Protein 2FYI (pdb70)

Foldseek 3Di:
DVVQAQPEEEAEEEEEPVCVPQPVVVLVVVLCVRHVHYHYHYHYDAQVVQCVCQQVVVHFKYKFQFDQVPDPFKHKDFLDKWAKWKKAFQPDVQVVDPDRALVNLQPKAEAEAAPRHDCVVLVQVLQVVVVDDHRHPHHDRAVVVQLVCNVVPVIMYIGIPRVCPPPGDDRMDIHDDPVRTDMITMIMMHGALDDDDPSSLVSVCSSHVPDDSVNVVCRSRVD/DDPQAQPEEEAEEEEEPVCVPQPVVVLVVVLCVSHVHYHYHYDYDAPVVLVVCQQVVVHFKYKFQFDFCPDPFKHKDFQDKFAKWKKAFPDDPQVVDPDDDPVNQQVKAEEEADPRHDCVVQVVVLVVVVVDDHNYPYHDRDVVVVVVVNVVVNIMYIHIVSVVSDDPPPRMDIGDDPVRTDMITIIIMHGAQDDDDPSSLVSSCSSPVPDDSVVVVCGSNVD/DLDDPDDDQAPPEEEAEEEEEPVCVPQPCPVLVVVLCVRHVHYHYYYHYDAPVVQCVCQLVVVHAKYKFQFPQVPDPFKHKDFQDKFFWWKKAALDDPQVVDPPRAPVVQQVKEEEEAAPRHDCVVQVQVLVVVVVDDHRYPHHDRAVVVVVVVNVVPRIMYTHIPSPCDPVNPDSMDIHDDCVRTPMITIMMMHGAQDDDDPSSLVSSCSRHVPDDSVRVVVRRRPD/DDPQAPDEDEAEEEEEPVCVPQPCVVLVVVLCVSHVHYHYYYDYDALVVQCVCQLVVVHFKYKFQFDFVPDPFKHKDFLDKWAWWKKAAPVDCQVPDPPRAPVVLQVKEEEEEAPRHDCVVQVQVLVVVVPDDHRYPHHDRDVVVVVVVNVVVNIMYTGIPSPPDPPDDDNIDIGDDCVRTPMITIIIMHGALDDDDPSSLVSSCSSPVPDDSVVVVCGSNVD

Nearest PDB structures (foldseek):
  2fyi-assembly2_C  TM=9.970E-01  e=6.819E-47  Escherichia coli K-12
  5z50-assembly1_B  TM=9.616E-01  e=6.367E-27  Pseudomonas aeruginosa
  1al3-assembly1_A  TM=9.394E-01  e=5.004E-25  Klebsiella aerogenes
  4gxa-assembly1_A  TM=9.528E-01  e=7.313E-25  Salmonella enterica subsp. enterica serovar Typhimurium str. LT2
  9f14-assembly1_A  TM=9.149E-01  e=1.275E-21  Klebsiella aerogenes

Secondary structure (DSSP, 8-state):
--TTTT--EEEEEEE-HHHHHHTHHHHHHHHHHH-TTEEEEEEE--HHHHHHHHHHTS-SEEEESSSSTT-TTEEEEEEEEE-EEEEEETT-GGGTSSS--HHHHTTS-EEEEPTTSTTHHHHHHHHHHTT----EEEEESSHHHHHHHHHHTS-EEEEEGGGGSTT--TTEEEEP-TTTS--EEEEEEEETT--B-HHHHHHHHHH-SSS-HHHHHHHHH--/--S-SS--EEEEEEE-HHHHHHTHHHHHHHHHHH-TTEEEEEEE--HHHHHHHHHTTS-SEEEESSSSTT-TTEEEEEEEEE-EEEEEETT-GGGG-SS--HHHHTTS-EEEEPTTSTTHHHHHHHHHHTT----EEEEESSHHHHHHHHTTTS-EEEEETTTTSSSSSTTEEEEE-TTTS--EEEEEEEETT--B-HHHHHHHHHH-TT--HHHHHHHHTT-/--S-S--S-TT--EEEEEEE-HHHHHHTHHHHHHHHHHH-TTEEEEEEE--HHHHHHHHHHTS-SEEEESSSSTT-TTEEEEEEEEE-EEEEEETT-GGGT-SS--HHHHTTS-EEEEPTTSTTHHHHHHHHHHTTB---EEEEESSHHHHHHHHHHTS-EEEEEGGG--SS---SEEEE--TTTS--EEEEEEEETT----HHHHHHHHHH-TTS-HHHHHHHHH--/--GGGS--EEEEEEE-HHHHHHTHHHHHHHHHHH-TTEEEEEEE--HHHHHHHHHTTS-SEEEESSSSTT-TTEEEEEEEEE-EEEEEETT-GGGG-SS--HHHHTTS-EEEEPTTSTTHHHHHHHHHHTTB---EEEEESSHHHHHHHHHHTS-EEEEEGGG--SS---SEEEEE-TTTS--EEEEEEEETT----HHHHHHHHHH-TTS-HHHHHHHHT--

Sequence (897 aa):
SHMTNDTSGVLTIATTHTQARYSLPEVIKAFRELFPEVRLELIQGTPQEIATLLQNGEADIGIASERLSNDPQLVAFPWFRWHHSLLVPHHDHPLTQISPLTLEESIAKWPLITYRQGIITGRSRIDDAFARKGLLADIVLSAQDSDVIKTYVALGLGIGLVAEQSSGEQEEENLIIRLDTRHLFDANTVWLGLKRGQLQRNYVWRFLELCNAGLSVEDIKRQVMESSHMTNDTSGVLTIATTHTQARYSLPEVIKAFRELFPEVRLELIQGTPQEIATLLQQNGEADIGIASERLSNDPQLVAFPWFRWHHSLLVPHDHPLTQQISPLTLESIAKWPLITYRQGIITGRSRIDDAFARKGLLADIVLSAQDSDVIKTYVALGLGIGLVAEQSSGEQEEENLIRLDTRHLFDANTVWLGLKRGQLQRNYVWRFLELCNAGLSVEDIKRQVMESLVPRGSHMTNDTSGVLTIATTHTQARYSLPEVIKAFRELFPEVRLELIQGTPQQEIATLLQNGEADIGIASERLSNDPQLVAFPWFRWHHSLLVPHDHPLTQISPLTTLEESIAKWPLITYRQGITGRSRIDDAFARKGLLADIVLSAQDSDVIKTYVALGLGIGLVAEQSSGEQEEENLIRLDTRHLFDANTVWLGLKRGQLQRNYVWRFLELCNAGLSVEDIKRQVMESSHMTNDTSGVLTIATTHTQARYSLPEVIKAFRELFPEVRLELIQGTPQEIATLLQNGEADIGIASERLSNDPQLVAFPWFRWHHSLLVPHDDHPLTQISPLTLESIAKWPLITYRQGITGRSRIDDAFARKGLLADIVLSAQDSDVIKTYVALGLGIGLVAEQSSGEQEEENLIRLDTRHLFDANTVWLGLKRGQLQRNYVWRFLELCNAGLSVEEDIKRQVMES

Organism: Escherichia coli (strain K12) (NCBI:txid83333)

GO terms:
  GO:0045883 positive regulation of sulfur utilization (P, IDA)

Radius of gyration: 43.79 Å; Cα contacts (8 Å, |Δi|>4): 1840; chains: 4; bounding box: 122×122×55 Å

InterPro domains:
  IPR000847 LysR, HTH, N-terminal domain [PF00126] (3-63)
  IPR000847 LysR, HTH, N-terminal domain [PR00039] (19-30)
  IPR000847 LysR, HTH, N-terminal domain [PR00039] (30-40)
  IPR000847 LysR, HTH, N-terminal domain [PR00039] (40-51)
  IPR000847 LysR, HTH, N-terminal domain [PS50931] (1-59)
  IPR005119 LysR, substrate-binding [PF03466] (90-293)
  IPR036388 Winged helix-like DNA-binding domain superfamily [G3DSA:1.10.10.10] (1-90)
  IPR036390 Winged helix DNA-binding domain superfamily [SSF46785] (2-112)
  IPR037408 HTH-type transcriptional regulator cbl, PBP2 domain [cd08444] (94-291)

Solvent-accessible surface area: 40396 Å² total; per-residue (Å²): 88,140,84,0,74,62,0,33,21,69,0,16,0,0,0,17,8,6,3,1,19,32,18,0,20,131,18,0,118,40,0,92,141,28,2,69,106,8,91,8,40,4,41,4,4,40,8,101,59,0,7,57,34,1,60,92,49,104,5,36,0,0,0,0,17,37,138,1,51,135,30,119,106,4,6,20,10,66,26,64,165,4,38,1,6,0,0,0,40,91,144,24,68,3,38,144,76,102,103,17,50,11,72,24,0,17,165,70,48,0,0,0,0,49,123,45,21,15,0,18,51,81,0,40,72,0,1,65,143,105,75,66,166,19,49,42,8,1,18,0,44,5,0,6,0,0,30,22,0,0,57,49,53,9,12,2,0,0,0,0,46,36,0,33,49,95,125,112,19,117,85,10,67,54,28,84,0,99,126,26,5,79,15,4,28,0,56,0,0,0,63,85,41,65,47,13,30,12,5,2,3,56,0,0,61,65,15,33,113,68,31,47,25,89,72,0,28,159,77,0,57,129,103,157,72,63,11,66,72,0,28,23,63,0,16,0,0,0,16,9,7,5,0,56,51,14,0,19,134,16,2,107,39,0,88,128,44,0,57,111,2,81,2,40,4,41,5,4,43,7,115,53,0,10,60,35,1,60,97,52,110,4,36,0,0,0,0,18,30,127,1,51,134,28,112,94,4,9,19,10,61,28,62,167,5,32,1,3,0,0,0,36,99,102,22,77,4,42,168,76,104,103,22,51,16,81,15,0,25,158,71,46,0,0,0,0,53,134,34,28,15,0,19,48,93,0,38,69,0,1,65,142,114,74,60,167,20,46,40,8,1,21,0,45,6,0,6,1,0,5,19,0,1,65,31,46,14,13,1,0,0,0,0,48,34,0,38,0,6,123,101,48,125,94,7,51,92,30,81,0,150,119,26,7,70,24,3,28,0,58,0,0,0,57,84,39,70,43,12,26,12,8,2,3,81,0,0,54,52,19,30,103,70,25,44,30,102,75,2,25,157,75,0,57,134,113,184,64,17,169,74,119,73,183,17,80,133,23,67,22,70,0,13,0,0,0,15,27,5,4,32,113,44,20,1,61,97,20,28,110,14,0,139,59,12,1,62,116,4,155,31,60,76,74,117,17,52,8,119,90,0,7,61,36,1,56,92,52,102,4,37,0,0,0,0,16,30,118,1,53,126,26,116,84,3,9,18,5,61,30,63,171,4,36,1,11,0,0,0,44,88,117,21,61,1,38,155,47,109,109,24,49,10,79,10,0,0,46,13,15,0,0,0,0,118,130,34,20,9,0,16,49,96,0,42,76,0,1,33,138,89,3,6,80,16,11,52,67,32,57,2,93,24,0,48,59,0,20,74,77,1,71,124,66,72,12,1,0,0,0,0,46,40,0,62,25,181,127,93,94,53,110,21,69,50,33,102,0,136,118,24,1,81,11,4,23,1,60,0,0,0,57,92,45,77,139,39,116,70,7,2,19,84,0,0,64,57,20,28,90,68,33,53,29,116,69,0,84,131,94,0,59,140,100,139,82,181,15,58,124,23,61,25,66,0,14,0,0,1,17,31,10,3,34,105,41,16,1,60,130,16,33,142,46,0,157,136,40,2,70,107,10,149,39,59,74,69,120,16,56,10,110,89,0,9,56,40,1,67,94,52,117,4,36,0,0,0,0,18,30,133,1,52,134,40,115,97,3,10,20,8,63,25,61,173,4,41,1,10,0,0,0,44,96,129,22,63,6,37,147,87,112,107,15,46,10,77,20,0,0,33,18,19,0,0,0,0,111,132,35,25,12,0,22,47,83,0,44,72,0,1,37,146,93,4,5,80,19,14,47,64,30,66,3,106,27,1,40,58,0,6,71,78,1,70,120,62,83,11,1,0,0,0,0,72,38,0,52,16,180,154,73,105,52,106,18,74,52,33,75,0,146,118,29,3,78,15,2,19,0,59,0,0,0,61,106,43,76,142,40,111,72,7,2,24,90,0,0,66,60,17,29,102,72,27,52,41,126,67,3,83,158,66,1,75,117,156

B-factor: mean 39.6, std 11.87, range [2.0, 95.38]

Structure (mmCIF, N/CA/C/O backbone):
data_2FYI
#
_entry.id   2FYI
#
_cell.length_a   169.686
_cell.length_b   242.373
_cell.length_c   101.626
_cell.angle_alpha   90.00
_cell.angle_beta   90.00
_cell.angle_gamma   90.00
#
_symmetry.space_group_name_H-M   'C 2 2 21'
#
loop_
_entity.id
_entity.type
_entity.pdbx_description
1 polymer 'HTH-type transcriptional regulator cbl'
2 water water
#
loop_
_atom_site.group_PDB
_atom_site.id
_atom_site.type_symbol
_atom_site.label_atom_id
_atom_site.label_alt_id
_atom_site.label_comp_id
_atom_site.label_asym_id
_atom_site.label_entity_id
_atom_site.label_seq_id
_atom_site.pdbx_PDB_ins_code
_atom_site.Cartn_x
_atom_site.Cartn_y
_atom_site.Cartn_z
_atom_site.occupancy
_atom_site.B_iso_or_equiv
_atom_site.auth_seq_id
_atom_site.auth_comp_id
_atom_site.auth_asym_id
_atom_site.auth_atom_id
_atom_site.pdbx_PDB_model_num
ATOM 1 N N . SER A 1 6 ? 76.873 26.979 24.150 0.95 65.18 85 SER A N 1
ATOM 2 C CA . SER A 1 6 ? 76.099 27.531 22.994 0.95 65.35 85 SER A CA 1
ATOM 3 C C . SER A 1 6 ? 76.841 27.371 21.658 0.95 65.50 85 SER A C 1
ATOM 4 O O . SER A 1 6 ? 76.505 28.019 20.660 0.95 65.27 85 SER A O 1
ATOM 7 N N . HIS A 1 7 ? 77.860 26.516 21.661 0.95 65.74 86 HIS A N 1
ATOM 8 C CA . HIS A 1 7 ? 78.427 25.977 20.429 0.95 66.17 86 HIS A CA 1
ATOM 9 C C . HIS A 1 7 ? 77.915 24.521 20.319 0.95 66.08 86 HIS A C 1
ATOM 10 O O . HIS A 1 7 ? 78.078 23.836 19.291 0.95 65.59 86 HIS A O 1
ATOM 17 N N . MET A 1 8 ? 77.301 24.079 21.422 0.95 65.82 87 MET A N 1
ATOM 18 C CA . MET A 1 8 ? 76.454 22.879 21.506 0.95 64.97 87 MET A CA 1
ATOM 19 C C . MET A 1 8 ? 75.284 22.974 20.510 0.95 62.84 87 MET A C 1
ATOM 20 O O . MET A 1 8 ? 74.742 21.962 20.055 0.95 63.12 87 MET A O 1
ATOM 25 N N . THR A 1 9 ? 74.907 24.203 20.175 1.00 59.74 88 THR A N 1
ATOM 26 C CA . THR A 1 9 ? 73.680 24.454 19.458 1.00 57.14 88 THR A CA 1
ATOM 27 C C . THR A 1 9 ? 73.927 25.252 18.179 1.00 56.03 88 THR A C 1
ATOM 28 O O . THR A 1 9 ? 73.006 25.786 17.575 1.00 56.31 88 THR A O 1
ATOM 32 N N . ASN A 1 10 ? 75.183 25.327 17.770 1.00 54.82 89 ASN A N 1
ATOM 33 C CA . ASN A 1 10 ? 75.567 25.954 16.507 1.00 53.80 89 ASN A CA 1
ATOM 34 C C . ASN A 1 10 ? 74.851 25.449 15.271 1.00 52.09 89 ASN A C 1
ATOM 35 O O . ASN A 1 10 ? 74.633 26.203 14.329 1.00 51.85 89 ASN A O 1
ATOM 40 N N . ASP A 1 11 ? 74.531 24.162 15.264 1.00 50.08 90 ASP A N 1
ATOM 41 C CA . ASP A 1 11 ? 73.996 23.512 14.081 1.00 48.40 90 ASP A CA 1
ATOM 42 C C . ASP A 1 11 ? 72.587 22.997 14.308 1.00 46.06 90 ASP A C 1
ATOM 43 O O . ASP A 1 11 ? 72.055 22.247 13.484 1.00 46.07 90 ASP A O 1
ATOM 48 N N . THR A 1 12 ? 71.993 23.384 15.431 1.00 42.66 91 THR A N 1
ATOM 49 C CA . THR A 1 12 ? 70.601 23.088 15.660 1.00 40.26 91 THR A CA 1
ATOM 50 C C . THR A 1 12 ? 69.808 23.737 14.546 1.00 40.28 91 THR A C 1
ATOM 51 O O . THR A 1 12 ? 70.064 24.862 14.161 1.00 40.28 91 THR A O 1
ATOM 55 N N . SER A 1 13 ? 68.855 23.009 14.002 1.00 40.98 92 SER A N 1
ATOM 56 C CA . SER A 1 13 ? 68.132 23.502 12.840 1.00 41.47 92 SER A CA 1
ATOM 57 C C . SER A 1 13 ? 66.649 23.117 12.911 1.00 41.03 92 SER A C 1
ATOM 58 O O . SER A 1 13 ? 66.285 22.085 13.519 1.00 41.14 92 SER A O 1
ATOM 61 N N . GLY A 1 14 ? 65.809 23.960 12.305 1.00 39.28 93 GLY A N 1
ATOM 62 C CA . GLY A 1 14 ? 64.384 23.686 12.161 1.00 37.66 93 GLY A CA 1
ATOM 63 C C . GLY A 1 14 ? 63.620 24.989 12.058 1.00 37.15 93 GLY A C 1
ATOM 64 O O . GLY A 1 14 ? 64.203 26.066 11.950 1.00 36.81 93 GLY A O 1
ATOM 65 N N . VAL A 1 15 ? 62.304 24.905 12.116 1.00 36.17 94 VAL A N 1
ATOM 66 C CA . VAL A 1 15 ? 61.514 26.100 12.038 1.00 35.04 94 VAL A CA 1
ATOM 67 C C . VAL A 1 15 ? 60.786 26.299 13.362 1.00 35.47 94 VAL A C 1
ATOM 68 O O . VAL A 1 15 ? 60.076 25.412 13.828 1.00 36.62 94 VAL A O 1
ATOM 72 N N . LEU A 1 16 ? 60.961 27.462 13.975 1.00 34.47 95 LEU A N 1
ATOM 73 C CA . LEU A 1 16 ? 60.210 27.785 15.170 1.00 33.25 95 LEU A CA 1
ATOM 74 C C . LEU A 1 16 ? 59.102 28.751 14.794 1.00 33.11 95 LEU A C 1
ATOM 75 O O . LEU A 1 16 ? 59.377 29.845 14.326 1.00 33.34 95 LEU A O 1
ATOM 80 N N . THR A 1 17 ? 57.852 28.365 14.995 1.00 32.27 96 THR A N 1
ATOM 81 C CA . THR A 1 17 ? 56.768 29.275 14.702 1.00 32.41 96 THR A CA 1
ATOM 82 C C . THR A 1 17 ? 56.167 29.850 15.996 1.00 32.68 96 THR A C 1
ATOM 83 O O . THR A 1 17 ? 55.693 29.109 16.852 1.00 33.20 96 THR A O 1
ATOM 87 N N . ILE A 1 18 ? 56.185 31.175 16.128 1.00 31.85 97 ILE A N 1
ATOM 88 C CA . ILE A 1 18 ? 55.608 31.851 17.280 1.00 31.92 97 ILE A CA 1
ATOM 89 C C . ILE A 1 18 ? 54.406 32.655 16.846 1.00 32.13 97 ILE A C 1
ATOM 90 O O . ILE A 1 18 ? 54.474 33.378 15.861 1.00 32.54 97 ILE A O 1
ATOM 95 N N . ALA A 1 19 ? 53.304 32.515 17.575 1.00 32.08 98 ALA A N 1
ATOM 96 C CA . ALA A 1 19 ? 52.113 33.277 17.289 1.00 32.03 98 ALA A CA 1
ATOM 97 C C . ALA A 1 19 ? 51.931 34.283 18.413 1.00 32.36 98 ALA A C 1
ATOM 98 O O . ALA A 1 19 ? 52.062 33.949 19.604 1.00 32.62 98 ALA A O 1
ATOM 100 N N . THR A 1 20 ? 51.655 35.519 18.039 1.00 32.41 99 THR A N 1
ATOM 101 C CA . THR A 1 20 ? 51.595 36.556 19.030 1.00 33.23 99 THR A CA 1
ATOM 102 C C . THR A 1 20 ? 50.741 37.772 18.648 1.00 33.50 99 THR A C 1
ATOM 103 O O . THR A 1 20 ? 50.243 37.882 17.533 1.00 33.57 99 THR A O 1
ATOM 107 N N . THR A 1 21 ? 50.582 38.688 19.589 1.00 33.97 100 THR A N 1
ATOM 108 C CA . THR A 1 21 ? 49.831 39.939 19.389 1.00 34.52 100 THR A CA 1
ATOM 109 C C . THR A 1 21 ? 50.725 41.109 19.027 1.00 34.34 100 THR A C 1
ATOM 110 O O . THR A 1 21 ? 51.943 41.043 19.204 1.00 35.29 100 THR A O 1
ATOM 114 N N . HIS A 1 22 ? 50.106 42.188 18.563 1.00 34.03 101 HIS A N 1
ATOM 115 C CA . HIS A 1 22 ? 50.806 43.403 18.201 1.00 33.21 101 HIS A CA 1
ATOM 116 C C . HIS A 1 22 ? 51.669 43.872 19.348 1.00 33.33 101 HIS A C 1
ATOM 117 O O . HIS A 1 22 ? 52.842 44.250 19.171 1.00 32.13 101 HIS A O 1
ATOM 124 N N . THR A 1 23 ? 51.081 43.837 20.540 1.00 33.89 102 THR A N 1
ATOM 125 C CA . THR A 1 23 ? 51.772 44.346 21.712 1.00 35.10 102 THR A CA 1
ATOM 126 C C . THR A 1 23 ? 53.140 43.689 21.923 1.00 36.20 102 THR A C 1
ATOM 127 O O . THR A 1 23 ? 54.139 44.378 22.066 1.00 37.01 102 THR A O 1
ATOM 131 N N . GLN A 1 24 ? 53.203 42.360 21.972 1.00 36.28 103 GLN A N 1
ATOM 132 C CA . GLN A 1 24 ? 54.494 41.752 22.278 1.00 36.44 103 GLN A CA 1
ATOM 133 C C . GLN A 1 24 ? 55.383 41.782 21.041 1.00 35.39 103 GLN A C 1
ATOM 134 O O . GLN A 1 24 ? 56.567 42.027 21.155 1.00 35.69 103 GLN A O 1
ATOM 140 N N . ALA A 1 25 ? 54.810 41.601 19.861 1.00 33.45 104 ALA A N 1
ATOM 141 C CA . ALA A 1 25 ? 55.607 41.642 18.678 1.00 32.49 104 ALA A CA 1
ATOM 142 C C . ALA A 1 25 ? 56.435 42.945 18.623 1.00 32.96 104 ALA A C 1
ATOM 143 O O . ALA A 1 25 ? 57.615 42.940 18.240 1.00 32.95 104 ALA A O 1
ATOM 145 N N . ARG A 1 26 ? 55.839 44.051 19.047 1.00 32.76 105 ARG A N 1
ATOM 146 C CA . ARG A 1 26 ? 56.534 45.311 18.974 1.00 33.64 105 ARG A CA 1
ATOM 147 C C . ARG A 1 26 ? 57.379 45.650 20.174 1.00 33.92 105 ARG A C 1
ATOM 148 O O . ARG A 1 26 ? 58.441 46.242 20.041 1.00 34.15 105 ARG A O 1
ATOM 156 N N . TYR A 1 27 ? 56.905 45.327 21.362 1.00 33.56 106 TYR A N 1
ATOM 157 C CA . TYR A 1 27 ? 57.484 45.944 22.540 1.00 33.53 106 TYR A CA 1
ATOM 158 C C . TYR A 1 27 ? 58.254 45.033 23.476 1.00 34.38 106 TYR A C 1
ATOM 159 O O . TYR A 1 27 ? 58.924 45.502 24.391 1.00 35.36 106 TYR A O 1
ATOM 168 N N . SER A 1 28 ? 58.170 43.728 23.279 1.00 34.83 107 SER A N 1
ATOM 169 C CA . SER A 1 28 ? 58.918 42.795 24.159 1.00 34.03 107 SER A CA 1
ATOM 170 C C . SER A 1 28 ? 59.715 41.737 23.422 1.00 33.93 107 SER A C 1
ATOM 171 O O . SER A 1 28 ? 60.804 41.418 23.850 1.00 35.13 107 SER A O 1
ATOM 174 N N . LEU A 1 29 ? 59.183 41.176 22.335 1.00 32.60 108 LEU A N 1
ATOM 175 C CA . LEU A 1 29 ? 59.860 40.100 21.648 1.00 31.62 108 LEU A CA 1
ATOM 176 C C . LEU A 1 29 ? 61.159 40.453 20.959 1.00 31.82 108 LEU A C 1
ATOM 177 O O . LEU A 1 29 ? 62.030 39.603 20.857 1.00 32.65 108 LEU A O 1
ATOM 182 N N . PRO A 1 30 ? 61.293 41.683 20.444 1.00 31.56 109 PRO A N 1
ATOM 183 C CA . PRO A 1 30 ? 62.462 41.892 19.611 1.00 31.71 109 PRO A CA 1
ATOM 184 C C . PRO A 1 30 ? 63.753 41.525 20.352 1.00 32.78 109 PRO A C 1
ATOM 185 O O . PRO A 1 30 ? 64.634 40.854 19.802 1.00 32.92 109 PRO A O 1
ATOM 189 N N . GLU A 1 31 ? 63.841 41.940 21.609 1.00 34.28 110 GLU A N 1
ATOM 190 C CA . GLU A 1 31 ? 65.023 41.689 22.424 1.00 35.72 110 GLU A CA 1
ATOM 191 C C . GLU A 1 31 ? 65.340 40.198 22.562 1.00 34.98 110 GLU A C 1
ATOM 192 O O . GLU A 1 31 ? 66.451 39.722 22.311 1.00 34.54 110 GLU A O 1
ATOM 198 N N . VAL A 1 32 ? 64.347 39.467 23.025 1.00 34.12 111 VAL A N 1
ATOM 199 C CA . VAL A 1 32 ? 64.408 38.031 23.095 1.00 32.71 111 VAL A CA 1
ATOM 200 C C . VAL A 1 32 ? 64.764 37.435 21.739 1.00 32.34 111 VAL A C 1
ATOM 201 O O . VAL A 1 32 ? 65.616 36.563 21.652 1.00 32.51 111 VAL A O 1
ATOM 205 N N . ILE A 1 33 ? 64.108 37.878 20.673 1.00 31.72 112 ILE A N 1
ATOM 206 C CA . ILE A 1 33 ? 64.441 37.347 19.359 1.00 31.38 112 ILE A CA 1
ATOM 207 C C . ILE A 1 33 ? 65.889 37.549 18.943 1.00 31.58 112 ILE A C 1
ATOM 208 O O . ILE A 1 33 ? 66.496 36.638 18.400 1.00 31.68 112 ILE A O 1
ATOM 213 N N . LYS A 1 34 ? 66.454 38.718 19.223 1.00 31.96 113 LYS A N 1
ATOM 214 C CA . LYS A 1 34 ? 67.891 38.908 19.036 1.00 32.63 113 LYS A CA 1
ATOM 215 C C . LYS A 1 34 ? 68.689 37.839 19.764 1.00 32.61 113 LYS A C 1
ATOM 216 O O . LYS A 1 34 ? 69.563 37.174 19.170 1.00 33.74 113 LYS A O 1
ATOM 222 N N . ALA A 1 35 ? 68.401 37.670 21.051 1.00 31.67 114 ALA A N 1
ATOM 223 C CA . ALA A 1 35 ? 69.108 36.665 21.862 1.00 30.70 114 ALA A CA 1
ATOM 224 C C . ALA A 1 35 ? 69.030 35.283 21.241 1.00 30.73 114 ALA A C 1
ATOM 225 O O . ALA A 1 35 ? 70.034 34.568 21.101 1.00 30.21 114 ALA A O 1
ATOM 227 N N . PHE A 1 36 ? 67.808 34.897 20.901 1.00 30.86 115 PHE A N 1
ATOM 228 C CA . PHE A 1 36 ? 67.568 33.593 20.330 1.00 31.42 115 PHE A CA 1
ATOM 229 C C . PHE A 1 36 ? 68.341 33.376 19.034 1.00 32.41 115 PHE A C 1
ATOM 230 O O . PHE A 1 36 ? 68.890 32.297 18.832 1.00 32.25 115 PHE A O 1
ATOM 238 N N . ARG A 1 37 ? 68.406 34.387 18.164 1.00 33.32 116 ARG A N 1
ATOM 239 C CA . ARG A 1 37 ? 69.081 34.229 16.889 1.00 34.50 116 ARG A CA 1
ATOM 240 C C . ARG A 1 37 ? 70.586 34.044 17.043 1.00 35.14 116 ARG A C 1
ATOM 241 O O . ARG A 1 37 ? 71.195 33.331 16.257 1.00 35.45 116 ARG A O 1
ATOM 249 N N . GLU A 1 38 ? 71.189 34.663 18.057 1.00 36.52 117 GLU A N 1
ATOM 250 C CA . GLU A 1 38 ? 72.603 34.403 18.387 1.00 38.07 117 GLU A CA 1
ATOM 251 C C . GLU A 1 38 ? 72.778 32.965 18.825 1.00 37.59 117 GLU A C 1
ATOM 252 O O . GLU A 1 38 ? 73.578 32.212 18.286 1.00 37.70 117 GLU A O 1
ATOM 258 N N . LEU A 1 39 ? 72.017 32.606 19.845 1.00 36.82 118 LEU A N 1
ATOM 259 C CA . LEU A 1 39 ? 72.054 31.281 20.411 1.00 35.92 118 LEU A CA 1
ATOM 260 C C . LEU A 1 39 ? 71.787 30.216 19.372 1.00 35.01 118 LEU A C 1
ATOM 261 O O . LEU A 1 39 ? 72.471 29.216 19.331 1.00 35.32 118 LEU 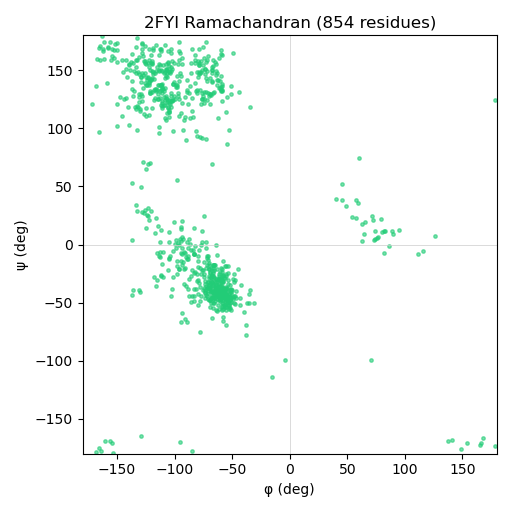A O 1
ATOM 266 N N . PHE A 1 40 ? 70.779 30.417 18.537 1.00 34.41 119 PHE A N 1
ATOM 267 C CA . PHE A 1 40 ? 70.408 29.394 17.553 1.00 34.04 119 PHE A CA 1
ATOM 268 C C . PHE A 1 40 ? 70.485 29.915 16.130 1.00 33.55 119 PHE A C 1
ATOM 269 O O . PHE A 1 40 ? 69.470 30.050 15.452 1.00 32.95 119 PHE A O 1
ATOM 277 N N . PRO A 1 41 ? 71.697 30.152 15.644 1.00 33.52 120 PRO A N 1
ATOM 278 C CA . PRO A 1 41 ? 71.845 30.775 14.352 1.00 34.18 120 PRO A CA 1
ATOM 279 C C . PRO A 1 41 ? 71.254 29.956 13.213 1.00 35.51 120 PRO A C 1
ATOM 280 O O . PRO A 1 41 ? 70.826 30.525 12.236 1.00 37.06 120 PRO A O 1
ATOM 284 N N . GLU A 1 42 ? 71.206 28.639 13.322 1.00 36.61 121 GLU A N 1
ATOM 285 C CA . GLU A 1 42 ? 70.674 27.841 12.221 1.00 37.58 121 GLU A CA 1
ATOM 286 C C . GLU A 1 42 ? 69.187 27.501 12.322 1.00 37.44 121 GLU A C 1
ATOM 287 O O . GLU A 1 42 ? 68.682 26.722 11.527 1.00 38.65 121 GLU A O 1
ATOM 293 N N . VAL A 1 43 ? 68.475 28.036 13.295 1.00 35.87 122 VAL A N 1
ATOM 294 C CA . VAL A 1 43 ? 67.062 27.746 13.324 1.00 35.16 122 VAL A CA 1
ATOM 295 C C . VAL A 1 43 ? 66.284 28.902 12.745 1.00 36.22 122 VAL A C 1
ATOM 296 O O . VAL A 1 43 ? 66.435 30.071 13.154 1.00 36.57 122 VAL A O 1
ATOM 300 N N . ARG A 1 44 ? 65.437 28.568 11.781 1.00 36.79 123 ARG A N 1
ATOM 301 C CA . ARG A 1 44 ? 64.550 29.546 11.143 1.00 36.94 123 ARG A CA 1
ATOM 302 C C . ARG A 1 44 ? 63.383 29.941 12.058 1.00 37.47 123 ARG A C 1
ATOM 303 O O . ARG A 1 44 ? 62.616 29.094 12.568 1.00 37.49 123 ARG A O 1
ATOM 311 N N . LEU A 1 45 ? 63.264 31.238 12.272 1.00 37.80 124 LEU A N 1
ATOM 312 C CA . LEU A 1 45 ? 62.254 31.778 13.151 1.00 38.57 124 LEU A CA 1
ATOM 313 C C . LEU A 1 45 ? 61.110 32.384 12.325 1.00 38.42 124 LEU A C 1
ATOM 314 O O . LEU A 1 45 ? 61.356 33.243 11.519 1.00 39.05 124 LEU A O 1
ATOM 319 N N . GLU A 1 46 ? 59.868 31.943 12.513 1.00 38.85 125 GLU A N 1
ATOM 320 C CA . GLU A 1 46 ? 58.710 32.572 11.849 1.00 39.35 125 GLU A CA 1
ATOM 321 C C . GLU A 1 46 ? 57.699 33.116 12.856 1.00 38.93 125 GLU A C 1
ATOM 322 O O . GLU A 1 46 ? 57.449 32.466 13.890 1.00 38.92 125 GLU A O 1
ATOM 328 N N . LEU A 1 47 ? 57.099 34.277 12.562 1.00 37.86 126 LEU A N 1
ATOM 329 C CA . LEU A 1 47 ? 56.066 34.822 13.443 1.00 38.07 126 LEU A CA 1
ATOM 330 C C . LEU A 1 47 ? 54.757 35.033 12.738 1.00 37.52 126 LEU A C 1
ATOM 331 O O . LEU A 1 47 ? 54.750 35.510 11.609 1.00 37.82 126 LEU A O 1
ATOM 336 N N . ILE A 1 48 ? 53.653 34.726 13.422 1.00 36.85 127 ILE A N 1
ATOM 337 C CA . ILE A 1 48 ? 52.312 35.053 12.939 1.00 36.74 127 ILE A CA 1
ATOM 338 C C . ILE A 1 48 ? 51.720 36.024 13.936 1.00 36.46 127 ILE A C 1
ATOM 339 O O . ILE A 1 48 ? 51.784 35.796 15.146 1.00 36.18 127 ILE A O 1
ATOM 344 N N . GLN A 1 49 ? 51.150 37.113 13.444 1.00 36.09 128 GLN A N 1
ATOM 345 C CA . GLN A 1 49 ? 50.452 38.034 14.319 1.00 36.67 128 GLN A CA 1
ATOM 346 C C . GLN A 1 49 ? 48.966 37.757 14.285 1.00 36.98 128 GLN A C 1
ATOM 347 O O . GLN A 1 49 ? 48.394 37.567 13.223 1.00 37.64 128 GLN A O 1
ATOM 353 N N . GLY A 1 50 ? 48.319 37.743 15.440 1.00 36.96 129 GLY A N 1
ATOM 354 C CA . GLY A 1 50 ? 46.905 37.466 15.447 1.00 37.56 129 GLY A CA 1
ATOM 355 C C . GLY A 1 50 ? 46.272 37.876 16.740 1.00 38.27 129 GLY A C 1
ATOM 356 O O . GLY A 1 50 ? 46.956 38.372 17.616 1.00 38.95 129 GLY A O 1
ATOM 357 N N . THR A 1 51 ? 44.956 37.673 16.838 1.00 38.66 130 THR A N 1
ATOM 358 C CA . THR A 1 51 ? 44.181 37.933 18.063 1.00 38.61 130 THR A CA 1
ATOM 359 C C . THR A 1 51 ? 44.372 36.777 19.039 1.00 39.10 130 THR A C 1
ATOM 360 O O . THR A 1 51 ? 44.703 35.664 18.632 1.00 39.42 130 THR A O 1
ATOM 364 N N . PRO A 1 52 ? 44.132 37.020 20.332 1.00 39.27 131 PRO A N 1
ATOM 365 C CA . PRO A 1 52 ? 44.401 35.957 21.311 1.00 39.39 131 PRO A CA 1
ATOM 366 C C . PRO A 1 52 ? 43.659 34.659 20.989 1.00 40.23 131 PRO A C 1
ATOM 367 O O . PRO A 1 52 ? 44.193 33.581 21.182 1.00 40.34 131 PRO A O 1
ATOM 371 N N . GLN A 1 53 ? 42.447 34.764 20.475 1.00 41.58 132 GLN A N 1
ATOM 372 C CA . GLN A 1 53 ? 41.664 33.584 20.156 1.00 43.67 132 GLN A CA 1
ATOM 373 C C . GLN A 1 53 ? 42.228 32.794 18.957 1.00 42.35 132 GLN A C 1
ATOM 374 O O . GLN A 1 53 ? 42.210 31.553 18.952 1.00 41.74 132 GLN A O 1
ATOM 380 N N . GLU A 1 54 ? 42.736 33.517 17.958 1.00 41.21 133 GLU A N 1
ATOM 381 C CA . GLU A 1 54 ? 43.491 32.910 16.866 1.00 40.53 133 GLU A CA 1
ATOM 382 C C . GLU A 1 54 ? 44.715 32.178 17.370 1.00 38.85 133 GLU A C 1
ATOM 383 O O . GLU A 1 54 ? 45.054 31.088 16.905 1.00 38.97 133 GLU A O 1
ATOM 389 N N . ILE A 1 55 ? 45.403 32.823 18.296 1.00 36.22 134 ILE A N 1
ATOM 390 C CA . ILE A 1 55 ? 46.612 32.297 18.832 1.00 34.15 134 ILE A CA 1
ATOM 391 C C . ILE A 1 55 ? 46.332 30.979 19.510 1.00 34.08 134 ILE A C 1
ATOM 392 O O . ILE A 1 55 ? 47.068 30.002 19.325 1.00 34.45 134 ILE A O 1
ATOM 397 N N . ALA A 1 56 ? 45.254 30.929 20.279 1.00 33.60 135 ALA A N 1
ATOM 398 C CA . ALA A 1 56 ? 44.875 29.683 20.935 1.00 32.67 135 ALA A CA 1
ATOM 399 C C . ALA A 1 56 ? 44.564 28.602 19.902 1.00 33.16 135 ALA A C 1
ATOM 400 O O . ALA A 1 56 ? 44.979 27.464 20.047 1.00 33.96 135 ALA A O 1
ATOM 402 N N . THR A 1 57 ? 43.841 28.951 18.849 1.00 33.30 136 THR A N 1
ATOM 403 C CA . THR A 1 57 ? 43.520 27.980 17.829 1.00 33.37 136 THR A CA 1
ATOM 404 C C . THR A 1 57 ? 44.778 27.460 17.160 1.00 33.83 136 THR A C 1
ATOM 405 O O . THR A 1 57 ? 44.912 26.262 16.959 1.00 34.36 136 THR A O 1
ATOM 409 N N . LEU A 1 58 ? 45.710 28.349 16.820 1.00 33.89 137 LEU A N 1
ATOM 410 C CA . LEU A 1 58 ? 46.920 27.909 16.132 1.00 33.69 137 LEU A CA 1
ATOM 411 C C . LEU A 1 58 ? 47.682 26.939 17.006 1.00 34.08 137 LEU A C 1
ATOM 412 O O . LEU A 1 58 ? 48.257 25.982 16.517 1.00 34.35 137 LEU A O 1
ATOM 417 N N . LEU A 1 59 ? 47.676 27.174 18.310 1.00 34.05 138 LEU A N 1
ATOM 418 C CA . LEU A 1 59 ? 48.351 26.257 19.199 1.00 34.10 138 LEU A CA 1
ATOM 419 C C . LEU A 1 59 ? 47.635 24.928 19.219 1.00 35.71 138 LEU A C 1
ATOM 420 O O . LEU A 1 59 ? 48.284 23.894 19.131 1.00 35.37 138 LEU A O 1
ATOM 425 N N . GLN A 1 60 ? 46.310 24.941 19.328 1.00 37.83 139 GLN A N 1
ATOM 426 C CA . GLN A 1 60 ? 45.551 23.695 19.340 1.00 41.84 139 GLN A CA 1
ATOM 427 C C . GLN A 1 60 ? 45.844 22.859 18.104 1.00 41.42 139 GLN A C 1
ATOM 428 O O . GLN A 1 60 ? 45.968 21.657 18.202 1.00 42.51 139 GLN A O 1
ATOM 434 N N . ASN A 1 61 ? 45.987 23.503 16.952 1.00 41.04 140 ASN A N 1
ATOM 435 C CA . ASN A 1 61 ? 46.231 22.833 15.677 1.00 41.40 140 ASN A CA 1
ATOM 436 C C . ASN A 1 61 ? 47.669 22.472 15.388 1.00 41.26 140 ASN A C 1
ATOM 437 O O . ASN A 1 61 ? 47.951 21.844 14.388 1.00 42.11 140 ASN A O 1
ATOM 442 N N . GLY A 1 62 ? 48.597 22.920 16.212 1.00 41.15 141 GLY A N 1
ATOM 443 C CA . GLY A 1 62 ? 50.002 22.723 15.900 1.00 40.84 141 GLY A CA 1
ATOM 444 C C . GLY A 1 62 ? 50.543 23.622 14.800 1.00 41.24 141 GLY A C 1
ATOM 445 O O . GLY A 1 62 ? 51.675 23.494 14.406 1.00 40.51 141 GLY A O 1
ATOM 446 N N . GLU A 1 63 ? 49.735 24.547 14.308 1.00 43.05 142 GLU A N 1
ATOM 447 C CA . GLU A 1 63 ? 50.202 25.560 13.355 1.00 44.29 142 GLU A CA 1
ATOM 448 C C . GLU A 1 63 ? 51.220 26.527 13.947 1.00 43.67 142 GLU A C 1
ATOM 449 O O . GLU A 1 63 ? 51.896 27.237 13.190 1.00 44.55 142 GLU A O 1
ATOM 455 N N . ALA A 1 64 ? 51.292 26.597 15.281 1.00 41.21 143 ALA A N 1
ATOM 456 C CA . ALA A 1 64 ? 52.314 27.381 15.949 1.00 38.46 143 ALA A CA 1
ATOM 457 C C . ALA A 1 64 ? 52.879 26.564 17.083 1.00 37.50 143 ALA A C 1
ATOM 458 O O . ALA A 1 64 ? 52.178 25.773 17.679 1.00 36.99 143 ALA A O 1
ATOM 460 N N . ASP A 1 65 ? 54.146 26.777 17.386 1.00 37.01 144 ASP A N 1
ATOM 461 C CA . ASP A 1 65 ? 54.807 26.105 18.475 1.00 37.05 144 ASP A CA 1
ATOM 462 C C . ASP A 1 65 ? 54.544 26.802 19.828 1.00 36.50 144 ASP A C 1
ATOM 463 O O . ASP A 1 65 ? 54.178 26.149 20.790 1.00 36.57 144 ASP A O 1
ATOM 468 N N . ILE A 1 66 ? 54.714 28.124 19.887 1.00 35.69 145 ILE A N 1
ATOM 469 C CA . ILE A 1 66 ? 54.511 28.914 21.110 1.00 35.07 145 ILE A CA 1
ATOM 470 C C . ILE A 1 66 ? 53.503 30.039 20.878 1.00 35.73 145 ILE A C 1
ATOM 471 O O . ILE A 1 66 ? 53.558 30.707 19.845 1.00 36.29 145 ILE A O 1
ATOM 476 N N . GLY A 1 67 ? 52.590 30.249 21.829 1.00 35.55 146 GLY A N 1
ATOM 477 C CA . GLY A 1 67 ? 51.635 31.340 21.737 1.00 35.48 146 GLY A CA 1
ATOM 478 C C . GLY A 1 67 ? 51.954 32.363 22.807 1.00 36.10 146 GLY A C 1
ATOM 479 O O . GLY A 1 67 ? 52.259 31.996 23.947 1.00 36.61 146 GLY A O 1
ATOM 480 N N . ILE A 1 68 ? 51.899 33.647 22.453 1.00 35.87 147 ILE A N 1
ATOM 481 C CA . ILE A 1 68 ? 52.190 34.700 23.434 1.00 35.80 147 ILE A CA 1
ATOM 482 C C . ILE A 1 68 ? 51.151 35.797 23.393 1.00 36.46 147 ILE A C 1
ATOM 483 O O . ILE A 1 68 ? 50.990 36.488 22.369 1.00 37.35 147 ILE A O 1
ATOM 488 N N . ALA A 1 69 ? 50.439 35.952 24.508 1.00 36.38 148 ALA A N 1
ATOM 489 C CA . ALA A 1 69 ? 49.361 36.941 24.605 1.00 36.81 148 ALA A CA 1
ATOM 490 C C . ALA A 1 69 ? 49.025 37.213 26.061 1.00 38.55 148 ALA A C 1
ATOM 491 O O . ALA A 1 69 ? 49.480 36.492 26.962 1.00 38.56 148 ALA A O 1
ATOM 493 N N . SER A 1 70 ? 48.238 38.262 26.301 1.00 40.77 149 SER A N 1
ATOM 494 C CA . SER A 1 70 ? 47.803 38.568 27.678 1.00 42.26 149 SER A CA 1
ATOM 495 C C . SER A 1 70 ? 46.463 37.929 28.009 1.00 43.84 149 SER A C 1
ATOM 496 O O . SER A 1 70 ? 46.094 37.857 29.156 1.00 43.62 149 SER A O 1
ATOM 499 N N . GLU A 1 71 ? 45.729 37.478 27.002 1.00 46.55 150 GLU A N 1
ATOM 500 C CA . GLU A 1 71 ? 44.386 36.982 27.230 1.00 49.49 150 GLU A CA 1
ATOM 501 C C . GLU A 1 71 ? 44.243 35.531 26.789 1.00 49.55 150 GLU A C 1
ATOM 502 O O . GLU A 1 71 ? 45.012 35.030 25.969 1.00 49.25 150 GLU A O 1
ATOM 508 N N . ARG A 1 72 ? 43.271 34.844 27.376 1.00 49.72 151 ARG A N 1
ATOM 509 C CA . ARG A 1 72 ? 42.819 33.545 26.874 1.00 49.89 151 ARG A CA 1
ATOM 510 C C . ARG A 1 72 ? 43.823 32.421 26.751 1.00 48.60 151 ARG A C 1
ATOM 511 O O . ARG A 1 72 ? 43.583 31.566 25.929 1.00 50.70 151 ARG A O 1
ATOM 519 N N . LEU A 1 73 ? 44.942 32.385 27.461 1.00 46.07 152 LEU A N 1
ATOM 520 C CA . LEU A 1 73 ? 45.853 31.261 27.229 1.00 43.44 152 LEU A CA 1
ATOM 521 C C . LEU A 1 73 ? 45.897 30.497 28.494 1.00 43.89 152 LEU A C 1
ATOM 522 O O . LEU A 1 73 ? 46.070 29.283 28.493 1.00 44.52 152 LEU A O 1
ATOM 527 N N . SER A 1 74 ? 45.732 31.197 29.600 1.00 44.76 153 SER A N 1
ATOM 528 C CA . SER A 1 74 ? 45.863 30.519 30.869 1.00 46.05 153 SER A CA 1
ATOM 529 C C . SER A 1 74 ? 44.551 29.884 31.290 1.00 47.35 153 SER A C 1
ATOM 530 O O . SER A 1 74 ? 44.475 29.249 32.323 1.00 47.96 153 SER A O 1
ATOM 533 N N . ASN A 1 75 ? 43.521 30.035 30.469 1.00 49.12 154 ASN A N 1
ATOM 534 C CA . ASN A 1 75 ? 42.235 29.469 30.810 1.00 49.85 154 ASN A CA 1
ATOM 535 C C . ASN A 1 75 ? 41.686 28.508 29.781 1.00 49.65 154 ASN A C 1
ATOM 536 O O . ASN A 1 75 ? 40.498 28.230 29.749 1.00 50.18 154 ASN A O 1
ATOM 541 N N . ASP A 1 76 ? 42.564 27.965 28.960 1.00 49.39 155 ASP A N 1
ATOM 542 C CA . ASP A 1 76 ? 42.125 27.019 27.965 1.00 49.25 155 ASP A CA 1
ATOM 543 C C . ASP A 1 76 ? 42.556 25.623 28.384 1.00 48.19 155 ASP A C 1
ATOM 544 O O . ASP A 1 76 ? 43.740 25.365 28.596 1.00 47.89 155 ASP A O 1
ATOM 549 N N . PRO A 1 77 ? 41.587 24.711 28.506 1.00 47.18 156 PRO A N 1
ATOM 550 C CA . PRO A 1 77 ? 41.839 23.343 28.934 1.00 46.25 156 PRO A CA 1
ATOM 551 C C . PRO A 1 77 ? 42.877 22.648 28.058 1.00 45.68 156 PRO A C 1
ATOM 552 O O . PRO A 1 77 ? 43.539 21.713 28.508 1.00 45.38 156 PRO A O 1
ATOM 556 N N . GLN A 1 78 ? 43.027 23.076 26.811 1.00 45.21 157 GLN A N 1
ATOM 557 C CA . GLN A 1 78 ? 43.962 22.373 25.934 1.00 44.97 157 GLN A CA 1
ATOM 558 C C . GLN A 1 78 ? 45.331 23.007 25.848 1.00 43.12 157 GLN A C 1
ATOM 559 O O . GLN A 1 78 ? 46.194 22.543 25.122 1.00 42.48 157 GLN A O 1
ATOM 565 N N . LEU A 1 79 ? 45.537 24.089 26.571 1.00 41.19 158 LEU A N 1
ATOM 566 C CA . LEU A 1 79 ? 46.859 24.674 26.587 1.00 39.38 158 LEU A CA 1
ATOM 567 C C . LEU A 1 79 ? 47.432 24.676 27.989 1.00 38.62 158 LEU A C 1
ATOM 568 O O . LEU A 1 79 ? 46.736 24.394 28.954 1.00 38.79 158 LEU A O 1
ATOM 573 N N . VAL A 1 80 ? 48.716 24.985 28.078 1.00 37.96 159 VAL A N 1
ATOM 574 C CA . VAL A 1 80 ? 49.413 25.141 29.347 1.00 37.10 159 VAL A CA 1
ATOM 575 C C . VAL A 1 80 ? 50.168 26.470 29.244 1.00 36.81 159 VAL A C 1
ATOM 576 O O . VAL A 1 80 ? 50.923 26.666 28.282 1.00 37.55 159 VAL A O 1
ATOM 580 N N . ALA A 1 81 ? 49.994 27.371 30.208 1.00 35.55 160 ALA A N 1
ATOM 581 C CA . ALA A 1 81 ? 50.570 28.690 30.064 1.00 34.56 160 ALA A CA 1
ATOM 582 C C . ALA A 1 81 ? 51.467 29.051 31.226 1.00 34.73 160 ALA A C 1
ATOM 583 O O . ALA A 1 81 ? 51.173 28.728 32.375 1.00 34.39 160 ALA A O 1
ATOM 585 N N . PHE A 1 82 ? 52.567 29.733 30.919 1.00 34.73 161 PHE A N 1
ATOM 586 C CA . PHE A 1 82 ? 53.484 30.199 31.948 1.00 33.82 161 PHE A CA 1
ATOM 587 C C . PHE A 1 82 ? 53.550 31.704 31.866 1.00 33.24 161 PHE A C 1
ATOM 588 O O . PHE A 1 82 ? 53.511 32.276 30.768 1.00 32.87 161 PHE A O 1
ATOM 596 N N . PRO A 1 83 ? 53.658 32.346 33.034 1.00 32.51 162 PRO A N 1
ATOM 597 C CA . PRO A 1 83 ? 53.765 33.809 33.163 1.00 31.57 162 PRO A CA 1
ATOM 598 C C . PRO A 1 83 ? 55.110 34.325 32.659 1.00 30.76 162 PRO A C 1
ATOM 599 O O . PRO A 1 83 ? 56.156 33.829 33.055 1.00 31.28 162 PRO A O 1
ATOM 603 N N . TRP A 1 84 ? 55.085 35.296 31.772 1.00 30.10 163 TRP A N 1
ATOM 604 C CA . TRP A 1 84 ? 56.321 35.880 31.322 1.00 30.19 163 TRP A CA 1
ATOM 605 C C . TRP A 1 84 ? 56.689 37.121 32.153 1.00 30.47 163 TRP A C 1
ATOM 606 O O . TRP A 1 84 ? 57.741 37.142 32.792 1.00 31.64 163 TRP A O 1
ATOM 617 N N . PHE A 1 85 ? 55.829 38.130 32.180 1.00 30.09 164 PHE A N 1
ATOM 618 C CA . PHE A 1 85 ? 56.017 39.262 33.083 1.00 30.06 164 PHE A CA 1
ATOM 619 C C . PHE A 1 85 ? 54.680 39.962 33.309 1.00 30.92 164 PHE A C 1
ATOM 620 O O . PHE A 1 85 ? 53.695 39.663 32.625 1.00 31.24 164 PHE A O 1
ATOM 628 N N . ARG A 1 86 ? 54.639 40.882 34.275 1.00 31.77 165 ARG A N 1
ATOM 629 C CA . ARG A 1 86 ? 53.437 41.698 34.508 1.00 33.13 165 ARG A CA 1
ATOM 630 C C . ARG A 1 86 ? 53.535 43.135 34.024 1.00 33.17 165 ARG A C 1
ATOM 631 O O . ARG A 1 86 ? 54.618 43.685 33.882 1.00 32.56 165 ARG A O 1
ATOM 639 N N . TRP A 1 87 ? 52.383 43.720 33.717 1.00 34.02 166 TRP A N 1
ATOM 640 C CA . TRP A 1 87 ? 52.345 45.067 33.167 1.00 34.49 166 TRP A CA 1
ATOM 641 C C . TRP A 1 87 ? 51.047 45.780 33.435 1.00 35.23 166 TRP A C 1
ATOM 642 O O . TRP A 1 87 ? 50.020 45.141 33.695 1.00 36.18 166 TRP A O 1
ATOM 653 N N . HIS A 1 88 ? 51.107 47.109 33.359 1.00 35.23 167 HIS A N 1
ATOM 654 C CA . HIS A 1 88 ? 49.974 47.969 33.672 1.00 35.04 167 HIS A CA 1
ATOM 655 C C . HIS A 1 88 ? 49.665 48.911 32.541 1.00 34.97 167 HIS A C 1
ATOM 656 O O . HIS A 1 88 ? 50.534 49.251 31.731 1.00 34.32 167 HIS A O 1
ATOM 663 N N . HIS A 1 89 ? 48.432 49.394 32.512 1.00 34.71 168 HIS A N 1
ATOM 664 C CA . HIS A 1 89 ? 48.092 50.447 31.566 1.00 34.58 168 HIS A CA 1
ATOM 665 C C . HIS A 1 89 ? 48.579 51.786 32.062 1.00 35.35 168 HIS A C 1
ATOM 666 O O . HIS A 1 89 ? 48.615 52.058 33.271 1.00 35.28 168 HIS A O 1
ATOM 673 N N . SER A 1 90 ? 48.938 52.652 31.139 1.00 35.73 169 SER A N 1
ATOM 674 C CA . SER A 1 90 ? 49.121 54.012 31.552 1.00 37.08 169 SER A CA 1
ATOM 675 C C . SER A 1 90 ? 48.324 54.991 30.673 1.00 37.25 169 SER A C 1
ATOM 676 O O . SER A 1 90 ? 47.664 54.597 29.711 1.00 37.85 169 SER A O 1
ATOM 679 N N . LEU A 1 91 ? 48.316 56.262 31.055 1.00 37.01 170 LEU A N 1
ATOM 680 C CA . LEU A 1 91 ? 47.406 57.211 30.424 1.00 36.49 170 LEU A CA 1
ATOM 681 C C . LEU A 1 91 ? 48.221 58.069 29.491 1.00 35.85 170 LEU A C 1
ATOM 682 O O . LEU A 1 91 ? 49.212 58.667 29.902 1.00 36.18 170 LEU A O 1
ATOM 687 N N . LEU A 1 92 ? 47.831 58.102 28.223 1.00 35.05 171 LEU A N 1
ATOM 688 C CA . LEU A 1 92 ? 48.573 58.885 27.213 1.00 34.67 171 LEU A CA 1
ATOM 689 C C . LEU A 1 92 ? 47.829 60.169 26.818 1.00 34.15 171 LEU A C 1
ATOM 690 O O . LEU A 1 92 ? 46.722 60.116 26.308 1.00 34.88 171 LEU A O 1
ATOM 695 N N . VAL A 1 93 ? 48.416 61.324 27.066 1.00 33.60 172 VAL A N 1
ATOM 696 C CA . VAL A 1 93 ? 47.699 62.584 26.806 1.00 33.96 172 VAL A CA 1
ATOM 697 C C . VAL A 1 93 ? 48.575 63.611 26.125 1.00 35.21 172 VAL A C 1
ATOM 698 O O . VAL A 1 93 ? 49.785 63.541 26.224 1.00 35.94 172 VAL A O 1
ATOM 702 N N . PRO A 1 94 ? 47.979 64.565 25.405 1.00 36.81 173 PRO A N 1
ATOM 703 C CA . PRO A 1 94 ? 48.792 65.630 24.812 1.00 38.05 173 PRO A CA 1
ATOM 704 C C . PRO A 1 94 ? 49.509 66.490 25.850 1.00 39.89 173 PRO A C 1
ATOM 705 O O . PRO A 1 94 ? 49.053 66.603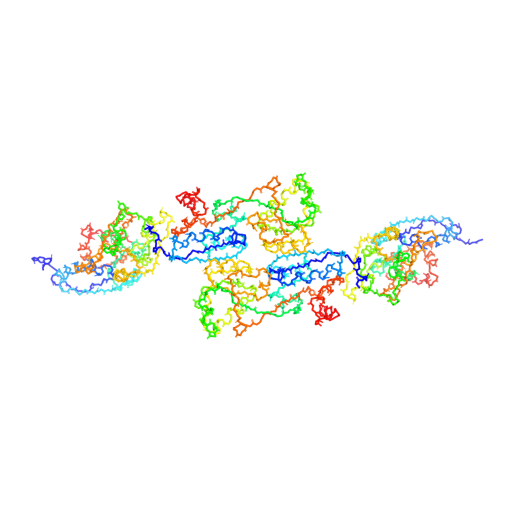 26.984 1.00 39.96 173 PRO A O 1
ATOM 709 N N A HIS A 1 95 ? 50.620 67.098 25.439 0.50 40.33 174 HIS A N 1
ATOM 710 N N B HIS A 1 95 ? 50.593 67.134 25.431 0.50 40.57 174 HIS A N 1
ATOM 711 C CA A HIS A 1 95 ? 51.491 67.858 26.349 0.50 41.82 174 HIS A CA 1
ATOM 712 C CA B HIS A 1 95 ? 51.479 67.832 26.368 0.50 42.21 174 HIS A CA 1
ATOM 713 C C A HIS A 1 95 ? 50.760 68.854 27.250 0.50 42.69 174 HIS A C 1
ATOM 714 C C B HIS A 1 95 ? 50.813 68.914 27.221 0.50 42.93 174 HIS A C 1
ATOM 715 O O A HIS A 1 95 ? 51.131 69.022 28.421 0.50 43.04 174 HIS A O 1
ATOM 716 O O B HIS A 1 95 ? 51.266 69.181 28.343 0.50 43.19 174 HIS A O 1
ATOM 729 N N . ASP A 1 96 ? 49.742 69.522 26.720 1.00 43.16 175 ASP A N 1
ATOM 730 C CA . ASP A 1 96 ? 49.126 70.589 27.471 1.00 44.32 175 ASP A CA 1
ATOM 731 C C . ASP A 1 96 ? 47.690 70.287 27.906 1.00 43.20 175 ASP A C 1
ATOM 732 O O . ASP A 1 96 ? 46.875 71.205 28.032 1.00 44.13 175 ASP A O 1
ATOM 737 N N . HIS A 1 97 ? 47.399 69.010 28.191 1.00 39.97 176 HIS A N 1
ATOM 738 C CA . HIS A 1 97 ? 46.047 68.552 28.504 1.00 36.85 176 HIS A CA 1
ATOM 739 C C . HIS A 1 97 ? 45.699 68.796 29.966 1.00 36.22 176 HIS A C 1
ATOM 740 O O . HIS A 1 97 ? 46.540 68.604 30.865 1.00 36.82 176 HIS A O 1
ATOM 747 N N . PRO A 1 98 ? 44.460 69.240 30.216 1.00 34.99 177 PRO A N 1
ATOM 748 C CA . PRO A 1 98 ? 43.902 69.375 31.578 1.00 34.71 177 PRO A CA 1
ATOM 749 C C . PRO A 1 98 ? 44.374 68.260 32.562 1.00 35.30 177 PRO A C 1
ATOM 750 O O . PRO A 1 98 ? 44.718 68.555 33.712 1.00 36.35 177 PRO A O 1
ATOM 754 N N . LEU A 1 99 ? 44.416 67.010 32.100 1.00 35.02 178 LEU A N 1
ATOM 755 C CA . LEU A 1 99 ? 44.768 65.921 32.977 1.00 35.59 178 LEU A CA 1
ATOM 756 C C . LEU A 1 99 ? 46.200 66.018 33.526 1.00 36.33 178 LEU A C 1
ATOM 757 O O . LEU A 1 99 ? 46.523 65.423 34.564 1.00 36.80 178 LEU A O 1
ATOM 762 N N . THR A 1 100 ? 47.039 66.779 32.836 1.00 36.88 179 THR A N 1
ATOM 763 C CA . THR A 1 100 ? 48.420 66.965 33.259 1.00 37.28 179 THR A CA 1
ATOM 764 C C . THR A 1 100 ? 48.454 67.993 34.356 1.00 37.90 179 THR A C 1
ATOM 765 O O . THR A 1 100 ? 49.477 68.166 35.021 1.00 38.41 179 THR A O 1
ATOM 769 N N . GLN A 1 101 ? 47.329 68.697 34.487 1.00 38.02 180 GLN A N 1
ATOM 770 C CA . GLN A 1 101 ? 47.097 69.697 35.534 1.00 39.50 180 GLN A CA 1
ATOM 771 C C . GLN A 1 101 ? 46.154 69.198 36.647 1.00 38.43 180 GLN A C 1
ATOM 772 O O . GLN A 1 101 ? 46.011 69.827 37.678 1.00 39.84 180 GLN A O 1
ATOM 778 N N . ILE A 1 102 ? 45.476 68.086 36.431 1.00 36.50 181 ILE A N 1
ATOM 779 C CA . ILE A 1 102 ? 44.637 67.522 37.478 1.00 34.86 181 ILE A CA 1
ATOM 780 C C . ILE A 1 102 ? 45.442 66.632 38.420 1.00 32.51 181 ILE A C 1
ATOM 781 O O . ILE A 1 102 ? 46.116 65.689 37.991 1.00 29.73 181 ILE A O 1
ATOM 786 N N . SER A 1 103 ? 45.364 66.918 39.713 1.00 30.71 182 SER A N 1
ATOM 787 C CA . SER A 1 103 ? 46.156 66.122 40.602 1.00 29.65 182 SER A CA 1
ATOM 788 C C . SER A 1 103 ? 45.707 65.620 41.960 1.00 28.42 182 SER A C 1
ATOM 789 O O . SER A 1 103 ? 45.417 66.396 42.851 1.00 27.09 182 SER A O 1
ATOM 792 N N . PRO A 1 104 ? 45.359 64.347 41.972 1.00 27.64 183 PRO A N 1
ATOM 793 C CA . PRO A 1 104 ? 45.719 62.988 42.021 1.00 26.44 183 PRO A CA 1
ATOM 794 C C . PRO A 1 104 ? 44.800 62.671 40.843 1.00 27.64 183 PRO A C 1
ATOM 795 O O . PRO A 1 104 ? 43.803 63.341 40.596 1.00 26.10 183 PRO A O 1
ATOM 799 N N . LEU A 1 105 ? 45.155 61.702 40.052 1.00 30.67 184 LEU A N 1
ATOM 800 C CA . LEU A 1 105 ? 44.368 61.379 38.902 1.00 32.01 184 LEU A CA 1
ATOM 801 C C . LEU A 1 105 ? 43.418 60.325 39.444 1.00 31.97 184 LEU A C 1
ATOM 802 O O . LEU A 1 105 ? 43.880 59.386 40.068 1.00 33.36 184 LEU A O 1
ATOM 807 N N . THR A 1 106 ? 42.111 60.472 39.283 1.00 31.17 185 THR A N 1
ATOM 808 C CA . THR A 1 106 ? 41.185 59.449 39.812 1.00 29.49 185 THR A CA 1
ATOM 809 C C . THR A 1 106 ? 40.406 58.837 38.657 1.00 29.75 185 THR A C 1
ATOM 810 O O . THR A 1 106 ? 40.439 59.371 37.516 1.00 29.71 185 THR A O 1
ATOM 814 N N . LEU A 1 107 ? 39.716 57.729 38.923 1.00 29.68 186 LEU A N 1
ATOM 815 C CA . LEU A 1 107 ? 38.940 57.053 37.870 1.00 29.50 186 LEU A CA 1
ATOM 816 C C . LEU A 1 107 ? 37.854 57.972 37.371 1.00 30.32 186 LEU A C 1
ATOM 817 O O . LEU A 1 107 ? 37.693 58.173 36.172 1.00 30.82 186 LEU A O 1
ATOM 822 N N A GLU A 1 108 ? 37.149 58.539 38.335 0.50 30.03 187 GLU A N 1
ATOM 823 N N B GLU A 1 108 ? 37.092 58.554 38.292 0.50 30.97 187 GLU A N 1
ATOM 824 C CA A GLU A 1 108 ? 36.098 59.517 38.144 0.50 29.69 187 GLU A CA 1
ATOM 825 C CA B GLU A 1 108 ? 36.054 59.516 37.913 0.50 31.42 187 GLU A CA 1
ATOM 826 C C A GLU A 1 108 ? 36.514 60.703 37.247 0.50 30.77 187 GLU A C 1
ATOM 827 C C B GLU A 1 108 ? 36.593 60.637 37.041 0.50 31.83 187 GLU A C 1
ATOM 828 O O A GLU A 1 108 ? 35.727 61.163 36.412 0.50 31.00 187 GLU A O 1
ATOM 829 O O B GLU A 1 108 ? 35.966 61.019 36.046 0.50 31.86 187 GLU A O 1
ATOM 840 N N . SER A 1 109 ? 37.746 61.183 37.400 1.00 31.49 188 SER A N 1
ATOM 841 C CA . SER A 1 109 ? 38.277 62.219 36.550 1.00 32.68 188 SER A CA 1
ATOM 842 C C . SER A 1 109 ? 38.475 61.694 35.157 1.00 34.12 188 SER A C 1
ATOM 843 O O . SER A 1 109 ? 38.107 62.323 34.172 1.00 34.83 188 SER A O 1
ATOM 846 N N . ILE A 1 110 ? 39.141 60.559 35.045 1.00 34.27 189 ILE A N 1
ATOM 847 C CA . ILE A 1 110 ? 39.452 60.096 33.729 1.00 33.29 189 ILE A CA 1
ATOM 848 C C . ILE A 1 110 ? 38.132 59.833 33.027 1.00 34.22 189 ILE A C 1
ATOM 849 O O . ILE A 1 110 ? 38.020 60.017 31.813 1.00 35.71 189 ILE A O 1
ATOM 854 N N . ALA A 1 111 ? 37.108 59.437 33.779 1.00 33.49 190 ALA A N 1
ATOM 855 C CA . ALA A 1 111 ? 35.889 58.965 33.125 1.00 33.62 190 ALA A CA 1
ATOM 856 C C . ALA A 1 111 ? 35.142 60.052 32.334 1.00 34.33 190 ALA A C 1
ATOM 857 O O . ALA A 1 111 ? 34.305 59.752 31.484 1.00 33.90 190 ALA A O 1
ATOM 859 N N . LYS A 1 112 ? 35.467 61.309 32.627 1.00 35.46 191 LYS A N 1
ATOM 860 C CA . LYS A 1 112 ? 34.878 62.477 31.985 1.00 34.78 191 LYS A CA 1
ATOM 861 C C . LYS A 1 112 ? 35.304 62.645 30.559 1.00 36.01 191 LYS A C 1
ATOM 862 O O . LYS A 1 112 ? 34.608 63.330 29.819 1.00 38.17 191 LYS A O 1
ATOM 868 N N . TRP A 1 113 ? 36.420 62.050 30.143 1.00 35.36 192 TRP A N 1
ATOM 869 C CA . TRP A 1 113 ? 36.958 62.378 28.812 1.00 35.49 192 TRP A CA 1
ATOM 870 C C . TRP A 1 113 ? 36.730 61.277 27.801 1.00 36.68 192 TRP A C 1
ATOM 871 O O . TRP A 1 113 ? 36.526 60.112 28.180 1.00 38.78 192 TRP A O 1
ATOM 882 N N . PRO A 1 114 ? 36.741 61.628 26.504 1.00 35.91 193 PRO A N 1
ATOM 883 C CA . PRO A 1 114 ? 36.685 60.607 25.441 1.00 35.48 193 PRO A CA 1
ATOM 884 C C . PRO A 1 114 ? 37.854 59.607 25.531 1.00 34.41 193 PRO A C 1
ATOM 885 O O . PRO A 1 114 ? 38.981 60.031 25.520 1.00 34.33 193 PRO A O 1
ATOM 889 N N . LEU A 1 115 ? 37.610 58.308 25.636 1.00 34.66 194 LEU A N 1
ATOM 890 C CA . LEU A 1 115 ? 38.736 57.367 25.695 1.00 35.76 194 LEU A CA 1
ATOM 891 C C . LEU A 1 115 ? 39.057 56.725 24.377 1.00 35.66 194 LEU A C 1
ATOM 892 O O . LEU A 1 115 ? 38.156 56.416 23.569 1.00 36.14 194 LEU A O 1
ATOM 897 N N . ILE A 1 116 ? 40.350 56.495 24.174 1.00 33.46 195 ILE A N 1
ATOM 898 C CA . ILE A 1 116 ? 40.816 55.765 23.032 1.00 31.41 195 ILE A CA 1
ATOM 899 C C . ILE A 1 116 ? 41.579 54.612 23.607 1.00 31.16 195 ILE A C 1
ATOM 900 O O . ILE A 1 116 ? 42.626 54.784 24.211 1.00 31.78 195 ILE A O 1
ATOM 905 N N . THR A 1 117 ? 41.041 53.419 23.445 1.00 31.38 196 THR A N 1
ATOM 906 C CA . THR A 1 117 ? 41.650 52.273 24.086 1.00 31.57 196 THR A CA 1
ATOM 907 C C . THR A 1 117 ? 41.372 50.979 23.347 1.00 31.75 196 THR A C 1
ATOM 908 O O . THR A 1 117 ? 40.720 50.993 22.300 1.00 31.50 196 THR A O 1
ATOM 912 N N . TYR A 1 118 ? 41.891 49.878 23.882 1.00 32.15 197 TYR A N 1
ATOM 913 C CA . TYR A 1 118 ? 41.767 48.581 23.222 1.00 33.59 197 TYR A CA 1
ATOM 914 C C . TYR A 1 118 ? 40.334 48.101 23.195 1.00 34.39 197 TYR A C 1
ATOM 915 O O . TYR A 1 118 ? 39.559 48.398 24.077 1.00 34.75 197 TYR A O 1
ATOM 924 N N . ARG A 1 119 ? 39.985 47.343 22.178 1.00 35.89 198 ARG A N 1
ATOM 925 C CA . ARG A 1 119 ? 38.674 46.769 22.111 1.00 37.67 198 ARG A CA 1
ATOM 926 C C . ARG A 1 119 ? 38.535 45.650 23.165 1.00 38.23 198 ARG A C 1
ATOM 927 O O . ARG A 1 119 ? 39.520 45.154 23.662 1.00 38.29 198 ARG A O 1
ATOM 935 N N . GLN A 1 120 ? 37.316 45.243 23.501 1.00 40.07 199 GLN A N 1
ATOM 936 C CA . GLN A 1 120 ? 37.118 44.223 24.529 1.00 41.27 199 GLN A CA 1
ATOM 937 C C . GLN A 1 120 ? 37.757 42.957 24.088 1.00 40.95 199 GLN A C 1
ATOM 938 O O . GLN A 1 120 ? 37.688 42.619 22.921 1.00 41.30 199 GLN A O 1
ATOM 944 N N . GLY A 1 121 ? 38.368 42.252 25.033 1.00 40.81 200 GLY A N 1
ATOM 945 C CA . GLY A 1 121 ? 39.005 40.983 24.750 1.00 40.37 200 GLY A CA 1
ATOM 946 C C . GLY A 1 121 ? 40.498 41.094 24.532 1.00 40.48 200 GLY A C 1
ATOM 947 O O . GLY A 1 121 ? 41.196 40.076 24.475 1.00 41.35 200 GLY A O 1
ATOM 948 N N A ILE A 1 122 ? 41.008 42.315 24.408 0.50 39.71 201 ILE A N 1
ATOM 949 N N B ILE A 1 122 ? 40.979 42.334 24.457 0.50 39.99 201 ILE A N 1
ATOM 950 C CA A ILE A 1 122 ? 42.414 42.480 24.048 0.50 39.15 201 ILE A CA 1
ATOM 951 C CA B ILE A 1 122 ? 42.332 42.656 24.006 0.50 39.70 201 ILE A CA 1
ATOM 952 C C A ILE A 1 122 ? 43.178 43.589 24.784 0.50 39.84 201 ILE A C 1
ATOM 953 C C B ILE A 1 122 ? 43.117 43.393 25.089 0.50 40.20 201 ILE A C 1
ATOM 954 O O A ILE A 1 122 ? 42.645 44.663 25.091 0.50 40.00 201 ILE A O 1
ATOM 955 O O B ILE A 1 122 ? 42.517 44.016 25.968 0.50 40.46 201 ILE A O 1
ATOM 964 N N . THR A 1 123 ? 44.450 43.292 25.028 1.00 40.12 202 THR A N 1
ATOM 965 C CA . THR A 1 123 ? 45.362 44.106 25.832 1.00 39.60 202 THR A CA 1
ATOM 966 C C . THR A 1 123 ? 44.778 44.694 27.129 1.00 38.66 202 THR A C 1
ATOM 967 O O . THR A 1 123 ? 44.829 45.900 27.400 1.00 37.81 202 THR A O 1
ATOM 971 N N . GLY A 1 124 ? 44.200 43.796 27.915 1.00 37.73 203 GLY A N 1
ATOM 972 C CA . GLY A 1 124 ? 43.801 44.097 29.274 1.00 37.13 203 GLY A CA 1
ATOM 973 C C . GLY A 1 124 ? 42.620 45.015 29.433 1.00 36.23 203 GLY A C 1
ATOM 974 O O . GLY A 1 124 ? 42.476 45.654 30.453 1.00 36.38 203 GLY A O 1
ATOM 975 N N . ARG A 1 125 ? 41.766 45.064 28.427 1.00 36.07 204 ARG A N 1
ATOM 976 C CA . ARG A 1 125 ? 40.656 46.007 28.392 1.00 35.01 204 ARG A CA 1
ATOM 977 C C . ARG A 1 125 ? 39.761 45.806 29.598 1.00 35.39 204 ARG A C 1
ATOM 978 O O . ARG A 1 125 ? 39.157 46.757 30.119 1.00 35.62 204 ARG A O 1
ATOM 986 N N . SER A 1 126 ? 39.685 44.568 30.062 1.00 34.84 205 SER A N 1
ATOM 987 C CA . SER A 1 126 ? 38.756 44.282 31.131 1.00 35.54 205 SER A CA 1
ATOM 988 C C . SER A 1 126 ? 39.267 44.794 32.466 1.00 35.01 205 SER A C 1
ATOM 989 O O . SER A 1 126 ? 38.481 45.006 33.379 1.00 35.08 205 SER A O 1
ATOM 992 N N . ARG A 1 127 ? 40.570 44.990 32.594 1.00 34.56 206 ARG A N 1
ATOM 993 C CA . ARG A 1 127 ? 41.055 45.656 33.784 1.00 35.59 206 ARG A CA 1
ATOM 994 C C . ARG A 1 127 ? 40.526 47.070 33.782 1.00 35.34 206 ARG A C 1
ATOM 995 O O . ARG A 1 127 ? 40.198 47.600 34.841 1.00 35.73 206 ARG A O 1
ATOM 1003 N N . ILE A 1 128 ? 40.442 47.673 32.594 1.00 34.24 207 ILE A N 1
ATOM 1004 C CA . ILE A 1 128 ? 39.872 49.002 32.447 1.00 33.69 207 ILE A CA 1
ATOM 1005 C C . ILE A 1 128 ? 38.361 49.018 32.764 1.00 33.32 207 ILE A C 1
ATOM 1006 O O . ILE A 1 128 ? 37.913 49.778 33.611 1.00 32.27 207 ILE A O 1
ATOM 1011 N N . ASP A 1 129 ? 37.584 48.170 32.105 1.00 33.27 208 ASP A N 1
ATOM 1012 C CA . ASP A 1 129 ? 36.168 48.145 32.356 1.00 33.73 208 ASP A CA 1
ATOM 1013 C C . ASP A 1 129 ? 35.876 47.897 33.840 1.00 33.41 208 ASP A C 1
ATOM 1014 O O . ASP A 1 129 ? 35.043 48.586 34.453 1.00 32.93 208 ASP A O 1
ATOM 1019 N N . ASP A 1 130 ? 36.556 46.917 34.429 1.00 32.48 209 ASP A N 1
ATOM 1020 C CA . ASP A 1 130 ? 36.297 46.553 35.819 1.00 32.31 209 ASP A CA 1
ATOM 1021 C C . ASP A 1 130 ? 36.652 47.645 36.791 1.00 31.06 209 ASP A C 1
ATOM 1022 O O . ASP A 1 130 ? 35.963 47.865 37.782 1.00 29.90 209 ASP A O 1
ATOM 1027 N N . ALA A 1 131 ? 37.759 48.322 36.523 1.00 30.08 210 ALA A N 1
ATOM 1028 C CA . ALA A 1 131 ? 38.139 49.425 37.362 1.00 28.79 210 ALA A CA 1
ATOM 1029 C C . ALA A 1 131 ? 36.966 50.403 37.385 1.00 29.05 210 ALA A C 1
ATOM 1030 O O . ALA A 1 131 ? 36.501 50.750 38.469 1.00 30.45 210 ALA A O 1
ATOM 1032 N N . PHE A 1 132 ? 36.458 50.801 36.211 1.00 27.04 211 PHE A N 1
ATOM 1033 C CA . PHE A 1 132 ? 35.368 51.752 36.138 1.00 25.87 211 PHE A CA 1
ATOM 1034 C C . PHE A 1 132 ? 34.096 51.231 36.761 1.00 26.27 211 PHE A C 1
ATOM 1035 O O . PHE A 1 132 ? 33.386 51.991 37.447 1.00 26.41 211 PHE A O 1
ATOM 1043 N N . ALA A 1 133 ? 33.785 49.948 36.544 1.00 25.51 212 ALA A N 1
ATOM 1044 C CA . ALA A 1 133 ? 32.531 49.414 37.085 1.00 24.12 212 ALA A CA 1
ATOM 1045 C C . ALA A 1 133 ? 32.528 49.504 38.586 1.00 24.51 212 ALA A C 1
ATOM 1046 O O . ALA A 1 133 ? 31.500 49.730 39.184 1.00 24.38 212 ALA A O 1
ATOM 1048 N N . ARG A 1 134 ? 33.679 49.337 39.214 1.00 25.89 213 ARG A N 1
ATOM 1049 C CA . ARG A 1 134 ? 33.725 49.540 40.651 1.00 27.41 213 ARG A CA 1
ATOM 1050 C C . ARG A 1 134 ? 33.285 50.951 41.010 1.00 27.50 213 ARG A C 1
ATOM 1051 O O . ARG A 1 134 ? 32.788 51.146 42.075 1.00 27.31 213 ARG A O 1
ATOM 1059 N N . LYS A 1 135 ? 33.432 51.945 40.141 1.00 28.71 214 LYS A N 1
ATOM 1060 C CA . LYS A 1 135 ? 32.861 53.256 40.475 1.00 29.68 214 LYS A CA 1
ATOM 1061 C C . LYS A 1 135 ? 31.450 53.523 39.933 1.00 30.32 214 LYS A C 1
ATOM 1062 O O . LYS A 1 135 ? 31.047 54.687 39.840 1.00 30.90 214 LYS A O 1
ATOM 1068 N N . GLY A 1 136 ? 30.699 52.477 39.577 1.00 29.95 215 GLY A N 1
ATOM 1069 C CA . GLY A 1 136 ? 29.410 52.650 38.875 1.00 28.63 215 GLY A CA 1
ATOM 1070 C C . GLY A 1 136 ? 29.437 53.244 37.452 1.00 28.20 215 GLY A C 1
ATOM 1071 O O . GLY A 1 136 ? 28.400 53.715 36.971 1.00 27.61 215 GLY A O 1
ATOM 1072 N N . LEU A 1 137 ? 30.592 53.203 36.774 1.00 26.87 216 LEU A N 1
ATOM 1073 C CA . LEU A 1 137 ? 30.768 53.915 35.527 1.00 27.20 216 LEU A CA 1
ATOM 1074 C C . LEU A 1 137 ? 31.047 53.069 34.290 1.00 29.34 216 LEU A C 1
ATOM 1075 O O . LEU A 1 137 ? 31.724 52.035 34.370 1.00 30.12 216 LEU A O 1
ATOM 1080 N N . LEU A 1 138 ? 30.559 53.551 33.138 1.00 30.22 217 LEU A N 1
ATOM 1081 C CA . LEU A 1 138 ? 31.015 53.127 31.800 1.00 30.63 217 LEU A CA 1
ATOM 1082 C C . LEU A 1 138 ? 32.028 54.121 31.239 1.00 32.94 217 LEU A C 1
ATOM 1083 O O . LEU A 1 138 ? 31.832 55.316 31.354 1.00 34.39 217 LEU A O 1
ATOM 1088 N N . ALA A 1 139 ? 33.111 53.655 30.625 1.00 35.71 218 ALA A N 1
ATOM 1089 C CA . ALA A 1 139 ? 34.013 54.586 29.964 1.00 36.95 218 ALA A CA 1
ATOM 1090 C C . ALA A 1 139 ? 33.386 54.983 28.633 1.00 38.34 218 ALA A C 1
ATOM 1091 O O . ALA A 1 139 ? 32.650 54.207 28.033 1.00 38.10 218 ALA A O 1
ATOM 1093 N N . ASP A 1 140 ? 33.642 56.216 28.211 1.00 39.96 219 ASP A N 1
ATOM 1094 C CA . ASP A 1 140 ? 33.297 56.659 26.882 1.00 40.94 219 ASP A CA 1
ATOM 1095 C C . ASP A 1 140 ? 34.351 56.208 25.875 1.00 39.79 219 ASP A C 1
ATOM 1096 O O . ASP A 1 140 ? 35.382 56.853 25.699 1.00 40.70 219 ASP A O 1
ATOM 1101 N N . ILE A 1 141 ? 34.097 55.112 25.195 1.00 38.34 220 ILE A N 1
ATOM 1102 C CA . ILE A 1 141 ? 35.021 54.665 24.185 1.00 36.67 220 ILE A CA 1
ATOM 1103 C C . ILE A 1 141 ? 34.721 55.396 22.884 1.00 37.65 220 ILE A C 1
ATOM 1104 O O . ILE A 1 141 ? 33.695 55.160 22.236 1.00 39.12 220 ILE A O 1
ATOM 1109 N N . VAL A 1 142 ? 35.610 56.292 22.486 1.00 36.59 221 VAL A N 1
ATOM 1110 C CA . VAL A 1 142 ? 35.368 57.031 21.276 1.00 35.28 221 VAL A CA 1
ATOM 1111 C C . VAL A 1 142 ? 36.138 56.367 20.129 1.00 34.27 221 VAL A C 1
ATOM 1112 O O . VAL A 1 142 ? 35.850 56.603 18.964 1.00 34.67 221 VAL A O 1
ATOM 1116 N N . LEU A 1 143 ? 37.125 55.550 20.465 1.00 32.40 222 LEU A N 1
ATOM 1117 C CA . LEU A 1 143 ? 37.790 54.740 19.477 1.00 32.76 222 LEU A CA 1
ATOM 1118 C C . LEU A 1 143 ? 38.228 53.451 20.113 1.00 32.85 222 LEU A C 1
ATOM 1119 O O . LEU A 1 143 ? 38.900 53.455 21.137 1.00 32.08 222 LEU A O 1
ATOM 1124 N N . SER A 1 144 ? 37.846 52.333 19.509 1.00 33.53 223 SER A N 1
ATOM 1125 C CA . SER A 1 144 ? 38.230 51.059 20.081 1.00 34.04 223 SER A CA 1
ATOM 1126 C C . SER A 1 144 ? 39.233 50.426 19.130 1.00 34.54 223 SER A C 1
ATOM 1127 O O . SER A 1 144 ? 38.970 50.265 17.943 1.00 34.90 223 SER A O 1
ATOM 1130 N N . ALA A 1 145 ? 40.405 50.120 19.674 1.00 34.85 224 ALA A N 1
ATOM 1131 C CA . ALA A 1 145 ? 41.591 49.851 18.882 1.00 35.33 224 ALA A CA 1
ATOM 1132 C C . ALA A 1 145 ? 42.016 48.384 18.974 1.00 36.18 224 ALA A C 1
ATOM 1133 O O . ALA A 1 145 ? 41.794 47.716 19.980 1.00 36.27 224 ALA A O 1
ATOM 1135 N N . GLN A 1 146 ? 42.626 47.891 17.910 1.00 37.05 225 GLN A N 1
ATOM 1136 C CA . GLN A 1 146 ? 43.298 46.617 17.954 1.00 37.56 225 GLN A CA 1
ATOM 1137 C C . GLN A 1 146 ? 44.750 46.709 18.389 1.00 38.07 225 GLN A C 1
ATOM 1138 O O . GLN A 1 146 ? 45.348 45.683 18.654 1.00 39.03 225 GLN A O 1
ATOM 1144 N N . ASP A 1 147 ? 45.317 47.914 18.480 1.00 38.33 226 ASP A N 1
ATOM 1145 C CA . ASP A 1 147 ? 46.728 48.062 18.867 1.00 38.87 226 ASP A CA 1
ATOM 1146 C C . ASP A 1 147 ? 47.131 49.467 19.337 1.00 38.25 226 ASP A C 1
ATOM 1147 O O . ASP A 1 147 ? 46.416 50.430 19.131 1.00 38.78 226 ASP A O 1
ATOM 1152 N N . SER A 1 148 ? 48.293 49.594 19.946 1.00 38.28 227 SER A N 1
ATOM 1153 C CA . SER A 1 148 ? 48.691 50.865 20.543 1.00 39.05 227 SER A CA 1
ATOM 1154 C C . SER A 1 148 ? 49.106 51.959 19.581 1.00 38.77 227 SER A C 1
ATOM 1155 O O . SER A 1 148 ? 49.199 53.085 19.984 1.00 39.44 227 SER A O 1
ATOM 1158 N N . ASP A 1 149 ? 49.379 51.657 18.319 1.00 39.19 228 ASP A N 1
ATOM 1159 C CA . ASP A 1 149 ? 49.853 52.703 17.409 1.00 38.65 228 ASP A CA 1
ATOM 1160 C C . ASP A 1 149 ? 48.692 53.510 16.874 1.00 37.46 228 ASP A C 1
ATOM 1161 O O . ASP A 1 149 ? 48.789 54.737 16.724 1.00 37.07 228 ASP A O 1
ATOM 1166 N N . VAL A 1 150 ? 47.581 52.824 16.603 1.00 34.65 229 VAL A N 1
ATOM 1167 C CA . VAL A 1 150 ? 46.355 53.522 16.304 1.00 31.60 229 VAL A CA 1
ATOM 1168 C C . VAL A 1 150 ? 46.021 54.474 17.476 1.00 30.42 229 VAL A C 1
ATOM 1169 O O . VAL A 1 150 ? 45.814 55.683 17.270 1.00 30.45 229 VAL A O 1
ATOM 1173 N N . ILE A 1 151 ? 46.021 53.960 18.700 1.00 27.86 230 ILE A N 1
ATOM 1174 C CA . ILE A 1 151 ? 45.800 54.832 19.830 1.00 27.00 230 ILE A CA 1
ATOM 1175 C C . ILE A 1 151 ? 46.709 56.043 19.797 1.00 27.71 230 ILE A C 1
ATOM 1176 O O . ILE A 1 151 ? 46.240 57.168 20.000 1.00 28.39 230 ILE A O 1
ATOM 1181 N N . LYS A 1 152 ? 48.000 55.865 19.538 1.00 28.49 231 LYS A N 1
ATOM 1182 C CA . LYS A 1 152 ? 48.885 57.057 19.502 1.00 29.37 231 LYS A CA 1
ATOM 1183 C C . LYS A 1 152 ? 48.424 58.100 18.478 1.00 29.02 231 LYS A C 1
ATOM 1184 O O . LYS A 1 152 ? 48.382 59.295 18.772 1.00 29.42 231 LYS A O 1
ATOM 1190 N N . THR A 1 153 ? 48.054 57.644 17.285 1.00 27.38 232 THR A N 1
ATOM 1191 C CA . THR A 1 153 ? 47.664 58.554 16.229 1.00 25.78 232 THR A CA 1
ATOM 1192 C C . THR A 1 153 ? 46.471 59.403 16.649 1.00 26.90 232 THR A C 1
ATOM 1193 O O . THR A 1 153 ? 46.460 60.610 16.395 1.00 27.35 232 THR A O 1
ATOM 1197 N N . TYR A 1 154 ? 45.474 58.802 17.307 1.00 26.06 233 TYR A N 1
ATOM 1198 C CA . TYR A 1 154 ? 44.243 59.544 17.550 1.00 24.64 233 TYR A CA 1
ATOM 1199 C C . TYR A 1 154 ? 44.349 60.453 18.768 1.00 26.15 233 TYR A C 1
ATOM 1200 O O . TYR A 1 154 ? 43.632 61.470 18.858 1.00 26.57 233 TYR A O 1
ATOM 1209 N N . VAL A 1 155 ? 45.256 60.117 19.685 1.00 26.06 234 VAL A N 1
ATOM 1210 C CA . VAL A 1 155 ? 45.479 60.991 20.827 1.00 26.29 234 VAL A CA 1
ATOM 1211 C C . VAL A 1 155 ? 46.200 62.219 20.300 1.00 26.35 234 VAL A C 1
ATOM 1212 O O . VAL A 1 155 ? 45.865 63.362 20.625 1.00 27.08 234 VAL A O 1
ATOM 1216 N N . ALA A 1 156 ? 47.186 61.976 19.453 1.00 26.14 235 ALA A N 1
ATOM 1217 C CA . ALA A 1 156 ? 47.916 63.058 18.818 1.00 26.05 235 ALA A CA 1
ATOM 1218 C C . ALA A 1 156 ? 46.968 63.929 18.013 1.00 27.64 235 ALA A C 1
ATOM 1219 O O . ALA A 1 156 ? 47.100 65.125 18.017 1.00 30.36 235 ALA A O 1
ATOM 1221 N N . LEU A 1 157 ? 45.995 63.334 17.338 1.00 28.41 236 LEU A N 1
ATOM 1222 C CA . LEU A 1 157 ? 45.083 64.072 16.490 1.00 27.95 236 LEU A CA 1
ATOM 1223 C C . LEU A 1 157 ? 44.139 64.961 17.264 1.00 28.94 236 LEU A C 1
ATOM 1224 O O . LEU A 1 157 ? 43.627 65.916 16.712 1.00 31.20 236 LEU A O 1
ATOM 1229 N N . GLY A 1 158 ? 43.862 64.646 18.524 1.00 28.09 237 GLY A N 1
ATOM 1230 C CA . GLY A 1 158 ? 42.905 65.415 19.266 1.00 26.78 237 GLY A CA 1
ATOM 1231 C C . GLY A 1 158 ? 41.608 64.712 19.599 1.00 28.75 237 GLY A C 1
ATOM 1232 O O . GLY A 1 158 ? 40.804 65.226 20.374 1.00 30.36 237 GLY A O 1
ATOM 1233 N N . LEU A 1 159 ? 41.385 63.522 19.059 1.00 29.94 238 LEU A N 1
ATOM 1234 C CA . LEU A 1 159 ? 40.127 62.814 19.282 1.00 29.72 238 LEU A CA 1
ATOM 1235 C C . LEU A 1 159 ? 39.753 62.524 20.741 1.00 30.20 238 LEU A C 1
ATOM 1236 O O . LEU A 1 159 ? 38.555 62.413 21.023 1.00 31.30 238 LEU A O 1
ATOM 1241 N N . GLY A 1 160 ? 40.747 62.398 21.639 1.00 28.99 239 GLY A N 1
ATOM 1242 C CA . GLY A 1 160 ? 40.541 61.947 23.028 1.00 28.51 239 GLY A CA 1
ATOM 1243 C C . GLY A 1 160 ? 41.825 61.541 23.779 1.00 28.67 239 GLY A C 1
ATOM 1244 O O . GLY A 1 160 ? 42.934 61.743 23.295 1.00 30.45 239 GLY A O 1
ATOM 1245 N N . ILE A 1 161 ? 41.718 60.979 24.968 1.00 27.41 240 ILE A N 1
ATOM 1246 C CA . ILE A 1 161 ? 42.918 60.502 25.651 1.00 27.95 240 ILE A CA 1
ATOM 1247 C C . ILE A 1 161 ? 43.045 58.972 25.549 1.00 28.91 240 ILE A C 1
ATOM 1248 O O . ILE A 1 161 ? 42.078 58.277 25.207 1.00 29.01 240 ILE A O 1
ATOM 1253 N N . GLY A 1 162 ? 44.219 58.433 25.846 1.00 29.03 241 GLY A N 1
ATOM 1254 C CA . GLY A 1 162 ? 44.433 57.015 25.594 1.00 30.03 241 GLY A CA 1
ATOM 1255 C C . GLY A 1 162 ? 44.800 56.224 26.822 1.00 31.55 241 GLY A C 1
ATOM 1256 O O . GLY A 1 162 ? 45.541 56.703 27.694 1.00 32.10 241 GLY A O 1
ATOM 1257 N N . LEU A 1 163 ? 44.272 55.010 26.911 1.00 32.57 242 LEU A N 1
ATOM 1258 C CA . LEU A 1 163 ? 44.787 54.042 27.874 1.00 33.53 242 LEU A CA 1
ATOM 1259 C C . LEU A 1 163 ? 45.615 53.033 27.104 1.00 34.76 242 LEU A C 1
ATOM 1260 O O . LEU A 1 163 ? 45.085 52.329 26.246 1.00 36.85 242 LEU A O 1
ATOM 1265 N N . VAL A 1 164 ? 46.921 53.009 27.346 1.00 34.55 243 VAL A N 1
ATOM 1266 C CA . VAL A 1 164 ? 47.818 52.105 26.623 1.00 34.03 243 VAL A CA 1
ATOM 1267 C C . VAL A 1 164 ? 48.688 51.303 27.568 1.00 34.94 243 VAL A C 1
ATOM 1268 O O . VAL A 1 164 ? 49.056 51.779 28.628 1.00 35.20 243 VAL A O 1
ATOM 1272 N N . ALA A 1 165 ? 49.003 50.078 27.168 1.00 36.02 244 ALA A N 1
ATOM 1273 C CA . ALA A 1 165 ? 50.035 49.267 27.810 1.00 36.25 244 ALA A CA 1
ATOM 1274 C C . ALA A 1 165 ? 51.285 50.111 28.094 1.00 36.63 244 ALA A C 1
ATOM 1275 O O . ALA A 1 165 ? 51.762 50.791 27.209 1.00 36.13 244 ALA A O 1
ATOM 1277 N N . GLU A 1 166 ? 51.835 50.061 29.303 1.00 37.62 245 GLU A N 1
ATOM 1278 C CA . GLU A 1 166 ? 52.965 50.944 29.616 1.00 39.77 245 GLU A CA 1
ATOM 1279 C C . GLU A 1 166 ? 54.205 50.712 28.726 1.00 40.19 245 GLU A C 1
ATOM 1280 O O . GLU A 1 166 ? 54.976 51.631 28.450 1.00 40.74 245 GLU A O 1
ATOM 1286 N N . GLN A 1 167 ? 54.385 49.483 28.269 1.00 40.97 246 GLN A N 1
ATOM 1287 C CA . GLN A 1 167 ? 55.562 49.069 27.492 1.00 41.89 246 GLN A CA 1
ATOM 1288 C C . GLN A 1 167 ? 55.632 49.620 26.062 1.00 43.98 246 GLN A C 1
ATOM 1289 O O . GLN A 1 167 ? 56.649 49.484 25.396 1.00 44.52 246 GLN A O 1
ATOM 1295 N N . SER A 1 168 ? 54.554 50.244 25.596 1.00 46.08 247 SER A N 1
ATOM 1296 C CA . SER A 1 168 ? 54.487 50.753 24.243 1.00 48.11 247 SER A CA 1
ATOM 1297 C C . SER A 1 168 ? 55.108 52.115 24.129 1.00 51.46 247 SER A C 1
ATOM 1298 O O . SER A 1 168 ? 55.194 52.662 23.059 1.00 51.11 247 SER A O 1
ATOM 1301 N N . SER A 1 169 ? 55.518 52.684 25.244 1.00 57.16 248 SER A N 1
ATOM 1302 C CA . SER A 1 169 ? 56.247 53.936 25.198 1.00 62.78 248 SER A CA 1
ATOM 1303 C C . SER A 1 169 ? 57.598 53.701 24.519 1.00 67.41 248 SER A C 1
ATOM 1304 O O . SER A 1 169 ? 58.059 54.535 23.715 1.00 69.00 248 SER A O 1
ATOM 1307 N N . GLY A 1 170 ? 58.217 52.564 24.848 0.86 71.49 249 GLY A N 1
ATOM 1308 C CA . GLY A 1 170 ? 59.589 52.271 24.459 0.86 76.14 249 GLY A CA 1
ATOM 1309 C C . GLY A 1 170 ? 60.239 53.323 23.566 0.86 79.58 249 GLY A C 1
ATOM 1310 O O . GLY A 1 170 ? 60.683 54.392 24.035 0.86 79.59 249 GLY A O 1
ATOM 1311 N N . GLU A 1 171 ? 60.238 53.021 22.264 0.86 82.45 250 GLU A N 1
ATOM 1312 C CA . GLU A 1 171 ? 61.106 53.661 21.251 0.86 84.31 250 GLU A CA 1
ATOM 1313 C C . GLU A 1 171 ? 60.462 54.818 20.442 0.86 85.04 250 GLU A C 1
ATOM 1314 O O . GLU A 1 171 ? 59.233 54.877 20.291 0.86 84.73 250 GLU A O 1
ATOM 1320 N N . GLN A 1 172 ? 61.316 55.716 19.929 0.86 86.22 251 GLN A N 1
ATOM 1321 C CA . GLN A 1 172 ? 60.906 56.990 19.292 0.86 86.34 251 GLN A CA 1
ATOM 1322 C C . GLN A 1 172 ? 59.754 57.671 20.038 0.86 85.04 251 GLN A C 1
ATOM 1323 O O . GLN A 1 172 ? 58.848 58.249 19.412 0.86 84.83 251 GLN A O 1
ATOM 1329 N N . GLU A 1 173 ? 59.821 57.612 21.373 0.86 83.39 252 GLU A N 1
ATOM 1330 C CA . GLU A 1 173 ? 58.697 57.969 22.249 0.86 81.08 252 GLU A CA 1
ATOM 1331 C C . GLU A 1 173 ? 58.071 59.345 21.941 0.86 78.76 252 GLU A C 1
ATOM 1332 O O . GLU A 1 173 ? 58.769 60.340 21.696 0.86 78.29 252 GLU A O 1
ATOM 1338 N N . GLU A 1 174 ? 56.736 59.340 21.960 0.86 75.62 253 GLU A N 1
ATOM 1339 C CA . GLU A 1 174 ? 55.826 60.393 21.476 0.86 71.66 253 GLU A CA 1
ATOM 1340 C C . GLU A 1 174 ? 56.267 61.857 21.623 0.86 69.35 253 GLU A C 1
ATOM 1341 O O . GLU A 1 174 ? 56.461 62.360 22.728 0.86 69.25 253 GLU A O 1
ATOM 1347 N N . GLU A 1 175 ? 56.406 62.528 20.486 0.86 66.65 254 GLU A N 1
ATOM 1348 C CA . GLU A 1 175 ? 56.829 63.943 20.399 0.86 64.25 254 GLU A CA 1
ATOM 1349 C C . GLU A 1 175 ? 56.288 64.897 21.473 0.86 60.86 254 GLU A C 1
ATOM 1350 O O . GLU A 1 175 ? 57.026 65.413 22.310 0.86 60.12 254 GLU A O 1
ATOM 1356 N N . ASN A 1 176 ? 54.985 65.142 21.396 1.00 56.98 255 ASN A N 1
ATOM 1357 C CA . ASN A 1 176 ? 54.281 66.094 22.234 1.00 53.50 255 ASN A CA 1
ATOM 1358 C C . ASN A 1 176 ? 53.191 65.409 23.016 1.00 50.22 255 ASN A C 1
ATOM 1359 O O . ASN A 1 176 ? 52.159 66.013 23.316 1.00 50.11 255 ASN A O 1
ATOM 1364 N N . LEU A 1 177 ? 53.397 64.136 23.302 1.00 45.88 256 LEU A N 1
ATOM 1365 C CA . LEU A 1 177 ? 52.503 63.422 24.170 1.00 41.81 256 LEU A CA 1
ATOM 1366 C C . LEU A 1 177 ? 53.276 63.110 25.423 1.00 40.47 256 LEU A C 1
ATOM 1367 O O . LEU A 1 177 ? 54.505 63.116 25.413 1.00 41.50 256 LEU A O 1
ATOM 1372 N N A ILE A 1 178 ? 52.553 62.813 26.498 0.50 39.30 257 ILE A N 1
ATOM 1373 N N B ILE A 1 178 ? 52.560 62.839 26.507 0.50 39.43 257 ILE A N 1
ATOM 1374 C CA A ILE A 1 178 ? 53.156 62.459 27.781 0.50 37.58 257 ILE A CA 1
ATOM 1375 C CA B ILE A 1 178 ? 53.190 62.388 27.740 0.50 37.85 257 ILE A CA 1
ATOM 1376 C C A ILE A 1 178 ? 52.375 61.300 28.412 0.50 36.95 257 ILE A C 1
ATOM 1377 C C B ILE A 1 178 ? 52.394 61.239 28.333 0.50 37.08 257 ILE A C 1
ATOM 1378 O O A ILE A 1 178 ? 51.150 61.209 28.249 0.50 36.73 257 ILE A O 1
ATOM 1379 O O B ILE A 1 178 ? 51.184 61.110 28.098 0.50 36.86 257 ILE A O 1
ATOM 1388 N N . ARG A 1 179 ? 53.080 60.401 29.097 1.00 36.36 258 ARG A N 1
ATOM 1389 C CA . ARG A 1 179 ? 52.436 59.276 29.791 1.00 35.74 258 ARG A CA 1
ATOM 1390 C C . ARG A 1 179 ? 52.188 59.601 31.268 1.00 33.41 258 ARG A C 1
ATOM 1391 O O . ARG A 1 179 ? 53.104 59.936 31.973 1.00 33.17 258 ARG A O 1
ATOM 1399 N N . LEU A 1 180 ? 50.955 59.535 31.737 1.00 31.85 259 LEU A N 1
ATOM 1400 C CA . LEU A 1 180 ? 50.705 59.762 33.158 1.00 31.46 259 LEU A CA 1
ATOM 1401 C C . LEU A 1 180 ? 50.503 58.411 33.854 1.00 33.18 259 LEU A C 1
ATOM 1402 O O . LEU A 1 180 ? 49.852 57.493 33.303 1.00 34.13 259 LEU A O 1
ATOM 1407 N N . ASP A 1 181 ? 51.088 58.267 35.039 1.00 33.73 260 ASP A N 1
ATOM 1408 C CA . ASP A 1 181 ? 51.158 56.980 35.726 1.00 34.46 260 ASP A CA 1
ATOM 1409 C C . ASP A 1 181 ? 49.808 56.662 36.366 1.00 33.76 260 ASP A C 1
ATOM 1410 O O . ASP A 1 181 ? 49.322 57.423 37.200 1.00 32.82 260 ASP A O 1
ATOM 1415 N N . THR A 1 182 ? 49.200 55.541 35.985 1.00 32.92 261 THR A N 1
ATOM 1416 C CA . THR A 1 182 ? 47.923 55.149 36.573 1.00 32.74 261 THR A CA 1
ATOM 1417 C C . THR A 1 182 ? 47.923 53.742 37.159 1.00 33.45 261 THR A C 1
ATOM 1418 O O . THR A 1 182 ? 46.893 53.085 37.183 1.00 32.98 261 THR A O 1
ATOM 1422 N N . ARG A 1 183 ? 49.066 53.268 37.633 1.00 35.95 262 ARG A N 1
ATOM 1423 C CA . ARG A 1 183 ? 49.126 51.944 38.234 1.00 37.81 262 ARG A CA 1
ATOM 1424 C C . ARG A 1 183 ? 48.235 51.837 39.463 1.00 36.70 262 ARG A C 1
ATOM 1425 O O . ARG A 1 183 ? 47.726 50.765 39.784 1.00 37.17 262 ARG A O 1
ATOM 1433 N N . HIS A 1 184 ? 48.055 52.938 40.169 1.00 34.45 263 HIS A N 1
ATOM 1434 C CA . HIS A 1 184 ? 47.277 52.882 41.365 1.00 33.12 263 HIS A CA 1
ATOM 1435 C C . HIS A 1 184 ? 45.787 52.813 41.055 1.00 33.22 263 HIS A C 1
ATOM 1436 O O . HIS A 1 184 ? 44.979 52.773 41.949 1.00 34.33 263 HIS A O 1
ATOM 1443 N N . LEU A 1 185 ? 45.410 52.776 39.792 1.00 33.00 264 LEU A N 1
ATOM 1444 C CA . LEU A 1 185 ? 43.999 52.884 39.444 1.00 32.30 264 LEU A CA 1
ATOM 1445 C C . LEU A 1 185 ? 43.495 51.654 38.748 1.00 32.84 264 LEU A C 1
ATOM 1446 O O . LEU A 1 185 ? 42.318 51.372 38.801 1.00 33.52 264 LEU A O 1
ATOM 1451 N N . PHE A 1 186 ? 44.373 50.950 38.055 1.00 33.30 265 PHE A N 1
ATOM 1452 C CA . PHE A 1 186 ? 43.994 49.706 37.402 1.00 33.94 265 PHE A CA 1
ATOM 1453 C C . PHE A 1 186 ? 44.807 48.515 37.917 1.00 35.83 265 PHE A C 1
ATOM 1454 O O . PHE A 1 186 ? 45.930 48.683 38.402 1.00 36.82 265 PHE A O 1
ATOM 1462 N N . ASP A 1 187 ? 44.261 47.310 37.811 1.00 37.06 266 ASP A N 1
ATOM 1463 C CA . ASP A 1 187 ? 45.053 46.130 38.140 1.00 38.53 266 ASP A CA 1
ATOM 1464 C C . ASP A 1 187 ? 46.049 45.743 37.050 1.00 38.22 266 ASP A C 1
ATOM 1465 O O . ASP A 1 187 ? 45.887 46.126 35.874 1.00 38.44 266 ASP A O 1
ATOM 1470 N N . ALA A 1 188 ? 47.074 44.991 37.469 1.00 37.31 267 ALA A N 1
ATOM 1471 C CA . ALA A 1 188 ? 48.126 44.449 36.599 1.00 35.92 267 ALA A CA 1
ATOM 1472 C C . ALA A 1 188 ? 47.598 43.400 35.641 1.00 35.53 267 ALA A C 1
ATOM 1473 O O . ALA A 1 188 ? 46.633 42.726 35.934 1.00 34.62 267 ALA A O 1
ATOM 1475 N N . ASN A 1 189 ? 48.259 43.266 34.495 1.00 35.93 268 ASN A N 1
ATOM 1476 C CA . ASN A 1 189 ? 47.988 42.187 33.542 1.00 35.40 268 ASN A CA 1
ATOM 1477 C C . ASN A 1 189 ? 49.179 41.256 33.484 1.00 34.74 268 ASN A C 1
ATOM 1478 O O . ASN A 1 189 ? 50.257 41.582 33.971 1.00 35.33 268 ASN A O 1
ATOM 1483 N N . THR A 1 190 ? 49.003 40.104 32.864 1.00 33.52 269 THR A N 1
ATOM 1484 C CA . THR A 1 190 ? 50.116 39.184 32.716 1.00 32.29 269 THR A CA 1
ATOM 1485 C C . THR A 1 190 ? 50.251 38.743 31.285 1.00 32.42 269 THR A C 1
ATOM 1486 O O . THR A 1 190 ? 49.248 38.560 30.583 1.00 33.19 269 THR A O 1
ATOM 1490 N N . VAL A 1 191 ? 51.484 38.567 30.835 1.00 31.87 270 VAL A N 1
ATOM 1491 C CA . VAL A 1 191 ? 51.682 38.060 29.495 1.00 30.98 270 VAL A CA 1
ATOM 1492 C C . VAL A 1 191 ? 52.068 36.613 29.634 1.00 31.31 270 VAL A C 1
ATOM 1493 O O . VAL A 1 191 ? 52.999 36.301 30.364 1.00 30.49 270 VAL A O 1
ATOM 1497 N N . TRP A 1 192 ? 51.350 35.743 28.924 1.00 31.86 271 TRP A N 1
ATOM 1498 C CA . TRP A 1 192 ? 51.554 34.313 29.012 1.00 31.37 271 TRP A CA 1
ATOM 1499 C C . TRP A 1 192 ? 52.287 33.755 27.828 1.00 31.82 271 TRP A C 1
ATOM 1500 O O . TRP A 1 192 ? 52.161 34.236 26.681 1.00 33.87 271 TRP A O 1
ATOM 1511 N N . LEU A 1 193 ? 53.052 32.717 28.124 1.00 30.83 272 LEU A N 1
ATOM 1512 C CA . LEU A 1 193 ? 53.687 31.907 27.141 1.00 29.59 272 LEU A CA 1
ATOM 1513 C C . LEU A 1 193 ? 52.930 30.591 27.214 1.00 30.05 272 LEU A C 1
ATOM 1514 O O . LEU A 1 193 ? 52.882 29.963 28.283 1.00 29.96 272 LEU A O 1
ATOM 1519 N N . GLY A 1 194 ? 52.318 30.189 26.100 1.00 29.71 273 GLY A N 1
ATOM 1520 C CA . GLY A 1 194 ? 51.553 28.952 26.065 1.00 30.56 273 GLY A CA 1
ATOM 1521 C C . GLY A 1 194 ? 52.110 27.898 25.119 1.00 31.90 273 GLY A C 1
ATOM 1522 O O . GLY A 1 194 ? 52.729 28.218 24.105 1.00 33.25 273 GLY A O 1
ATOM 1523 N N . LEU A 1 195 ? 51.900 26.631 25.458 1.00 32.09 274 LEU A N 1
ATOM 1524 C CA . LEU A 1 195 ? 52.220 25.520 24.559 1.00 31.81 274 LEU A CA 1
ATOM 1525 C C . LEU A 1 195 ? 51.019 24.605 24.553 1.00 31.97 274 LEU A C 1
ATOM 1526 O O . LEU A 1 195 ? 50.217 24.614 25.517 1.00 32.20 274 LEU A O 1
ATOM 1531 N N . LYS A 1 196 ? 50.903 23.795 23.502 1.00 31.38 275 LYS A N 1
ATOM 1532 C CA . LYS A 1 196 ? 49.885 22.750 23.482 1.00 32.01 275 LYS A CA 1
ATOM 1533 C C . LYS A 1 196 ? 50.165 21.696 24.550 1.00 31.93 275 LYS A C 1
ATOM 1534 O O . LYS A 1 196 ? 51.293 21.203 24.685 1.00 31.71 275 LYS A O 1
ATOM 1540 N N . ARG A 1 197 ? 49.144 21.358 25.320 1.00 32.33 276 ARG A N 1
ATOM 1541 C CA . ARG A 1 197 ? 49.320 20.397 26.412 1.00 33.13 276 ARG A CA 1
ATOM 1542 C C . ARG A 1 197 ? 49.570 18.981 25.906 1.00 32.62 276 ARG A C 1
ATOM 1543 O O . ARG A 1 197 ? 49.005 18.571 24.897 1.00 32.35 276 ARG A O 1
ATOM 1551 N N . GLY A 1 198 ? 50.428 18.240 26.601 1.00 32.65 277 GLY A N 1
ATOM 1552 C CA . GLY A 1 198 ? 50.827 16.904 26.161 1.00 32.71 277 GLY A CA 1
ATOM 1553 C C . GLY A 1 198 ? 51.605 16.858 24.844 1.00 33.48 277 GLY A C 1
ATOM 1554 O O . GLY A 1 198 ? 51.850 15.791 24.301 1.00 34.16 277 GLY A O 1
ATOM 1555 N N . GLN A 1 199 ? 52.016 17.999 24.311 1.00 33.22 278 GLN A N 1
ATOM 1556 C CA . GLN A 1 199 ? 52.732 17.987 23.046 1.00 32.66 278 GLN A CA 1
ATOM 1557 C C . GLN A 1 199 ? 54.258 17.839 23.230 1.00 31.80 278 GLN A C 1
ATOM 1558 O O . GLN A 1 199 ? 54.852 18.538 24.051 1.00 32.72 278 GLN A O 1
ATOM 1564 N N . LEU A 1 200 ? 54.883 16.919 22.490 1.00 29.72 279 LEU A N 1
ATOM 1565 C CA . LEU A 1 200 ? 56.348 16.859 22.376 1.00 27.93 279 LEU A CA 1
ATOM 1566 C C . LEU A 1 200 ? 56.905 18.024 21.531 1.00 28.21 279 LEU A C 1
ATOM 1567 O O . LEU A 1 200 ? 56.235 18.500 20.604 1.00 28.45 279 LEU A O 1
ATOM 1572 N N . GLN A 1 201 ? 58.127 18.476 21.825 1.00 28.16 280 GLN A N 1
ATOM 1573 C CA . GLN A 1 201 ? 58.734 19.601 21.091 1.00 27.72 280 GLN A CA 1
ATOM 1574 C C . GLN A 1 201 ? 60.208 19.415 20.715 1.00 28.71 280 GLN A C 1
ATOM 1575 O O . GLN A 1 201 ? 60.898 18.532 21.249 1.00 28.72 280 GLN A O 1
ATOM 1581 N N . ARG A 1 202 ? 60.681 20.254 19.786 1.00 29.30 281 ARG A N 1
ATOM 1582 C CA . ARG A 1 202 ? 62.112 20.330 19.424 1.00 29.72 281 ARG A CA 1
ATOM 1583 C C . ARG A 1 202 ? 62.887 21.006 20.544 1.00 29.76 281 ARG A C 1
ATOM 1584 O O . ARG A 1 202 ? 62.311 21.782 21.313 1.00 30.91 281 ARG A O 1
ATOM 1592 N N . ASN A 1 203 ? 64.184 20.758 20.637 1.00 29.47 282 ASN A N 1
ATOM 1593 C CA . ASN A 1 203 ? 64.956 21.298 21.759 1.00 30.21 282 ASN A CA 1
ATOM 1594 C C . ASN A 1 203 ? 64.877 22.819 21.877 1.00 30.66 282 ASN A C 1
ATOM 1595 O O . ASN A 1 203 ? 64.778 23.362 22.986 1.00 30.90 282 ASN A O 1
ATOM 1600 N N . TYR A 1 204 ? 64.901 23.506 20.732 1.00 30.58 283 TYR A N 1
ATOM 1601 C CA . TYR A 1 204 ? 64.891 24.966 20.723 1.00 30.50 283 TYR A CA 1
ATOM 1602 C C . TYR A 1 204 ? 63.597 25.638 21.244 1.00 30.89 283 TYR A C 1
ATOM 1603 O O . TYR A 1 204 ? 63.638 26.795 21.695 1.00 31.10 283 TYR A O 1
ATOM 1612 N N . VAL A 1 205 ? 62.462 24.938 21.189 1.00 30.52 284 VAL A N 1
ATOM 1613 C CA . VAL A 1 205 ? 61.216 25.513 21.703 1.00 30.02 284 VAL A CA 1
ATOM 1614 C C . VAL A 1 205 ? 61.401 25.585 23.196 1.00 30.90 284 VAL A C 1
ATOM 1615 O O . VAL A 1 205 ? 61.128 26.608 23.810 1.00 30.69 284 VAL A O 1
ATOM 1619 N N . TRP A 1 206 ? 61.898 24.492 23.781 1.00 32.61 285 TRP A N 1
ATOM 1620 C CA . TRP A 1 206 ? 62.069 24.437 25.236 1.00 33.95 285 TRP A CA 1
ATOM 1621 C C . TRP A 1 206 ? 63.010 25.547 25.684 1.00 34.75 285 TRP A C 1
ATOM 1622 O O . TRP A 1 206 ? 62.761 26.223 26.683 1.00 34.09 285 TRP A O 1
ATOM 1633 N N . ARG A 1 207 ? 64.072 25.758 24.912 1.00 36.24 286 ARG A N 1
ATOM 1634 C CA . ARG A 1 207 ? 64.985 26.824 25.239 1.00 37.94 286 ARG A CA 1
ATOM 1635 C C . ARG A 1 207 ? 64.383 28.222 25.148 1.00 37.37 286 ARG A C 1
ATOM 1636 O O . ARG A 1 207 ? 64.641 29.057 25.998 1.00 37.48 286 ARG A O 1
ATOM 1644 N N . PHE A 1 208 ? 63.590 28.484 24.118 1.00 36.93 287 PHE A N 1
ATOM 1645 C CA . PHE A 1 208 ? 63.005 29.800 23.959 1.00 36.64 287 PHE A CA 1
ATOM 1646 C C . PHE A 1 208 ? 62.276 30.236 25.209 1.00 37.40 287 PHE A C 1
ATOM 1647 O O . PHE A 1 208 ? 62.376 31.383 25.629 1.00 37.03 287 PHE A O 1
ATOM 1655 N N . LEU A 1 209 ? 61.525 29.317 25.800 1.00 38.80 288 LEU A N 1
ATOM 1656 C CA . LEU A 1 209 ? 60.734 29.666 26.969 1.00 40.24 288 LEU A CA 1
ATOM 1657 C C . LEU A 1 209 ? 61.665 30.063 28.077 1.00 41.26 288 LEU A C 1
ATOM 1658 O O . LEU A 1 209 ? 61.436 31.057 28.762 1.00 41.96 288 LEU A O 1
ATOM 1663 N N . GLU A 1 210 ? 62.731 29.298 28.241 1.00 42.81 289 GLU A N 1
ATOM 1664 C CA . GLU A 1 210 ? 63.666 29.538 29.338 1.00 45.37 289 GLU A CA 1
ATOM 1665 C C . GLU A 1 210 ? 64.338 30.916 29.204 1.00 44.91 289 GLU A C 1
ATOM 1666 O O . GLU A 1 210 ? 64.281 31.782 30.088 1.00 44.40 289 GLU A O 1
ATOM 1672 N N . LEU A 1 211 ? 64.974 31.078 28.057 1.00 44.75 290 LEU A N 1
ATOM 1673 C CA . LEU A 1 211 ? 65.440 32.336 27.551 1.00 44.21 290 LEU A CA 1
ATOM 1674 C C . LEU A 1 211 ? 64.530 33.518 27.900 1.00 44.54 290 LEU A C 1
ATOM 1675 O O . LEU A 1 211 ? 65.028 34.600 28.188 1.00 45.02 290 LEU A O 1
ATOM 1680 N N . CYS A 1 212 ? 63.210 33.322 27.850 1.00 44.63 291 CYS A N 1
ATOM 1681 C CA . CYS A 1 212 ? 62.236 34.364 28.208 1.00 44.62 291 CYS A CA 1
ATOM 1682 C C . CYS A 1 212 ? 62.174 34.686 29.694 1.00 45.64 291 CYS A C 1
ATOM 1683 O O . CYS A 1 212 ? 61.882 35.836 30.078 1.00 45.74 291 CYS A O 1
ATOM 1686 N N . ASN A 1 213 ? 62.417 33.672 30.529 1.00 45.66 292 ASN A N 1
ATOM 1687 C CA . ASN A 1 213 ? 62.145 33.802 31.950 1.00 46.78 292 ASN A CA 1
ATOM 1688 C C . ASN A 1 213 ? 63.138 33.054 32.857 1.00 46.99 292 ASN A C 1
ATOM 1689 O O . ASN A 1 213 ? 63.162 31.809 32.897 1.00 47.36 292 ASN A O 1
ATOM 1694 N N . ALA A 1 214 ? 63.957 33.811 33.591 1.00 46.64 293 ALA A N 1
ATOM 1695 C CA . ALA A 1 214 ? 64.945 33.209 34.481 1.00 46.41 293 ALA A CA 1
ATOM 1696 C C . ALA A 1 214 ? 64.239 32.327 35.512 1.00 46.68 293 ALA A C 1
ATOM 1697 O O . ALA A 1 214 ? 64.842 31.400 36.067 1.00 46.55 293 ALA A O 1
ATOM 1699 N N . GLY A 1 215 ? 62.957 32.621 35.755 1.00 47.10 294 GLY A N 1
ATOM 1700 C CA . GLY A 1 215 ? 62.152 31.894 36.750 1.00 47.07 294 GLY A CA 1
ATOM 1701 C C . GLY A 1 215 ? 62.088 30.401 36.473 1.00 47.26 294 GLY A C 1
ATOM 1702 O O . GLY A 1 215 ? 62.622 29.582 37.240 1.00 47.37 294 GLY A O 1
ATOM 1703 N N . LEU A 1 216 ? 61.448 30.068 35.351 1.00 47.28 295 LEU A N 1
ATOM 1704 C CA . LEU A 1 216 ? 61.212 28.694 34.881 1.00 46.70 295 LEU A CA 1
ATOM 1705 C C . LEU A 1 216 ? 62.526 28.026 34.496 1.00 46.33 295 LEU A C 1
ATOM 1706 O O . LEU A 1 216 ? 63.406 28.656 33.905 1.00 45.96 295 LEU A O 1
ATOM 1711 N N . SER A 1 217 ? 62.670 26.756 34.843 1.00 46.64 296 SER A N 1
ATOM 1712 C CA . SER A 1 217 ? 63.714 25.935 34.231 1.00 47.44 296 SER A CA 1
ATOM 1713 C C . SER A 1 217 ? 63.126 24.998 33.151 1.00 48.30 296 SER A C 1
ATOM 1714 O O . SER A 1 217 ? 61.919 24.687 33.157 1.00 48.22 296 SER A O 1
ATOM 1717 N N . VAL A 1 218 ? 63.975 24.550 32.224 1.00 48.86 297 VAL A N 1
ATOM 1718 C CA . VAL A 1 218 ? 63.523 23.643 31.157 1.00 49.34 297 VAL A CA 1
ATOM 1719 C C . VAL A 1 218 ? 62.764 22.428 31.715 1.00 49.38 297 VAL A C 1
ATOM 1720 O O . VAL A 1 218 ? 61.658 22.122 31.250 1.00 49.06 297 VAL A O 1
ATOM 1724 N N . GLU A 1 219 ? 63.328 21.782 32.739 1.00 49.43 298 GLU A N 1
ATOM 1725 C CA . GLU A 1 219 ? 62.750 20.560 33.296 1.00 49.95 298 GLU A CA 1
ATOM 1726 C C . GLU A 1 219 ? 61.370 20.808 33.856 1.00 49.16 298 GLU A C 1
ATOM 1727 O O . GLU A 1 219 ? 60.478 19.986 33.721 1.00 48.84 298 GLU A O 1
ATOM 1733 N N . ASP A 1 220 ? 61.180 21.955 34.477 1.00 48.87 299 ASP A N 1
ATOM 1734 C CA . ASP A 1 220 ? 59.888 22.237 35.072 1.00 48.90 299 ASP A CA 1
ATOM 1735 C C . ASP A 1 220 ? 58.850 22.524 33.992 1.00 47.17 299 ASP A C 1
ATOM 1736 O O . ASP A 1 220 ? 57.677 22.146 34.123 1.00 46.61 299 ASP A O 1
ATOM 1741 N N . ILE A 1 221 ? 59.287 23.175 32.921 1.00 45.18 300 ILE A N 1
ATOM 1742 C CA . ILE A 1 221 ? 58.399 23.414 31.794 1.00 44.11 300 ILE A CA 1
ATOM 1743 C C . ILE A 1 221 ? 57.933 22.078 31.187 1.00 42.68 300 ILE A C 1
ATOM 1744 O O . ILE A 1 221 ? 56.732 21.827 31.091 1.00 42.14 300 ILE A O 1
ATOM 1749 N N . LYS A 1 222 ? 58.877 21.220 30.808 1.00 40.79 301 LYS A N 1
ATOM 1750 C CA . LYS A 1 222 ? 58.549 19.914 30.246 1.00 39.71 301 LYS A CA 1
ATOM 1751 C C . LYS A 1 222 ? 57.640 19.113 31.158 1.00 40.77 301 LYS A C 1
ATOM 1752 O O . LYS A 1 222 ? 56.641 18.553 30.722 1.00 40.82 301 LYS A O 1
ATOM 1758 N N . ARG A 1 223 ? 58.000 19.056 32.433 1.00 42.63 302 ARG A N 1
ATOM 1759 C CA . ARG A 1 223 ? 57.306 18.226 33.405 1.00 44.55 302 ARG A CA 1
ATOM 1760 C C . ARG A 1 223 ? 55.848 18.583 33.468 1.00 44.74 302 ARG A C 1
ATOM 1761 O O . ARG A 1 223 ? 54.983 17.732 33.584 1.00 44.96 302 ARG A O 1
ATOM 1769 N N . GLN A 1 224 ? 55.596 19.872 33.372 1.00 45.98 303 GLN A N 1
ATOM 1770 C CA . GLN A 1 224 ? 54.279 20.435 33.578 1.00 46.64 303 GLN A CA 1
ATOM 1771 C C . GLN A 1 224 ? 53.412 20.457 32.325 1.00 46.36 303 GLN A C 1
ATOM 1772 O O . GLN A 1 224 ? 52.199 20.382 32.409 1.00 46.48 303 GLN A O 1
ATOM 1778 N N . VAL A 1 225 ? 54.044 20.567 31.168 1.00 46.82 304 VAL A N 1
ATOM 1779 C CA . VAL A 1 225 ? 53.371 20.367 29.892 1.00 47.51 304 VAL A CA 1
ATOM 1780 C C . VAL A 1 225 ? 52.955 18.910 29.718 1.00 49.62 304 VAL A C 1
ATOM 1781 O O . VAL A 1 225 ? 52.006 18.597 29.009 1.00 49.48 304 VAL A O 1
ATOM 1785 N N . MET A 1 226 ? 53.674 18.010 30.365 1.00 52.22 305 MET A N 1
ATOM 1786 C CA . MET A 1 226 ? 53.547 16.622 30.014 1.00 55.35 305 MET A CA 1
ATOM 1787 C C . MET A 1 226 ? 52.676 15.862 30.990 1.00 58.58 305 MET A C 1
ATOM 1788 O O . MET A 1 226 ? 52.032 14.881 30.614 1.00 59.43 305 MET A O 1
ATOM 1793 N N . GLU A 1 227 ? 52.650 16.336 32.235 1.00 62.19 306 GLU A N 1
ATOM 1794 C CA . GLU A 1 227 ? 52.093 15.601 33.387 1.00 65.64 306 GLU A CA 1
ATOM 1795 C C . GLU A 1 227 ? 50.705 14.973 33.193 1.00 67.63 306 GLU A C 1
ATOM 1796 O O . GLU A 1 227 ? 50.365 13.995 33.872 1.00 68.03 306 GLU A O 1
ATOM 1802 N N . SER A 1 228 ? 49.902 15.536 32.286 1.00 69.70 307 SER A N 1
ATOM 1803 C CA . SER A 1 228 ? 48.537 15.032 32.049 1.00 71.11 307 SER A CA 1
ATOM 1804 C C . SER A 1 228 ? 48.466 13.974 30.930 1.00 71.36 307 SER A C 1
ATOM 1805 O O . SER A 1 228 ? 49.118 14.103 29.887 1.00 71.59 307 SER A O 1
ATOM 1808 N N . SER B 1 6 ? 29.527 81.451 7.338 0.95 84.76 85 SER B N 1
ATOM 1809 C CA . SER B 1 6 ? 29.981 80.253 6.574 0.95 85.40 85 SER B CA 1
ATOM 1810 C C . SER B 1 6 ? 28.858 79.276 6.184 0.95 85.30 85 SER B C 1
ATOM 1811 O O . SER B 1 6 ? 27.851 79.653 5.568 0.95 85.44 85 SER B O 1
ATOM 1814 N N . HIS B 1 7 ? 29.051 78.016 6.574 0.95 84.54 86 HIS B N 1
ATOM 1815 C CA . HIS B 1 7 ? 28.253 76.896 6.090 0.95 83.35 86 HIS B CA 1
ATOM 1816 C C . HIS B 1 7 ? 26.928 76.666 6.846 0.95 81.23 86 HIS B C 1
ATOM 1817 O O . HIS B 1 7 ? 26.682 77.229 7.929 0.95 80.78 86 HIS B O 1
ATOM 1824 N N . MET B 1 8 ? 26.091 75.816 6.250 1.00 78.01 87 MET B N 1
ATOM 1825 C CA . MET B 1 8 ? 24.752 75.531 6.730 1.00 74.21 87 MET B CA 1
ATOM 1826 C C . MET B 1 8 ? 24.771 74.292 7.651 1.00 70.31 87 MET B C 1
ATOM 1827 O O . MET B 1 8 ? 23.772 73.906 8.236 1.00 70.12 87 MET B O 1
ATOM 1832 N N . THR B 1 9 ? 25.933 73.681 7.792 1.00 65.66 88 THR B N 1
ATOM 1833 C CA . THR B 1 9 ? 26.060 72.420 8.503 1.00 61.53 88 THR B CA 1
ATOM 1834 C C . THR B 1 9 ? 26.594 72.638 9.922 1.00 58.44 88 THR B C 1
ATOM 1835 O O . THR B 1 9 ? 27.079 71.738 10.596 1.00 57.58 88 THR B O 1
ATOM 1839 N N . ASN B 1 10 ? 26.472 73.855 10.389 1.00 55.35 89 ASN B N 1
ATOM 1840 C CA . ASN B 1 10 ? 27.147 74.247 11.589 1.00 52.17 89 ASN B CA 1
ATOM 1841 C C . ASN B 1 10 ? 26.520 73.826 12.925 1.00 49.58 89 ASN B C 1
ATOM 1842 O O . ASN B 1 10 ? 27.197 73.863 13.957 1.00 49.06 89 ASN B O 1
ATOM 1847 N N . ASP B 1 11 ? 25.224 73.488 12.898 1.00 46.68 90 ASP B N 1
ATOM 1848 C CA . ASP B 1 11 ? 24.495 72.929 14.039 1.00 43.01 90 ASP B CA 1
ATOM 1849 C C . ASP B 1 11 ? 24.104 71.490 13.741 1.00 41.06 90 ASP B C 1
ATOM 1850 O O . ASP B 1 11 ? 23.416 70.890 14.556 1.00 41.44 90 ASP B O 1
ATOM 1855 N N . THR B 1 12 ? 24.481 70.949 12.582 1.00 38.34 91 THR B N 1
ATOM 1856 C CA . THR B 1 12 ? 24.276 69.525 12.332 1.00 36.28 91 THR B CA 1
ATOM 1857 C C . THR B 1 12 ? 24.841 68.741 13.491 1.00 37.26 91 THR B C 1
ATOM 1858 O O . THR B 1 12 ? 25.979 68.966 13.893 1.00 36.98 91 THR B O 1
ATOM 1862 N N . SER B 1 13 ? 24.049 67.829 14.051 1.00 38.34 92 SER B N 1
ATOM 1863 C CA . SER B 1 13 ? 24.568 66.953 15.101 1.00 38.52 92 SER B CA 1
ATOM 1864 C C . SER B 1 13 ? 24.299 65.479 14.795 1.00 38.03 92 SER B C 1
ATOM 1865 O O . SER B 1 13 ? 23.592 65.136 13.835 1.00 37.44 92 SER B O 1
ATOM 1868 N N . GLY B 1 14 ? 24.881 64.618 15.624 1.00 37.50 93 GLY B N 1
ATOM 1869 C CA . GLY B 1 14 ? 24.668 63.183 15.538 1.00 37.05 93 GLY B CA 1
ATOM 1870 C C . GLY B 1 14 ? 25.956 62.435 15.805 1.00 36.75 93 GLY B C 1
ATOM 1871 O O . GLY B 1 14 ? 26.947 63.019 16.260 1.00 37.19 93 GLY B O 1
ATOM 1872 N N . VAL B 1 15 ? 25.955 61.138 15.530 1.00 35.17 94 VAL B N 1
ATOM 1873 C CA . VAL B 1 15 ? 27.149 60.359 15.742 1.00 33.44 94 VAL B CA 1
ATOM 1874 C C . VAL B 1 15 ? 27.481 59.587 14.502 1.00 32.25 94 VAL B C 1
ATOM 1875 O O . VAL B 1 15 ? 26.688 58.806 14.027 1.00 32.31 94 VAL B O 1
ATOM 1879 N N . LEU B 1 16 ? 28.677 59.784 13.989 1.00 32.02 95 LEU B N 1
ATOM 1880 C CA . LEU B 1 16 ? 29.091 59.101 12.774 1.00 30.81 95 LEU B CA 1
ATOM 1881 C C . LEU B 1 16 ? 30.041 58.007 13.181 1.00 30.99 95 LEU B C 1
ATOM 1882 O O . LEU B 1 16 ? 31.098 58.293 13.726 1.00 31.43 95 LEU B O 1
ATOM 1887 N N . THR B 1 17 ? 29.665 56.756 12.956 1.00 31.09 96 THR B N 1
ATOM 1888 C CA . THR B 1 17 ? 30.537 55.652 13.329 1.00 31.53 96 THR B CA 1
ATOM 1889 C C . THR B 1 17 ? 31.225 55.065 12.114 1.00 32.13 96 THR B C 1
ATOM 1890 O O . THR B 1 17 ? 30.557 54.566 11.204 1.00 32.92 96 THR B O 1
ATOM 1894 N N . ILE B 1 18 ? 32.546 55.086 12.120 1.00 31.48 97 ILE B N 1
ATOM 1895 C CA . ILE B 1 18 ? 33.293 54.551 11.019 1.00 31.78 97 ILE B CA 1
ATOM 1896 C C . ILE B 1 18 ? 33.995 53.291 11.469 1.00 31.88 97 ILE B C 1
ATOM 1897 O O . ILE B 1 18 ? 34.607 53.258 12.533 1.00 32.42 97 ILE B O 1
ATOM 1902 N N . ALA B 1 19 ? 33.919 52.245 10.665 1.00 31.92 98 ALA B N 1
ATOM 1903 C CA . ALA B 1 19 ? 34.727 51.057 10.940 1.00 32.16 98 ALA B CA 1
ATOM 1904 C C . ALA B 1 19 ? 35.811 50.960 9.894 1.00 32.38 98 ALA B C 1
ATOM 1905 O O . ALA B 1 19 ? 35.530 51.073 8.705 1.00 32.69 98 ALA B O 1
ATOM 1907 N N . THR B 1 20 ? 37.048 50.745 10.331 1.00 32.71 99 THR B N 1
ATOM 1908 C CA . THR B 1 20 ? 38.192 50.781 9.420 1.00 33.33 99 THR B CA 1
ATOM 1909 C C . THR B 1 20 ? 39.358 49.887 9.869 1.00 33.34 99 THR B C 1
ATOM 1910 O O . THR B 1 20 ? 39.353 49.347 10.964 1.00 33.32 99 THR B O 1
ATOM 1914 N N . THR B 1 21 ? 40.358 49.746 9.017 1.00 33.72 100 THR B N 1
ATOM 1915 C CA . THR B 1 21 ? 41.550 48.971 9.348 1.00 34.32 100 THR B CA 1
ATOM 1916 C C . THR B 1 21 ? 42.669 49.870 9.860 1.00 34.43 100 THR B C 1
ATOM 1917 O O . THR B 1 21 ? 42.574 51.113 9.818 1.00 35.42 100 THR B O 1
ATOM 1921 N N . HIS B 1 22 ? 43.752 49.224 10.289 1.00 34.12 101 HIS B N 1
ATOM 1922 C CA . HIS B 1 22 ? 44.938 49.890 10.805 1.00 33.34 101 HIS B CA 1
ATOM 1923 C C . HIS B 1 22 ? 45.552 50.822 9.761 1.00 33.46 101 HIS B C 1
ATOM 1924 O O . HIS B 1 22 ? 45.897 51.972 10.079 1.00 32.43 101 HIS B O 1
ATOM 1931 N N . THR B 1 23 ? 45.654 50.346 8.524 1.00 33.78 102 THR B N 1
ATOM 1932 C CA . THR B 1 23 ? 46.175 51.173 7.459 1.00 35.12 102 THR B CA 1
ATOM 1933 C C . THR B 1 23 ? 45.480 52.522 7.331 1.00 36.07 102 THR B C 1
ATOM 1934 O O . THR B 1 23 ? 46.154 53.562 7.343 1.00 36.83 102 THR B O 1
ATOM 1938 N N . GLN B 1 24 ? 44.154 52.548 7.202 1.00 36.05 103 GLN B N 1
ATOM 1939 C CA . GLN B 1 24 ? 43.565 53.853 6.887 1.00 36.68 103 GLN B CA 1
ATOM 1940 C C . GLN B 1 24 ? 43.450 54.685 8.143 1.00 35.44 103 GLN B C 1
ATOM 1941 O O . GLN B 1 24 ? 43.587 55.902 8.082 1.00 35.63 103 GLN B O 1
ATOM 1947 N N . ALA B 1 25 ? 43.248 54.019 9.273 1.00 33.57 104 ALA B N 1
ATOM 1948 C CA . ALA B 1 25 ? 43.247 54.701 10.547 1.00 32.69 104 ALA B CA 1
ATOM 1949 C C . ALA B 1 25 ? 44.493 55.535 10.714 1.00 33.03 104 ALA B C 1
ATOM 1950 O O . ALA B 1 25 ? 44.405 56.693 11.126 1.00 33.31 104 ALA B O 1
ATOM 1952 N N . ARG B 1 26 ? 45.658 54.987 10.377 1.00 33.03 105 ARG B N 1
ATOM 1953 C CA . ARG B 1 26 ? 46.888 55.746 10.615 1.00 33.86 105 ARG B CA 1
ATOM 1954 C C . ARG B 1 26 ? 47.355 56.596 9.466 1.00 34.25 105 ARG B C 1
ATOM 1955 O O . ARG B 1 26 ? 47.944 57.658 9.718 1.00 34.40 105 ARG B O 1
ATOM 1963 N N . TYR B 1 27 ? 47.145 56.163 8.220 1.00 33.42 106 TYR B N 1
ATOM 1964 C CA . TYR B 1 27 ? 47.825 56.850 7.148 1.00 33.13 106 TYR B CA 1
ATOM 1965 C C . TYR B 1 27 ? 46.966 57.694 6.206 1.00 34.11 106 TYR B C 1
ATOM 1966 O O . TYR B 1 27 ? 47.517 58.400 5.386 1.00 35.10 106 TYR B O 1
ATOM 1975 N N . SER B 1 28 ? 45.635 57.656 6.338 1.00 34.63 107 SER B N 1
ATOM 1976 C CA . SER B 1 28 ? 44.749 58.312 5.382 1.00 33.97 107 SER B CA 1
ATOM 1977 C C . SER B 1 28 ? 43.605 59.054 6.045 1.00 33.79 107 SER B C 1
ATOM 1978 O O . SER B 1 28 ? 43.285 60.162 5.649 1.00 34.79 107 SER B O 1
ATOM 1981 N N . LEU B 1 29 ? 42.976 58.446 7.041 1.00 32.42 108 LEU B N 1
ATOM 1982 C CA . LEU B 1 29 ? 41.845 59.085 7.698 1.00 31.77 108 LEU B CA 1
ATOM 1983 C C . LEU B 1 29 ? 42.124 60.386 8.453 1.00 31.97 108 LEU B C 1
ATOM 1984 O O . LEU B 1 29 ? 41.288 61.299 8.461 1.00 32.78 108 LEU B O 1
ATOM 1989 N N . PRO B 1 30 ? 43.260 60.452 9.158 1.00 31.82 109 PRO B N 1
ATOM 1990 C CA . PRO B 1 30 ? 43.452 61.655 9.961 1.00 31.82 109 PRO B CA 1
ATOM 1991 C C . PRO B 1 30 ? 43.191 62.966 9.231 1.00 32.80 109 PRO B C 1
ATOM 1992 O O . PRO B 1 30 ? 42.497 63.852 9.772 1.00 33.44 109 PRO B O 1
ATOM 1996 N N . GLU B 1 31 ? 43.683 63.091 8.016 0.80 33.85 110 GLU B N 1
ATOM 1997 C CA . GLU B 1 31 ? 43.478 64.312 7.257 0.80 35.44 110 GLU B CA 1
ATOM 1998 C C . GLU B 1 31 ? 41.995 64.618 7.059 0.80 34.62 110 GLU B C 1
ATOM 1999 O O . GLU B 1 31 ? 41.509 65.721 7.305 0.80 34.15 110 GLU B O 1
ATOM 2005 N N . VAL B 1 32 ? 41.286 63.604 6.595 1.00 33.84 111 VAL B N 1
ATOM 2006 C CA . VAL B 1 32 ? 39.853 63.690 6.352 1.00 32.95 111 VAL B CA 1
ATOM 2007 C C . VAL B 1 32 ? 39.080 64.002 7.634 1.00 32.58 111 VAL B C 1
ATOM 2008 O O . VAL B 1 32 ? 38.196 64.860 7.634 1.00 32.62 111 VAL B O 1
ATOM 2012 N N . ILE B 1 33 ? 39.400 63.284 8.714 1.00 31.95 112 ILE B N 1
ATOM 2013 C CA . ILE B 1 33 ? 38.777 63.547 10.000 1.00 31.35 112 ILE B CA 1
ATOM 2014 C C . ILE B 1 33 ? 38.932 65.008 10.391 1.00 31.55 112 ILE B C 1
ATOM 2015 O O . ILE B 1 33 ? 37.951 65.656 10.709 1.00 31.60 112 ILE B O 1
ATOM 2020 N N . LYS B 1 34 ? 40.135 65.551 10.288 1.00 31.91 113 LYS B N 1
ATOM 2021 C CA . LYS B 1 34 ? 40.326 66.966 10.538 1.00 32.83 113 LYS B CA 1
ATOM 2022 C C . LYS B 1 34 ? 39.311 67.827 9.793 1.00 32.65 113 LYS B C 1
ATOM 2023 O O . LYS B 1 34 ? 38.683 68.729 10.365 1.00 34.04 113 LYS B O 1
ATOM 2029 N N . ALA B 1 35 ? 39.182 67.573 8.504 1.00 31.50 114 ALA B N 1
ATOM 2030 C CA . ALA B 1 35 ? 38.305 68.347 7.651 1.00 30.55 114 ALA B CA 1
ATOM 2031 C C . ALA B 1 35 ? 36.862 68.249 8.122 1.00 30.80 114 ALA B C 1
ATOM 2032 O O . ALA B 1 35 ? 36.143 69.263 8.241 1.00 30.66 114 ALA B O 1
ATOM 2034 N N . PHE B 1 36 ? 36.440 67.016 8.371 1.00 30.69 115 PHE B N 1
ATOM 2035 C CA . PHE B 1 36 ? 35.125 66.739 8.847 1.00 30.96 115 PHE B CA 1
ATOM 2036 C C . PHE B 1 36 ? 34.836 67.436 10.193 1.00 32.22 115 PHE B C 1
ATOM 2037 O O . PHE B 1 36 ? 33.811 68.082 10.310 1.00 32.43 115 PHE B O 1
ATOM 2045 N N . ARG B 1 37 ? 35.724 67.371 11.179 0.70 32.97 116 ARG B N 1
ATOM 2046 C CA . ARG B 1 37 ? 35.452 68.037 12.435 0.70 34.10 116 ARG B CA 1
ATOM 2047 C C . ARG B 1 37 ? 35.243 69.561 12.281 0.70 34.95 116 ARG B C 1
ATOM 2048 O O . ARG B 1 37 ? 34.477 70.153 13.018 0.70 35.31 116 ARG B O 1
ATOM 2056 N N . GLU B 1 38 ? 35.914 70.203 11.336 1.00 36.17 117 GLU B N 1
ATOM 2057 C CA . GLU B 1 38 ? 35.730 71.638 11.116 1.00 38.07 117 GLU B CA 1
ATOM 2058 C C . GLU B 1 38 ? 34.372 71.882 10.523 1.00 37.77 117 GLU B C 1
ATOM 2059 O O . GLU B 1 38 ? 33.616 72.782 10.935 1.00 38.06 117 GLU B O 1
ATOM 2065 N N . LEU B 1 39 ? 34.077 71.094 9.501 1.00 36.82 118 LEU B N 1
ATOM 2066 C CA . LEU B 1 39 ? 32.788 71.144 8.842 1.00 36.05 118 LEU B CA 1
ATOM 2067 C C . LEU B 1 39 ? 31.596 70.764 9.723 1.00 35.14 118 LEU B C 1
ATOM 2068 O O . LEU B 1 39 ? 30.547 71.349 9.621 1.00 35.55 118 LEU B O 1
ATOM 2073 N N . PHE B 1 40 ? 31.754 69.767 10.573 1.00 34.45 119 PHE B N 1
ATOM 2074 C CA . PHE B 1 40 ? 30.670 69.314 11.396 1.00 33.96 119 PHE B CA 1
ATOM 2075 C C . PHE B 1 40 ? 31.063 69.330 12.862 1.00 33.41 119 PHE B C 1
ATOM 2076 O O . PHE B 1 40 ? 31.130 68.309 13.509 1.00 33.01 119 PHE B O 1
ATOM 2084 N N . PRO B 1 41 ? 31.315 70.512 13.396 1.00 33.40 120 PRO B N 1
ATOM 2085 C CA . PRO B 1 41 ? 31.818 70.615 14.762 1.00 34.07 120 PRO B CA 1
ATOM 2086 C C . PRO B 1 41 ? 30.929 69.959 15.824 1.00 35.49 120 PRO B C 1
ATOM 2087 O O . PRO B 1 41 ? 31.461 69.469 16.810 1.00 37.22 120 PRO B O 1
ATOM 2091 N N . GLU B 1 42 ? 29.619 69.891 15.608 1.00 36.28 121 GLU B N 1
ATOM 2092 C CA . GLU B 1 42 ? 28.717 69.357 16.606 1.00 37.41 121 GLU B CA 1
ATOM 2093 C C . GLU B 1 42 ? 28.369 67.865 16.422 1.00 37.44 121 GLU B C 1
ATOM 2094 O O . GLU B 1 42 ? 27.521 67.326 17.167 1.00 38.61 121 GLU B O 1
ATOM 2100 N N . VAL B 1 43 ? 29.006 67.205 15.446 1.00 35.69 122 VAL B N 1
ATOM 2101 C CA . VAL B 1 43 ? 28.788 65.778 15.206 1.00 34.87 122 VAL B CA 1
ATOM 2102 C C . VAL B 1 43 ? 29.865 64.972 15.894 1.00 35.95 122 VAL B C 1
ATOM 2103 O O . VAL B 1 43 ? 31.045 65.184 15.648 1.00 36.36 122 VAL B O 1
ATOM 2107 N N . ARG B 1 44 ? 29.468 64.028 16.738 1.00 36.61 123 ARG B N 1
ATOM 2108 C CA . ARG B 1 44 ? 30.414 63.144 17.382 1.00 36.51 123 ARG B CA 1
ATOM 2109 C C . ARG B 1 44 ? 30.895 62.102 16.383 1.00 37.13 123 ARG B C 1
ATOM 2110 O O . ARG B 1 44 ? 30.117 61.397 15.743 1.00 37.22 123 ARG B O 1
ATOM 2118 N N . LEU B 1 45 ? 32.197 61.988 16.267 1.00 37.63 124 LEU B N 1
ATOM 2119 C CA . LEU B 1 45 ? 32.788 60.949 15.456 1.00 38.46 124 LEU B CA 1
ATOM 2120 C C . LEU B 1 45 ? 33.356 59.790 16.315 1.00 38.47 124 LEU B C 1
ATOM 2121 O O . LEU B 1 45 ? 34.068 60.030 17.268 1.00 39.03 124 LEU B O 1
ATOM 2126 N N . GLU B 1 46 ? 33.009 58.544 15.988 1.00 38.97 125 GLU B N 1
ATOM 2127 C CA . GLU B 1 46 ? 33.573 57.329 16.634 1.00 39.21 125 GLU B CA 1
ATOM 2128 C C . GLU B 1 46 ? 34.230 56.386 15.642 1.00 38.56 125 GLU B C 1
ATOM 2129 O O . GLU B 1 46 ? 33.688 56.149 14.569 1.00 38.66 125 GLU B O 1
ATOM 2135 N N . LEU B 1 47 ? 35.369 55.810 15.993 1.00 37.83 126 LEU B N 1
ATOM 2136 C CA . LEU B 1 47 ? 35.988 54.796 15.123 1.00 38.14 126 LEU B CA 1
ATOM 2137 C C . LEU B 1 47 ? 36.103 53.455 15.774 1.00 37.42 126 LEU B C 1
ATOM 2138 O O . LEU B 1 47 ? 36.431 53.350 16.952 1.00 37.54 126 LEU B O 1
ATOM 2143 N N . ILE B 1 48 ? 35.897 52.421 14.984 1.00 36.71 127 ILE B N 1
ATOM 2144 C CA . ILE B 1 48 ? 36.168 51.062 15.433 1.00 36.60 127 ILE B CA 1
ATOM 2145 C C . ILE B 1 48 ? 37.181 50.486 14.480 1.00 36.35 127 ILE B C 1
ATOM 2146 O O . ILE B 1 48 ? 37.004 50.580 13.283 1.00 36.37 127 ILE B O 1
ATOM 2151 N N . GLN B 1 49 ? 38.251 49.905 14.988 1.00 36.16 128 GLN B N 1
ATOM 2152 C CA . GLN B 1 49 ? 39.272 49.330 14.118 1.00 36.72 128 GLN B CA 1
ATOM 2153 C C . GLN B 1 49 ? 38.999 47.844 14.047 1.00 36.99 128 GLN B C 1
ATOM 2154 O O . GLN B 1 49 ? 38.685 47.221 15.050 1.00 37.85 128 GLN B O 1
ATOM 2160 N N . GLY B 1 50 ? 39.093 47.255 12.876 1.00 36.92 129 GLY B N 1
ATOM 2161 C CA . GLY B 1 50 ? 38.860 45.838 12.787 1.00 37.47 129 GLY B CA 1
ATOM 2162 C C . GLY B 1 50 ? 39.381 45.298 11.481 1.00 38.47 129 GLY B C 1
ATOM 2163 O O . GLY B 1 50 ? 39.955 46.045 10.678 1.00 39.21 129 GLY B O 1
ATOM 2164 N N . THR B 1 51 ? 39.180 43.998 11.261 1.00 38.60 130 THR B N 1
ATOM 2165 C CA . THR B 1 51 ? 39.556 43.343 10.016 1.00 38.33 130 THR B CA 1
ATOM 2166 C C . THR B 1 51 ? 38.464 43.579 8.996 1.00 38.91 130 THR B C 1
ATOM 2167 O O . THR B 1 51 ? 37.339 43.891 9.371 1.00 39.15 130 THR B O 1
ATOM 2171 N N . PRO B 1 52 ? 38.787 43.443 7.696 1.00 39.13 131 PRO B N 1
ATOM 2172 C CA . PRO B 1 52 ? 37.798 43.667 6.641 1.00 39.06 131 PRO B CA 1
ATOM 2173 C C . PRO B 1 52 ? 36.514 42.892 6.863 1.00 40.26 131 PRO B C 1
ATOM 2174 O O . PRO B 1 52 ? 35.439 43.396 6.607 1.00 40.44 131 PRO B O 1
ATOM 2178 N N . GLN B 1 53 ? 36.627 41.664 7.348 1.00 42.54 132 GLN B N 1
ATOM 2179 C CA . GLN B 1 53 ? 35.480 40.801 7.535 1.00 43.55 132 GLN B CA 1
ATOM 2180 C C . GLN B 1 53 ? 34.586 41.322 8.661 1.00 42.39 132 GLN B C 1
ATOM 2181 O O . GLN B 1 53 ? 33.362 41.247 8.565 1.00 42.52 132 GLN B O 1
ATOM 2187 N N . GLU B 1 54 ? 35.197 41.862 9.719 1.00 41.34 133 GLU B N 1
ATOM 2188 C CA . GLU B 1 54 ? 34.456 42.462 10.833 1.00 40.60 133 GLU B CA 1
ATOM 2189 C C . GLU B 1 54 ? 33.788 43.721 10.352 1.00 38.83 133 GLU B C 1
ATOM 2190 O O . GLU B 1 54 ? 32.632 43.998 10.706 1.00 39.12 133 GLU B O 1
ATOM 2196 N N . ILE B 1 55 ? 34.517 44.486 9.548 1.00 36.05 134 ILE B N 1
ATOM 2197 C CA . ILE B 1 55 ? 33.995 45.723 9.010 1.00 33.94 134 ILE B CA 1
ATOM 2198 C C . ILE B 1 55 ? 32.735 45.484 8.186 1.00 33.80 134 ILE B C 1
ATOM 2199 O O . ILE B 1 55 ? 31.762 46.215 8.299 1.00 34.24 134 ILE B O 1
ATOM 2204 N N . ALA B 1 56 ? 32.743 44.441 7.374 1.00 33.25 135 ALA B N 1
ATOM 2205 C CA . ALA B 1 56 ? 31.572 44.064 6.628 1.00 32.38 135 ALA B CA 1
ATOM 2206 C C . ALA B 1 56 ? 30.409 43.633 7.543 1.00 33.25 135 ALA B C 1
ATOM 2207 O O . ALA B 1 56 ? 29.238 43.901 7.234 1.00 34.05 135 ALA B O 1
ATOM 2209 N N . THR B 1 57 ? 30.697 42.961 8.658 1.00 33.06 136 THR B N 1
ATOM 2210 C CA . THR B 1 57 ? 29.616 42.552 9.528 1.00 33.03 136 THR B CA 1
ATOM 2211 C C . THR B 1 57 ? 29.056 43.745 10.248 1.00 33.71 136 THR B C 1
ATOM 2212 O O . THR B 1 57 ? 27.847 43.878 10.369 1.00 34.34 136 THR B O 1
ATOM 2216 N N . LEU B 1 58 ? 29.922 44.614 10.749 1.00 33.78 137 LEU B N 1
ATOM 2217 C CA . LEU B 1 58 ? 29.432 45.795 11.446 1.00 33.73 137 LEU B CA 1
ATOM 2218 C C . LEU B 1 58 ? 28.519 46.592 10.530 1.00 34.11 137 LEU B C 1
ATOM 2219 O O . LEU B 1 58 ? 27.518 47.124 10.988 1.00 34.39 137 LEU B O 1
ATOM 2224 N N . LEU B 1 59 ? 28.869 46.674 9.245 1.00 33.91 138 LEU B N 1
ATOM 2225 C CA . LEU B 1 59 ? 28.025 47.328 8.283 1.00 34.27 138 LEU B CA 1
ATOM 2226 C C . LEU B 1 59 ? 26.654 46.676 8.126 1.00 35.56 138 LEU B C 1
ATOM 2227 O O . LEU B 1 59 ? 25.630 47.364 8.169 1.00 35.03 138 LEU B O 1
ATOM 2232 N N A GLN B 1 60 ? 26.630 45.357 7.962 0.50 36.19 139 GLN B N 1
ATOM 2233 N N B GLN B 1 60 ? 26.617 45.360 7.933 0.50 35.84 139 GLN B N 1
ATOM 2234 C CA A GLN B 1 60 ? 25.366 44.679 7.722 0.50 37.48 139 GLN B CA 1
ATOM 2235 C CA B GLN B 1 60 ? 25.339 44.680 7.749 0.50 36.80 139 GLN B CA 1
ATOM 2236 C C A GLN B 1 60 ? 24.461 44.628 8.961 0.50 38.36 139 GLN B C 1
ATOM 2237 C C B GLN B 1 60 ? 24.450 44.914 8.953 0.50 37.94 139 GLN B C 1
ATOM 2238 O O A GLN B 1 60 ? 23.268 44.432 8.832 0.50 38.75 139 GLN B O 1
ATOM 2239 O O B GLN B 1 60 ? 23.272 45.198 8.804 0.50 38.13 139 GLN B O 1
ATOM 2250 N N . ASN B 1 61 ? 25.020 44.842 10.149 1.00 40.35 140 ASN B N 1
ATOM 2251 C CA . ASN B 1 61 ? 24.216 45.018 11.383 1.00 41.26 140 ASN B CA 1
ATOM 2252 C C . ASN B 1 61 ? 23.852 46.445 11.762 1.00 41.29 140 ASN B C 1
ATOM 2253 O O . ASN B 1 61 ? 23.165 46.639 12.738 1.00 42.26 140 ASN B O 1
ATOM 2258 N N . GLY B 1 62 ? 24.335 47.441 11.033 1.00 41.24 141 GLY B N 1
ATOM 2259 C CA . GLY B 1 62 ? 24.093 48.821 11.392 1.00 40.74 141 GLY B CA 1
ATOM 2260 C C . GLY B 1 62 ? 24.933 49.300 12.562 1.00 41.39 141 GLY B C 1
ATOM 2261 O O . GLY B 1 62 ? 24.752 50.421 13.016 1.00 40.71 141 GLY B O 1
ATOM 2262 N N . GLU B 1 63 ? 25.855 48.471 13.052 1.00 43.04 142 GLU B N 1
ATOM 2263 C CA . GLU B 1 63 ? 26.760 48.887 14.129 1.00 44.39 142 GLU B CA 1
ATOM 2264 C C . GLU B 1 63 ? 27.742 49.941 13.699 1.00 43.55 142 GLU B C 1
ATOM 2265 O O . GLU B 1 63 ? 28.305 50.616 14.552 1.00 44.71 142 GLU B O 1
ATOM 2271 N N . ALA B 1 64 ? 27.977 50.065 12.396 1.00 41.08 143 ALA B N 1
ATOM 2272 C CA . ALA B 1 64 ? 28.767 51.169 11.874 1.00 38.48 143 ALA B CA 1
ATOM 2273 C C . ALA B 1 64 ? 28.062 51.777 10.664 1.00 37.71 143 ALA B C 1
ATOM 2274 O O . ALA B 1 64 ? 27.308 51.092 9.980 1.00 37.08 143 ALA B O 1
ATOM 2276 N N . ASP B 1 65 ? 28.294 53.063 10.414 1.00 37.11 144 ASP B N 1
ATOM 2277 C CA . ASP B 1 65 ? 27.645 53.751 9.328 1.00 36.79 144 ASP B CA 1
ATOM 2278 C C . ASP B 1 65 ? 28.453 53.596 8.038 1.00 36.47 144 ASP B C 1
ATOM 2279 O O . ASP B 1 65 ? 27.890 53.315 6.991 1.00 36.76 144 ASP B O 1
ATOM 2284 N N . ILE B 1 66 ? 29.774 53.754 8.116 1.00 35.72 145 ILE B N 1
ATOM 2285 C CA . ILE B 1 66 ? 30.661 53.649 6.954 1.00 35.13 145 ILE B CA 1
ATOM 2286 C C . ILE B 1 66 ? 31.776 52.662 7.266 1.00 35.84 145 ILE B C 1
ATOM 2287 O O . ILE B 1 66 ? 32.342 52.714 8.364 1.00 36.40 145 ILE B O 1
ATOM 2292 N N . GLY B 1 67 ? 32.080 51.760 6.322 1.00 35.63 146 GLY B N 1
ATOM 2293 C CA . GLY B 1 67 ? 33.193 50.825 6.457 1.00 35.21 146 GLY B CA 1
ATOM 2294 C C . GLY B 1 67 ? 34.267 51.187 5.453 1.00 35.96 146 GLY B C 1
ATOM 2295 O O . GLY B 1 67 ? 33.962 51.508 4.308 1.00 37.03 146 GLY B O 1
ATOM 2296 N N . ILE B 1 68 ? 35.530 51.161 5.866 1.00 35.80 147 ILE B N 1
ATOM 2297 C CA . ILE B 1 68 ? 36.632 51.559 4.986 1.00 35.57 147 ILE B CA 1
ATOM 2298 C C . ILE B 1 68 ? 37.731 50.519 5.029 1.00 36.16 147 ILE B C 1
ATOM 2299 O O . ILE B 1 68 ? 38.308 50.264 6.083 1.00 37.42 147 ILE B O 1
ATOM 2304 N N . ALA B 1 69 ? 38.010 49.909 3.893 1.00 35.99 148 ALA B N 1
ATOM 2305 C CA . ALA B 1 69 ? 39.048 48.891 3.807 1.00 36.54 148 ALA B CA 1
ATOM 2306 C C . ALA B 1 69 ? 39.384 48.647 2.353 1.00 38.39 148 ALA B C 1
ATOM 2307 O O . ALA B 1 69 ? 38.689 49.154 1.444 1.00 38.49 148 ALA B O 1
ATOM 2309 N N . SER B 1 70 ? 40.456 47.883 2.120 1.00 40.64 149 SER B N 1
ATOM 2310 C CA . SER B 1 70 ? 40.840 47.515 0.735 1.00 42.14 149 SER B CA 1
ATOM 2311 C C . SER B 1 70 ? 40.302 46.180 0.297 1.00 43.79 149 SER B C 1
ATOM 2312 O O . SER B 1 70 ? 40.334 45.894 -0.873 1.00 43.64 149 SER B O 1
ATOM 2315 N N . GLU B 1 71 ? 39.810 45.371 1.230 1.00 46.50 150 GLU B N 1
ATOM 2316 C CA . GLU B 1 71 ? 39.295 44.060 0.872 1.00 49.80 150 GLU B CA 1
ATOM 2317 C C . GLU B 1 71 ? 37.813 43.871 1.216 1.00 49.47 150 GLU B C 1
ATOM 2318 O O . GLU B 1 71 ? 37.248 44.567 2.051 1.00 49.00 150 GLU B O 1
ATOM 2324 N N . ARG B 1 72 ? 37.201 42.939 0.496 1.00 49.63 151 ARG B N 1
ATOM 2325 C CA . ARG B 1 72 ? 35.862 42.455 0.771 1.00 49.90 151 ARG B CA 1
ATOM 2326 C C . ARG B 1 72 ? 34.737 43.426 0.879 1.00 48.60 151 ARG B C 1
ATOM 2327 O O . ARG B 1 72 ? 33.822 43.092 1.571 1.00 50.93 151 ARG B O 1
ATOM 2335 N N . LEU B 1 73 ? 34.749 44.621 0.329 1.00 46.03 152 LEU B N 1
ATOM 2336 C CA . LEU B 1 73 ? 33.568 45.452 0.538 1.00 43.30 152 LEU B CA 1
ATOM 2337 C C . LEU B 1 73 ? 32.883 45.597 -0.776 1.00 43.91 152 LEU B C 1
ATOM 2338 O O . LEU B 1 73 ? 31.681 45.783 -0.840 1.00 44.23 152 LEU B O 1
ATOM 2343 N N . SER B 1 74 ? 33.653 45.498 -1.849 1.00 44.96 153 SER B N 1
ATOM 2344 C CA . SER B 1 74 ? 33.092 45.700 -3.165 1.00 46.08 153 SER B CA 1
ATOM 2345 C C . SER B 1 74 ? 32.568 44.394 -3.693 1.00 47.44 153 SER B C 1
ATOM 2346 O O . SER B 1 74 ? 31.988 44.355 -4.782 1.00 48.35 153 SER B O 1
ATOM 2349 N N . ASN B 1 75 ? 32.751 43.320 -2.926 1.00 49.15 154 ASN B N 1
ATOM 2350 C CA . ASN B 1 75 ? 32.167 42.028 -3.305 1.00 50.00 154 ASN B CA 1
ATOM 2351 C C . ASN B 1 75 ? 31.134 41.439 -2.383 1.00 49.71 154 ASN B C 1
ATOM 2352 O O . ASN B 1 75 ? 30.897 40.243 -2.419 1.00 50.31 154 ASN B O 1
ATOM 2357 N N . ASP B 1 76 ? 30.499 42.279 -1.581 1.00 49.41 155 ASP B N 1
ATOM 2358 C CA . ASP B 1 76 ? 29.454 41.809 -0.692 1.00 49.13 155 ASP B CA 1
ATOM 2359 C C . ASP B 1 76 ? 28.085 42.224 -1.213 1.00 47.94 155 ASP B C 1
ATOM 2360 O O . ASP B 1 76 ? 27.793 43.406 -1.339 1.00 47.59 155 ASP B O 1
ATOM 2365 N N . PRO B 1 77 ? 27.243 41.235 -1.519 1.00 46.90 156 PRO B N 1
ATOM 2366 C CA . PRO B 1 77 ? 25.898 41.460 -2.006 1.00 46.06 156 PRO B CA 1
ATOM 2367 C C . PRO B 1 77 ? 25.132 42.456 -1.140 1.00 45.59 156 PRO B C 1
ATOM 2368 O O . PRO B 1 77 ? 24.251 43.164 -1.636 1.00 45.35 156 PRO B O 1
ATOM 2372 N N . GLN B 1 78 ? 25.456 42.510 0.147 1.00 45.03 157 GLN B N 1
ATOM 2373 C CA . GLN B 1 78 ? 24.700 43.339 1.070 1.00 44.80 157 GLN B CA 1
ATOM 2374 C C . GLN B 1 78 ? 25.261 44.737 1.235 1.00 43.21 157 GLN B C 1
ATOM 2375 O O . GLN B 1 78 ? 24.660 45.565 1.914 1.00 42.82 157 GLN B O 1
ATOM 2381 N N . LEU B 1 79 ? 26.418 45.005 0.637 1.00 41.16 158 LEU B N 1
ATOM 2382 C CA . LEU B 1 79 ? 26.960 46.353 0.680 1.00 39.31 158 LEU B CA 1
ATOM 2383 C C . LEU B 1 79 ? 27.062 47.012 -0.691 1.00 38.62 158 LEU B C 1
ATOM 2384 O O . LEU B 1 79 ? 26.837 46.399 -1.719 1.00 38.55 158 LEU B O 1
ATOM 2389 N N . VAL B 1 80 ? 27.384 48.293 -0.683 1.00 37.86 159 VAL B N 1
ATOM 2390 C CA . VAL B 1 80 ? 27.692 48.994 -1.901 1.00 36.81 159 VAL B CA 1
ATOM 2391 C C . VAL B 1 80 ? 28.930 49.799 -1.598 1.00 36.56 159 VAL B C 1
ATOM 2392 O O . VAL B 1 80 ? 29.013 50.444 -0.572 1.00 37.60 159 VAL B O 1
ATOM 2396 N N . ALA B 1 81 ? 29.922 49.734 -2.463 1.00 35.36 160 ALA B N 1
ATOM 2397 C CA . ALA B 1 81 ? 31.183 50.350 -2.159 1.00 34.36 160 ALA B CA 1
ATOM 2398 C C . ALA B 1 81 ? 31.651 51.328 -3.229 1.00 34.49 160 ALA B C 1
ATOM 2399 O O . ALA B 1 81 ? 31.401 51.174 -4.418 1.00 33.98 160 ALA B O 1
ATOM 2401 N N . PHE B 1 82 ? 32.349 52.350 -2.771 1.00 34.42 161 PHE B N 1
ATOM 2402 C CA . PHE B 1 82 ? 32.777 53.441 -3.622 1.00 33.73 161 PHE B CA 1
ATOM 2403 C C . PHE B 1 82 ? 34.272 53.583 -3.478 1.00 33.30 161 PHE B C 1
ATOM 2404 O O . PHE B 1 82 ? 34.795 53.480 -2.344 1.00 33.09 161 PHE B O 1
ATOM 2412 N N . PRO B 1 83 ? 34.967 53.818 -4.605 1.00 32.37 162 PRO B N 1
ATOM 2413 C CA . PRO B 1 83 ? 36.417 53.966 -4.623 1.00 31.80 162 PRO B CA 1
ATOM 2414 C C . PRO B 1 83 ? 36.806 55.226 -3.869 1.00 30.81 162 PRO B C 1
ATOM 2415 O O . PRO B 1 83 ? 36.243 56.287 -4.123 1.00 30.69 162 PRO B O 1
ATOM 2419 N N . TRP B 1 84 ? 37.752 55.106 -2.950 1.00 29.88 163 TRP B N 1
ATOM 2420 C CA . TRP B 1 84 ? 38.354 56.277 -2.326 1.00 29.56 163 TRP B CA 1
ATOM 2421 C C . TRP B 1 84 ? 39.658 56.731 -3.011 1.00 29.98 163 TRP B C 1
ATOM 2422 O O . TRP B 1 84 ? 39.683 57.801 -3.596 1.00 31.06 163 TRP B O 1
ATOM 2433 N N . PHE B 1 85 ? 40.722 55.925 -2.946 1.00 30.09 164 PHE B N 1
ATOM 2434 C CA . PHE B 1 85 ? 41.948 56.146 -3.760 1.00 30.13 164 PHE B CA 1
ATOM 2435 C C . PHE B 1 85 ? 42.672 54.824 -4.089 1.00 30.86 164 PHE B C 1
ATOM 2436 O O . PHE B 1 85 ? 42.362 53.781 -3.495 1.00 31.27 164 PHE B O 1
ATOM 2444 N N . ARG B 1 86 ? 43.624 54.864 -5.016 1.00 31.44 165 ARG B N 1
ATOM 2445 C CA . ARG B 1 86 ? 44.354 53.669 -5.369 1.00 32.85 165 ARG B CA 1
ATOM 2446 C C . ARG B 1 86 ? 45.748 53.729 -4.799 1.00 33.34 165 ARG B C 1
ATOM 2447 O O . ARG B 1 86 ? 46.273 54.830 -4.596 1.00 32.78 165 ARG B O 1
ATOM 2455 N N . TRP B 1 87 ? 46.332 52.560 -4.505 1.00 33.85 166 TRP B N 1
ATOM 2456 C CA . TRP B 1 87 ? 47.660 52.521 -3.912 1.00 34.02 166 TRP B CA 1
ATOM 2457 C C . TRP B 1 87 ? 48.438 51.254 -4.222 1.00 35.05 166 TRP B C 1
ATOM 2458 O O . TRP B 1 87 ? 47.848 50.249 -4.581 1.00 36.55 166 TRP B O 1
ATOM 2469 N N . HIS B 1 88 ? 49.756 51.314 -4.072 1.00 35.07 167 HIS B N 1
ATOM 2470 C CA . HIS B 1 88 ? 50.639 50.208 -4.370 1.00 34.93 167 HIS B CA 1
ATOM 2471 C C . HIS B 1 88 ? 51.517 49.831 -3.167 1.00 35.15 167 HIS B C 1
ATOM 2472 O O . HIS B 1 88 ? 51.803 50.661 -2.297 1.00 34.08 167 HIS B O 1
ATOM 2479 N N . HIS B 1 89 ? 51.965 48.574 -3.148 1.00 34.84 168 HIS B N 1
ATOM 2480 C CA . HIS B 1 89 ? 52.976 48.164 -2.211 1.00 34.57 168 HIS B CA 1
ATOM 2481 C C . HIS B 1 89 ? 54.357 48.714 -2.607 1.00 35.42 168 HIS B C 1
ATOM 2482 O O . HIS B 1 89 ? 54.647 48.957 -3.796 1.00 34.79 168 HIS B O 1
ATOM 2489 N N . SER B 1 90 ? 55.195 48.925 -1.590 1.00 35.92 169 SER B N 1
ATOM 2490 C CA . SER B 1 90 ? 56.598 49.211 -1.785 1.00 36.68 169 SER B CA 1
ATOM 2491 C C . SER B 1 90 ? 57.446 48.253 -0.993 1.00 37.18 169 SER B C 1
ATOM 2492 O O . SER B 1 90 ? 56.972 47.522 -0.107 1.00 38.07 169 SER B O 1
ATOM 2495 N N . LEU B 1 91 ? 58.736 48.308 -1.257 1.00 36.80 170 LEU B N 1
ATOM 2496 C CA . LEU B 1 91 ? 59.683 47.466 -0.589 1.00 36.13 170 LEU B CA 1
ATOM 2497 C C . LEU B 1 91 ? 60.287 48.251 0.542 1.00 35.83 170 LEU B C 1
ATOM 2498 O O . LEU B 1 91 ? 60.723 49.375 0.346 1.00 36.33 170 LEU B O 1
ATOM 2503 N N . LEU B 1 92 ? 60.315 47.681 1.735 1.00 35.01 171 LEU B N 1
ATOM 2504 C CA . LEU B 1 92 ? 60.951 48.330 2.897 1.00 34.67 171 LEU B CA 1
ATOM 2505 C C . LEU B 1 92 ? 62.229 47.610 3.330 1.00 34.38 171 LEU B C 1
ATOM 2506 O O . LEU B 1 92 ? 62.142 46.454 3.726 1.00 34.99 171 LEU B O 1
ATOM 2511 N N . VAL B 1 93 ? 63.399 48.258 3.267 1.00 33.90 172 VAL B N 1
ATOM 2512 C CA . VAL B 1 93 ? 64.667 47.547 3.495 1.00 33.56 172 VAL B CA 1
ATOM 2513 C C . VAL B 1 93 ? 65.616 48.387 4.313 1.00 34.98 172 VAL B C 1
ATOM 2514 O O . VAL B 1 93 ? 65.500 49.609 4.346 1.00 35.66 172 VAL B O 1
ATOM 2518 N N . PRO B 1 94 ? 66.553 47.745 5.012 1.00 36.60 173 PRO B N 1
ATOM 2519 C CA . PRO B 1 94 ? 67.602 48.481 5.705 1.00 37.87 173 PRO B CA 1
ATOM 2520 C C . PRO B 1 94 ? 68.429 49.313 4.740 1.00 40.07 173 PRO B C 1
ATOM 2521 O O . PRO B 1 94 ? 68.652 48.893 3.599 1.00 40.01 173 PRO B O 1
ATOM 2525 N N . HIS B 1 95 ? 68.870 50.477 5.211 1.00 42.42 174 HIS B N 1
ATOM 2526 C CA . HIS B 1 95 ? 69.403 51.538 4.356 1.00 44.58 174 HIS B CA 1
ATOM 2527 C C . HIS B 1 95 ? 70.618 51.082 3.512 1.00 43.91 174 HIS B C 1
ATOM 2528 O O . HIS B 1 95 ? 70.989 51.765 2.547 1.00 44.56 174 HIS B O 1
ATOM 2535 N N . ASP B 1 96 ? 71.215 49.940 3.842 1.00 41.92 175 ASP B N 1
ATOM 2536 C CA . ASP B 1 96 ? 72.343 49.458 3.068 1.00 42.68 175 ASP B CA 1
ATOM 2537 C C . ASP B 1 96 ? 72.247 47.994 2.573 1.00 41.49 175 ASP B C 1
ATOM 2538 O O . ASP B 1 96 ? 73.258 47.310 2.391 1.00 42.38 175 ASP B O 1
ATOM 2543 N N . HIS B 1 97 ? 71.041 47.508 2.370 1.00 39.50 176 HIS B N 1
ATOM 2544 C CA . HIS B 1 97 ? 70.768 46.141 2.005 1.00 36.87 176 HIS B CA 1
ATOM 2545 C C . HIS B 1 97 ? 71.145 45.880 0.525 1.00 36.26 176 HIS B C 1
ATOM 2546 O O . HIS B 1 97 ? 71.082 46.780 -0.314 1.00 36.56 176 HIS B O 1
ATOM 2553 N N . PRO B 1 98 ? 71.598 44.664 0.199 1.00 34.88 177 PRO B N 1
ATOM 2554 C CA . PRO B 1 98 ? 71.902 44.351 -1.185 1.00 34.39 177 PRO B CA 1
ATOM 2555 C C . PRO B 1 98 ? 70.855 44.883 -2.162 1.00 35.15 177 PRO B C 1
ATOM 2556 O O . PRO B 1 98 ? 71.209 45.282 -3.259 1.00 35.97 177 PRO B O 1
ATOM 2560 N N . LEU B 1 99 ? 69.575 44.896 -1.791 1.00 35.10 178 LEU B N 1
ATOM 2561 C CA . LEU B 1 99 ? 68.537 45.213 -2.794 1.00 35.30 178 LEU B CA 1
ATOM 2562 C C . LEU B 1 99 ? 68.601 46.661 -3.178 1.00 36.23 178 LEU B C 1
ATOM 2563 O O . LEU B 1 99 ? 68.051 47.084 -4.185 1.00 36.82 178 LEU B O 1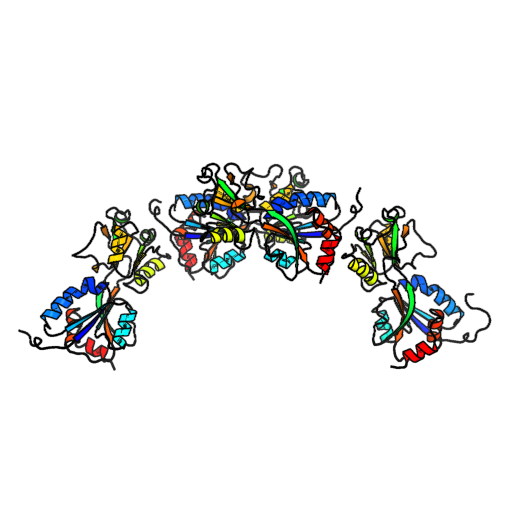
ATOM 2568 N N . THR B 1 100 ? 69.254 47.445 -2.354 1.00 37.09 179 THR B N 1
ATOM 2569 C CA . THR B 1 100 ? 69.387 48.853 -2.664 1.00 37.09 179 THR B CA 1
ATOM 2570 C C . THR B 1 100 ? 70.494 49.094 -3.678 1.00 37.58 179 THR B C 1
ATOM 2571 O O . THR B 1 100 ? 70.615 50.178 -4.183 1.00 38.37 179 THR B O 1
ATOM 2575 N N A GLN B 1 101 ? 71.338 48.096 -3.925 0.50 35.92 180 GLN B N 1
ATOM 2576 N N B GLN B 1 101 ? 71.296 48.085 -3.966 0.50 36.12 180 GLN B N 1
ATOM 2577 C CA A GLN B 1 101 ? 72.376 48.227 -4.939 0.50 34.54 180 GLN B CA 1
ATOM 2578 C CA B GLN B 1 101 ? 72.356 48.272 -4.920 0.50 34.84 180 GLN B CA 1
ATOM 2579 C C A GLN B 1 101 ? 72.049 47.334 -6.139 0.50 34.32 180 GLN B C 1
ATOM 2580 C C B GLN B 1 101 ? 71.878 47.847 -6.321 0.50 34.52 180 GLN B C 1
ATOM 2581 O O A GLN B 1 101 ? 72.938 46.842 -6.834 0.50 34.38 180 GLN B O 1
ATOM 2582 O O B GLN B 1 101 ? 72.468 48.243 -7.329 0.50 34.88 180 GLN B O 1
ATOM 2593 N N . ILE B 1 102 ? 70.759 47.113 -6.360 1.00 33.93 181 ILE B N 1
ATOM 2594 C CA . ILE B 1 102 ? 70.270 46.372 -7.543 1.00 33.18 181 ILE B CA 1
ATOM 2595 C C . ILE B 1 102 ? 69.517 47.290 -8.484 1.00 32.99 181 ILE B C 1
ATOM 2596 O O . ILE B 1 102 ? 68.818 48.211 -8.059 1.00 33.30 181 ILE B O 1
ATOM 2601 N N . SER B 1 103 ? 69.601 47.057 -9.778 1.00 32.18 182 SER B N 1
ATOM 2602 C CA . SER B 1 103 ? 68.609 47.726 -10.540 1.00 31.55 182 SER B CA 1
ATOM 2603 C C . SER B 1 103 ? 68.433 47.436 -12.006 1.00 30.99 182 SER B C 1
ATOM 2604 O O . SER B 1 103 ? 69.437 47.224 -12.685 1.00 31.85 182 SER B O 1
ATOM 2607 N N . PRO B 1 104 ? 67.222 46.989 -12.353 1.00 29.24 183 PRO B N 1
ATOM 2608 C CA . PRO B 1 104 ? 65.935 47.523 -12.030 1.00 27.38 183 PRO B CA 1
ATOM 2609 C C . PRO B 1 104 ? 65.573 46.474 -10.928 1.00 27.43 183 PRO B C 1
ATOM 2610 O O . PRO B 1 104 ? 66.064 45.323 -10.985 1.00 27.97 183 PRO B O 1
ATOM 2614 N N . LEU B 1 105 ? 64.795 46.838 -9.915 1.00 26.52 184 LEU B N 1
ATOM 2615 C CA . LEU B 1 105 ? 64.241 45.844 -9.021 1.00 26.53 184 LEU B CA 1
ATOM 2616 C C . LEU B 1 105 ? 63.372 44.803 -9.762 1.00 27.13 184 LEU B C 1
ATOM 2617 O O . LEU B 1 105 ? 62.492 45.176 -10.525 1.00 26.61 184 LEU B O 1
ATOM 2622 N N . THR B 1 106 ? 63.567 43.511 -9.524 1.00 27.36 185 THR B N 1
ATOM 2623 C CA . THR B 1 106 ? 62.648 42.557 -10.126 1.00 28.27 185 THR B CA 1
ATOM 2624 C C . THR B 1 106 ? 61.963 41.675 -9.091 1.00 29.58 185 THR B C 1
ATOM 2625 O O . THR B 1 106 ? 62.347 41.652 -7.922 1.00 31.01 185 THR B O 1
ATOM 2629 N N . LEU B 1 107 ? 60.945 40.942 -9.504 1.00 30.65 186 LEU B N 1
ATOM 2630 C CA . LEU B 1 107 ? 60.321 39.986 -8.610 1.00 31.86 186 LEU B CA 1
ATOM 2631 C C . LEU B 1 107 ? 61.290 38.849 -8.296 1.00 33.93 186 LEU B C 1
ATOM 2632 O O . LEU B 1 107 ? 61.373 38.400 -7.148 1.00 34.28 186 LEU B O 1
ATOM 2637 N N . GLU B 1 108 ? 62.038 38.398 -9.302 1.00 35.81 187 GLU B N 1
ATOM 2638 C CA . GLU B 1 108 ? 63.091 37.416 -9.079 1.00 38.63 187 GLU B CA 1
ATOM 2639 C C . GLU B 1 108 ? 64.053 37.842 -7.974 1.00 38.46 187 GLU B C 1
ATOM 2640 O O . GLU B 1 108 ? 64.294 37.089 -7.028 1.00 39.08 187 GLU B O 1
ATOM 2646 N N . SER B 1 109 ? 64.623 39.033 -8.129 1.00 36.51 188 SER B N 1
ATOM 2647 C CA . SER B 1 109 ? 65.341 39.725 -7.098 1.00 35.25 188 SER B CA 1
ATOM 2648 C C . SER B 1 109 ? 64.699 39.589 -5.735 1.00 35.38 188 SER B C 1
ATOM 2649 O O . SER B 1 109 ? 65.331 39.193 -4.752 1.00 35.84 188 SER B O 1
ATOM 2652 N N . ILE B 1 110 ? 63.448 40.013 -5.641 1.00 34.26 189 ILE B N 1
ATOM 2653 C CA . ILE B 1 110 ? 62.839 40.134 -4.337 1.00 33.47 189 ILE B CA 1
ATOM 2654 C C . ILE B 1 110 ? 62.576 38.774 -3.743 1.00 34.28 189 ILE B C 1
ATOM 2655 O O . ILE B 1 110 ? 62.756 38.578 -2.551 1.00 36.06 189 ILE B O 1
ATOM 2660 N N . ALA B 1 111 ? 62.183 37.822 -4.578 1.00 34.07 190 ALA B N 1
ATOM 2661 C CA . ALA B 1 111 ? 61.842 36.491 -4.099 1.00 34.21 190 ALA B CA 1
ATOM 2662 C C . ALA B 1 111 ? 63.033 35.745 -3.462 1.00 34.59 190 ALA B C 1
ATOM 2663 O O . ALA B 1 111 ? 62.920 34.615 -2.995 1.00 34.43 190 ALA B O 1
ATOM 2665 N N . LYS B 1 112 ? 64.182 36.375 -3.439 1.00 34.96 191 LYS B N 1
ATOM 2666 C CA . LYS B 1 112 ? 65.300 35.705 -2.888 1.00 36.32 191 LYS B CA 1
ATOM 2667 C C . LYS B 1 112 ? 65.439 35.936 -1.404 1.00 36.99 191 LYS B C 1
ATOM 2668 O O . LYS B 1 112 ? 66.219 35.249 -0.751 1.00 38.47 191 LYS B O 1
ATOM 2674 N N . TRP B 1 113 ? 64.709 36.894 -0.853 1.00 36.05 192 TRP B N 1
ATOM 2675 C CA . TRP B 1 113 ? 64.947 37.254 0.521 1.00 35.61 192 TRP B CA 1
ATOM 2676 C C . TRP B 1 113 ? 63.816 36.823 1.419 1.00 36.18 192 TRP B C 1
ATOM 2677 O O . TRP B 1 113 ? 62.690 36.672 0.951 1.00 38.59 192 TRP B O 1
ATOM 2688 N N . PRO B 1 114 ? 64.093 36.604 2.711 1.00 34.66 193 PRO B N 1
ATOM 2689 C CA . PRO B 1 114 ? 62.979 36.343 3.612 1.00 34.25 193 PRO B CA 1
ATOM 2690 C C . PRO B 1 114 ? 62.060 37.536 3.600 1.00 34.58 193 PRO B C 1
ATOM 2691 O O . PRO B 1 114 ? 62.508 38.676 3.675 1.00 35.49 193 PRO B O 1
ATOM 2695 N N . LEU B 1 115 ? 60.773 37.292 3.510 1.00 35.04 194 LEU B N 1
ATOM 2696 C CA . LEU B 1 115 ? 59.831 38.371 3.294 1.00 35.43 194 LEU B CA 1
ATOM 2697 C C . LEU B 1 115 ? 58.906 38.596 4.495 1.00 33.89 194 LEU B C 1
ATOM 2698 O O . LEU B 1 115 ? 58.417 37.655 5.096 1.00 35.30 194 LEU B O 1
ATOM 2703 N N . ILE B 1 116 ? 58.676 39.847 4.846 1.00 32.67 195 ILE B N 1
ATOM 2704 C CA . ILE B 1 116 ? 57.817 40.218 5.978 1.00 31.65 195 ILE B CA 1
ATOM 2705 C C . ILE B 1 116 ? 56.663 41.069 5.473 1.00 32.26 195 ILE B C 1
ATOM 2706 O O . ILE B 1 116 ? 56.896 42.162 4.933 1.00 33.34 195 ILE B O 1
ATOM 2711 N N . THR B 1 117 ? 55.430 40.587 5.621 1.00 31.03 196 THR B N 1
ATOM 2712 C CA . THR B 1 117 ? 54.299 41.268 5.006 1.00 31.04 196 THR B CA 1
ATOM 2713 C C . THR B 1 117 ? 52.975 40.872 5.643 1.00 31.71 196 THR B C 1
ATOM 2714 O O . THR B 1 117 ? 52.969 40.223 6.697 1.00 31.98 196 THR B O 1
ATOM 2718 N N . TYR B 1 118 ? 51.860 41.257 5.013 1.00 32.14 197 TYR B N 1
ATOM 2719 C CA . TYR B 1 118 ? 50.519 41.059 5.579 1.00 32.66 197 TYR B CA 1
ATOM 2720 C C . TYR B 1 118 ? 49.981 39.626 5.407 1.00 34.87 197 TYR B C 1
ATOM 2721 O O . TYR B 1 118 ? 50.228 38.960 4.378 1.00 35.77 197 TYR B O 1
ATOM 2730 N N . ARG B 1 119 ? 49.243 39.151 6.409 1.00 36.17 198 ARG B N 1
ATOM 2731 C CA . ARG B 1 119 ? 48.450 37.927 6.297 1.00 37.14 198 ARG B CA 1
ATOM 2732 C C . ARG B 1 119 ? 47.593 37.910 5.068 1.00 37.16 198 ARG B C 1
ATOM 2733 O O . ARG B 1 119 ? 47.308 38.949 4.488 1.00 36.35 198 ARG B O 1
ATOM 2741 N N . GLN B 1 120 ? 47.096 36.730 4.729 1.00 38.04 199 GLN B N 1
ATOM 2742 C CA . GLN B 1 120 ? 46.097 36.640 3.687 1.00 39.47 199 GLN B CA 1
ATOM 2743 C C . GLN B 1 120 ? 44.792 37.430 3.898 1.00 40.01 199 GLN B C 1
ATOM 2744 O O . GLN B 1 120 ? 44.196 37.455 4.976 1.00 41.51 199 GLN B O 1
ATOM 2750 N N . GLY B 1 121 ? 44.384 38.137 2.860 1.00 39.47 200 GLY B N 1
ATOM 2751 C CA . GLY B 1 121 ? 43.115 38.798 2.885 1.00 38.99 200 GLY B CA 1
ATOM 2752 C C . GLY B 1 121 ? 43.178 40.109 3.593 1.00 39.60 200 GLY B C 1
ATOM 2753 O O . GLY B 1 121 ? 42.137 40.657 3.932 1.00 41.21 200 GLY B O 1
ATOM 2754 N N A ILE B 1 122 ? 44.381 40.616 3.871 0.50 38.95 201 ILE B N 1
ATOM 2755 N N B ILE B 1 122 ? 44.401 40.611 3.767 0.50 39.03 201 ILE B N 1
ATOM 2756 C CA A ILE B 1 122 ? 44.497 41.971 4.410 0.50 38.21 201 ILE B CA 1
ATOM 2757 C CA B ILE B 1 122 ? 44.670 41.894 4.385 0.50 38.24 201 ILE B CA 1
ATOM 2758 C C A ILE B 1 122 ? 45.581 42.843 3.752 0.50 38.35 201 ILE B C 1
ATOM 2759 C C B ILE B 1 122 ? 45.480 42.802 3.457 0.50 38.33 201 ILE B C 1
ATOM 2760 O O A ILE B 1 122 ? 46.679 42.385 3.468 0.50 38.58 201 ILE B O 1
ATOM 2761 O O B ILE B 1 122 ? 46.300 42.324 2.684 0.50 38.45 201 ILE B O 1
ATOM 2770 N N . THR B 1 123 ? 45.232 44.109 3.533 1.00 38.46 202 THR B N 1
ATOM 2771 C CA . THR B 1 123 ? 46.073 45.107 2.883 1.00 37.21 202 THR B CA 1
ATOM 2772 C C . THR B 1 123 ? 46.751 44.661 1.601 1.00 36.30 202 THR B C 1
ATOM 2773 O O . THR B 1 123 ? 47.933 44.851 1.433 1.00 36.61 202 THR B O 1
ATOM 2777 N N . GLY B 1 124 ? 45.993 44.095 0.681 1.00 35.54 203 GLY B N 1
ATOM 2778 C CA . GLY B 1 124 ? 46.513 43.829 -0.632 1.00 34.80 203 GLY B CA 1
ATOM 2779 C C . GLY B 1 124 ? 47.369 42.586 -0.723 1.00 35.43 203 GLY B C 1
ATOM 2780 O O . GLY B 1 124 ? 48.009 42.345 -1.733 1.00 36.84 203 GLY B O 1
ATOM 2781 N N . ARG B 1 125 ? 47.378 41.763 0.307 1.00 34.74 204 ARG B N 1
ATOM 2782 C CA . ARG B 1 125 ? 48.212 40.586 0.255 1.00 34.42 204 ARG B CA 1
ATOM 2783 C C . ARG B 1 125 ? 47.990 39.763 -1.032 1.00 35.47 204 ARG B C 1
ATOM 2784 O O . ARG B 1 125 ? 48.952 39.230 -1.604 1.00 36.14 204 ARG B O 1
ATOM 2792 N N . SER B 1 126 ? 46.751 39.657 -1.502 1.00 35.73 205 SER B N 1
ATOM 2793 C CA . SER B 1 126 ? 46.502 38.879 -2.719 1.00 36.46 205 SER B CA 1
ATOM 2794 C C . SER B 1 126 ? 47.231 39.482 -3.919 1.00 36.23 205 SER B C 1
ATOM 2795 O O . SER B 1 126 ? 47.600 38.749 -4.834 1.00 35.49 205 SER B O 1
ATOM 2798 N N . ARG B 1 127 ? 47.441 40.802 -3.930 1.00 34.99 206 ARG B N 1
ATOM 2799 C CA . ARG B 1 127 ? 48.183 41.387 -5.027 1.00 35.11 206 ARG B CA 1
ATOM 2800 C C . ARG B 1 127 ? 49.633 40.940 -5.034 1.00 34.10 206 ARG B C 1
ATOM 2801 O O . ARG B 1 127 ? 50.236 40.797 -6.100 1.00 34.65 206 ARG B O 1
ATOM 2809 N N . ILE B 1 128 ? 50.213 40.774 -3.853 1.00 31.99 207 ILE B N 1
ATOM 2810 C CA . ILE B 1 128 ? 51.588 40.325 -3.744 1.00 31.42 207 ILE B CA 1
ATOM 2811 C C . ILE B 1 128 ? 51.703 38.880 -4.257 1.00 32.11 207 ILE B C 1
ATOM 2812 O O . ILE B 1 128 ? 52.495 38.550 -5.132 1.00 31.41 207 ILE B O 1
ATOM 2817 N N . ASP B 1 129 ? 50.834 38.033 -3.752 1.00 32.18 208 ASP B N 1
ATOM 2818 C CA . ASP B 1 129 ? 50.741 36.706 -4.210 1.00 31.66 208 ASP B CA 1
ATOM 2819 C C . ASP B 1 129 ? 50.542 36.546 -5.696 1.00 31.44 208 ASP B C 1
ATOM 2820 O O . ASP B 1 129 ? 51.175 35.679 -6.308 1.00 31.39 208 ASP B O 1
ATOM 2825 N N . ASP B 1 130 ? 49.661 37.339 -6.293 1.00 31.08 209 ASP B N 1
ATOM 2826 C CA . ASP B 1 130 ? 49.393 37.184 -7.721 1.00 31.62 209 ASP B CA 1
ATOM 2827 C C . ASP B 1 130 ? 50.580 37.623 -8.543 1.00 30.49 209 ASP B C 1
ATOM 2828 O O . ASP B 1 130 ? 50.860 37.059 -9.609 1.00 29.79 209 ASP B O 1
ATOM 2833 N N . ALA B 1 131 ? 51.289 38.630 -8.039 1.00 28.63 210 ALA B N 1
ATOM 2834 C CA . ALA B 1 131 ? 52.482 39.120 -8.687 1.00 27.05 210 ALA B CA 1
ATOM 2835 C C . ALA B 1 131 ? 53.500 37.980 -8.829 1.00 27.15 210 ALA B C 1
ATOM 2836 O O . ALA B 1 131 ? 53.826 37.587 -9.949 1.00 28.13 210 ALA B O 1
ATOM 2838 N N . PHE B 1 132 ? 53.965 37.419 -7.715 1.00 26.01 211 PHE B N 1
ATOM 2839 C CA . PHE B 1 132 ? 54.768 36.203 -7.765 1.00 25.90 211 PHE B CA 1
ATOM 2840 C C . PHE B 1 132 ? 54.186 35.048 -8.577 1.00 25.65 211 PHE B C 1
ATOM 2841 O O . PHE B 1 132 ? 54.915 34.369 -9.310 1.00 24.54 211 PHE B O 1
ATOM 2849 N N . ALA B 1 133 ? 52.882 34.809 -8.469 1.00 25.35 212 ALA B N 1
ATOM 2850 C CA . ALA B 1 133 ? 52.319 33.696 -9.223 1.00 24.94 212 ALA B CA 1
ATOM 2851 C C . ALA B 1 133 ? 52.534 33.846 -10.739 1.00 25.54 212 ALA B C 1
ATOM 2852 O O . ALA B 1 133 ? 52.647 32.859 -11.452 1.00 25.07 212 ALA B O 1
ATOM 2854 N N . ARG B 1 134 ? 52.605 35.078 -11.227 1.00 27.46 213 ARG B N 1
ATOM 2855 C CA . ARG B 1 134 ? 52.843 35.307 -12.646 1.00 28.81 213 ARG B CA 1
ATOM 2856 C C . ARG B 1 134 ? 54.194 34.775 -12.995 1.00 28.96 213 ARG B C 1
ATOM 2857 O O . ARG B 1 134 ? 54.383 34.290 -14.087 1.00 29.02 213 ARG B O 1
ATOM 2865 N N . LYS B 1 135 ? 55.139 34.837 -12.061 1.00 29.91 214 LYS B N 1
ATOM 2866 C CA . LYS B 1 135 ? 56.464 34.248 -12.287 1.00 30.60 214 LYS B CA 1
ATOM 2867 C C . LYS B 1 135 ? 56.643 32.816 -11.768 1.00 29.74 214 LYS B C 1
ATOM 2868 O O . LYS B 1 135 ? 57.767 32.377 -11.641 1.00 30.26 214 LYS B O 1
ATOM 2874 N N . GLY B 1 136 ? 55.564 32.104 -11.447 1.00 28.30 215 GLY B N 1
ATOM 2875 C CA . GLY B 1 136 ? 55.652 30.741 -10.923 1.00 27.05 215 GLY B CA 1
ATOM 2876 C C . GLY B 1 136 ? 56.119 30.582 -9.481 1.00 26.95 215 GLY B C 1
ATOM 2877 O O . GLY B 1 136 ? 56.394 29.475 -9.037 1.00 26.93 215 GLY B O 1
ATOM 2878 N N . LEU B 1 137 ? 56.185 31.680 -8.737 1.00 26.33 216 LEU B N 1
ATOM 2879 C CA . LEU B 1 137 ? 56.888 31.702 -7.471 1.00 26.71 216 LEU B CA 1
ATOM 2880 C C . LEU B 1 137 ? 55.974 31.773 -6.271 1.00 28.03 216 LEU B C 1
ATOM 2881 O O . LEU B 1 137 ? 54.906 32.355 -6.345 1.00 27.95 216 LEU B O 1
ATOM 2886 N N . LEU B 1 138 ? 56.409 31.175 -5.161 1.00 29.22 217 LEU B N 1
ATOM 2887 C CA . LEU B 1 138 ? 55.877 31.508 -3.859 1.00 30.52 217 LEU B CA 1
ATOM 2888 C C . LEU B 1 138 ? 56.886 32.424 -3.186 1.00 33.09 217 LEU B C 1
ATOM 2889 O O . LEU B 1 138 ? 58.099 32.207 -3.304 1.00 33.24 217 LEU B O 1
ATOM 2894 N N . ALA B 1 139 ? 56.384 33.463 -2.514 1.00 35.39 218 ALA B N 1
ATOM 2895 C CA . ALA B 1 139 ? 57.184 34.268 -1.598 1.00 37.14 218 ALA B CA 1
ATOM 2896 C C . ALA B 1 139 ? 57.591 33.451 -0.338 1.00 38.53 218 ALA B C 1
ATOM 2897 O O . ALA B 1 139 ? 56.868 32.523 0.092 1.00 38.36 218 ALA B O 1
ATOM 2899 N N . ASP B 1 140 ? 58.749 33.804 0.223 1.00 39.52 219 ASP B N 1
ATOM 2900 C CA . ASP B 1 140 ? 59.315 33.223 1.450 1.00 40.49 219 ASP B CA 1
ATOM 2901 C C . ASP B 1 140 ? 58.811 34.043 2.630 1.00 39.81 219 ASP B C 1
ATOM 2902 O O . ASP B 1 140 ? 59.431 35.013 3.010 1.00 40.34 219 ASP B O 1
ATOM 2907 N N . ILE B 1 141 ? 57.684 33.681 3.211 1.00 38.99 220 ILE B N 1
ATOM 2908 C CA . ILE B 1 141 ? 57.063 34.541 4.209 1.00 37.79 220 ILE B CA 1
ATOM 2909 C C . ILE B 1 141 ? 57.566 34.156 5.586 1.00 37.54 220 ILE B C 1
ATOM 2910 O O . ILE B 1 141 ? 57.220 33.090 6.095 1.00 38.83 220 ILE B O 1
ATOM 2915 N N . VAL B 1 142 ? 58.373 35.000 6.213 1.00 36.21 221 VAL B N 1
ATOM 2916 C CA . VAL B 1 142 ? 58.825 34.666 7.567 1.00 35.28 221 VAL B CA 1
ATOM 2917 C C . VAL B 1 142 ? 58.035 35.338 8.678 1.00 35.14 221 VAL B C 1
ATOM 2918 O O . VAL B 1 142 ? 58.166 34.957 9.854 1.00 35.74 221 VAL B O 1
ATOM 2922 N N . LEU B 1 143 ? 57.253 36.352 8.322 1.00 33.87 222 LEU B N 1
ATOM 2923 C CA . LEU B 1 143 ? 56.394 37.006 9.281 1.00 33.83 222 LEU B CA 1
ATOM 2924 C C . LEU B 1 143 ? 55.093 37.406 8.587 1.00 34.36 222 LEU B C 1
ATOM 2925 O O . LEU B 1 143 ? 55.120 38.049 7.545 1.00 35.13 222 LEU B O 1
ATOM 2930 N N . SER B 1 144 ? 53.959 36.969 9.135 1.00 34.53 223 SER B N 1
ATOM 2931 C CA . SER B 1 144 ? 52.639 37.407 8.664 1.00 35.24 223 SER B CA 1
ATOM 2932 C C . SER B 1 144 ? 52.048 38.386 9.643 1.00 35.31 223 SER B C 1
ATOM 2933 O O . SER B 1 144 ? 51.667 38.005 10.751 1.00 35.58 223 SER B O 1
ATOM 2936 N N . ALA B 1 145 ? 51.976 39.642 9.229 1.00 35.13 224 ALA B N 1
ATOM 2937 C CA . ALA B 1 145 ? 51.554 40.709 10.105 1.00 35.81 224 ALA B CA 1
ATOM 2938 C C . ALA B 1 145 ? 50.115 41.037 9.832 1.00 36.52 224 ALA B C 1
ATOM 2939 O O . ALA B 1 145 ? 49.633 40.794 8.710 1.00 35.74 224 ALA B O 1
ATOM 2941 N N . GLN B 1 146 ? 49.441 41.610 10.839 1.00 37.49 225 GLN B N 1
ATOM 2942 C CA . GLN B 1 146 ? 48.162 42.303 10.588 1.00 38.31 225 GLN B CA 1
ATOM 2943 C C . GLN B 1 146 ? 48.324 43.799 10.472 1.00 38.29 225 GLN B C 1
ATOM 2944 O O . GLN B 1 146 ? 47.310 44.470 10.350 1.00 39.13 225 GLN B O 1
ATOM 2950 N N . ASP B 1 147 ? 49.555 44.324 10.527 1.00 37.56 226 ASP B N 1
ATOM 2951 C CA . ASP B 1 147 ? 49.759 45.781 10.386 1.00 38.36 226 ASP B CA 1
ATOM 2952 C C . ASP B 1 147 ? 51.181 46.220 10.032 1.00 37.92 226 ASP B C 1
ATOM 2953 O O . ASP B 1 147 ? 52.123 45.493 10.242 1.00 38.33 226 ASP B O 1
ATOM 2958 N N . SER B 1 148 ? 51.338 47.416 9.493 1.00 37.84 227 SER B N 1
ATOM 2959 C CA . SER B 1 148 ? 52.611 47.825 8.923 1.00 37.57 227 SER B CA 1
ATOM 2960 C C . SER B 1 148 ? 53.641 48.107 9.986 1.00 37.53 227 SER B C 1
ATOM 2961 O O . SER B 1 148 ? 54.824 48.097 9.725 1.00 37.94 227 SER B O 1
ATOM 2964 N N . ASP B 1 149 ? 53.195 48.357 11.201 1.00 37.73 228 ASP B N 1
ATOM 2965 C CA . ASP B 1 149 ? 54.107 48.714 12.274 1.00 37.80 228 ASP B CA 1
ATOM 2966 C C . ASP B 1 149 ? 54.912 47.538 12.780 1.00 36.13 228 ASP B C 1
ATOM 2967 O O . ASP B 1 149 ? 56.094 47.672 13.098 1.00 36.09 228 ASP B O 1
ATOM 2972 N N . VAL B 1 150 ? 54.262 46.382 12.869 1.00 33.53 229 VAL B N 1
ATOM 2973 C CA . VAL B 1 150 ? 54.945 45.144 13.180 1.00 30.98 229 VAL B CA 1
ATOM 2974 C C . VAL B 1 150 ? 55.981 44.850 12.094 1.00 29.86 229 VAL B C 1
ATOM 2975 O O . VAL B 1 150 ? 57.131 44.517 12.400 1.00 29.90 229 VAL B O 1
ATOM 2979 N N . ILE B 1 151 ? 55.594 45.008 10.835 1.00 27.83 230 ILE B N 1
ATOM 2980 C CA . ILE B 1 151 ? 56.529 44.833 9.770 1.00 27.76 230 ILE B CA 1
ATOM 2981 C C . ILE B 1 151 ? 57.777 45.677 9.948 1.00 28.91 230 ILE B C 1
ATOM 2982 O O . ILE B 1 151 ? 58.890 45.140 9.844 1.00 29.86 230 ILE B O 1
ATOM 2987 N N . LYS B 1 152 ? 57.626 46.978 10.219 1.00 29.40 231 LYS B N 1
ATOM 2988 C CA . LYS B 1 152 ? 58.797 47.854 10.374 1.00 30.90 231 LYS B CA 1
ATOM 2989 C C . LYS B 1 152 ? 59.712 47.359 11.483 1.00 30.38 231 LYS B C 1
ATOM 2990 O O . LYS B 1 152 ? 60.946 47.349 11.345 1.00 31.54 231 LYS B O 1
ATOM 2996 N N . THR B 1 153 ? 59.127 46.938 12.593 1.00 28.97 232 THR B N 1
ATOM 2997 C CA . THR B 1 153 ? 59.930 46.471 13.694 1.00 27.45 232 THR B CA 1
ATOM 2998 C C . THR B 1 153 ? 60.893 45.341 13.260 1.00 27.88 232 THR B C 1
ATOM 2999 O O . THR B 1 153 ? 62.055 45.317 13.697 1.00 28.16 232 THR B O 1
ATOM 3003 N N . TYR B 1 154 ? 60.433 44.396 12.428 1.00 26.19 233 TYR B N 1
ATOM 3004 C CA . TYR B 1 154 ? 61.263 43.201 12.163 1.00 25.02 233 TYR B CA 1
ATOM 3005 C C . TYR B 1 154 ? 62.139 43.398 10.954 1.00 26.19 233 TYR B C 1
ATOM 3006 O O . TYR B 1 154 ? 63.177 42.720 10.802 1.00 26.28 233 TYR B O 1
ATOM 3015 N N . VAL B 1 155 ? 61.757 44.346 10.100 1.00 26.40 234 VAL B N 1
ATOM 3016 C CA . VAL B 1 155 ? 62.730 44.806 9.113 1.00 26.68 234 VAL B CA 1
ATOM 3017 C C . VAL B 1 155 ? 63.911 45.502 9.834 1.00 26.87 234 VAL B C 1
ATOM 3018 O O . VAL B 1 155 ? 65.086 45.192 9.599 1.00 26.16 234 VAL B O 1
ATOM 3022 N N . ALA B 1 156 ? 63.596 46.412 10.753 1.00 27.13 235 ALA B N 1
ATOM 3023 C CA . ALA B 1 156 ? 64.647 47.088 11.490 1.00 26.91 235 ALA B CA 1
ATOM 3024 C C . ALA B 1 156 ? 65.479 46.072 12.235 1.00 28.41 235 ALA B C 1
ATOM 3025 O O . ALA B 1 156 ? 66.598 46.338 12.623 1.00 31.35 235 ALA B O 1
ATOM 3027 N N . LEU B 1 157 ? 64.941 44.894 12.465 1.00 28.77 236 LEU B N 1
ATOM 3028 C CA . LEU B 1 157 ? 65.581 44.015 13.411 1.00 28.41 236 LEU B CA 1
ATOM 3029 C C . LEU B 1 157 ? 66.401 43.013 12.679 1.00 28.13 236 LEU B C 1
ATOM 3030 O O . LEU B 1 157 ? 67.037 42.176 13.284 1.00 29.54 236 LEU B O 1
ATOM 3035 N N . GLY B 1 158 ? 66.346 43.062 11.365 1.00 27.49 237 GLY B N 1
ATOM 3036 C CA . GLY B 1 158 ? 67.178 42.195 10.572 1.00 26.84 237 GLY B CA 1
ATOM 3037 C C . GLY B 1 158 ? 66.534 40.917 10.125 1.00 26.94 237 GLY B C 1
ATOM 3038 O O . GLY B 1 158 ? 67.195 40.033 9.644 1.00 27.06 237 GLY B O 1
ATOM 3039 N N . LEU B 1 159 ? 65.235 40.800 10.260 1.00 28.11 238 LEU B N 1
ATOM 3040 C CA . LEU B 1 159 ? 64.656 39.504 10.042 1.00 29.42 238 LEU B CA 1
ATOM 3041 C C . LEU B 1 159 ? 64.332 39.208 8.571 1.00 30.21 238 LEU B C 1
ATOM 3042 O O . LEU B 1 159 ? 64.333 38.056 8.161 1.00 31.98 238 LEU B O 1
ATOM 3047 N N . GLY B 1 160 ? 64.070 40.240 7.775 1.00 30.42 239 GLY B N 1
ATOM 3048 C CA . GLY B 1 160 ? 63.853 40.095 6.338 1.00 29.73 239 GLY B CA 1
ATOM 3049 C C . GLY B 1 160 ? 63.547 41.469 5.761 1.00 30.34 239 GLY B C 1
ATOM 3050 O O . GLY B 1 160 ? 63.645 42.465 6.466 1.00 31.04 239 GLY B O 1
ATOM 3051 N N . ILE B 1 161 ? 63.192 41.527 4.480 1.00 30.08 240 ILE B N 1
ATOM 3052 C CA . ILE B 1 161 ? 62.725 42.756 3.857 1.00 30.73 240 ILE B CA 1
ATOM 3053 C C . ILE B 1 161 ? 61.181 42.820 3.928 1.00 31.49 240 ILE B C 1
ATOM 3054 O O . ILE B 1 161 ? 60.538 41.767 3.996 1.00 31.60 240 ILE B O 1
ATOM 3059 N N . GLY B 1 162 ? 60.588 44.022 3.891 1.00 30.51 241 GLY B N 1
ATOM 3060 C CA . GLY B 1 162 ? 59.134 44.117 3.995 1.00 31.30 241 GLY B CA 1
ATOM 3061 C C . GLY B 1 162 ? 58.438 44.478 2.693 1.00 32.87 241 GLY B C 1
ATOM 3062 O O . GLY B 1 162 ? 59.028 45.138 1.846 1.00 34.43 241 GLY B O 1
ATOM 3063 N N . LEU B 1 163 ? 57.203 44.019 2.499 1.00 33.43 242 LEU B N 1
ATOM 3064 C CA . LEU B 1 163 ? 56.316 44.623 1.496 1.00 34.04 242 LEU B CA 1
ATOM 3065 C C . LEU B 1 163 ? 55.197 45.336 2.242 1.00 35.43 242 LEU B C 1
ATOM 3066 O O . LEU B 1 163 ? 54.458 44.714 3.006 1.00 37.01 242 LEU B O 1
ATOM 3071 N N . VAL B 1 164 ? 55.079 46.642 2.071 1.00 34.96 243 VAL B N 1
ATOM 3072 C CA . VAL B 1 164 ? 54.118 47.383 2.866 1.00 34.77 243 VAL B CA 1
ATOM 3073 C C . VAL B 1 164 ? 53.328 48.312 1.958 1.00 35.81 243 VAL B C 1
ATOM 3074 O O . VAL B 1 164 ? 53.688 48.474 0.798 1.00 36.89 243 VAL B O 1
ATOM 3078 N N . ALA B 1 165 ? 52.267 48.930 2.464 1.00 35.59 244 ALA B N 1
ATOM 3079 C CA . ALA B 1 165 ? 51.550 49.892 1.650 1.00 36.00 244 ALA B CA 1
ATOM 3080 C C . ALA B 1 165 ? 52.409 51.128 1.526 1.00 36.48 244 ALA B C 1
ATOM 3081 O O . ALA B 1 165 ? 53.026 51.524 2.481 1.00 36.11 244 ALA B O 1
ATOM 3083 N N . GLU B 1 166 ? 52.432 51.746 0.354 1.00 37.76 245 GLU B N 1
ATOM 3084 C CA . GLU B 1 166 ? 53.329 52.848 0.128 1.00 38.33 245 GLU B CA 1
ATOM 3085 C C . GLU B 1 166 ? 53.040 53.933 1.090 1.00 39.15 245 GLU B C 1
ATOM 3086 O O . GLU B 1 166 ? 53.927 54.579 1.547 1.00 40.71 245 GLU B O 1
ATOM 3092 N N . GLN B 1 167 ? 51.780 54.116 1.411 1.00 41.25 246 GLN B N 1
ATOM 3093 C CA . GLN B 1 167 ? 51.279 55.168 2.308 1.00 42.84 246 GLN B CA 1
ATOM 3094 C C . GLN B 1 167 ? 51.628 54.976 3.751 1.00 45.20 246 GLN B C 1
ATOM 3095 O O . GLN B 1 167 ? 51.410 55.892 4.529 1.00 45.09 246 GLN B O 1
ATOM 3101 N N . SER B 1 168 ? 52.106 53.782 4.124 1.00 48.69 247 SER B N 1
ATOM 3102 C CA . SER B 1 168 ? 52.436 53.488 5.504 1.00 52.94 247 SER B CA 1
ATOM 3103 C C . SER B 1 168 ? 53.710 54.247 5.680 1.00 57.61 247 SER B C 1
ATOM 3104 O O . SER B 1 168 ? 54.522 53.995 6.554 1.00 57.09 247 SER B O 1
ATOM 3107 N N . SER B 1 169 ? 53.796 55.252 4.814 1.00 65.19 248 SER B N 1
ATOM 3108 C CA . SER B 1 169 ? 54.950 56.143 4.586 1.00 71.34 248 SER B CA 1
ATOM 3109 C C . SER B 1 169 ? 56.180 55.376 4.085 1.00 74.28 248 SER B C 1
ATOM 3110 O O . SER B 1 169 ? 57.248 55.986 3.832 1.00 74.77 248 SER B O 1
ATOM 3113 N N . GLY B 1 170 ? 55.975 54.061 3.889 0.86 76.23 249 GLY B N 1
ATOM 3114 C CA . GLY B 1 170 ? 57.039 53.104 3.703 0.86 79.19 249 GLY B CA 1
ATOM 3115 C C . GLY B 1 170 ? 57.610 53.067 5.087 0.86 82.40 249 GLY B C 1
ATOM 3116 O O . GLY B 1 170 ? 57.080 52.384 5.961 0.86 82.54 249 GLY B O 1
ATOM 3117 N N . GLU B 1 171 ? 58.702 53.813 5.259 0.86 85.77 250 GLU B N 1
ATOM 3118 C CA . GLU B 1 171 ? 59.116 54.400 6.542 0.86 88.69 250 GLU B CA 1
ATOM 3119 C C . GLU B 1 171 ? 60.193 55.459 6.313 0.86 90.12 250 GLU B C 1
ATOM 3120 O O . GLU B 1 171 ? 61.384 55.150 6.171 0.86 89.36 250 GLU B O 1
ATOM 3126 N N . GLN B 1 172 ? 59.745 56.714 6.258 0.86 91.97 251 GLN B N 1
ATOM 3127 C CA . GLN B 1 172 ? 60.637 57.832 5.983 0.86 93.16 251 GLN B CA 1
ATOM 3128 C C . GLN B 1 172 ? 61.279 58.329 7.267 0.86 93.35 251 GLN B C 1
ATOM 3129 O O . GLN B 1 172 ? 62.510 58.469 7.340 0.86 93.07 251 GLN B O 1
ATOM 3135 N N . GLU B 1 173 ? 60.447 58.562 8.281 0.86 93.63 252 GLU B N 1
ATOM 3136 C CA . GLU B 1 173 ? 60.961 58.925 9.604 0.86 93.84 252 GLU B CA 1
ATOM 3137 C C . GLU B 1 173 ? 61.972 57.879 10.124 0.86 93.48 252 GLU B C 1
ATOM 3138 O O . GLU B 1 173 ? 63.179 58.167 10.203 0.86 94.10 252 GLU B O 1
ATOM 3144 N N . GLU B 1 174 ? 61.493 56.671 10.451 0.86 91.93 253 GLU B N 1
ATOM 3145 C CA . GLU B 1 174 ? 62.350 55.638 11.064 0.86 89.66 253 GLU B CA 1
ATOM 3146 C C . GLU B 1 174 ? 63.608 55.388 10.277 0.86 86.50 253 GLU B C 1
ATOM 3147 O O . GLU B 1 174 ? 63.604 54.654 9.294 0.86 85.57 253 GLU B O 1
ATOM 3153 N N . GLU B 1 175 ? 64.685 56.007 10.739 0.86 83.24 254 GLU B N 1
ATOM 3154 C CA . GLU B 1 175 ? 65.912 56.024 9.977 0.86 80.05 254 GLU B CA 1
ATOM 3155 C C . GLU B 1 175 ? 66.609 54.674 9.952 0.86 76.40 254 GLU B C 1
ATOM 3156 O O . GLU B 1 175 ? 66.360 53.792 10.789 0.86 76.19 254 GLU B O 1
ATOM 3162 N N . ASN B 1 176 ? 67.459 54.509 8.953 1.00 71.48 255 ASN B N 1
ATOM 3163 C CA . ASN B 1 176 ? 68.083 53.228 8.730 1.00 66.96 255 ASN B CA 1
ATOM 3164 C C . ASN B 1 176 ? 67.195 52.254 7.972 1.00 62.32 255 ASN B C 1
ATOM 3165 O O . ASN B 1 176 ? 67.645 51.168 7.583 1.00 62.60 255 ASN B O 1
ATOM 3170 N N . LEU B 1 177 ? 65.938 52.661 7.759 1.00 55.74 256 LEU B N 1
ATOM 3171 C CA . LEU B 1 177 ? 65.017 51.972 6.855 1.00 49.03 256 LEU B CA 1
ATOM 3172 C C . LEU B 1 177 ? 64.733 52.891 5.695 1.00 47.76 256 LEU B C 1
ATOM 3173 O O . LEU B 1 177 ? 64.970 54.089 5.775 1.00 48.27 256 LEU B O 1
ATOM 3178 N N . ILE B 1 178 ? 64.206 52.342 4.616 1.00 46.50 257 ILE B N 1
ATOM 3179 C CA . ILE B 1 178 ? 64.004 53.125 3.410 1.00 44.88 257 ILE B CA 1
ATOM 3180 C C . ILE B 1 178 ? 63.142 52.382 2.396 1.00 43.61 257 ILE B C 1
ATOM 3181 O O . ILE B 1 178 ? 63.304 51.171 2.205 1.00 42.73 257 ILE B O 1
ATOM 3186 N N . ARG B 1 179 ? 62.207 53.125 1.797 1.00 42.49 258 ARG B N 1
ATOM 3187 C CA . ARG B 1 179 ? 61.169 52.603 0.938 1.00 43.53 258 ARG B CA 1
ATOM 3188 C C . ARG B 1 179 ? 61.703 52.575 -0.495 1.00 40.50 258 ARG B C 1
ATOM 3189 O O . ARG B 1 179 ? 62.319 53.506 -0.912 1.00 41.29 258 ARG B O 1
ATOM 3197 N N . LEU B 1 180 ? 61.533 51.472 -1.219 1.00 38.27 259 LEU B N 1
ATOM 3198 C CA . LEU B 1 180 ? 61.899 51.385 -2.625 1.00 36.06 259 LEU B CA 1
ATOM 3199 C C . LEU B 1 180 ? 60.628 51.207 -3.413 1.00 37.41 259 LEU B C 1
ATOM 3200 O O . LEU B 1 180 ? 59.853 50.309 -3.140 1.00 37.23 259 LEU B O 1
ATOM 3205 N N . ASP B 1 181 ? 60.391 52.068 -4.392 1.00 40.07 260 ASP B N 1
ATOM 3206 C CA . ASP B 1 181 ? 59.142 52.016 -5.143 1.00 41.43 260 ASP B CA 1
ATOM 3207 C C . ASP B 1 181 ? 59.109 50.793 -6.088 1.00 39.01 260 ASP B C 1
ATOM 3208 O O . ASP B 1 181 ? 60.053 50.525 -6.819 1.00 37.76 260 ASP B O 1
ATOM 3213 N N . THR B 1 182 ? 58.025 50.043 -6.058 1.00 37.17 261 THR B N 1
ATOM 3214 C CA . THR B 1 182 ? 57.896 48.869 -6.904 1.00 37.03 261 THR B CA 1
ATOM 3215 C C . THR B 1 182 ? 56.527 48.813 -7.602 1.00 37.69 261 THR B C 1
ATOM 3216 O O . THR B 1 182 ? 55.940 47.752 -7.809 1.00 36.20 261 THR B O 1
ATOM 3220 N N . ARG B 1 183 ? 56.028 49.995 -7.933 1.00 38.68 262 ARG B N 1
ATOM 3221 C CA . ARG B 1 183 ? 54.850 50.185 -8.739 1.00 38.52 262 ARG B CA 1
ATOM 3222 C C . ARG B 1 183 ? 54.814 49.261 -9.949 1.00 36.78 262 ARG B C 1
ATOM 3223 O O . ARG B 1 183 ? 53.790 48.667 -10.214 1.00 36.68 262 ARG B O 1
ATOM 3231 N N . HIS B 1 184 ? 55.923 49.148 -10.677 1.00 35.13 263 HIS B N 1
ATOM 3232 C CA . HIS B 1 184 ? 56.000 48.318 -11.919 1.00 34.90 263 HIS B CA 1
ATOM 3233 C C . HIS B 1 184 ? 55.820 46.791 -11.726 1.00 34.39 263 HIS B C 1
ATOM 3234 O O . HIS B 1 184 ? 55.533 46.060 -12.702 1.00 34.25 263 HIS B O 1
ATOM 3241 N N . LEU B 1 185 ? 55.984 46.322 -10.488 1.00 32.16 264 LEU B N 1
ATOM 3242 C CA . LEU B 1 185 ? 55.882 44.907 -10.215 1.00 30.38 264 LEU B CA 1
ATOM 3243 C C . LEU B 1 185 ? 54.553 44.425 -9.688 1.00 31.77 264 LEU B C 1
ATOM 3244 O O . LEU B 1 185 ? 54.256 43.261 -9.837 1.00 33.26 264 LEU B O 1
ATOM 3249 N N . PHE B 1 186 ? 53.760 45.276 -9.043 1.00 32.75 265 PHE B N 1
ATOM 3250 C CA . PHE B 1 186 ? 52.491 44.839 -8.491 1.00 32.72 265 PHE B CA 1
ATOM 3251 C C . PHE B 1 186 ? 51.342 45.661 -9.074 1.00 34.14 265 PHE B C 1
ATOM 3252 O O . PHE B 1 186 ? 51.538 46.804 -9.470 1.00 34.09 265 PHE B O 1
ATOM 3260 N N . ASP B 1 187 ? 50.151 45.058 -9.127 1.00 35.88 266 ASP B N 1
ATOM 3261 C CA . ASP B 1 187 ? 48.917 45.728 -9.510 1.00 37.44 266 ASP B CA 1
ATOM 3262 C C . ASP B 1 187 ? 48.397 46.657 -8.404 1.00 39.01 266 ASP B C 1
ATOM 3263 O O . ASP B 1 187 ? 48.766 46.533 -7.203 1.00 40.30 266 ASP B O 1
ATOM 3268 N N . ALA B 1 188 ? 47.538 47.603 -8.791 1.00 37.81 267 ALA B N 1
ATOM 3269 C CA . ALA B 1 188 ? 47.100 48.636 -7.866 1.00 35.52 267 ALA B CA 1
ATOM 3270 C C . ALA B 1 188 ? 46.024 48.105 -6.908 1.00 34.89 267 ALA B C 1
ATOM 3271 O O . ALA B 1 188 ? 45.312 47.147 -7.227 1.00 33.98 267 ALA B O 1
ATOM 3273 N N . ASN B 1 189 ? 45.929 48.725 -5.730 1.00 34.12 268 ASN B N 1
ATOM 3274 C CA . ASN B 1 189 ? 44.832 48.491 -4.803 1.00 33.06 268 ASN B CA 1
ATOM 3275 C C . ASN B 1 189 ? 43.848 49.631 -4.752 1.00 33.18 268 ASN B C 1
ATOM 3276 O O . ASN B 1 189 ? 44.203 50.783 -5.060 1.00 33.80 268 ASN B O 1
ATOM 3281 N N . THR B 1 190 ? 42.617 49.320 -4.347 1.00 31.84 269 THR B N 1
ATOM 3282 C CA . THR B 1 190 ? 41.631 50.362 -4.065 1.00 31.52 269 THR B CA 1
ATOM 3283 C C . THR B 1 190 ? 41.178 50.337 -2.596 1.00 31.44 269 THR B C 1
ATOM 3284 O O . THR B 1 190 ? 40.886 49.267 -2.047 1.00 32.08 269 THR B O 1
ATOM 3288 N N . VAL B 1 191 ? 41.144 51.500 -1.950 1.00 30.66 270 VAL B N 1
ATOM 3289 C CA . VAL B 1 191 ? 40.506 51.581 -0.638 1.00 30.58 270 VAL B CA 1
ATOM 3290 C C . VAL B 1 191 ? 39.046 51.861 -0.907 1.00 30.93 270 VAL B C 1
ATOM 3291 O O . VAL B 1 191 ? 38.738 52.764 -1.681 1.00 31.40 270 VAL B O 1
ATOM 3295 N N . TRP B 1 192 ? 38.151 51.091 -0.291 1.00 30.76 271 TRP B N 1
ATOM 3296 C CA . TRP B 1 192 ? 36.726 51.270 -0.531 1.00 30.69 271 TRP B CA 1
ATOM 3297 C C . TRP B 1 192 ? 35.991 51.917 0.631 1.00 31.18 271 TRP B C 1
ATOM 3298 O O . TRP B 1 192 ? 36.331 51.709 1.817 1.00 31.49 271 TRP B O 1
ATOM 3309 N N . LEU B 1 193 ? 34.966 52.690 0.261 1.00 30.30 272 LEU B N 1
ATOM 3310 C CA . LEU B 1 193 ? 34.043 53.301 1.193 1.00 29.15 272 LEU B CA 1
ATOM 3311 C C . LEU B 1 193 ? 32.779 52.488 1.078 1.00 29.32 272 LEU B C 1
ATOM 3312 O O . LEU B 1 193 ? 32.156 52.479 0.006 1.00 30.81 272 LEU B O 1
ATOM 3317 N N . GLY B 1 194 ? 32.405 51.774 2.134 1.00 28.10 273 GLY B N 1
ATOM 3318 C CA . GLY B 1 194 ? 31.268 50.875 2.042 1.00 28.48 273 GLY B CA 1
ATOM 3319 C C . GLY B 1 194 ? 30.066 51.328 2.847 1.00 30.34 273 GLY B C 1
ATOM 3320 O O . GLY B 1 194 ? 30.209 51.808 3.982 1.00 31.75 273 GLY B O 1
ATOM 3321 N N . LEU B 1 195 ? 28.875 51.188 2.262 1.00 30.21 274 LEU B N 1
ATOM 3322 C CA . LEU B 1 195 ? 27.627 51.440 2.976 1.00 30.51 274 LEU B CA 1
ATOM 3323 C C . LEU B 1 195 ? 26.714 50.238 2.867 1.00 31.10 274 LEU B C 1
ATOM 3324 O O . LEU B 1 195 ? 26.850 49.417 1.917 1.00 31.85 274 LEU B O 1
ATOM 3329 N N . LYS B 1 196 ? 25.776 50.130 3.812 1.00 30.12 275 LYS B N 1
ATOM 3330 C CA . LYS B 1 196 ? 24.801 49.050 3.777 1.00 30.45 275 LYS B CA 1
ATOM 3331 C C . LYS B 1 196 ? 23.802 49.266 2.650 1.00 31.28 275 LYS B C 1
ATOM 3332 O O . LYS B 1 196 ? 23.152 50.311 2.579 1.00 31.52 275 LYS B O 1
ATOM 3338 N N . ARG B 1 197 ? 23.667 48.291 1.766 1.00 31.49 276 ARG B N 1
ATOM 3339 C CA . ARG B 1 197 ? 22.782 48.476 0.636 1.00 32.29 276 ARG B CA 1
ATOM 3340 C C . ARG B 1 197 ? 21.344 48.742 1.077 1.00 31.93 276 ARG B C 1
ATOM 3341 O O . ARG B 1 197 ? 20.826 48.080 1.962 1.00 30.85 276 ARG B O 1
ATOM 3349 N N . GLY B 1 198 ? 20.724 49.753 0.476 1.00 31.89 277 GLY B N 1
ATOM 3350 C CA . GLY B 1 198 ? 19.321 50.042 0.689 1.00 31.71 277 GLY B CA 1
ATOM 3351 C C . GLY B 1 198 ? 18.966 50.771 1.966 1.00 32.49 277 GLY B C 1
ATOM 3352 O O . GLY B 1 198 ? 17.840 50.736 2.400 1.00 33.59 277 GLY B O 1
ATOM 3353 N N . GLN B 1 199 ? 19.918 51.463 2.558 1.00 32.73 278 GLN B N 1
ATOM 3354 C CA . GLN B 1 199 ? 19.761 51.981 3.893 1.00 31.92 278 GLN B CA 1
ATOM 3355 C C . GLN B 1 199 ? 19.830 53.489 3.894 1.00 30.42 278 GLN B C 1
ATOM 3356 O O . GLN B 1 199 ? 20.813 54.055 3.444 1.00 31.44 278 GLN B O 1
ATOM 3362 N N . LEU B 1 200 ? 18.822 54.157 4.420 1.00 28.46 279 LEU B N 1
ATOM 3363 C CA . LEU B 1 200 ? 18.887 55.609 4.511 1.00 28.05 279 LEU B CA 1
ATOM 3364 C C . LEU B 1 200 ? 19.986 56.034 5.506 1.00 28.91 279 LEU B C 1
ATOM 3365 O O . LEU B 1 200 ? 20.357 55.272 6.423 1.00 28.90 279 LEU B O 1
ATOM 3370 N N . GLN B 1 201 ? 20.540 57.230 5.310 1.00 29.12 280 GLN B N 1
ATOM 3371 C CA . GLN B 1 201 ? 21.640 57.704 6.157 1.00 28.70 280 GLN B CA 1
ATOM 3372 C C . GLN B 1 201 ? 21.433 59.167 6.494 1.00 28.45 280 GLN B C 1
ATOM 3373 O O . GLN B 1 201 ? 20.837 59.887 5.703 1.00 28.76 280 GLN B O 1
ATOM 3379 N N . ARG B 1 202 ? 21.914 59.608 7.652 1.00 27.67 281 ARG B N 1
ATOM 3380 C CA . ARG B 1 202 ? 21.941 61.019 7.964 1.00 28.50 281 ARG B CA 1
ATOM 3381 C C . ARG B 1 202 ? 22.777 61.795 6.920 1.00 29.42 281 ARG B C 1
ATOM 3382 O O . ARG B 1 202 ? 23.558 61.210 6.168 1.00 30.00 281 ARG B O 1
ATOM 3390 N N . ASN B 1 203 ? 22.629 63.115 6.856 1.00 30.49 282 ASN B N 1
ATOM 3391 C CA . ASN B 1 203 ? 23.349 63.910 5.842 1.00 30.31 282 ASN B CA 1
ATOM 3392 C C . ASN B 1 203 ? 24.854 63.835 5.963 1.00 30.96 282 ASN B C 1
ATOM 3393 O O . ASN B 1 203 ? 25.541 63.651 4.956 1.00 31.75 282 ASN B O 1
ATOM 3398 N N . TYR B 1 204 ? 25.380 63.955 7.184 1.00 30.64 283 TYR B N 1
ATOM 3399 C CA . TYR B 1 204 ? 26.832 63.927 7.343 1.00 30.12 283 TYR B CA 1
ATOM 3400 C C . TYR B 1 204 ? 27.498 62.618 6.844 1.00 30.24 283 TYR B C 1
ATOM 3401 O O . TYR B 1 204 ? 28.709 62.607 6.542 1.00 30.18 283 TYR B O 1
ATOM 3410 N N . VAL B 1 205 ? 26.726 61.532 6.726 1.00 29.56 284 VAL B N 1
ATOM 3411 C CA . VAL B 1 205 ? 27.273 60.313 6.125 1.00 29.54 284 VAL B CA 1
ATOM 3412 C C . VAL B 1 205 ? 27.548 60.517 4.633 1.00 30.75 284 VAL B C 1
ATOM 3413 O O . VAL B 1 205 ? 28.638 60.222 4.146 1.00 30.35 284 VAL B O 1
ATOM 3417 N N . TRP B 1 206 ? 26.583 61.030 3.887 1.00 31.36 285 TRP B N 1
ATOM 3418 C CA . TRP B 1 206 ? 26.873 61.181 2.477 1.00 32.30 285 TRP B CA 1
ATOM 3419 C C . TRP B 1 206 ? 27.977 62.223 2.336 1.00 33.87 285 TRP B C 1
ATOM 3420 O O . TRP B 1 206 ? 28.900 62.059 1.562 1.00 34.43 285 TRP B O 1
ATOM 3431 N N . ARG B 1 207 ? 27.903 63.301 3.100 1.00 35.79 286 ARG B N 1
ATOM 3432 C CA . ARG B 1 207 ? 28.905 64.360 2.959 1.00 37.59 286 ARG B CA 1
ATOM 3433 C C . ARG B 1 207 ? 30.339 63.821 3.206 1.00 36.27 286 ARG B C 1
ATOM 3434 O O . ARG B 1 207 ? 31.323 64.301 2.639 1.00 34.89 286 ARG B O 1
ATOM 3442 N N . PHE B 1 208 ? 30.431 62.821 4.064 1.00 34.74 287 PHE B N 1
ATOM 3443 C CA . PHE B 1 208 ? 31.705 62.291 4.397 1.00 35.00 287 PHE B CA 1
ATOM 3444 C C . PHE B 1 208 ? 32.376 61.591 3.216 1.00 36.10 287 PHE B C 1
ATOM 3445 O O . PHE B 1 208 ? 33.605 61.612 3.096 1.00 36.48 287 PHE B O 1
ATOM 3453 N N . LEU B 1 209 ? 31.595 60.959 2.353 1.00 37.42 288 LEU B N 1
ATOM 3454 C CA . LEU B 1 209 ? 32.195 60.279 1.222 1.00 39.31 288 LEU B CA 1
ATOM 3455 C C . LEU B 1 209 ? 32.727 61.347 0.284 1.00 41.44 288 LEU B C 1
ATOM 3456 O O . LEU B 1 209 ? 33.763 61.166 -0.355 1.00 42.92 288 LEU B O 1
ATOM 3461 N N . GLU B 1 210 ? 32.029 62.467 0.198 1.00 42.59 289 GLU B N 1
ATOM 3462 C CA . GLU B 1 210 ? 32.417 63.489 -0.738 1.00 45.01 289 GLU B CA 1
ATOM 3463 C C . GLU B 1 210 ? 33.726 64.090 -0.247 1.00 42.82 289 GLU B C 1
ATOM 3464 O O . GLU B 1 210 ? 34.498 64.636 -1.005 1.00 43.34 289 GLU B O 1
ATOM 3470 N N . LEU B 1 211 ? 33.996 63.987 1.031 1.00 41.63 290 LEU B N 1
ATOM 3471 C CA . LEU B 1 211 ? 35.209 64.572 1.508 1.00 41.28 290 LEU B CA 1
ATOM 3472 C C . LEU B 1 211 ? 36.364 63.677 1.203 1.00 41.82 290 LEU B C 1
ATOM 3473 O O . LEU B 1 211 ? 37.472 64.166 1.042 1.00 43.14 290 LEU B O 1
ATOM 3478 N N . CYS B 1 212 ? 36.160 62.367 1.164 1.00 40.15 291 CYS B N 1
ATOM 3479 C CA . CYS B 1 212 ? 37.271 61.529 0.774 1.00 39.55 291 CYS B CA 1
ATOM 3480 C C . CYS B 1 212 ? 37.539 61.587 -0.744 1.00 39.95 291 CYS B C 1
ATOM 3481 O O . CYS B 1 212 ? 38.684 61.582 -1.199 1.00 40.15 291 CYS B O 1
ATOM 3484 N N . ASN B 1 213 ? 36.483 61.622 -1.537 1.00 38.99 292 ASN B N 1
ATOM 3485 C CA . ASN B 1 213 ? 36.659 61.572 -2.947 1.00 38.54 292 ASN B CA 1
ATOM 3486 C C . ASN B 1 213 ? 35.832 62.638 -3.687 1.00 40.18 292 ASN B C 1
ATOM 3487 O O . ASN B 1 213 ? 34.632 62.476 -3.938 1.00 41.28 292 ASN B O 1
ATOM 3492 N N . ALA B 1 214 ? 36.495 63.734 -4.030 1.00 40.32 293 ALA B N 1
ATOM 3493 C CA . ALA B 1 214 ? 35.868 64.852 -4.697 1.00 40.58 293 ALA B CA 1
ATOM 3494 C C . ALA B 1 214 ? 35.181 64.423 -5.987 1.00 41.39 293 ALA B C 1
ATOM 3495 O O . ALA B 1 214 ? 34.338 65.143 -6.514 1.00 41.20 293 ALA B O 1
ATOM 3497 N N . GLY B 1 215 ? 35.564 63.246 -6.481 1.00 42.35 294 GLY B N 1
ATOM 3498 C CA . GLY B 1 215 ? 35.025 62.652 -7.685 1.00 42.33 294 GLY B CA 1
ATOM 3499 C C . GLY B 1 215 ? 33.646 62.047 -7.493 1.00 43.48 294 GLY B C 1
ATOM 3500 O O . GLY B 1 215 ? 32.908 61.894 -8.462 1.00 45.16 294 GLY B O 1
ATOM 3501 N N . LEU B 1 216 ? 33.263 61.701 -6.266 1.00 42.47 295 LEU B N 1
ATOM 3502 C CA . LEU B 1 216 ? 31.900 61.232 -6.040 1.00 42.20 295 LEU B CA 1
ATOM 3503 C C . LEU B 1 216 ? 30.879 62.374 -5.928 1.00 43.73 295 LEU B C 1
ATOM 3504 O O . LEU B 1 216 ? 31.200 63.470 -5.455 1.00 43.85 295 LEU B O 1
ATOM 3509 N N . SER B 1 217 ? 29.647 62.111 -6.359 1.00 45.44 296 SER B N 1
ATOM 3510 C CA . SER B 1 217 ? 28.522 63.014 -6.102 1.00 47.28 296 SER B CA 1
ATOM 3511 C C . SER B 1 217 ? 27.515 62.394 -5.146 1.00 47.86 296 SER B C 1
ATOM 3512 O O . SER B 1 217 ? 27.184 61.216 -5.280 1.00 48.38 296 SER B O 1
ATOM 3515 N N . VAL B 1 218 ? 27.013 63.179 -4.195 1.00 47.85 297 VAL B N 1
ATOM 3516 C CA . VAL B 1 218 ? 26.003 62.677 -3.263 1.00 48.03 297 VAL B CA 1
ATOM 3517 C C . VAL B 1 218 ? 24.819 62.018 -3.977 1.00 48.49 297 VAL B C 1
ATOM 3518 O O . VAL B 1 218 ? 24.501 60.875 -3.707 1.00 47.99 297 VAL B O 1
ATOM 3522 N N . GLU B 1 219 ? 24.182 62.739 -4.898 1.00 50.19 298 GLU B N 1
ATOM 3523 C CA . GLU B 1 219 ? 23.096 62.198 -5.740 1.00 51.81 298 GLU B CA 1
ATOM 3524 C C . GLU B 1 219 ? 23.361 60.788 -6.288 1.00 50.37 298 GLU B C 1
ATOM 3525 O O . GLU B 1 219 ? 22.539 59.901 -6.132 1.00 49.67 298 GLU B O 1
ATOM 3531 N N . ASP B 1 220 ? 24.510 60.588 -6.927 1.00 49.49 299 ASP B N 1
ATOM 3532 C CA . ASP B 1 220 ? 24.855 59.301 -7.539 1.00 48.83 299 ASP B CA 1
ATOM 3533 C C . ASP B 1 220 ? 25.095 58.190 -6.530 1.00 47.52 299 ASP B C 1
ATOM 3534 O O . ASP B 1 220 ? 24.672 57.058 -6.749 1.00 47.95 299 ASP B O 1
ATOM 3539 N N . ILE B 1 221 ? 25.827 58.489 -5.462 1.00 45.43 300 ILE B N 1
ATOM 3540 C CA . ILE B 1 221 ? 25.972 57.554 -4.346 1.00 44.04 300 ILE B CA 1
ATOM 3541 C C . ILE B 1 221 ? 24.598 57.067 -3.822 1.00 42.14 300 ILE B C 1
ATOM 3542 O O . ILE B 1 221 ? 24.369 55.873 -3.690 1.00 41.14 300 ILE B O 1
ATOM 3547 N N . LYS B 1 222 ? 23.709 58.009 -3.513 1.00 40.09 301 LYS B N 1
ATOM 3548 C CA . LYS B 1 222 ? 22.402 57.717 -2.958 1.00 39.04 301 LYS B CA 1
ATOM 3549 C C . LYS B 1 222 ? 21.600 56.907 -3.915 1.00 40.80 301 LYS B C 1
ATOM 3550 O O . LYS B 1 222 ? 21.043 55.888 -3.550 1.00 41.05 301 LYS B O 1
ATOM 3556 N N . ARG B 1 223 ? 21.517 57.395 -5.147 1.00 43.01 302 ARG B N 1
ATOM 3557 C CA . ARG B 1 223 ? 20.727 56.766 -6.188 1.00 44.84 302 ARG B CA 1
ATOM 3558 C C . ARG B 1 223 ? 21.163 55.338 -6.362 1.00 44.41 302 ARG B C 1
ATOM 3559 O O . ARG B 1 223 ? 20.460 54.517 -6.896 1.00 45.34 302 ARG B O 1
ATOM 3567 N N . GLN B 1 224 ? 22.337 55.040 -5.872 1.00 44.94 303 GLN B N 1
ATOM 3568 C CA . GLN B 1 224 ? 22.939 53.790 -6.147 1.00 45.36 303 GLN B CA 1
ATOM 3569 C C . GLN B 1 224 ? 22.881 52.889 -4.947 1.00 45.87 303 GLN B C 1
ATOM 3570 O O . GLN B 1 224 ? 22.998 51.696 -5.076 1.00 46.14 303 GLN B O 1
ATOM 3576 N N . VAL B 1 225 ? 22.736 53.467 -3.765 1.00 47.26 304 VAL B N 1
ATOM 3577 C CA . VAL B 1 225 ? 22.503 52.689 -2.558 1.00 48.32 304 VAL B CA 1
ATOM 3578 C C . VAL B 1 225 ? 21.056 52.182 -2.598 1.00 50.93 304 VAL B C 1
ATOM 3579 O O . VAL B 1 225 ? 20.791 51.021 -2.281 1.00 50.88 304 VAL B O 1
ATOM 3583 N N . MET B 1 226 ? 20.143 53.054 -3.043 1.00 54.43 305 MET B N 1
ATOM 3584 C CA . MET B 1 226 ? 18.704 52.758 -3.177 1.00 57.75 305 MET B CA 1
ATOM 3585 C C . MET B 1 226 ? 18.285 52.034 -4.458 1.00 60.95 305 MET B C 1
ATOM 3586 O O . MET B 1 226 ? 17.129 51.646 -4.574 1.00 61.59 305 MET B O 1
ATOM 3591 N N . GLU B 1 227 ? 19.184 51.874 -5.429 1.00 64.61 306 GLU B N 1
ATOM 3592 C CA . GLU B 1 227 ? 18.907 50.987 -6.567 1.00 68.29 306 GLU B CA 1
ATOM 3593 C C . GLU B 1 227 ? 18.013 49.816 -6.159 1.00 69.41 306 GLU B C 1
ATOM 3594 O O . GLU B 1 227 ? 17.010 49.529 -6.808 1.00 69.88 306 GLU B O 1
ATOM 3600 N N . SER B 1 228 ? 18.404 49.136 -5.080 1.00 71.20 307 SER B N 1
ATOM 3601 C CA . SER B 1 228 ? 17.587 48.086 -4.455 1.00 71.68 307 SER B CA 1
ATOM 3602 C C . SER B 1 228 ? 16.953 48.564 -3.133 1.00 71.31 307 SER B C 1
ATOM 3603 O O . SER B 1 228 ? 15.736 48.710 -3.023 1.00 70.52 307 SER B O 1
ATOM 3606 N N . LEU C 1 1 ? -23.882 82.225 20.051 0.95 69.26 80 LEU C N 1
ATOM 3607 C CA . LEU C 1 1 ? -24.891 81.622 19.137 0.95 69.48 80 LEU C CA 1
ATOM 3608 C C . LEU C 1 1 ? -24.222 81.202 17.837 0.95 69.26 80 LEU C C 1
ATOM 3609 O O . LEU C 1 1 ? -23.997 82.019 16.953 0.95 68.80 80 LEU C O 1
ATOM 3614 N N . VAL C 1 2 ? -23.914 79.909 17.746 0.95 69.67 81 VAL C N 1
ATOM 3615 C CA . VAL C 1 2 ? -23.294 79.302 16.562 0.95 69.29 81 VAL C CA 1
ATOM 3616 C C . VAL C 1 2 ? -24.295 78.511 15.659 0.95 69.02 81 VAL C C 1
ATOM 3617 O O . VAL C 1 2 ? -24.096 78.488 14.451 0.95 67.97 81 VAL C O 1
ATOM 3621 N N . PRO C 1 3 ? -25.294 77.775 16.237 0.95 69.48 82 PRO C N 1
ATOM 3622 C CA . PRO C 1 3 ? -26.623 77.556 15.656 0.95 70.18 82 PRO C CA 1
ATOM 3623 C C . PRO C 1 3 ? -27.635 78.667 15.941 0.95 71.67 82 PRO C C 1
ATOM 3624 O O . PRO C 1 3 ? -27.317 79.652 16.606 0.95 71.74 82 PRO C O 1
ATOM 3628 N N . ARG C 1 4 ? -28.860 78.459 15.466 0.95 73.43 83 ARG C N 1
ATOM 3629 C CA . ARG C 1 4 ? -29.818 79.521 15.239 0.95 75.18 83 ARG C CA 1
ATOM 3630 C C . ARG C 1 4 ? -31.199 79.281 15.868 0.95 76.14 83 ARG C C 1
ATOM 3631 O O . ARG C 1 4 ? -31.350 78.407 16.723 0.95 76.12 83 ARG C O 1
ATOM 3639 N N . GLY C 1 5 ? -32.182 80.075 15.408 0.95 77.08 84 GLY C N 1
ATOM 3640 C CA . GLY C 1 5 ? -33.631 79.988 15.713 0.95 77.28 84 GLY C CA 1
ATOM 3641 C C . GLY C 1 5 ? -34.268 78.754 16.338 0.95 78.25 84 GLY C C 1
ATOM 3642 O O . GLY C 1 5 ? -33.984 78.435 17.491 0.95 78.45 84 GLY C O 1
ATOM 3643 N N . SER C 1 6 ? -35.145 78.063 15.599 0.95 79.09 85 SER C N 1
ATOM 3644 C CA . SER C 1 6 ? -36.083 77.073 16.226 0.95 79.90 85 SER C CA 1
ATOM 3645 C C . SER C 1 6 ? -35.945 75.560 15.923 0.95 79.90 85 SER C C 1
ATOM 3646 O O . SER C 1 6 ? -36.533 75.057 14.951 0.95 79.73 85 SER C O 1
ATOM 3649 N N . HIS C 1 7 ? -35.254 74.833 16.808 0.95 79.47 86 HIS C N 1
ATOM 3650 C CA . HIS C 1 7 ? -34.908 73.422 16.565 0.95 78.90 86 HIS C CA 1
ATOM 3651 C C . HIS C 1 7 ? -35.867 72.387 17.164 0.95 77.88 86 HIS C C 1
ATOM 3652 O O . HIS C 1 7 ? -36.951 72.735 17.645 0.95 78.10 86 HIS C O 1
ATOM 3659 N N . MET C 1 8 ? -35.455 71.116 17.123 1.00 76.07 87 MET C N 1
ATOM 3660 C CA . MET C 1 8 ? -36.330 69.962 17.431 1.00 74.03 87 MET C CA 1
ATOM 3661 C C . MET C 1 8 ? -35.619 68.905 18.320 1.00 68.59 87 MET C C 1
ATOM 3662 O O . MET C 1 8 ? -36.150 67.854 18.659 1.00 67.34 87 MET C O 1
ATOM 3667 N N . THR C 1 9 ? -34.405 69.253 18.719 1.00 63.91 88 THR C N 1
ATOM 3668 C CA . THR C 1 9 ? -33.509 68.412 19.490 1.00 57.73 88 THR C CA 1
ATOM 3669 C C . THR C 1 9 ? -33.275 69.016 20.878 1.00 55.13 88 THR C C 1
ATOM 3670 O O . THR C 1 9 ? -32.351 68.645 21.584 1.00 53.35 88 THR C O 1
ATOM 3674 N N . ASN C 1 10 ? -34.134 69.950 21.256 1.00 53.47 89 ASN C N 1
ATOM 3675 C CA . ASN C 1 10 ? -34.085 70.585 22.571 1.00 52.67 89 ASN C CA 1
ATOM 3676 C C . ASN C 1 10 ? -34.231 69.642 23.752 1.00 50.71 89 ASN C C 1
ATOM 3677 O O . ASN C 1 10 ? -33.694 69.892 24.841 1.00 49.98 89 ASN C O 1
ATOM 3682 N N . ASP C 1 11 ? -34.971 68.563 23.535 1.00 49.05 90 ASP C N 1
ATOM 3683 C CA . ASP C 1 11 ? -35.204 67.611 24.588 1.00 46.61 90 ASP C CA 1
ATOM 3684 C C . ASP C 1 11 ? -34.410 66.328 24.442 1.00 43.83 90 ASP C C 1
ATOM 3685 O O . ASP C 1 11 ? -34.540 65.444 25.287 1.00 43.54 90 ASP C O 1
ATOM 3690 N N . THR C 1 12 ? -33.568 66.252 23.408 1.00 40.74 91 THR C N 1
ATOM 3691 C CA . THR C 1 12 ? -32.669 65.121 23.222 1.00 39.34 91 THR C CA 1
ATOM 3692 C C . THR C 1 12 ? -31.739 64.982 24.407 1.00 39.53 91 THR C C 1
ATOM 3693 O O . THR C 1 12 ? -31.143 65.953 24.873 1.00 40.34 91 THR C O 1
ATOM 3697 N N . SER C 1 13 ? -31.630 63.764 24.913 1.00 38.79 92 SER C N 1
ATOM 3698 C CA . SER C 1 13 ? -30.865 63.526 26.107 1.00 38.68 92 SER C CA 1
ATOM 3699 C C . SER C 1 13 ? -29.982 62.312 25.860 1.00 37.71 92 SER C C 1
ATOM 3700 O O . SER C 1 13 ? -30.273 61.509 24.972 1.00 37.90 92 SER C O 1
ATOM 3703 N N . GLY C 1 14 ? -28.916 62.175 26.641 1.00 35.77 93 GLY C N 1
ATOM 3704 C CA . GLY C 1 14 ? -28.029 61.034 26.522 1.00 34.81 93 GLY C CA 1
ATOM 3705 C C . GLY C 1 14 ? -26.599 61.413 26.878 1.00 34.68 93 GLY C C 1
ATOM 3706 O O . GLY C 1 14 ? -26.334 62.544 27.318 1.00 35.30 93 GLY C O 1
ATOM 3707 N N . VAL C 1 15 ? -25.669 60.472 26.725 1.00 32.52 94 VAL C N 1
ATOM 3708 C CA . VAL C 1 15 ? -24.272 60.844 26.794 1.00 30.36 94 VAL C CA 1
ATOM 3709 C C . VAL C 1 15 ? -23.450 60.335 25.622 1.00 30.08 94 VAL C C 1
ATOM 3710 O O . VAL C 1 15 ? -23.509 59.151 25.253 1.00 29.98 94 VAL C O 1
ATOM 3714 N N . LEU C 1 16 ? -22.720 61.283 25.032 1.00 28.81 95 LEU C N 1
ATOM 3715 C CA . LEU C 1 16 ? -21.921 61.059 23.857 1.00 27.99 95 LEU C CA 1
ATOM 3716 C C . LEU C 1 16 ? -20.482 61.158 24.303 1.00 29.16 95 LEU C C 1
ATOM 3717 O O . LEU C 1 16 ? -20.100 62.194 24.843 1.00 31.33 95 LEU C O 1
ATOM 3722 N N . THR C 1 17 ? -19.702 60.095 24.096 1.00 28.82 96 THR C N 1
ATOM 3723 C CA . THR C 1 17 ? -18.312 60.044 24.488 1.00 29.51 96 THR C CA 1
ATOM 3724 C C . THR C 1 17 ? -17.361 60.005 23.291 1.00 30.74 96 THR C C 1
ATOM 3725 O O . THR C 1 17 ? -17.428 59.120 22.419 1.00 29.77 96 THR C O 1
ATOM 3729 N N . ILE C 1 18 ? -16.428 60.946 23.291 1.00 31.63 97 ILE C N 1
ATOM 3730 C CA . ILE C 1 18 ? -15.483 61.061 22.207 1.00 31.95 97 ILE C CA 1
ATOM 3731 C C . ILE C 1 18 ? -14.077 60.791 22.688 1.00 32.15 97 ILE C C 1
ATOM 3732 O O . ILE C 1 18 ? -13.663 61.286 23.742 1.00 32.67 97 ILE C O 1
ATOM 3737 N N . ALA C 1 19 ? -13.355 59.959 21.944 1.00 32.16 98 ALA C N 1
ATOM 3738 C CA . ALA C 1 19 ? -11.982 59.645 22.292 1.00 32.06 98 ALA C CA 1
ATOM 3739 C C . ALA C 1 19 ? -11.106 60.284 21.207 1.00 32.44 98 ALA C C 1
ATOM 3740 O O . ALA C 1 19 ? -11.386 60.164 19.996 1.00 32.52 98 ALA C O 1
ATOM 3742 N N . THR C 1 20 ? -10.062 60.986 21.631 1.00 32.59 99 THR C N 1
ATOM 3743 C CA . THR C 1 20 ? -9.327 61.789 20.674 1.00 33.75 99 THR C CA 1
ATOM 3744 C C . THR C 1 20 ? -7.908 62.114 21.107 1.00 33.62 99 THR C C 1
ATOM 3745 O O . THR C 1 20 ? -7.533 61.878 22.259 1.00 33.75 99 THR C O 1
ATOM 3749 N N . THR C 1 21 ? -7.126 62.663 20.184 1.00 33.76 100 THR C N 1
ATOM 3750 C CA . THR C 1 21 ? -5.738 63.046 20.479 1.00 34.70 100 THR C CA 1
ATOM 3751 C C . THR C 1 21 ? -5.585 64.510 20.854 1.00 34.37 100 THR C C 1
ATOM 3752 O O . THR C 1 21 ? -6.457 65.316 20.586 1.00 35.28 100 THR C O 1
ATOM 3756 N N . HIS C 1 22 ? -4.436 64.854 21.424 1.00 34.24 101 HIS C N 1
ATOM 3757 C CA . HIS C 1 22 ? -4.114 66.227 21.779 1.00 33.34 101 HIS C CA 1
ATOM 3758 C C . HIS C 1 22 ? -4.387 67.154 20.611 1.00 33.43 101 HIS C C 1
ATOM 3759 O O . HIS C 1 22 ? -4.995 68.213 20.773 1.00 32.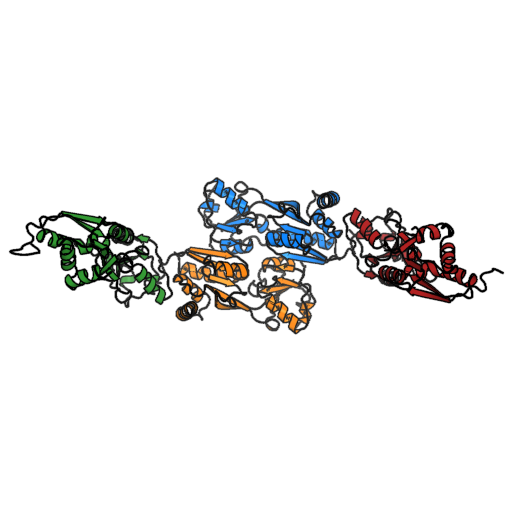32 101 HIS C O 1
ATOM 3766 N N . THR C 1 23 ? -3.961 66.740 19.419 1.00 34.27 102 THR C N 1
ATOM 3767 C CA . THR C 1 23 ? -4.083 67.590 18.251 1.00 35.29 102 THR C CA 1
ATOM 3768 C C . THR C 1 23 ? -5.532 68.027 18.028 1.00 36.32 102 THR C C 1
ATOM 3769 O O . THR C 1 23 ? -5.805 69.232 17.935 1.00 37.21 102 THR C O 1
ATOM 3773 N N . GLN C 1 24 ? -6.474 67.084 17.956 1.00 36.17 103 GLN C N 1
ATOM 3774 C CA . GLN C 1 24 ? -7.848 67.508 17.662 1.00 36.67 103 GLN C CA 1
ATOM 3775 C C . GLN C 1 24 ? -8.439 68.184 18.876 1.00 35.69 103 GLN C C 1
ATOM 3776 O O . GLN C 1 24 ? -9.114 69.206 18.756 1.00 35.73 103 GLN C O 1
ATOM 3782 N N . ALA C 1 25 ? -8.179 67.618 20.054 1.00 34.02 104 ALA C N 1
ATOM 3783 C CA . ALA C 1 25 ? -8.730 68.191 21.279 1.00 32.87 104 ALA C CA 1
ATOM 3784 C C . ALA C 1 25 ? -8.409 69.670 21.354 1.00 32.86 104 ALA C C 1
ATOM 3785 O O . ALA C 1 25 ? -9.248 70.480 21.752 1.00 32.70 104 ALA C O 1
ATOM 3787 N N . ARG C 1 26 ? -7.214 70.042 20.935 1.00 32.79 105 ARG C N 1
ATOM 3788 C CA . ARG C 1 26 ? -6.888 71.456 21.037 1.00 34.08 105 ARG C CA 1
ATOM 3789 C C . ARG C 1 26 ? -7.242 72.331 19.831 1.00 34.29 105 ARG C C 1
ATOM 3790 O O . ARG C 1 26 ? -7.622 73.504 20.000 1.00 34.40 105 ARG C O 1
ATOM 3798 N N . TYR C 1 27 ? -7.116 71.803 18.618 1.00 33.71 106 TYR C N 1
ATOM 3799 C CA . TYR C 1 27 ? -7.140 72.719 17.492 1.00 33.65 106 TYR C CA 1
ATOM 3800 C C . TYR C 1 27 ? -8.333 72.615 16.549 1.00 34.33 106 TYR C C 1
ATOM 3801 O O . TYR C 1 27 ? -8.520 73.465 15.688 1.00 35.31 106 TYR C O 1
ATOM 3810 N N . SER C 1 28 ? -9.154 71.588 16.696 1.00 34.68 107 SER C N 1
ATOM 3811 C CA . SER C 1 28 ? -10.249 71.385 15.745 1.00 34.03 107 SER C CA 1
ATOM 3812 C C . SER C 1 28 ? -11.568 71.180 16.428 1.00 33.97 107 SER C C 1
ATOM 3813 O O . SER C 1 28 ? -12.569 71.728 15.970 1.00 35.32 107 SER C O 1
ATOM 3816 N N . LEU C 1 29 ? -11.580 70.416 17.520 1.00 32.55 108 LEU C N 1
ATOM 3817 C CA . LEU C 1 29 ? -12.809 70.056 18.164 1.00 31.62 108 LEU C CA 1
ATOM 3818 C C . LEU C 1 29 ? -13.506 71.166 18.907 1.00 31.78 108 LEU C C 1
ATOM 3819 O O . LEU C 1 29 ? -14.720 71.235 18.875 1.00 33.02 108 LEU C O 1
ATOM 3824 N N . PRO C 1 30 ? -12.779 72.060 19.582 1.00 31.54 109 PRO C N 1
ATOM 3825 C CA . PRO C 1 30 ? -13.575 73.043 20.340 1.00 31.47 109 PRO C CA 1
ATOM 3826 C C . PRO C 1 30 ? -14.711 73.756 19.571 1.00 32.66 109 PRO C C 1
ATOM 3827 O O . PRO C 1 30 ? -15.820 73.831 20.072 1.00 33.01 109 PRO C O 1
ATOM 3831 N N . GLU C 1 31 ? -14.464 74.255 18.369 1.00 34.23 110 GLU C N 1
ATOM 3832 C CA . GLU C 1 31 ? -15.545 74.858 17.597 1.00 35.68 110 GLU C CA 1
ATOM 3833 C C . GLU C 1 31 ? -16.751 73.924 17.389 1.00 34.86 110 GLU C C 1
ATOM 3834 O O . GLU C 1 31 ? -17.898 74.307 17.574 1.00 33.88 110 GLU C O 1
ATOM 3840 N N . VAL C 1 32 ? -16.478 72.681 17.007 1.00 34.12 111 VAL C N 1
ATOM 3841 C CA . VAL C 1 32 ? -17.541 71.730 16.749 1.00 32.57 111 VAL C CA 1
ATOM 3842 C C . VAL C 1 32 ? -18.249 71.427 18.044 1.00 32.17 111 VAL C C 1
ATOM 3843 O O . VAL C 1 32 ? -19.457 71.354 18.089 1.00 32.45 111 VAL C O 1
ATOM 3847 N N . ILE C 1 33 ? -17.506 71.287 19.120 1.00 31.50 112 ILE C N 1
ATOM 3848 C CA . ILE C 1 33 ? -18.158 71.075 20.393 1.00 31.20 112 ILE C CA 1
ATOM 3849 C C . ILE C 1 33 ? -19.099 72.219 20.812 1.00 31.56 112 ILE C C 1
ATOM 3850 O O . ILE C 1 33 ? -20.228 71.985 21.193 1.00 31.47 112 ILE C O 1
ATOM 3855 N N . LYS C 1 34 ? -18.674 73.463 20.709 1.00 31.98 113 LYS C N 1
ATOM 3856 C CA . LYS C 1 34 ? -19.626 74.513 20.950 1.00 32.53 113 LYS C CA 1
ATOM 3857 C C . LYS C 1 34 ? -20.887 74.352 20.139 1.00 32.66 113 LYS C C 1
ATOM 3858 O O . LYS C 1 34 ? -21.956 74.426 20.705 1.00 33.73 113 LYS C O 1
ATOM 3864 N N . ALA C 1 35 ? -20.796 74.137 18.822 1.00 32.23 114 ALA C N 1
ATOM 3865 C CA . ALA C 1 35 ? -22.020 74.035 18.008 1.00 30.86 114 ALA C CA 1
ATOM 3866 C C . ALA C 1 35 ? -22.844 72.874 18.529 1.00 30.49 114 ALA C C 1
ATOM 3867 O O . ALA C 1 35 ? -24.041 72.998 18.739 1.00 30.05 114 ALA C O 1
ATOM 3869 N N . PHE C 1 36 ? -22.194 71.752 18.774 1.00 30.45 115 PHE C N 1
ATOM 3870 C CA . PHE C 1 36 ? -22.913 70.603 19.291 1.00 31.22 115 PHE C CA 1
ATOM 3871 C C . PHE C 1 36 ? -23.682 70.884 20.622 1.00 32.17 115 PHE C C 1
ATOM 3872 O O . PHE C 1 36 ? -24.822 70.478 20.810 1.00 31.84 115 PHE C O 1
ATOM 3880 N N . ARG C 1 37 ? -23.073 71.596 21.552 1.00 33.41 116 ARG C N 1
ATOM 3881 C CA . ARG C 1 37 ? -23.802 71.873 22.777 1.00 34.41 116 ARG C CA 1
ATOM 3882 C C . ARG C 1 37 ? -24.962 72.849 22.592 1.00 35.17 116 ARG C C 1
ATOM 3883 O O . ARG C 1 37 ? -25.912 72.761 23.353 1.00 35.50 116 ARG C O 1
ATOM 3891 N N . GLU C 1 38 ? -24.927 73.764 21.613 1.00 36.49 117 GLU C N 1
ATOM 3892 C CA . GLU C 1 38 ? -26.126 74.573 21.352 1.00 37.63 117 GLU C CA 1
ATOM 3893 C C . GLU C 1 38 ? -27.209 73.727 20.728 1.00 37.18 117 GLU C C 1
ATOM 3894 O O . GLU C 1 38 ? -28.344 73.826 21.125 1.00 37.41 117 GLU C O 1
ATOM 3900 N N . LEU C 1 39 ? -26.843 72.867 19.791 1.00 36.42 118 LEU C N 1
ATOM 3901 C CA . LEU C 1 39 ? -27.806 72.069 19.113 1.00 35.66 118 LEU C CA 1
ATOM 3902 C C . LEU C 1 39 ? -28.389 71.045 20.070 1.00 34.86 118 LEU C C 1
ATOM 3903 O O . LEU C 1 39 ? -29.551 70.757 20.003 1.00 35.17 118 LEU C O 1
ATOM 3908 N N . PHE C 1 40 ? -27.589 70.501 20.972 1.00 34.42 119 PHE C N 1
ATOM 3909 C CA . PHE C 1 40 ? -28.071 69.458 21.870 1.00 33.81 119 PHE C CA 1
ATOM 3910 C C . PHE C 1 40 ? -27.794 69.795 23.317 1.00 33.38 119 PHE C C 1
ATOM 3911 O O . PHE C 1 40 ? -26.983 69.153 23.978 1.00 33.10 119 PHE C O 1
ATOM 3919 N N . PRO C 1 41 ? -28.515 70.770 23.836 1.00 33.26 120 PRO C N 1
ATOM 3920 C CA . PRO C 1 41 ? -28.250 71.327 25.128 1.00 34.13 120 PRO C CA 1
ATOM 3921 C C . PRO C 1 41 ? -28.386 70.302 26.256 1.00 35.60 120 PRO C C 1
ATOM 3922 O O . PRO C 1 41 ? -27.781 70.454 27.324 1.00 37.22 120 PRO C O 1
ATOM 3926 N N . GLU C 1 42 ? -29.171 69.266 26.044 1.00 36.45 121 GLU C N 1
ATOM 3927 C CA . GLU C 1 42 ? -29.445 68.361 27.121 1.00 37.48 121 GLU C CA 1
ATOM 3928 C C . GLU C 1 42 ? -28.659 67.034 26.981 1.00 37.49 121 GLU C C 1
ATOM 3929 O O . GLU C 1 42 ? -28.925 66.080 27.730 1.00 38.63 121 GLU C O 1
ATOM 3935 N N . VAL C 1 43 ? -27.690 66.973 26.052 1.00 35.97 122 VAL C N 1
ATOM 3936 C CA . VAL C 1 43 ? -26.815 65.789 25.904 1.00 35.16 122 VAL C CA 1
ATOM 3937 C C . VAL C 1 43 ? -25.468 66.014 26.570 1.00 35.97 122 VAL C C 1
ATOM 3938 O O . VAL C 1 43 ? -24.786 66.966 26.267 1.00 36.61 122 VAL C O 1
ATOM 3942 N N . ARG C 1 44 ? -25.074 65.131 27.464 1.00 36.38 123 ARG C N 1
ATOM 3943 C CA . ARG C 1 44 ? -23.826 65.254 28.163 1.00 36.67 123 ARG C CA 1
ATOM 3944 C C . ARG C 1 44 ? -22.690 64.861 27.234 1.00 37.30 123 ARG C C 1
ATOM 3945 O O . ARG C 1 44 ? -22.720 63.798 26.591 1.00 37.20 123 ARG C O 1
ATOM 3953 N N . LEU C 1 45 ? -21.670 65.701 27.149 1.00 37.81 124 LEU C N 1
ATOM 3954 C CA . LEU C 1 45 ? -20.546 65.385 26.290 1.00 38.36 124 LEU C CA 1
ATOM 3955 C C . LEU C 1 45 ? -19.337 65.049 27.135 1.00 38.25 124 LEU C C 1
ATOM 3956 O O . LEU C 1 45 ? -19.008 65.818 28.001 1.00 39.00 124 LEU C O 1
ATOM 3961 N N . GLU C 1 46 ? -18.704 63.897 26.914 1.00 38.71 125 GLU C N 1
ATOM 3962 C CA . GLU C 1 46 ? -17.447 63.551 27.593 1.00 39.32 125 GLU C CA 1
ATOM 3963 C C . GLU C 1 46 ? -16.297 63.312 26.605 1.00 38.85 125 GLU C C 1
ATOM 3964 O O . GLU C 1 46 ? -16.539 62.719 25.543 1.00 38.70 125 GLU C O 1
ATOM 3970 N N . LEU C 1 47 ? -15.060 63.736 26.932 1.00 37.99 126 LEU C N 1
ATOM 3971 C CA . LEU C 1 47 ? -13.924 63.337 26.101 1.00 38.03 126 LEU C CA 1
ATOM 3972 C C . LEU C 1 47 ? -12.863 62.637 26.878 1.00 37.65 126 LEU C C 1
ATOM 3973 O O . LEU C 1 47 ? -12.604 62.990 28.030 1.00 37.87 126 LEU C O 1
ATOM 3978 N N . ILE C 1 48 ? -12.239 61.655 26.223 1.00 37.04 127 ILE C N 1
ATOM 3979 C CA . ILE C 1 48 ? -11.053 60.986 26.734 1.00 36.95 127 ILE C CA 1
ATOM 3980 C C . ILE C 1 48 ? -9.964 61.291 25.729 1.00 36.82 127 ILE C C 1
ATOM 3981 O O . ILE C 1 48 ? -10.192 61.199 24.498 1.00 36.49 127 ILE C O 1
ATOM 3986 N N . GLN C 1 49 ? -8.794 61.679 26.228 1.00 36.46 128 GLN C N 1
ATOM 3987 C CA . GLN C 1 49 ? -7.674 61.930 25.354 1.00 36.86 128 GLN C CA 1
ATOM 3988 C C . GLN C 1 49 ? -6.765 60.718 25.404 1.00 37.18 128 GLN C C 1
ATOM 3989 O O . GLN C 1 49 ? -6.569 60.134 26.473 1.00 38.09 128 GLN C O 1
ATOM 3995 N N . GLY C 1 50 ? -6.212 60.316 24.270 1.00 37.16 129 GLY C N 1
ATOM 3996 C CA . GLY C 1 50 ? -5.316 59.161 24.277 1.00 37.68 129 GLY C CA 1
ATOM 3997 C C . GLY C 1 50 ? -4.571 59.019 22.973 1.00 38.55 129 GLY C C 1
ATOM 3998 O O . GLY C 1 50 ? -4.716 59.842 22.066 1.00 39.37 129 GLY C O 1
ATOM 3999 N N . THR C 1 51 ? -3.763 57.976 22.889 1.00 38.80 130 THR C N 1
ATOM 4000 C CA . THR C 1 51 ? -2.998 57.645 21.702 1.00 38.79 130 THR C CA 1
ATOM 4001 C C . THR C 1 51 ? -3.935 56.959 20.717 1.00 39.12 130 THR C C 1
ATOM 4002 O O . THR C 1 51 ? -4.927 56.359 21.118 1.00 39.42 130 THR C O 1
ATOM 4006 N N . PRO C 1 52 ? -3.608 57.013 19.425 1.00 39.25 131 PRO C N 1
ATOM 4007 C CA . PRO C 1 52 ? -4.430 56.375 18.400 1.00 39.31 131 PRO C CA 1
ATOM 4008 C C . PRO C 1 52 ? -4.740 54.898 18.683 1.00 40.28 131 PRO C C 1
ATOM 4009 O O . PRO C 1 52 ? -5.848 54.434 18.413 1.00 40.38 131 PRO C O 1
ATOM 4013 N N A GLN C 1 53 ? -3.781 54.144 19.216 0.50 40.74 132 GLN C N 1
ATOM 4014 N N B GLN C 1 53 ? -3.752 54.195 19.222 0.50 40.99 132 GLN C N 1
ATOM 4015 C CA A GLN C 1 53 ? -4.051 52.739 19.557 0.50 41.11 132 GLN C CA 1
ATOM 4016 C CA B GLN C 1 53 ? -3.910 52.804 19.603 0.50 41.73 132 GLN C CA 1
ATOM 4017 C C A GLN C 1 53 ? -5.030 52.633 20.735 0.50 40.97 132 GLN C C 1
ATOM 4018 C C B GLN C 1 53 ? -4.980 52.666 20.703 0.50 41.31 132 GLN C C 1
ATOM 4019 O O A GLN C 1 53 ? -5.910 51.774 20.727 0.50 41.10 132 GLN C O 1
ATOM 4020 O O B GLN C 1 53 ? -5.869 51.822 20.604 0.50 41.45 132 GLN C O 1
ATOM 4031 N N . GLU C 1 54 ? -4.904 53.504 21.734 1.00 40.96 133 GLU C N 1
ATOM 4032 C CA . GLU C 1 54 ? -5.902 53.512 22.816 1.00 40.65 133 GLU C CA 1
ATOM 4033 C C . GLU C 1 54 ? -7.303 53.826 22.290 1.00 38.88 133 GLU C C 1
ATOM 4034 O O . GLU C 1 54 ? -8.286 53.178 22.650 1.00 39.03 133 GLU C O 1
ATOM 4040 N N . ILE C 1 55 ? -7.377 54.832 21.431 1.00 36.31 134 ILE C N 1
ATOM 4041 C CA . ILE C 1 55 ? -8.603 55.236 20.796 1.00 34.32 134 ILE C CA 1
ATOM 4042 C C . ILE C 1 55 ? -9.260 54.097 20.017 1.00 33.98 134 ILE C C 1
ATOM 4043 O O . ILE C 1 55 ? -10.467 53.914 20.084 1.00 34.31 134 ILE C O 1
ATOM 4048 N N . ALA C 1 56 ? -8.477 53.310 19.291 1.00 33.55 135 ALA C N 1
ATOM 4049 C CA . ALA C 1 56 ? -9.041 52.134 18.604 1.00 32.74 135 ALA C CA 1
ATOM 4050 C C . ALA C 1 56 ? -9.576 51.107 19.602 1.00 33.17 135 ALA C C 1
ATOM 4051 O O . ALA C 1 56 ? -10.657 50.546 19.394 1.00 33.77 135 ALA C O 1
ATOM 4053 N N . THR C 1 57 ? -8.830 50.873 20.686 1.00 33.14 136 THR C N 1
ATOM 4054 C CA . THR C 1 57 ? -9.277 49.963 21.736 1.00 33.50 136 THR C CA 1
ATOM 4055 C C . THR C 1 57 ? -10.606 50.424 22.323 1.00 33.96 136 THR C C 1
ATOM 4056 O O . THR C 1 57 ? -11.549 49.640 22.389 1.00 34.40 136 THR C O 1
ATOM 4060 N N . LEU C 1 58 ? -10.669 51.686 22.767 1.00 33.87 137 LEU C N 1
ATOM 4061 C CA . LEU C 1 58 ? -11.911 52.264 23.319 1.00 33.58 137 LEU C CA 1
ATOM 4062 C C . LEU C 1 58 ? -13.099 52.053 22.387 1.00 33.98 137 LEU C C 1
ATOM 4063 O O . LEU C 1 58 ? -14.196 51.720 22.835 1.00 34.45 137 LEU C O 1
ATOM 4068 N N . LEU C 1 59 ? -12.896 52.242 21.090 1.00 33.91 138 LEU C N 1
ATOM 4069 C CA . LEU C 1 59 ? -13.991 52.016 20.155 1.00 34.34 138 LEU C CA 1
ATOM 4070 C C . LEU C 1 59 ? -14.390 50.535 20.085 1.00 35.81 138 LEU C C 1
ATOM 4071 O O . LEU C 1 59 ? -15.577 50.222 20.054 1.00 35.10 138 LEU C O 1
ATOM 4076 N N . GLN C 1 60 ? -13.406 49.632 20.083 1.00 37.71 139 GLN C N 1
ATOM 4077 C CA . GLN C 1 60 ? -13.706 48.209 20.043 1.00 40.68 139 GLN C CA 1
ATOM 4078 C C . GLN C 1 60 ? -14.517 47.800 21.254 1.00 40.61 139 GLN C C 1
ATOM 4079 O O . GLN C 1 60 ? -15.427 47.013 21.126 1.00 41.62 139 GLN C O 1
ATOM 4085 N N . ASN C 1 61 ? -14.195 48.329 22.431 1.00 40.98 140 ASN C N 1
ATOM 4086 C CA . ASN C 1 61 ? -14.917 47.985 23.665 1.00 41.39 140 ASN C CA 1
ATOM 4087 C C . ASN C 1 61 ? -16.234 48.705 23.851 1.00 41.47 140 ASN C C 1
ATOM 4088 O O . ASN C 1 61 ? -16.939 48.414 24.794 1.00 42.60 140 ASN C O 1
ATOM 4093 N N . GLY C 1 62 ? -16.548 49.706 23.041 1.00 41.35 141 GLY C N 1
ATOM 4094 C CA . GLY C 1 62 ? -17.730 50.523 23.317 1.00 40.98 141 GLY C CA 1
ATOM 4095 C C . GLY C 1 62 ? -17.558 51.540 24.435 1.00 41.44 141 GLY C C 1
ATOM 4096 O O . GLY C 1 62 ? -18.525 52.195 24.816 1.00 40.56 141 GLY C O 1
ATOM 4097 N N . GLU C 1 63 ? -16.336 51.676 24.955 1.00 42.99 142 GLU C N 1
ATOM 4098 C CA . GLU C 1 63 ? -16.021 52.679 25.970 1.00 44.27 142 GLU C CA 1
ATOM 4099 C C . GLU C 1 63 ? -16.121 54.079 25.426 1.00 43.67 142 GLU C C 1
ATOM 4100 O O . GLU C 1 63 ? -16.228 55.031 26.211 1.00 44.79 142 GLU C O 1
ATOM 4106 N N . ALA C 1 64 ? -16.003 54.217 24.101 1.00 41.26 143 ALA C N 1
ATOM 4107 C CA . ALA C 1 64 ? -16.215 55.504 23.429 1.00 38.57 143 ALA C CA 1
ATOM 4108 C C . ALA C 1 64 ? -17.095 55.307 22.216 1.00 37.62 143 ALA C C 1
ATOM 4109 O O . ALA C 1 64 ? -17.042 54.276 21.570 1.00 36.92 143 ALA C O 1
ATOM 4111 N N . ASP C 1 65 ? -17.902 56.314 21.913 1.00 37.26 144 ASP C N 1
ATOM 4112 C CA . ASP C 1 65 ? -18.838 56.272 20.799 1.00 37.03 144 ASP C CA 1
ATOM 4113 C C . ASP C 1 65 ? -18.184 56.644 19.459 1.00 36.66 144 ASP C C 1
ATOM 4114 O O . ASP C 1 65 ? -18.427 55.987 18.441 1.00 36.60 144 ASP C O 1
ATOM 4119 N N . ILE C 1 66 ? -17.368 57.705 19.454 1.00 35.90 145 ILE C N 1
ATOM 4120 C CA . ILE C 1 66 ? -16.627 58.144 18.259 1.00 34.83 145 ILE C CA 1
ATOM 4121 C C . ILE C 1 66 ? -15.151 58.330 18.585 1.00 35.61 145 ILE C C 1
ATOM 4122 O O . ILE C 1 66 ? -14.792 58.854 19.648 1.00 36.22 145 ILE C O 1
ATOM 4127 N N . GLY C 1 67 ? -14.285 57.910 17.667 1.00 35.68 146 GLY C N 1
ATOM 4128 C CA . GLY C 1 67 ? -12.836 58.046 17.862 1.00 35.35 146 GLY C CA 1
ATOM 4129 C C . GLY C 1 67 ? -12.324 59.003 16.816 1.00 35.94 146 GLY C C 1
ATOM 4130 O O . GLY C 1 67 ? -12.757 58.942 15.656 1.00 36.93 146 GLY C O 1
ATOM 4131 N N . ILE C 1 68 ? -11.443 59.915 17.203 1.00 35.60 147 ILE C N 1
ATOM 4132 C CA . ILE C 1 68 ? -10.932 60.875 16.238 1.00 35.65 147 ILE C CA 1
ATOM 4133 C C . ILE C 1 68 ? -9.414 60.986 16.308 1.00 36.49 147 ILE C C 1
ATOM 4134 O O . ILE C 1 68 ? -8.867 61.375 17.367 1.00 37.50 147 ILE C O 1
ATOM 4139 N N . ALA C 1 69 ? -8.749 60.658 15.191 1.00 36.02 148 ALA C N 1
ATOM 4140 C CA . ALA C 1 69 ? -7.303 60.603 15.123 1.00 36.51 148 ALA C CA 1
ATOM 4141 C C . ALA C 1 69 ? -6.851 60.563 13.683 1.00 38.40 148 ALA C C 1
ATOM 4142 O O . ALA C 1 69 ? -7.662 60.357 12.777 1.00 38.66 148 ALA C O 1
ATOM 4144 N N . SER C 1 70 ? -5.548 60.744 13.475 1.00 40.61 149 SER C N 1
ATOM 4145 C CA . SER C 1 70 ? -4.967 60.716 12.134 1.00 42.41 149 SER C CA 1
ATOM 4146 C C . SER C 1 70 ? -4.447 59.342 11.775 1.00 44.09 149 SER C C 1
ATOM 4147 O O . SER C 1 70 ? -4.192 59.043 10.599 1.00 43.75 149 SER C O 1
ATOM 4150 N N . GLU C 1 71 ? -4.261 58.516 12.792 1.00 46.62 150 GLU C N 1
ATOM 4151 C CA . GLU C 1 71 ? -3.576 57.259 12.578 1.00 49.76 150 GLU C CA 1
ATOM 4152 C C . GLU C 1 71 ? -4.472 56.078 12.904 1.00 49.73 150 GLU C C 1
ATOM 4153 O O . GLU C 1 71 ? -5.343 56.149 13.779 1.00 49.73 150 GLU C O 1
ATOM 4159 N N . ARG C 1 72 ? -4.251 54.995 12.176 1.00 49.77 151 ARG C N 1
ATOM 4160 C CA . ARG C 1 72 ? -4.813 53.676 12.471 1.00 49.83 151 ARG C CA 1
ATOM 4161 C C . ARG C 1 72 ? -6.284 53.505 12.768 1.00 48.50 151 ARG C C 1
ATOM 4162 O O . ARG C 1 72 ? -6.629 52.633 13.530 1.00 50.58 151 ARG C O 1
ATOM 4170 N N . LEU C 1 73 ? -7.166 54.286 12.177 1.00 45.92 152 LEU C N 1
ATOM 4171 C CA . LEU C 1 73 ? -8.554 53.970 12.389 1.00 43.53 152 LEU C CA 1
ATOM 4172 C C . LEU C 1 73 ? -9.062 53.453 11.083 1.00 43.90 152 LEU C C 1
ATOM 4173 O O . LEU C 1 73 ? -9.971 52.648 11.045 1.00 44.10 152 LEU C O 1
ATOM 4178 N N . SER C 1 74 ? -8.448 53.900 9.998 1.00 44.84 153 SER C N 1
ATOM 4179 C CA . SER C 1 74 ? -8.978 53.600 8.687 1.00 46.00 153 SER C CA 1
ATOM 4180 C C . SER C 1 74 ? -8.488 52.231 8.293 1.00 47.44 153 SER C C 1
ATOM 4181 O O . SER C 1 74 ? -8.925 51.668 7.298 1.00 48.10 153 SER C O 1
ATOM 4184 N N . ASN C 1 75 ? -7.576 51.692 9.099 1.00 49.20 154 ASN C N 1
ATOM 4185 C CA . ASN C 1 75 ? -6.985 50.382 8.831 1.00 49.85 154 ASN C CA 1
ATOM 4186 C C . ASN C 1 75 ? -7.348 49.284 9.779 1.00 49.72 154 ASN C C 1
ATOM 4187 O O . ASN C 1 75 ? -6.689 48.263 9.779 1.00 50.20 154 ASN C O 1
ATOM 4192 N N . ASP C 1 76 ? -8.353 49.493 10.621 1.00 49.59 155 ASP C N 1
ATOM 4193 C CA . ASP C 1 76 ? -8.751 48.455 11.553 1.00 49.15 155 ASP C CA 1
ATOM 4194 C C . ASP C 1 76 ? -10.002 47.744 11.061 1.00 48.09 155 ASP C C 1
ATOM 4195 O O . ASP C 1 76 ? -11.038 48.369 10.802 1.00 47.73 155 ASP C O 1
ATOM 4200 N N . PRO C 1 77 ? -9.896 46.416 10.911 1.00 47.19 156 PRO C N 1
ATOM 4201 C CA . PRO C 1 77 ? -11.002 45.597 10.422 1.00 46.36 156 PRO C CA 1
ATOM 4202 C C . PRO C 1 77 ? -12.267 45.781 11.270 1.00 45.52 156 PRO C C 1
ATOM 4203 O O . PRO C 1 77 ? -13.379 45.610 10.792 1.00 45.19 156 PRO C O 1
ATOM 4207 N N . GLN C 1 78 ? -12.080 46.142 12.524 1.00 45.01 157 GLN C N 1
ATOM 4208 C CA . GLN C 1 78 ? -13.178 46.240 13.448 1.00 44.88 157 GLN C CA 1
ATOM 4209 C C . GLN C 1 78 ? -13.831 47.618 13.487 1.00 43.15 157 GLN C C 1
ATOM 4210 O O . GLN C 1 78 ? -14.877 47.780 14.103 1.00 42.74 157 GLN C O 1
ATOM 4216 N N . LEU C 1 79 ? -13.201 48.609 12.855 1.00 41.13 158 LEU C N 1
ATOM 4217 C CA . LEU C 1 79 ? -13.743 49.961 12.795 1.00 39.11 158 LEU C CA 1
ATOM 4218 C C . LEU C 1 79 ? -14.171 50.347 11.383 1.00 38.58 158 LEU C C 1
ATOM 4219 O O . LEU C 1 79 ? -13.879 49.648 10.430 1.00 38.80 158 LEU C O 1
ATOM 4224 N N . VAL C 1 80 ? -14.891 51.452 11.268 1.00 38.00 159 VAL C N 1
ATOM 4225 C CA . VAL C 1 80 ? -15.170 52.059 9.986 1.00 37.10 159 VAL C CA 1
ATOM 4226 C C . VAL C 1 80 ? -14.817 53.547 10.147 1.00 36.79 159 VAL C C 1
ATOM 4227 O O . VAL C 1 80 ? -15.232 54.188 11.134 1.00 37.57 159 VAL C O 1
ATOM 4231 N N . ALA C 1 81 ? -14.016 54.086 9.225 1.00 35.38 160 ALA C N 1
ATOM 4232 C CA . ALA C 1 81 ? -13.558 55.467 9.383 1.00 34.63 160 ALA C CA 1
ATOM 4233 C C . ALA C 1 81 ? -13.900 56.391 8.217 1.00 34.73 160 ALA C C 1
ATOM 4234 O O . ALA C 1 81 ? -13.901 55.973 7.051 1.00 34.35 160 ALA C O 1
ATOM 4236 N N . PHE C 1 82 ? -14.212 57.645 8.541 1.00 34.60 161 PHE C N 1
ATOM 4237 C CA . PHE C 1 82 ? -14.523 58.606 7.504 1.00 33.87 161 PHE C CA 1
ATOM 4238 C C . PHE C 1 82 ? -13.629 59.782 7.648 1.00 33.35 161 PHE C C 1
ATOM 4239 O O . PHE C 1 82 ? -13.233 60.158 8.776 1.00 33.20 161 PHE C O 1
ATOM 4247 N N . PRO C 1 83 ? -13.241 60.339 6.496 1.00 32.64 162 PRO C N 1
ATOM 4248 C CA . PRO C 1 83 ? -12.348 61.510 6.476 1.00 31.89 162 PRO C CA 1
ATOM 4249 C C . PRO C 1 83 ? -13.043 62.758 7.009 1.00 31.12 162 PRO C C 1
ATOM 4250 O O . PRO C 1 83 ? -14.162 63.063 6.588 1.00 31.71 162 PRO C O 1
ATOM 4254 N N . TRP C 1 84 ? -12.399 63.443 7.951 1.00 30.19 163 TRP C N 1
ATOM 4255 C CA . TRP C 1 84 ? -12.897 64.718 8.431 1.00 29.98 163 TRP C CA 1
ATOM 4256 C C . TRP C 1 84 ? -12.306 65.859 7.614 1.00 30.29 163 TRP C C 1
ATOM 4257 O O . TRP C 1 84 ? -13.034 66.549 6.902 1.00 31.83 163 TRP C O 1
ATOM 4268 N N . PHE C 1 85 ? -10.995 66.039 7.681 1.00 29.86 164 PHE C N 1
ATOM 4269 C CA . PHE C 1 85 ? -10.305 66.986 6.819 1.00 29.66 164 PHE C CA 1
ATOM 4270 C C . PHE C 1 85 ? -8.848 66.578 6.585 1.00 31.01 164 PHE C C 1
ATOM 4271 O O . PHE C 1 85 ? -8.301 65.708 7.275 1.00 31.31 164 PHE C O 1
ATOM 4279 N N . ARG C 1 86 ? -8.209 67.215 5.611 1.00 32.00 165 ARG C N 1
ATOM 4280 C CA . ARG C 1 86 ? -6.802 66.984 5.379 1.00 33.29 165 ARG C CA 1
ATOM 4281 C C . ARG C 1 86 ? -5.926 68.118 5.904 1.00 33.38 165 ARG C C 1
ATOM 4282 O O . ARG C 1 86 ? -6.371 69.247 6.037 1.00 32.90 165 ARG C O 1
ATOM 4290 N N . TRP C 1 87 ? -4.688 67.790 6.249 1.00 34.19 166 TRP C N 1
ATOM 4291 C CA . TRP C 1 87 ? -3.747 68.776 6.737 1.00 35.06 166 TRP C CA 1
ATOM 4292 C C . TRP C 1 87 ? -2.299 68.394 6.510 1.00 35.72 166 TRP C C 1
ATOM 4293 O O . TRP C 1 87 ? -1.972 67.212 6.317 1.00 36.73 166 TRP C O 1
ATOM 4304 N N . HIS C 1 88 ? -1.431 69.405 6.594 1.00 35.64 167 HIS C N 1
ATOM 4305 C CA . HIS C 1 88 ? 0.012 69.260 6.316 1.00 35.72 167 HIS C CA 1
ATOM 4306 C C . HIS C 1 88 ? 0.859 69.687 7.497 1.00 35.34 167 HIS C C 1
ATOM 4307 O O . HIS C 1 88 ? 0.415 70.512 8.339 1.00 34.50 167 HIS C O 1
ATOM 4314 N N . HIS C 1 89 ? 2.086 69.155 7.544 1.00 34.81 168 HIS C N 1
ATOM 4315 C CA . HIS C 1 89 ? 3.033 69.653 8.538 1.00 35.00 168 HIS C CA 1
ATOM 4316 C C . HIS C 1 89 ? 3.553 71.013 8.096 1.00 35.48 168 HIS C C 1
ATOM 4317 O O . HIS C 1 89 ? 3.591 71.346 6.904 1.00 35.22 168 HIS C O 1
ATOM 4324 N N . SER C 1 90 ? 3.961 71.792 9.076 1.00 35.87 169 SER C N 1
ATOM 4325 C CA . SER C 1 90 ? 4.559 73.056 8.801 1.00 37.02 169 SER C CA 1
ATOM 4326 C C . SER C 1 90 ? 5.879 73.188 9.617 1.00 37.12 169 SER C C 1
ATOM 4327 O O . SER C 1 90 ? 6.143 72.433 10.536 1.00 38.06 169 SER C O 1
ATOM 4330 N N . LEU C 1 91 ? 6.747 74.092 9.238 1.00 36.61 170 LEU C N 1
ATOM 4331 C CA . LEU C 1 91 ? 8.051 74.126 9.842 1.00 36.54 170 LEU C CA 1
ATOM 4332 C C . LEU C 1 91 ? 8.065 75.242 10.876 1.00 36.38 170 LEU C C 1
ATOM 4333 O O . LEU C 1 91 ? 7.779 76.390 10.520 1.00 36.94 170 LEU C O 1
ATOM 4338 N N . LEU C 1 92 ? 8.408 74.945 12.134 1.00 35.34 171 LEU C N 1
ATOM 4339 C CA . LEU C 1 92 ? 8.366 75.988 13.179 1.00 34.96 171 LEU C CA 1
ATOM 4340 C C . LEU C 1 92 ? 9.766 76.405 13.553 1.00 34.41 171 LEU C C 1
ATOM 4341 O O . LEU C 1 92 ? 10.559 75.561 13.939 1.00 35.12 171 LEU C O 1
ATOM 4346 N N . VAL C 1 93 ? 10.067 77.695 13.470 1.00 33.84 172 VAL C N 1
ATOM 4347 C CA . VAL C 1 93 ? 11.461 78.142 13.540 1.00 33.97 172 VAL C CA 1
ATOM 4348 C C . VAL C 1 93 ? 11.577 79.481 14.265 1.00 35.27 172 VAL C C 1
ATOM 4349 O O . VAL C 1 93 ? 10.657 80.278 14.208 1.00 35.91 172 VAL C O 1
ATOM 4353 N N . PRO C 1 94 ? 12.687 79.729 14.972 1.00 36.88 173 PRO C N 1
ATOM 4354 C CA . PRO C 1 94 ? 12.928 81.020 15.617 1.00 38.28 173 PRO C CA 1
ATOM 4355 C C . PRO C 1 94 ? 12.936 82.138 14.598 1.00 40.50 173 PRO C C 1
ATOM 4356 O O . PRO C 1 94 ? 13.552 81.999 13.543 1.00 40.20 173 PRO C O 1
ATOM 4360 N N . HIS C 1 95 ? 12.289 83.254 14.928 1.00 45.27 174 HIS C N 1
ATOM 4361 C CA . HIS C 1 95 ? 12.147 84.384 14.000 1.00 48.02 174 HIS C CA 1
ATOM 4362 C C . HIS C 1 95 ? 13.447 84.761 13.251 1.00 47.69 174 HIS C C 1
ATOM 4363 O O . HIS C 1 95 ? 13.364 85.391 12.201 1.00 49.19 174 HIS C O 1
ATOM 4370 N N . ASP C 1 96 ? 14.629 84.390 13.742 1.00 45.58 175 ASP C N 1
ATOM 4371 C CA . ASP C 1 96 ? 15.821 84.812 13.009 1.00 45.11 175 ASP C CA 1
ATOM 4372 C C . ASP C 1 96 ? 16.733 83.674 12.571 1.00 42.95 175 ASP C C 1
ATOM 4373 O O . ASP C 1 96 ? 17.955 83.817 12.439 1.00 40.72 175 ASP C O 1
ATOM 4378 N N . HIS C 1 97 ? 16.105 82.536 12.308 1.00 40.19 176 HIS C N 1
ATOM 4379 C CA . HIS C 1 97 ? 16.855 81.333 11.983 1.00 37.51 176 HIS C CA 1
ATOM 4380 C C . HIS C 1 97 ? 17.343 81.354 10.523 1.00 36.50 176 HIS C C 1
ATOM 4381 O O . HIS C 1 97 ? 16.671 81.900 9.635 1.00 36.62 176 HIS C O 1
ATOM 4388 N N . PRO C 1 98 ? 18.525 80.768 10.268 1.00 35.09 177 PRO C N 1
ATOM 4389 C CA . PRO C 1 98 ? 18.997 80.663 8.897 1.00 34.54 177 PRO C CA 1
ATOM 4390 C C . PRO C 1 98 ? 17.964 80.133 7.914 1.00 35.20 177 PRO C C 1
ATOM 4391 O O . PRO C 1 98 ? 17.995 80.526 6.754 1.00 36.26 177 PRO C O 1
ATOM 4395 N N . LEU C 1 99 ? 17.065 79.252 8.335 1.00 35.00 178 LEU C N 1
ATOM 4396 C CA . LEU C 1 99 ? 16.132 78.688 7.380 1.00 35.29 178 LEU C CA 1
ATOM 4397 C C . LEU C 1 99 ? 15.074 79.697 6.911 1.00 36.52 178 LEU C C 1
ATOM 4398 O O . LEU C 1 99 ? 14.352 79.448 5.939 1.00 36.99 178 LEU C O 1
ATOM 4403 N N . THR C 1 100 ? 14.977 80.843 7.581 1.00 37.47 179 THR C N 1
ATOM 4404 C CA . THR C 1 100 ? 14.073 81.901 7.101 1.00 37.88 179 THR C CA 1
ATOM 4405 C C . THR C 1 100 ? 14.742 82.734 5.998 1.00 38.65 179 THR C C 1
ATOM 4406 O O . THR C 1 100 ? 14.131 83.645 5.448 1.00 38.83 179 THR C O 1
ATOM 4410 N N . GLN C 1 101 ? 15.988 82.418 5.674 1.00 41.89 180 GLN C N 1
ATOM 4411 C CA . GLN C 1 101 ? 16.725 83.126 4.631 1.00 45.77 180 GLN C CA 1
ATOM 4412 C C . GLN C 1 101 ? 16.978 82.250 3.387 1.00 46.90 180 GLN C C 1
ATOM 4413 O O . GLN C 1 101 ? 17.332 82.744 2.326 1.00 47.73 180 GLN C O 1
ATOM 4419 N N . ILE C 1 102 ? 16.829 80.942 3.545 1.00 48.13 181 ILE C N 1
ATOM 4420 C CA . ILE C 1 102 ? 16.953 79.978 2.449 1.00 48.69 181 ILE C CA 1
ATOM 4421 C C . ILE C 1 102 ? 15.697 80.074 1.567 1.00 48.79 181 ILE C C 1
ATOM 4422 O O . ILE C 1 102 ? 14.575 79.890 2.053 1.00 48.45 181 ILE C O 1
ATOM 4427 N N . SER C 1 103 ? 15.856 80.373 0.280 1.00 49.28 182 SER C N 1
ATOM 4428 C CA . SER C 1 103 ? 14.644 80.623 -0.509 1.00 50.10 182 SER C CA 1
ATOM 4429 C C . SER C 1 103 ? 14.409 80.082 -1.953 1.00 49.04 182 SER C C 1
ATOM 4430 O O . SER C 1 103 ? 14.256 80.862 -2.881 1.00 51.00 182 SER C O 1
ATOM 4433 N N . PRO C 1 104 ? 14.552 78.776 -2.158 1.00 46.84 183 PRO C N 1
ATOM 4434 C CA . PRO C 1 104 ? 13.462 77.810 -2.297 1.00 44.38 183 PRO C CA 1
ATOM 4435 C C . PRO C 1 104 ? 13.701 76.875 -1.084 1.00 43.48 183 PRO C C 1
ATOM 4436 O O . PRO C 1 104 ? 14.836 76.384 -0.874 1.00 44.95 183 PRO C O 1
ATOM 4440 N N . LEU C 1 105 ? 12.706 76.657 -0.242 1.00 39.95 184 LEU C N 1
ATOM 4441 C CA . LEU C 1 105 ? 12.932 75.818 0.949 1.00 36.66 184 LEU C CA 1
ATOM 4442 C C . LEU C 1 105 ? 12.951 74.328 0.572 1.00 35.43 184 LEU C C 1
ATOM 4443 O O . LEU C 1 105 ? 11.968 73.828 0.010 1.00 36.14 184 LEU C O 1
ATOM 4448 N N A THR C 1 106 ? 14.034 73.622 0.904 0.50 34.12 185 THR C N 1
ATOM 4449 N N B THR C 1 106 ? 14.032 73.608 0.857 0.50 34.48 185 THR C N 1
ATOM 4450 C CA A THR C 1 106 ? 14.198 72.214 0.491 0.50 32.74 185 THR C CA 1
ATOM 4451 C CA B THR C 1 106 ? 14.039 72.183 0.496 0.50 33.39 185 THR C CA 1
ATOM 4452 C C A THR C 1 106 ? 14.299 71.195 1.637 0.50 31.82 185 THR C C 1
ATOM 4453 C C B THR C 1 106 ? 14.251 71.198 1.640 0.50 32.20 185 THR C C 1
ATOM 4454 O O A THR C 1 106 ? 14.618 71.551 2.771 0.50 30.96 185 THR C O 1
ATOM 4455 O O B THR C 1 106 ? 14.607 71.570 2.758 0.50 31.33 185 THR C O 1
ATOM 4462 N N . LEU C 1 107 ? 14.030 69.927 1.334 1.00 31.49 186 LEU C N 1
ATOM 4463 C CA . LEU C 1 107 ? 14.269 68.858 2.297 1.00 32.53 186 LEU C CA 1
ATOM 4464 C C . LEU C 1 107 ? 15.773 68.707 2.621 1.00 33.73 186 LEU C C 1
ATOM 4465 O O . LEU C 1 107 ? 16.162 68.569 3.806 1.00 33.95 186 LEU C O 1
ATOM 4470 N N A GLU C 1 108 ? 16.608 68.738 1.586 0.50 33.67 187 GLU C N 1
ATOM 4471 N N B GLU C 1 108 ? 16.615 68.750 1.586 0.50 33.85 187 GLU C N 1
ATOM 4472 C CA A GLU C 1 108 ? 18.040 68.604 1.781 0.50 33.89 187 GLU C CA 1
ATOM 4473 C CA B GLU C 1 108 ? 18.052 68.601 1.785 0.50 34.23 187 GLU C CA 1
ATOM 4474 C C A GLU C 1 108 ? 18.554 69.663 2.750 0.50 34.55 187 GLU C C 1
ATOM 4475 C C B GLU C 1 108 ? 18.548 69.660 2.763 0.50 34.75 187 GLU C C 1
ATOM 4476 O O A GLU C 1 108 ? 19.408 69.384 3.605 0.50 34.70 187 GLU C O 1
ATOM 4477 O O B GLU C 1 108 ? 19.384 69.381 3.635 0.50 34.87 187 GLU C O 1
ATOM 4488 N N . SER C 1 109 ? 18.024 70.874 2.635 1.00 34.83 188 SER C N 1
ATOM 4489 C CA . SER C 1 109 ? 18.423 71.933 3.547 1.00 35.26 188 SER C CA 1
ATOM 4490 C C . SER C 1 109 ? 17.839 71.756 4.946 1.00 34.96 188 SER C C 1
ATOM 4491 O O . SER C 1 109 ? 18.474 72.129 5.927 1.00 35.82 188 SER C O 1
ATOM 4494 N N . ILE C 1 110 ? 16.645 71.182 5.048 1.00 34.31 189 ILE C N 1
ATOM 4495 C CA . ILE C 1 110 ? 16.019 70.982 6.355 1.00 33.22 189 ILE C CA 1
ATOM 4496 C C . ILE C 1 110 ? 16.715 69.856 7.108 1.00 33.92 189 ILE C C 1
ATOM 4497 O O . ILE C 1 110 ? 16.788 69.860 8.359 1.00 34.53 189 ILE C O 1
ATOM 4502 N N . ALA C 1 111 ? 17.229 68.886 6.352 1.00 33.23 190 ALA C N 1
ATOM 4503 C CA . ALA C 1 111 ? 17.750 67.672 6.972 1.00 33.17 190 ALA C CA 1
ATOM 4504 C C . ALA C 1 111 ? 19.097 67.874 7.719 1.00 33.30 190 ALA C C 1
ATOM 4505 O O . ALA C 1 111 ? 19.625 66.964 8.355 1.00 32.09 190 ALA C O 1
ATOM 4507 N N . LYS C 1 112 ? 19.624 69.090 7.643 1.00 34.07 191 LYS C N 1
ATOM 4508 C CA . LYS C 1 112 ? 20.883 69.429 8.275 1.00 34.96 191 LYS C CA 1
ATOM 4509 C C . LYS C 1 112 ? 20.686 69.904 9.712 1.00 36.07 191 LYS C C 1
ATOM 4510 O O . LYS C 1 112 ? 21.646 70.015 10.463 1.00 37.23 191 LYS C O 1
ATOM 4516 N N . TRP C 1 113 ? 19.452 70.192 10.111 1.00 35.96 192 TRP C N 1
ATOM 4517 C CA . TRP C 1 113 ? 19.220 70.786 11.420 1.00 35.10 192 TRP C CA 1
ATOM 4518 C C . TRP C 1 113 ? 18.616 69.757 12.337 1.00 35.19 192 TRP C C 1
ATOM 4519 O O . TRP C 1 113 ? 17.970 68.824 11.860 1.00 36.58 192 TRP C O 1
ATOM 4530 N N . PRO C 1 114 ? 18.869 69.892 13.648 1.00 34.53 193 PRO C N 1
ATOM 4531 C CA . PRO C 1 114 ? 18.183 69.183 14.732 1.00 34.22 193 PRO C CA 1
ATOM 4532 C C . PRO C 1 114 ? 16.649 69.341 14.733 1.00 34.57 193 PRO C C 1
ATOM 4533 O O . PRO C 1 114 ? 16.127 70.425 14.951 1.00 34.89 193 PRO C O 1
ATOM 4537 N N . LEU C 1 115 ? 15.947 68.235 14.499 1.00 35.31 194 LEU C N 1
ATOM 4538 C CA . LEU C 1 115 ? 14.496 68.183 14.388 1.00 35.12 194 LEU C CA 1
ATOM 4539 C C . LEU C 1 115 ? 13.830 67.954 15.719 1.00 34.97 194 LEU C C 1
ATOM 4540 O O . LEU C 1 115 ? 14.299 67.148 16.540 1.00 36.13 194 LEU C O 1
ATOM 4545 N N . ILE C 1 116 ? 12.703 68.627 15.914 1.00 33.87 195 ILE C N 1
ATOM 4546 C CA . ILE C 1 116 ? 11.843 68.395 17.058 1.00 32.53 195 ILE C CA 1
ATOM 4547 C C . ILE C 1 116 ? 10.473 68.143 16.492 1.00 32.79 195 ILE C C 1
ATOM 4548 O O . ILE C 1 116 ? 9.873 69.035 15.910 1.00 33.15 195 ILE C O 1
ATOM 4553 N N . THR C 1 117 ? 9.974 66.921 16.621 1.00 33.44 196 THR C N 1
ATOM 4554 C CA . THR C 1 117 ? 8.691 66.583 15.986 1.00 33.61 196 THR C CA 1
ATOM 4555 C C . THR C 1 117 ? 7.951 65.419 16.687 1.00 33.67 196 THR C C 1
ATOM 4556 O O . THR C 1 117 ? 8.360 64.989 17.784 1.00 33.53 196 THR C O 1
ATOM 4560 N N . TYR C 1 118 ? 6.877 64.920 16.071 1.00 33.43 197 TYR C N 1
ATOM 4561 C CA . TYR C 1 118 ? 6.087 63.843 16.672 1.00 33.45 197 TYR C CA 1
ATOM 4562 C C . TYR C 1 118 ? 6.785 62.501 16.600 1.00 34.57 197 TYR C C 1
ATOM 4563 O O . TYR C 1 118 ? 7.589 62.251 15.698 1.00 34.11 197 TYR C O 1
ATOM 4572 N N . ARG C 1 119 ? 6.477 61.648 17.572 1.00 36.13 198 ARG C N 1
ATOM 4573 C CA . ARG C 1 119 ? 6.885 60.247 17.576 1.00 37.91 198 ARG C CA 1
ATOM 4574 C C . ARG C 1 119 ? 6.317 59.484 16.398 1.00 38.57 198 ARG C C 1
ATOM 4575 O O . ARG C 1 119 ? 5.306 59.885 15.825 1.00 38.26 198 ARG C O 1
ATOM 4583 N N . GLN C 1 120 ? 6.920 58.343 16.085 1.00 39.49 199 GLN C N 1
ATOM 4584 C CA . GLN C 1 120 ? 6.366 57.447 15.069 1.00 40.83 199 GLN C CA 1
ATOM 4585 C C . GLN C 1 120 ? 4.955 56.985 15.422 1.00 41.44 199 GLN C C 1
ATOM 4586 O O . GLN C 1 120 ? 4.660 56.704 16.565 1.00 42.36 199 GLN C O 1
ATOM 4592 N N . GLY C 1 121 ? 4.062 56.954 14.449 1.00 41.46 200 GLY C N 1
ATOM 4593 C CA . GLY C 1 121 ? 2.704 56.565 14.748 1.00 41.20 200 GLY C CA 1
ATOM 4594 C C . GLY C 1 121 ? 1.840 57.710 15.204 1.00 41.99 200 GLY C C 1
ATOM 4595 O O . GLY C 1 121 ? 0.671 57.510 15.464 1.00 43.45 200 GLY C O 1
ATOM 4596 N N . ILE C 1 122 ? 2.392 58.914 15.305 1.00 42.43 201 ILE C N 1
ATOM 4597 C CA . ILE C 1 122 ? 1.631 60.070 15.810 1.00 42.54 201 ILE C CA 1
ATOM 4598 C C . ILE C 1 122 ? 1.538 61.193 14.781 1.00 42.18 201 ILE C C 1
ATOM 4599 O O . ILE C 1 122 ? 2.521 61.578 14.176 1.00 42.63 201 ILE C O 1
ATOM 4604 N N . THR C 1 123 ? 0.346 61.714 14.560 1.00 42.06 202 THR C N 1
ATOM 4605 C CA . THR C 1 123 ? 0.216 63.010 13.885 1.00 41.22 202 THR C CA 1
ATOM 4606 C C . THR C 1 123 ? 1.119 63.094 12.670 1.00 40.46 202 THR C C 1
ATOM 4607 O O . THR C 1 123 ? 1.742 64.133 12.402 1.00 40.13 202 THR C O 1
ATOM 4611 N N . GLY C 1 124 ? 1.210 61.974 11.961 1.00 39.35 203 GLY C N 1
ATOM 4612 C CA . GLY C 1 124 ? 1.673 61.989 10.578 1.00 38.99 203 GLY C CA 1
ATOM 4613 C C . GLY C 1 124 ? 3.178 61.841 10.438 1.00 38.85 203 GLY C C 1
ATOM 4614 O O . GLY C 1 124 ? 3.734 62.018 9.338 1.00 39.00 203 GLY C O 1
ATOM 4615 N N . ARG C 1 125 ? 3.840 61.526 11.549 1.00 37.15 204 ARG C N 1
ATOM 4616 C CA . ARG C 1 125 ? 5.259 61.275 11.516 1.00 36.26 204 ARG C CA 1
ATOM 4617 C C . ARG C 1 125 ? 5.675 60.584 10.213 1.00 36.67 204 ARG C C 1
ATOM 4618 O O . ARG C 1 125 ? 6.601 61.051 9.550 1.00 37.19 204 ARG C O 1
ATOM 4626 N N . SER C 1 126 ? 4.993 59.492 9.842 1.00 36.59 205 SER C N 1
ATOM 4627 C CA . SER C 1 126 ? 5.358 58.712 8.638 1.00 36.60 205 SER C CA 1
ATOM 4628 C C . SER C 1 126 ? 5.374 59.557 7.381 1.00 35.56 205 SER C C 1
ATOM 4629 O O . SER C 1 126 ? 6.099 59.258 6.440 1.00 35.26 205 SER C O 1
ATOM 4632 N N . ARG C 1 127 ? 4.559 60.600 7.352 1.00 35.21 206 ARG C N 1
ATOM 4633 C CA . ARG C 1 127 ? 4.608 61.528 6.232 1.00 35.92 206 ARG C CA 1
ATOM 4634 C C . ARG C 1 127 ? 5.951 62.240 6.222 1.00 35.23 206 ARG C C 1
ATOM 4635 O O . ARG C 1 127 ? 6.507 62.471 5.170 1.00 35.86 206 ARG C O 1
ATOM 4643 N N . ILE C 1 128 ? 6.490 62.572 7.390 1.00 34.52 207 ILE C N 1
ATOM 4644 C CA . ILE C 1 128 ? 7.816 63.200 7.458 1.00 33.76 207 ILE C CA 1
ATOM 4645 C C . ILE C 1 128 ? 8.921 62.228 7.017 1.00 33.03 207 ILE C C 1
ATOM 4646 O O . ILE C 1 128 ? 9.583 62.441 6.014 1.00 32.05 207 ILE C O 1
ATOM 4651 N N . ASP C 1 129 ? 9.086 61.144 7.753 1.00 33.20 208 ASP C N 1
ATOM 4652 C CA . ASP C 1 129 ? 9.972 60.072 7.339 1.00 33.79 208 ASP C CA 1
ATOM 4653 C C . ASP C 1 129 ? 9.983 59.781 5.841 1.00 33.14 208 ASP C C 1
ATOM 4654 O O . ASP C 1 129 ? 11.054 59.688 5.233 1.00 32.81 208 ASP C O 1
ATOM 4659 N N . ASP C 1 130 ? 8.807 59.614 5.241 1.00 32.35 209 ASP C N 1
ATOM 4660 C CA . ASP C 1 130 ? 8.752 59.200 3.835 1.00 32.11 209 ASP C CA 1
ATOM 4661 C C . ASP C 1 130 ? 9.187 60.273 2.865 1.00 30.31 209 ASP C C 1
ATOM 4662 O O . ASP C 1 130 ? 9.758 59.976 1.845 1.00 29.28 209 ASP C O 1
ATOM 4667 N N . ALA C 1 131 ? 8.924 61.522 3.210 1.00 28.41 210 ALA C N 1
ATOM 4668 C CA . ALA C 1 131 ? 9.383 62.616 2.432 1.00 27.07 210 ALA C CA 1
ATOM 4669 C C . ALA C 1 131 ? 10.903 62.555 2.359 1.00 27.53 210 ALA C C 1
ATOM 4670 O O . ALA C 1 131 ? 11.468 62.507 1.262 1.00 28.06 210 ALA C O 1
ATOM 4672 N N . PHE C 1 132 ? 11.568 62.548 3.515 1.00 26.45 211 PHE C N 1
ATOM 4673 C CA . PHE C 1 132 ? 13.012 62.479 3.534 1.00 25.29 211 PHE C CA 1
ATOM 4674 C C . PHE C 1 132 ? 13.525 61.226 2.847 1.00 24.72 211 PHE C C 1
ATOM 4675 O O . PHE C 1 132 ? 14.560 61.264 2.199 1.00 24.32 211 PHE C O 1
ATOM 4683 N N . ALA C 1 133 ? 12.808 60.113 2.972 1.00 24.19 212 ALA C N 1
ATOM 4684 C CA . ALA C 1 133 ? 13.307 58.853 2.416 1.00 23.24 212 ALA C CA 1
ATOM 4685 C C . ALA C 1 133 ? 13.460 58.932 0.916 1.00 23.25 212 ALA C C 1
ATOM 4686 O O . ALA C 1 133 ? 14.346 58.347 0.361 1.00 22.78 212 ALA C O 1
ATOM 4688 N N . ARG C 1 134 ? 12.578 59.663 0.259 1.00 25.61 213 ARG C N 1
ATOM 4689 C CA . ARG C 1 134 ? 12.643 59.858 -1.191 1.00 26.22 213 ARG C CA 1
ATOM 4690 C C . ARG C 1 134 ? 13.897 60.645 -1.556 1.00 26.37 213 ARG C C 1
ATOM 4691 O O . ARG C 1 134 ? 14.406 60.468 -2.609 1.00 26.04 213 ARG C O 1
ATOM 4699 N N . LYS C 1 135 ? 14.413 61.500 -0.679 1.00 28.01 214 LYS C N 1
ATOM 4700 C CA . LYS C 1 135 ? 15.736 62.098 -0.893 1.00 28.82 214 LYS C CA 1
ATOM 4701 C C . LYS C 1 135 ? 16.933 61.269 -0.360 1.00 29.75 214 LYS C C 1
ATOM 4702 O O . LYS C 1 135 ? 18.064 61.756 -0.400 1.00 30.50 214 LYS C O 1
ATOM 4708 N N . GLY C 1 136 ? 16.695 60.052 0.158 1.00 29.57 215 GLY C N 1
ATOM 4709 C CA . GLY C 1 136 ? 17.751 59.186 0.722 1.00 27.84 215 GLY C CA 1
ATOM 4710 C C . GLY C 1 136 ? 18.162 59.455 2.175 1.00 27.33 215 GLY C C 1
ATOM 4711 O O . GLY C 1 136 ? 19.158 58.901 2.655 1.00 27.09 215 GLY C O 1
ATOM 4712 N N . LEU C 1 137 ? 17.389 60.273 2.886 1.00 26.39 216 LEU C N 1
ATOM 4713 C CA . LEU C 1 137 ? 17.825 60.803 4.168 1.00 26.24 216 LEU C CA 1
ATOM 4714 C C . LEU C 1 137 ? 17.039 60.313 5.375 1.00 27.84 216 LEU C C 1
ATOM 4715 O O . LEU C 1 137 ? 15.871 59.927 5.260 1.00 28.55 216 LEU C O 1
ATOM 4720 N N . LEU C 1 138 ? 17.691 60.332 6.534 1.00 28.65 217 LEU C N 1
ATOM 4721 C CA . LEU C 1 138 ? 17.017 60.219 7.813 1.00 29.54 217 LEU C CA 1
ATOM 4722 C C . LEU C 1 138 ? 17.017 61.597 8.424 1.00 31.61 217 LEU C C 1
ATOM 4723 O O . LEU C 1 138 ? 17.917 62.372 8.185 1.00 31.31 217 LEU C O 1
ATOM 4728 N N . ALA C 1 139 ? 16.005 61.908 9.217 1.00 34.61 218 ALA C N 1
ATOM 4729 C CA . ALA C 1 139 ? 15.974 63.171 9.915 1.00 36.43 218 ALA C CA 1
ATOM 4730 C C . ALA C 1 139 ? 16.753 63.067 11.237 1.00 38.34 218 ALA C C 1
ATOM 4731 O O . ALA C 1 139 ? 16.790 62.006 11.867 1.00 38.14 218 ALA C O 1
ATOM 4733 N N . ASP C 1 140 ? 17.380 64.170 11.646 1.00 40.18 219 ASP C N 1
ATOM 4734 C CA . ASP C 1 140 ? 18.029 64.266 12.956 1.00 41.23 219 ASP C CA 1
ATOM 4735 C C . ASP C 1 140 ? 16.984 64.549 14.011 1.00 39.90 219 ASP C C 1
ATOM 4736 O O . ASP C 1 140 ? 16.672 65.700 14.232 1.00 40.15 219 ASP C O 1
ATOM 4741 N N . ILE C 1 141 ? 16.442 63.522 14.659 1.00 38.83 220 ILE C N 1
ATOM 4742 C CA . ILE C 1 141 ? 15.372 63.705 15.664 1.00 37.39 220 ILE C CA 1
ATOM 4743 C C . ILE C 1 141 ? 15.938 63.851 17.072 1.00 36.51 220 ILE C C 1
ATOM 4744 O O . ILE C 1 141 ? 16.419 62.864 17.647 1.00 36.33 220 ILE C O 1
ATOM 4749 N N . VAL C 1 142 ? 15.903 65.059 17.635 1.00 35.09 221 VAL C N 1
ATOM 4750 C CA . VAL C 1 142 ? 16.410 65.204 19.013 1.00 35.21 221 VAL C CA 1
ATOM 4751 C C . VAL C 1 142 ? 15.299 65.138 20.030 1.00 34.65 221 VAL C C 1
ATOM 4752 O O . VAL C 1 142 ? 15.539 64.866 21.191 1.00 35.25 221 VAL C O 1
ATOM 4756 N N . LEU C 1 143 ? 14.077 65.388 19.594 1.00 34.22 222 LEU C N 1
ATOM 4757 C CA . LEU C 1 143 ? 12.937 65.192 20.475 1.00 34.20 222 LEU C CA 1
ATOM 4758 C C . LEU C 1 143 ? 11.726 64.615 19.726 1.00 34.30 222 LEU C C 1
ATOM 4759 O O . LEU C 1 143 ? 11.272 65.141 18.686 1.00 33.56 222 LEU C O 1
ATOM 4764 N N . SER C 1 144 ? 11.247 63.503 20.274 1.00 34.13 223 SER C N 1
ATOM 4765 C CA . SER C 1 144 ? 10.077 62.806 19.809 1.00 34.14 223 SER C CA 1
ATOM 4766 C C . SER C 1 144 ? 8.917 63.136 20.690 1.00 34.71 223 SER C C 1
ATOM 4767 O O . SER C 1 144 ? 8.747 62.520 21.752 1.00 35.47 223 SER C O 1
ATOM 4770 N N . ALA C 1 145 ? 8.110 64.089 20.253 1.00 34.70 224 ALA C N 1
ATOM 4771 C CA . ALA C 1 145 ? 6.970 64.546 21.024 1.00 35.95 224 ALA C CA 1
ATOM 4772 C C . ALA C 1 145 ? 5.692 63.720 20.819 1.00 37.92 224 ALA C C 1
ATOM 4773 O O . ALA C 1 145 ? 5.491 63.059 19.773 1.00 38.84 224 ALA C O 1
ATOM 4775 N N . GLN C 1 146 ? 4.819 63.787 21.824 1.00 38.91 225 GLN C N 1
ATOM 4776 C CA . GLN C 1 146 ? 3.437 63.351 21.689 1.00 39.12 225 GLN C CA 1
ATOM 4777 C C . GLN C 1 146 ? 2.489 64.475 21.333 1.00 39.19 225 GLN C C 1
ATOM 4778 O O . GLN C 1 146 ? 1.355 64.189 21.050 1.00 40.62 225 GLN C O 1
ATOM 4784 N N . ASP C 1 147 ? 2.933 65.734 21.326 1.00 39.14 226 ASP C N 1
ATOM 4785 C CA . ASP C 1 147 ? 2.038 66.879 21.075 1.00 38.84 226 ASP C CA 1
ATOM 4786 C C . ASP C 1 147 ? 2.772 68.183 20.745 1.00 38.66 226 ASP C C 1
ATOM 4787 O O . ASP C 1 147 ? 3.927 68.373 21.086 1.00 38.96 226 ASP C O 1
ATOM 4792 N N . SER C 1 148 ? 2.073 69.097 20.110 1.00 38.87 227 SER C N 1
ATOM 4793 C CA . SER C 1 148 ? 2.662 70.317 19.604 1.00 39.48 227 SER C CA 1
ATOM 4794 C C . SER C 1 148 ? 3.130 71.274 20.674 1.00 39.92 227 SER C C 1
ATOM 4795 O O . SER C 1 148 ? 4.006 72.089 20.429 1.00 40.65 227 SER C O 1
ATOM 4798 N N . ASP C 1 149 ? 2.530 71.215 21.854 1.00 40.32 228 ASP C N 1
ATOM 4799 C CA . ASP C 1 149 ? 2.963 72.089 22.959 1.00 40.31 228 ASP C CA 1
ATOM 4800 C C . ASP C 1 149 ? 4.390 71.822 23.440 1.00 37.86 228 ASP C C 1
ATOM 4801 O O . ASP C 1 149 ? 5.182 72.750 23.654 1.00 37.24 228 ASP C O 1
ATOM 4806 N N . VAL C 1 150 ? 4.698 70.538 23.596 1.00 34.86 229 VAL C N 1
ATOM 4807 C CA . VAL C 1 150 ? 6.029 70.089 23.926 1.00 32.25 229 VAL C CA 1
ATOM 4808 C C . VAL C 1 150 ? 6.992 70.574 22.846 1.00 31.37 229 VAL C C 1
ATOM 4809 O O . VAL C 1 150 ? 8.055 71.112 23.149 1.00 31.19 229 VAL C O 1
ATOM 4813 N N . ILE C 1 151 ? 6.598 70.428 21.584 1.00 30.27 230 ILE C N 1
ATOM 4814 C CA . ILE C 1 151 ? 7.404 70.932 20.476 1.00 29.66 230 ILE C CA 1
ATOM 4815 C C . ILE C 1 151 ? 7.695 72.437 20.567 1.00 30.32 230 ILE C C 1
ATOM 4816 O O . ILE C 1 151 ? 8.860 72.829 20.520 1.00 30.53 230 ILE C O 1
ATOM 4821 N N . LYS C 1 152 ? 6.667 73.274 20.717 1.00 30.21 231 LYS C N 1
ATOM 4822 C CA . LYS C 1 152 ? 6.903 74.721 20.842 1.00 31.61 231 LYS C CA 1
ATOM 4823 C C . LYS C 1 152 ? 7.877 75.052 21.971 1.00 29.98 231 LYS C C 1
ATOM 4824 O O . LYS C 1 152 ? 8.726 75.943 21.841 1.00 29.39 231 LYS C O 1
ATOM 4830 N N . THR C 1 153 ? 7.782 74.321 23.071 1.00 28.00 232 THR C N 1
ATOM 4831 C CA . THR C 1 153 ? 8.674 74.598 24.156 1.00 26.64 232 THR C CA 1
ATOM 4832 C C . THR C 1 153 ? 10.123 74.411 23.704 1.00 27.18 232 THR C C 1
ATOM 4833 O O . THR C 1 153 ? 10.981 75.247 24.003 1.00 28.21 232 THR C O 1
ATOM 4837 N N . TYR C 1 154 ? 10.433 73.323 23.007 1.00 25.96 233 TYR C N 1
ATOM 4838 C CA . TYR C 1 154 ? 11.861 73.039 22.827 1.00 25.25 233 TYR C CA 1
ATOM 4839 C C . TYR C 1 154 ? 12.463 73.770 21.665 1.00 26.49 233 TYR C C 1
ATOM 4840 O O . TYR C 1 154 ? 13.681 73.995 21.644 1.00 26.85 233 TYR C O 1
ATOM 4849 N N . VAL C 1 155 ? 11.608 74.184 20.723 1.00 26.73 234 VAL C N 1
ATOM 4850 C CA . VAL C 1 155 ? 12.037 75.120 19.696 1.00 25.30 234 VAL C CA 1
ATOM 4851 C C . VAL C 1 155 ? 12.345 76.469 20.319 1.00 25.03 234 VAL C C 1
ATOM 4852 O O . VAL C 1 155 ? 13.379 77.052 20.034 1.00 25.71 234 VAL C O 1
ATOM 4856 N N . ALA C 1 156 ? 11.480 76.966 21.191 1.00 25.14 235 ALA C N 1
ATOM 4857 C CA . ALA C 1 156 ? 11.791 78.235 21.868 1.00 25.74 235 ALA C CA 1
ATOM 4858 C C . ALA C 1 156 ? 13.061 78.108 22.682 1.00 27.12 235 ALA C C 1
ATOM 4859 O O . ALA C 1 156 ? 13.875 79.010 22.720 1.00 28.62 235 ALA C O 1
ATOM 4861 N N . LEU C 1 157 ? 13.243 76.966 23.322 1.00 28.09 236 LEU C N 1
ATOM 4862 C CA . LEU C 1 157 ? 14.387 76.781 24.169 1.00 28.45 236 LEU C CA 1
ATOM 4863 C C . LEU C 1 157 ? 15.740 76.824 23.414 1.00 29.39 236 LEU C C 1
ATOM 4864 O O . LEU C 1 157 ? 16.715 77.312 23.953 1.00 31.16 236 LEU C O 1
ATOM 4869 N N . GLY C 1 158 ? 15.818 76.330 22.181 1.00 28.93 237 GLY C N 1
ATOM 4870 C CA . GLY C 1 158 ? 17.047 76.447 21.412 1.00 27.62 237 GLY C CA 1
ATOM 4871 C C . GLY C 1 158 ? 17.528 75.109 20.888 1.00 28.94 237 GLY C C 1
ATOM 4872 O O . GLY C 1 158 ? 18.639 74.994 20.298 1.00 29.14 237 GLY C O 1
ATOM 4873 N N . LEU C 1 159 ? 16.691 74.090 21.080 1.00 29.05 238 LEU C N 1
ATOM 4874 C CA . LEU C 1 159 ? 17.120 72.728 20.878 1.00 29.06 238 LEU C CA 1
ATOM 4875 C C . LEU C 1 159 ? 17.090 72.369 19.423 1.00 29.79 238 LEU C C 1
ATOM 4876 O O . LEU C 1 159 ? 17.837 71.513 18.980 1.00 31.51 238 LEU C O 1
ATOM 4881 N N . GLY C 1 160 ? 16.258 73.036 18.645 1.00 29.67 239 GLY C N 1
ATOM 4882 C CA . GLY C 1 160 ? 16.225 72.733 17.231 1.00 28.78 239 GLY C CA 1
ATOM 4883 C C . GLY C 1 160 ? 15.006 73.338 16.603 1.00 28.19 239 GLY C C 1
ATOM 4884 O O . GLY C 1 160 ? 14.327 74.126 17.232 1.00 28.60 239 GLY C O 1
ATOM 4885 N N . ILE C 1 161 ? 14.756 72.988 15.351 1.00 27.92 240 ILE C N 1
ATOM 4886 C CA . ILE C 1 161 ? 13.587 73.450 14.635 1.00 28.87 240 ILE C CA 1
ATOM 4887 C C . ILE C 1 161 ? 12.463 72.416 14.782 1.00 29.77 240 ILE C C 1
ATOM 4888 O O . ILE C 1 161 ? 12.717 71.262 15.104 1.00 30.55 240 ILE C O 1
ATOM 4893 N N . GLY C 1 162 ? 11.222 72.818 14.555 1.00 30.31 241 GLY C N 1
ATOM 4894 C CA . GLY C 1 162 ? 10.113 71.882 14.688 1.00 31.27 241 GLY C CA 1
ATOM 4895 C C . GLY C 1 162 ? 9.303 71.663 13.421 1.00 32.62 241 GLY C C 1
ATOM 4896 O O . GLY C 1 162 ? 9.198 72.563 12.559 1.00 32.91 241 GLY C O 1
ATOM 4897 N N . LEU C 1 163 ? 8.759 70.449 13.303 1.00 33.78 242 LEU C N 1
ATOM 4898 C CA . LEU C 1 163 ? 7.719 70.113 12.309 1.00 35.01 242 LEU C CA 1
ATOM 4899 C C . LEU C 1 163 ? 6.445 69.792 13.078 1.00 36.18 242 LEU C C 1
ATOM 4900 O O . LEU C 1 163 ? 6.313 68.728 13.675 1.00 37.25 242 LEU C O 1
ATOM 4905 N N . VAL C 1 164 ? 5.544 70.761 13.122 1.00 37.41 243 VAL C N 1
ATOM 4906 C CA . VAL C 1 164 ? 4.243 70.623 13.787 1.00 38.37 243 VAL C CA 1
ATOM 4907 C C . VAL C 1 164 ? 3.107 70.466 12.753 1.00 39.04 243 VAL C C 1
ATOM 4908 O O . VAL C 1 164 ? 3.301 70.713 11.533 1.00 39.06 243 VAL C O 1
ATOM 4912 N N . ALA C 1 165 ? 1.931 70.058 13.233 1.00 38.79 244 ALA C N 1
ATOM 4913 C CA . ALA C 1 165 ? 0.754 70.064 12.383 1.00 39.21 244 ALA C CA 1
ATOM 4914 C C . ALA C 1 165 ? 0.365 71.522 12.209 1.00 39.68 244 ALA C C 1
ATOM 4915 O O . ALA C 1 165 ? 0.521 72.327 13.130 1.00 38.60 244 ALA C O 1
ATOM 4917 N N . GLU C 1 166 ? -0.108 71.873 11.016 1.00 41.02 245 GLU C N 1
ATOM 4918 C CA . GLU C 1 166 ? -0.203 73.287 10.650 1.00 42.53 245 GLU C CA 1
ATOM 4919 C C . GLU C 1 166 ? -1.298 74.022 11.429 1.00 42.85 245 GLU C C 1
ATOM 4920 O O . GLU C 1 166 ? -1.273 75.247 11.587 1.00 42.62 245 GLU C O 1
ATOM 4926 N N . GLN C 1 167 ? -2.244 73.250 11.945 1.00 44.17 246 GLN C N 1
ATOM 4927 C CA . GLN C 1 167 ? -3.402 73.782 12.665 1.00 45.84 246 GLN C CA 1
ATOM 4928 C C . GLN C 1 167 ? -3.123 74.268 14.092 1.00 48.02 246 GLN C C 1
ATOM 4929 O O . GLN C 1 167 ? -4.060 74.566 14.812 1.00 47.41 246 GLN C O 1
ATOM 4935 N N . SER C 1 168 ? -1.846 74.387 14.471 1.00 52.11 247 SER C N 1
ATOM 4936 C CA . SER C 1 168 ? -1.435 74.607 15.856 1.00 55.36 247 SER C CA 1
ATOM 4937 C C . SER C 1 168 ? -1.100 76.032 16.201 1.00 57.98 247 SER C C 1
ATOM 4938 O O . SER C 1 168 ? -0.720 76.303 17.323 1.00 57.27 247 SER C O 1
ATOM 4941 N N . SER C 1 169 ? -1.201 76.948 15.254 1.00 63.14 248 SER C N 1
ATOM 4942 C CA . SER C 1 169 ? -0.983 78.357 15.603 1.00 69.18 248 SER C CA 1
ATOM 4943 C C . SER C 1 169 ? -2.210 78.914 16.347 1.00 72.98 248 SER C C 1
ATOM 4944 O O . SER C 1 169 ? -3.175 79.398 15.729 1.00 73.35 248 SER C O 1
ATOM 4947 N N . GLY C 1 170 ? -2.166 78.821 17.679 0.86 76.96 249 GLY C N 1
ATOM 4948 C CA . GLY C 1 170 ? -3.338 79.085 18.529 0.86 81.22 249 GLY C CA 1
ATOM 4949 C C . GLY C 1 170 ? -3.924 80.483 18.411 0.86 84.21 249 GLY C C 1
ATOM 4950 O O . GLY C 1 170 ? -3.298 81.369 17.806 0.86 84.21 249 GLY C O 1
ATOM 4951 N N . GLU C 1 171 ? -5.135 80.661 18.962 0.86 87.05 250 GLU C N 1
ATOM 4952 C CA . GLU C 1 171 ? -5.746 81.990 19.205 0.86 89.70 250 GLU C CA 1
ATOM 4953 C C . GLU C 1 171 ? -4.677 83.006 19.669 0.86 91.35 250 GLU C C 1
ATOM 4954 O O . GLU C 1 171 ? -4.227 83.871 18.900 0.86 91.79 250 GLU C O 1
ATOM 4960 N N . GLN C 1 172 ? -4.306 82.902 20.947 0.86 92.65 251 GLN C N 1
ATOM 4961 C CA . GLN C 1 172 ? -3.031 83.409 21.460 0.86 93.00 251 GLN C CA 1
ATOM 4962 C C . GLN C 1 172 ? -1.924 82.632 20.740 0.86 92.62 251 GLN C C 1
ATOM 4963 O O . GLN C 1 172 ? -1.746 81.421 20.967 0.86 92.31 251 GLN C O 1
ATOM 4969 N N . GLU C 1 173 ? -1.209 83.303 19.842 0.86 91.86 252 GLU C N 1
ATOM 4970 C CA . GLU C 1 173 ? -0.153 82.628 19.092 0.86 90.86 252 GLU C CA 1
ATOM 4971 C C . GLU C 1 173 ? 0.999 82.226 20.021 0.86 89.53 252 GLU C C 1
ATOM 4972 O O . GLU C 1 173 ? 1.468 81.088 19.952 0.86 89.90 252 GLU C O 1
ATOM 4978 N N . GLU C 1 174 ? 1.420 83.146 20.899 0.86 87.29 253 GLU C N 1
ATOM 4979 C CA . GLU C 1 174 ? 2.531 82.923 21.846 0.86 85.06 253 GLU C CA 1
ATOM 4980 C C . GLU C 1 174 ? 3.868 82.608 21.144 0.86 82.83 253 GLU C C 1
ATOM 4981 O O . GLU C 1 174 ? 4.321 81.453 21.152 0.86 82.16 253 GLU C O 1
ATOM 4987 N N . GLU C 1 175 ? 4.510 83.615 20.551 0.86 79.51 254 GLU C N 1
ATOM 4988 C CA . GLU C 1 175 ? 5.696 83.340 19.759 0.86 75.94 254 GLU C CA 1
ATOM 4989 C C . GLU C 1 175 ? 6.325 84.553 19.085 0.86 73.25 254 GLU C C 1
ATOM 4990 O O . GLU C 1 175 ? 5.671 85.264 18.327 0.86 72.49 254 GLU C O 1
ATOM 4996 N N . ASN C 1 176 ? 7.606 84.774 19.360 1.00 70.13 255 ASN C N 1
ATOM 4997 C CA . ASN C 1 176 ? 8.475 85.304 18.314 1.00 67.31 255 ASN C CA 1
ATOM 4998 C C . ASN C 1 176 ? 9.260 84.125 17.647 1.00 65.06 255 ASN C C 1
ATOM 4999 O O . ASN C 1 176 ? 10.495 84.053 17.592 1.00 64.23 255 ASN C O 1
ATOM 5004 N N . LEU C 1 177 ? 8.448 83.182 17.181 1.00 62.60 256 LEU C N 1
ATOM 5005 C CA . LEU C 1 177 ? 8.815 82.083 16.319 1.00 59.38 256 LEU C CA 1
ATOM 5006 C C . LEU C 1 177 ? 7.957 82.231 15.078 1.00 58.12 256 LEU C C 1
ATOM 5007 O O . LEU C 1 177 ? 6.823 82.717 15.159 1.00 58.86 256 LEU C O 1
ATOM 5012 N N . ILE C 1 178 ? 8.473 81.775 13.945 1.00 55.87 257 ILE C N 1
ATOM 5013 C CA . ILE C 1 178 ? 7.763 81.850 12.683 1.00 53.85 257 ILE C CA 1
ATOM 5014 C C . ILE C 1 178 ? 7.393 80.458 12.171 1.00 52.46 257 ILE C C 1
ATOM 5015 O O . ILE C 1 178 ? 8.083 79.479 12.455 1.00 52.12 257 ILE C O 1
ATOM 5020 N N . ARG C 1 179 ? 6.287 80.371 11.438 1.00 51.35 258 ARG C N 1
ATOM 5021 C CA . ARG C 1 179 ? 5.978 79.178 10.661 1.00 50.51 258 ARG C CA 1
ATOM 5022 C C . ARG C 1 179 ? 6.427 79.362 9.198 1.00 49.17 258 ARG C C 1
ATOM 5023 O O . ARG C 1 179 ? 6.332 80.448 8.637 1.00 48.58 258 ARG C O 1
ATOM 5031 N N . LEU C 1 180 ? 6.969 78.306 8.603 1.00 47.53 259 LEU C N 1
ATOM 5032 C CA . LEU C 1 180 ? 7.356 78.345 7.216 1.00 45.92 259 LEU C CA 1
ATOM 5033 C C . LEU C 1 180 ? 6.585 77.249 6.523 1.00 46.11 259 LEU C C 1
ATOM 5034 O O . LEU C 1 180 ? 6.514 76.123 6.995 1.00 45.49 259 LEU C O 1
ATOM 5039 N N . ASP C 1 181 ? 5.985 77.621 5.404 1.00 46.83 260 ASP C N 1
ATOM 5040 C CA . ASP C 1 181 ? 5.086 76.793 4.632 1.00 46.89 260 ASP C CA 1
ATOM 5041 C C . ASP C 1 181 ? 5.849 75.641 3.969 1.00 46.04 260 ASP C C 1
ATOM 5042 O O . ASP C 1 181 ? 6.777 75.866 3.186 1.00 45.11 260 ASP C O 1
ATOM 5047 N N . THR C 1 182 ? 5.468 74.407 4.282 1.00 44.64 261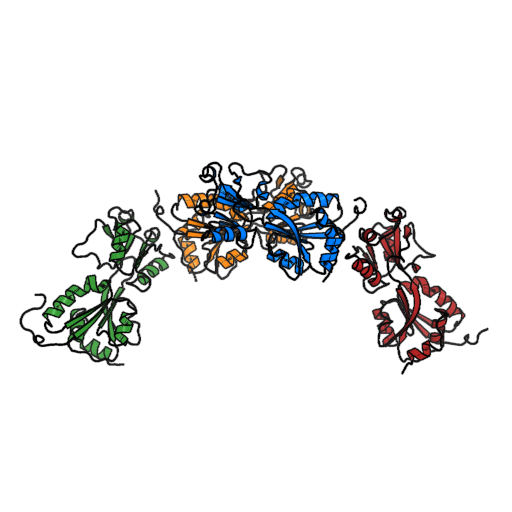 THR C N 1
ATOM 5048 C CA . THR C 1 182 ? 6.131 73.271 3.660 1.00 43.90 261 THR C CA 1
ATOM 5049 C C . THR C 1 182 ? 5.199 72.251 2.974 1.00 44.49 261 THR C C 1
ATOM 5050 O O . THR C 1 182 ? 5.543 71.077 2.854 1.00 45.32 261 THR C O 1
ATOM 5054 N N . ARG C 1 183 ? 4.031 72.669 2.503 1.00 44.07 262 ARG C N 1
ATOM 5055 C CA . ARG C 1 183 ? 3.117 71.707 1.877 1.00 43.83 262 ARG C CA 1
ATOM 5056 C C . ARG C 1 183 ? 3.688 71.136 0.576 1.00 40.72 262 ARG C C 1
ATOM 5057 O O . ARG C 1 183 ? 3.288 70.055 0.128 1.00 39.29 262 ARG C O 1
ATOM 5065 N N . HIS C 1 184 ? 4.620 71.866 -0.027 1.00 37.31 263 HIS C N 1
ATOM 5066 C CA . HIS C 1 184 ? 5.274 71.374 -1.220 1.00 35.55 263 HIS C CA 1
ATOM 5067 C C . HIS C 1 184 ? 6.344 70.310 -0.942 1.00 35.63 263 HIS C C 1
ATOM 5068 O O . HIS C 1 184 ? 6.970 69.801 -1.865 1.00 36.28 263 HIS C O 1
ATOM 5075 N N . LEU C 1 185 ? 6.561 69.968 0.321 1.00 34.58 264 LEU C N 1
ATOM 5076 C CA . LEU C 1 185 ? 7.617 69.037 0.656 1.00 33.88 264 LEU C CA 1
ATOM 5077 C C . LEU C 1 185 ? 7.065 67.758 1.267 1.00 34.26 264 LEU C C 1
ATOM 5078 O O . LEU C 1 185 ? 7.606 66.678 1.044 1.00 34.51 264 LEU C O 1
ATOM 5083 N N . PHE C 1 186 ? 6.004 67.877 2.058 1.00 34.54 265 PHE C N 1
ATOM 5084 C CA . PHE C 1 186 ? 5.396 66.702 2.673 1.00 35.08 265 PHE C CA 1
ATOM 5085 C C . PHE C 1 186 ? 3.992 66.451 2.118 1.00 36.67 265 PHE C C 1
ATOM 5086 O O . PHE C 1 186 ? 3.276 67.382 1.741 1.00 37.22 265 PHE C O 1
ATOM 5094 N N . ASP C 1 187 ? 3.595 65.189 2.084 1.00 37.73 266 ASP C N 1
ATOM 5095 C CA . ASP C 1 187 ? 2.257 64.856 1.670 1.00 39.22 266 ASP C CA 1
ATOM 5096 C C . ASP C 1 187 ? 1.253 65.006 2.791 1.00 39.93 266 ASP C C 1
ATOM 5097 O O . ASP C 1 187 ? 1.618 65.059 3.982 1.00 41.46 266 ASP C O 1
ATOM 5102 N N . ALA C 1 188 ? -0.023 65.067 2.424 1.00 39.07 267 ALA C N 1
ATOM 5103 C CA . ALA C 1 188 ? -1.036 65.453 3.382 1.00 37.45 267 ALA C CA 1
ATOM 5104 C C . ALA C 1 188 ? -1.436 64.322 4.343 1.00 37.02 267 ALA C C 1
ATOM 5105 O O . ALA C 1 188 ? -1.085 63.161 4.171 1.00 36.30 267 ALA C O 1
ATOM 5107 N N . ASN C 1 189 ? -2.164 64.691 5.378 1.00 37.72 268 ASN C N 1
ATOM 5108 C CA . ASN C 1 189 ? -2.673 63.747 6.367 1.00 38.09 268 ASN C CA 1
ATOM 5109 C C . ASN C 1 189 ? -4.174 63.843 6.389 1.00 37.15 268 ASN C C 1
ATOM 5110 O O . ASN C 1 189 ? -4.737 64.809 5.897 1.00 38.03 268 ASN C O 1
ATOM 5115 N N . THR C 1 190 ? -4.835 62.855 6.961 1.00 35.06 269 THR C N 1
ATOM 5116 C CA . THR C 1 190 ? -6.262 62.945 7.066 1.00 33.19 269 THR C CA 1
ATOM 5117 C C . THR C 1 190 ? -6.632 62.691 8.509 1.00 32.41 269 THR C C 1
ATOM 5118 O O . THR C 1 190 ? -6.199 61.697 9.085 1.00 33.43 269 THR C O 1
ATOM 5122 N N . VAL C 1 191 ? -7.403 63.574 9.126 1.00 31.00 270 VAL C N 1
ATOM 5123 C CA . VAL C 1 191 ? -7.927 63.192 10.434 1.00 30.40 270 VAL C CA 1
ATOM 5124 C C . VAL C 1 191 ? -9.120 62.293 10.187 1.00 30.59 270 VAL C C 1
ATOM 5125 O O . VAL C 1 191 ? -9.975 62.636 9.379 1.00 31.38 270 VAL C O 1
ATOM 5129 N N . TRP C 1 192 ? -9.179 61.145 10.845 1.00 30.04 271 TRP C N 1
ATOM 5130 C CA . TRP C 1 192 ? -10.236 60.194 10.556 1.00 30.41 271 TRP C CA 1
ATOM 5131 C C . TRP C 1 192 ? -11.316 60.248 11.614 1.00 31.02 271 TRP C C 1
ATOM 5132 O O . TRP C 1 192 ? -11.025 60.577 12.763 1.00 32.68 271 TRP C O 1
ATOM 5143 N N . LEU C 1 193 ? -12.559 59.933 11.246 1.00 30.56 272 LEU C N 1
ATOM 5144 C CA . LEU C 1 193 ? -13.634 59.774 12.256 1.00 30.30 272 LEU C CA 1
ATOM 5145 C C . LEU C 1 193 ? -13.981 58.320 12.373 1.00 30.07 272 LEU C C 1
ATOM 5146 O O . LEU C 1 193 ? -14.337 57.669 11.382 1.00 30.71 272 LEU C O 1
ATOM 5151 N N . GLY C 1 194 ? -13.908 57.790 13.573 1.00 29.22 273 GLY C N 1
ATOM 5152 C CA . GLY C 1 194 ? -14.010 56.360 13.662 1.00 30.16 273 GLY C CA 1
ATOM 5153 C C . GLY C 1 194 ? -15.211 55.869 14.418 1.00 31.77 273 GLY C C 1
ATOM 5154 O O . GLY C 1 194 ? -15.512 56.359 15.517 1.00 33.26 273 GLY C O 1
ATOM 5155 N N . LEU C 1 195 ? -15.885 54.876 13.840 1.00 31.45 274 LEU C N 1
ATOM 5156 C CA . LEU C 1 195 ? -16.983 54.202 14.506 1.00 29.94 274 LEU C CA 1
ATOM 5157 C C . LEU C 1 195 ? -16.738 52.717 14.540 1.00 29.90 274 LEU C C 1
ATOM 5158 O O . LEU C 1 195 ? -16.022 52.179 13.695 1.00 29.65 274 LEU C O 1
ATOM 5163 N N . LYS C 1 196 ? -17.371 52.058 15.506 1.00 29.69 275 LYS C N 1
ATOM 5164 C CA . LYS C 1 196 ? -17.301 50.623 15.645 1.00 29.92 275 LYS C CA 1
ATOM 5165 C C . LYS C 1 196 ? -18.213 49.956 14.640 1.00 30.66 275 LYS C C 1
ATOM 5166 O O . LYS C 1 196 ? -19.360 50.351 14.497 1.00 31.37 275 LYS C O 1
ATOM 5172 N N . ARG C 1 197 ? -17.723 48.943 13.942 1.00 31.05 276 ARG C N 1
ATOM 5173 C CA . ARG C 1 197 ? -18.483 48.386 12.838 1.00 32.06 276 ARG C CA 1
ATOM 5174 C C . ARG C 1 197 ? -19.761 47.675 13.271 1.00 31.53 276 ARG C C 1
ATOM 5175 O O . ARG C 1 197 ? -19.817 47.075 14.321 1.00 31.38 276 ARG C O 1
ATOM 5183 N N . GLY C 1 198 ? -20.789 47.729 12.445 1.00 31.49 277 GLY C N 1
ATOM 5184 C CA . GLY C 1 198 ? -22.022 46.994 12.718 1.00 32.13 277 GLY C CA 1
ATOM 5185 C C . GLY C 1 198 ? -22.731 47.337 14.019 1.00 33.33 277 GLY C C 1
ATOM 5186 O O . GLY C 1 198 ? -23.328 46.488 14.657 1.00 34.68 277 GLY C O 1
ATOM 5187 N N . GLN C 1 199 ? -22.697 48.595 14.420 1.00 33.66 278 GLN C N 1
ATOM 5188 C CA . GLN C 1 199 ? -23.140 48.941 15.744 1.00 32.23 278 GLN C CA 1
ATOM 5189 C C . GLN C 1 199 ? -24.045 50.176 15.691 1.00 31.12 278 GLN C C 1
ATOM 5190 O O . GLN C 1 199 ? -23.629 51.242 15.244 1.00 31.75 278 GLN C O 1
ATOM 5196 N N . LEU C 1 200 ? -25.293 50.026 16.114 1.00 29.02 279 LEU C N 1
ATOM 5197 C CA . LEU C 1 200 ? -26.262 51.102 16.046 1.00 27.88 279 LEU C CA 1
ATOM 5198 C C . LEU C 1 200 ? -25.883 52.243 16.983 1.00 28.38 279 LEU C C 1
ATOM 5199 O O . LEU C 1 200 ? -25.128 52.042 17.942 1.00 28.60 279 LEU C O 1
ATOM 5204 N N . GLN C 1 201 ? -26.397 53.441 16.718 1.00 28.05 280 GLN C N 1
ATOM 5205 C CA . GLN C 1 201 ? -26.015 54.594 17.509 1.00 28.52 280 GLN C CA 1
ATOM 5206 C C . GLN C 1 201 ? -27.193 55.480 17.783 1.00 29.43 280 GLN C C 1
ATOM 5207 O O . GLN C 1 201 ? -28.164 55.504 17.016 1.00 30.34 280 GLN C O 1
ATOM 5213 N N . ARG C 1 202 ? -27.109 56.226 18.878 1.00 29.38 281 ARG C N 1
ATOM 5214 C CA . ARG C 1 202 ? -28.107 57.257 19.183 1.00 29.51 281 ARG C CA 1
ATOM 5215 C C . ARG C 1 202 ? -28.056 58.358 18.111 1.00 29.17 281 ARG C C 1
ATOM 5216 O O . ARG C 1 202 ? -27.048 58.516 17.448 1.00 28.79 281 ARG C O 1
ATOM 5224 N N . ASN C 1 203 ? -29.155 59.077 17.911 1.00 29.66 282 ASN C N 1
ATOM 5225 C CA . ASN C 1 203 ? -29.239 60.065 16.842 1.00 29.50 282 ASN C CA 1
ATOM 5226 C C . ASN C 1 203 ? -28.130 61.080 16.974 1.00 29.38 282 ASN C C 1
ATOM 5227 O O . ASN C 1 203 ? -27.559 61.508 15.975 1.00 29.16 282 ASN C O 1
ATOM 5232 N N . TYR C 1 204 ? -27.795 61.478 18.201 1.00 29.90 283 TYR C N 1
ATOM 5233 C CA . TYR C 1 204 ? -26.754 62.517 18.345 1.00 29.83 283 TYR C CA 1
ATOM 5234 C C . TYR C 1 204 ? -25.324 62.086 17.893 1.00 30.06 283 TYR C C 1
ATOM 5235 O O . TYR C 1 204 ? -24.478 62.929 17.582 1.00 30.56 283 TYR C O 1
ATOM 5244 N N . VAL C 1 205 ? -25.063 60.788 17.828 1.00 29.27 284 VAL C N 1
ATOM 5245 C CA . VAL C 1 205 ? -23.798 60.345 17.306 1.00 29.51 284 VAL C CA 1
ATOM 5246 C C . VAL C 1 205 ? -23.722 60.620 15.830 1.00 29.74 284 VAL C C 1
ATOM 5247 O O . VAL C 1 205 ? -22.775 61.246 15.353 1.00 29.89 284 VAL C O 1
ATOM 5251 N N . TRP C 1 206 ? -24.719 60.148 15.099 1.00 30.89 285 TRP C N 1
ATOM 5252 C CA . TRP C 1 206 ? -24.772 60.408 13.682 1.00 31.37 285 TRP C CA 1
ATOM 5253 C C . TRP C 1 206 ? -24.787 61.902 13.469 1.00 32.98 285 TRP C C 1
ATOM 5254 O O . TRP C 1 206 ? -24.149 62.389 12.554 1.00 34.06 285 TRP C O 1
ATOM 5265 N N . ARG C 1 207 ? -25.471 62.652 14.327 1.00 34.03 286 ARG C N 1
ATOM 5266 C CA . ARG C 1 207 ? -25.524 64.084 14.120 1.00 35.47 286 ARG C CA 1
ATOM 5267 C C . ARG C 1 207 ? -24.164 64.769 14.296 1.00 36.14 286 ARG C C 1
ATOM 5268 O O . ARG C 1 207 ? -23.803 65.687 13.544 1.00 37.00 286 ARG C O 1
ATOM 5276 N N . PHE C 1 208 ? -23.406 64.336 15.294 1.00 35.72 287 PHE C N 1
ATOM 5277 C CA . PHE C 1 208 ? -22.115 64.933 15.549 1.00 34.72 287 PHE C CA 1
ATOM 5278 C C . PHE C 1 208 ? -21.212 64.770 14.342 1.00 35.64 287 PHE C C 1
ATOM 5279 O O . PHE C 1 208 ? -20.398 65.654 14.042 1.00 35.35 287 PHE C O 1
ATOM 5287 N N . LEU C 1 209 ? -21.338 63.646 13.649 1.00 36.44 288 LEU C N 1
ATOM 5288 C CA . LEU C 1 209 ? -20.478 63.425 12.487 1.00 38.17 288 LEU C CA 1
ATOM 5289 C C . LEU C 1 209 ? -20.820 64.376 11.363 1.00 39.57 288 LEU C C 1
ATOM 5290 O O . LEU C 1 209 ? -19.965 64.775 10.583 1.00 40.18 288 LEU C O 1
ATOM 5295 N N . GLU C 1 210 ? -22.082 64.740 11.282 1.00 41.18 289 GLU C N 1
ATOM 5296 C CA . GLU C 1 210 ? -22.542 65.581 10.211 1.00 43.40 289 GLU C CA 1
ATOM 5297 C C . GLU C 1 210 ? -22.076 67.000 10.452 1.00 42.58 289 GLU C C 1
ATOM 5298 O O . GLU C 1 210 ? -21.877 67.771 9.533 1.00 42.43 289 GLU C O 1
ATOM 5304 N N . LEU C 1 211 ? -21.901 67.329 11.720 1.00 42.31 290 LEU C N 1
ATOM 5305 C CA . LEU C 1 211 ? -21.465 68.649 12.162 1.00 40.96 290 LEU C CA 1
ATOM 5306 C C . LEU C 1 211 ? -19.970 68.888 11.910 1.00 41.07 290 LEU C C 1
ATOM 5307 O O . LEU C 1 211 ? -19.536 70.013 11.782 1.00 41.86 290 LEU C O 1
ATOM 5312 N N . CYS C 1 212 ? -19.189 67.821 11.844 1.00 40.94 291 CYS C N 1
ATOM 5313 C CA . CYS C 1 212 ? -17.789 67.902 11.519 1.00 40.68 291 CYS C CA 1
ATOM 5314 C C . CYS C 1 212 ? -17.565 68.085 10.041 1.00 42.03 291 CYS C C 1
ATOM 5315 O O . CYS C 1 212 ? -17.186 69.143 9.592 1.00 43.73 291 CYS C O 1
ATOM 5318 N N . ASN C 1 213 ? -17.745 67.011 9.286 1.00 43.49 292 ASN C N 1
ATOM 5319 C CA . ASN C 1 213 ? -17.578 67.020 7.825 1.00 43.88 292 ASN C CA 1
ATOM 5320 C C . ASN C 1 213 ? -18.966 66.904 7.306 1.00 45.15 292 ASN C C 1
ATOM 5321 O O . ASN C 1 213 ? -19.605 65.830 7.440 1.00 46.13 292 ASN C O 1
ATOM 5326 N N . ALA C 1 214 ? -19.467 67.999 6.744 1.00 45.53 293 ALA C N 1
ATOM 5327 C CA . ALA C 1 214 ? -20.823 67.963 6.191 1.00 45.71 293 ALA C CA 1
ATOM 5328 C C . ALA C 1 214 ? -20.839 67.384 4.769 1.00 46.25 293 ALA C C 1
ATOM 5329 O O . ALA C 1 214 ? -21.846 67.498 4.058 1.00 47.05 293 ALA C O 1
ATOM 5331 N N . GLY C 1 215 ? -19.732 66.748 4.369 1.00 46.42 294 GLY C N 1
ATOM 5332 C CA . GLY C 1 215 ? -19.595 66.144 3.037 1.00 46.29 294 GLY C CA 1
ATOM 5333 C C . GLY C 1 215 ? -20.204 64.759 2.950 1.00 45.99 294 GLY C C 1
ATOM 5334 O O . GLY C 1 215 ? -20.591 64.321 1.871 1.00 45.91 294 GLY C O 1
ATOM 5335 N N . LEU C 1 216 ? -20.288 64.098 4.105 1.00 45.48 295 LEU C N 1
ATOM 5336 C CA . LEU C 1 216 ? -20.805 62.748 4.256 1.00 45.14 295 LEU C CA 1
ATOM 5337 C C . LEU C 1 216 ? -22.309 62.707 4.285 1.00 45.64 295 LEU C C 1
ATOM 5338 O O . LEU C 1 216 ? -22.941 63.457 5.007 1.00 45.86 295 LEU C O 1
ATOM 5343 N N . SER C 1 217 ? -22.904 61.802 3.535 1.00 46.59 296 SER C N 1
ATOM 5344 C CA . SER C 1 217 ? -24.303 61.545 3.780 1.00 48.00 296 SER C CA 1
ATOM 5345 C C . SER C 1 217 ? -24.432 60.684 5.048 1.00 47.60 296 SER C C 1
ATOM 5346 O O . SER C 1 217 ? -23.806 59.634 5.171 1.00 46.80 296 SER C O 1
ATOM 5349 N N . VAL C 1 218 ? -25.216 61.142 6.011 1.00 47.98 297 VAL C N 1
ATOM 5350 C CA . VAL C 1 218 ? -25.399 60.340 7.209 1.00 48.75 297 VAL C CA 1
ATOM 5351 C C . VAL C 1 218 ? -25.971 58.987 6.814 1.00 48.79 297 VAL C C 1
ATOM 5352 O O . VAL C 1 218 ? -25.544 57.955 7.318 1.00 48.40 297 VAL C O 1
ATOM 5356 N N . GLU C 1 219 ? -26.904 58.997 5.872 1.00 49.28 298 GLU C N 1
ATOM 5357 C CA . GLU C 1 219 ? -27.368 57.759 5.265 1.00 50.41 298 GLU C CA 1
ATOM 5358 C C . GLU C 1 219 ? -26.187 56.900 4.800 1.00 49.72 298 GLU C C 1
ATOM 5359 O O . GLU C 1 219 ? -26.183 55.691 4.951 1.00 49.60 298 GLU C O 1
ATOM 5365 N N . ASP C 1 220 ? -25.168 57.538 4.252 1.00 49.74 299 ASP C N 1
ATOM 5366 C CA . ASP C 1 220 ? -24.011 56.827 3.731 1.00 49.55 299 ASP C CA 1
ATOM 5367 C C . ASP C 1 220 ? -23.177 56.185 4.809 1.00 48.46 299 ASP C C 1
ATOM 5368 O O . ASP C 1 220 ? -22.768 55.027 4.702 1.00 48.33 299 ASP C O 1
ATOM 5373 N N . ILE C 1 221 ? -22.882 56.966 5.830 1.00 47.02 300 ILE C N 1
ATOM 5374 C CA . ILE C 1 221 ? -22.254 56.415 7.003 1.00 46.66 300 ILE C CA 1
ATOM 5375 C C . ILE C 1 221 ? -23.046 55.217 7.557 1.00 45.05 300 ILE C C 1
ATOM 5376 O O . ILE C 1 221 ? -22.461 54.159 7.815 1.00 44.86 300 ILE C O 1
ATOM 5381 N N . LYS C 1 222 ? -24.358 55.363 7.725 1.00 42.50 301 LYS C N 1
ATOM 5382 C CA . LYS C 1 222 ? -25.136 54.277 8.306 1.00 41.34 301 LYS C CA 1
ATOM 5383 C C . LYS C 1 222 ? -25.066 53.013 7.450 1.00 42.43 301 LYS C C 1
ATOM 5384 O O . LYS C 1 222 ? -24.803 51.923 7.947 1.00 42.34 301 LYS C O 1
ATOM 5390 N N . ARG C 1 223 ? -25.279 53.159 6.152 1.00 44.25 302 ARG C N 1
ATOM 5391 C CA . ARG C 1 223 ? -25.269 52.015 5.262 1.00 46.04 302 ARG C CA 1
ATOM 5392 C C . ARG C 1 223 ? -23.911 51.346 5.395 1.00 45.67 302 ARG C C 1
ATOM 5393 O O . ARG C 1 223 ? -23.796 50.130 5.503 1.00 45.72 302 ARG C O 1
ATOM 5401 N N . GLN C 1 224 ? -22.883 52.175 5.421 1.00 46.15 303 GLN C N 1
ATOM 5402 C CA . GLN C 1 224 ? -21.509 51.726 5.511 1.00 46.70 303 GLN C CA 1
ATOM 5403 C C . GLN C 1 224 ? -21.165 51.132 6.890 1.00 46.95 303 GLN C C 1
ATOM 5404 O O . GLN C 1 224 ? -20.294 50.293 6.995 1.00 47.06 303 GLN C O 1
ATOM 5410 N N . VAL C 1 225 ? -21.822 51.570 7.958 1.00 47.62 304 VAL C N 1
ATOM 5411 C CA . VAL C 1 225 ? -21.534 50.982 9.269 1.00 48.06 304 VAL C CA 1
ATOM 5412 C C . VAL C 1 225 ? -22.159 49.592 9.345 1.00 49.83 304 VAL C C 1
ATOM 5413 O O . VAL C 1 225 ? -21.557 48.666 9.882 1.00 49.47 304 VAL C O 1
ATOM 5417 N N . MET C 1 226 ? -23.341 49.448 8.753 1.00 52.47 305 MET C N 1
ATOM 5418 C CA . MET C 1 226 ? -24.127 48.223 8.853 1.00 55.93 305 MET C CA 1
ATOM 5419 C C . MET C 1 226 ? -23.662 47.078 7.954 1.00 59.15 305 MET C C 1
ATOM 5420 O O . MET C 1 226 ? -23.509 45.931 8.411 1.00 59.44 305 MET C O 1
ATOM 5425 N N . GLU C 1 227 ? -23.433 47.379 6.677 1.00 62.14 306 GLU C N 1
ATOM 5426 C CA . GLU C 1 227 ? -23.261 46.318 5.700 1.00 65.08 306 GLU C CA 1
ATOM 5427 C C . GLU C 1 227 ? -21.991 45.525 5.924 1.00 66.18 306 GLU C C 1
ATOM 5428 O O . GLU C 1 227 ? -21.057 45.588 5.124 1.00 66.30 306 GLU C O 1
ATOM 5434 N N . SER C 1 228 ? -21.988 44.764 7.021 1.00 67.46 307 SER C N 1
ATOM 5435 C CA . SER C 1 228 ? -20.837 43.956 7.435 1.00 68.34 307 SER C CA 1
ATOM 5436 C C . SER C 1 228 ? -21.305 42.548 7.770 1.00 68.06 307 SER C C 1
ATOM 5437 O O . SER C 1 228 ? -22.478 42.347 8.094 1.00 68.17 307 SER C O 1
ATOM 5440 N N . SER D 1 6 ? 79.857 -37.989 3.172 0.95 74.04 85 SER D N 1
ATOM 5441 C CA . SER D 1 6 ? 79.311 -36.680 3.618 0.95 74.38 85 SER D CA 1
ATOM 5442 C C . SER D 1 6 ? 77.898 -36.848 4.191 0.95 74.33 85 SER D C 1
ATOM 5443 O O . SER D 1 6 ? 77.486 -37.958 4.527 0.95 73.49 85 SER D O 1
ATOM 5446 N N . HIS D 1 7 ? 77.168 -35.735 4.296 0.95 74.64 86 HIS D N 1
ATOM 5447 C CA . HIS D 1 7 ? 75.838 -35.716 4.921 0.95 74.50 86 HIS D CA 1
ATOM 5448 C C . HIS D 1 7 ? 74.742 -36.373 4.080 0.95 73.39 86 HIS D C 1
ATOM 5449 O O . HIS D 1 7 ? 74.969 -36.783 2.939 0.95 73.21 86 HIS D O 1
ATOM 5456 N N . MET D 1 8 ? 73.552 -36.475 4.663 0.95 71.74 87 MET D N 1
ATOM 5457 C CA . MET D 1 8 ? 72.442 -37.140 4.017 0.95 70.41 87 MET D CA 1
ATOM 5458 C C . MET D 1 8 ? 71.622 -36.161 3.210 0.95 67.42 87 MET D C 1
ATOM 5459 O O . MET D 1 8 ? 70.726 -36.545 2.468 0.95 66.88 87 MET D O 1
ATOM 5464 N N . THR D 1 9 ? 71.948 -34.886 3.356 1.00 64.84 88 THR D N 1
ATOM 5465 C CA . THR D 1 9 ? 71.194 -33.808 2.741 1.00 62.10 88 THR D CA 1
ATOM 5466 C C . THR D 1 9 ? 71.766 -33.360 1.390 1.00 60.61 88 THR D C 1
ATOM 5467 O O . THR D 1 9 ? 71.386 -32.322 0.858 1.00 60.87 88 THR D O 1
ATOM 5471 N N . ASN D 1 10 ? 72.668 -34.156 0.830 1.00 58.91 89 ASN D N 1
ATOM 5472 C CA . ASN D 1 10 ? 73.244 -33.887 -0.490 1.00 56.70 89 ASN D CA 1
ATOM 5473 C C . ASN D 1 10 ? 72.230 -33.997 -1.623 1.00 54.34 89 ASN D C 1
ATOM 5474 O O . ASN D 1 10 ? 72.464 -33.520 -2.737 1.00 54.13 89 ASN D O 1
ATOM 5479 N N . ASP D 1 11 ? 71.109 -34.644 -1.347 1.00 51.18 90 ASP D N 1
ATOM 5480 C CA . ASP D 1 11 ? 70.147 -34.879 -2.390 1.00 48.33 90 ASP D CA 1
ATOM 5481 C C . ASP D 1 11 ? 68.868 -34.158 -2.118 1.00 45.84 90 ASP D C 1
ATOM 5482 O O . ASP D 1 11 ? 67.988 -34.133 -2.968 1.00 46.52 90 ASP D O 1
ATOM 5487 N N . THR D 1 12 ? 68.764 -33.562 -0.937 1.00 42.47 91 THR D N 1
ATOM 5488 C CA . THR D 1 12 ? 67.621 -32.711 -0.643 1.00 39.56 91 THR D CA 1
ATOM 5489 C C . THR D 1 12 ? 67.492 -31.636 -1.709 1.00 38.68 91 THR D C 1
ATOM 5490 O O . THR D 1 12 ? 68.465 -30.941 -2.000 1.00 38.47 91 THR D O 1
ATOM 5494 N N . SER D 1 13 ? 66.307 -31.524 -2.309 1.00 37.86 92 SER D N 1
ATOM 5495 C CA . SER D 1 13 ? 66.025 -30.394 -3.201 1.00 37.90 92 SER D CA 1
ATOM 5496 C C . SER D 1 13 ? 64.686 -29.723 -2.921 1.00 35.76 92 SER D C 1
ATOM 5497 O O . SER D 1 13 ? 63.917 -30.159 -2.063 1.00 34.93 92 SER D O 1
ATOM 5500 N N . GLY D 1 14 ? 64.424 -28.668 -3.691 1.00 34.25 93 GLY D N 1
ATOM 5501 C CA . GLY D 1 14 ? 63.269 -27.788 -3.511 1.00 31.93 93 GLY D CA 1
ATOM 5502 C C . GLY D 1 14 ? 63.680 -26.338 -3.670 1.00 30.40 93 GLY D C 1
ATOM 5503 O O . GLY D 1 14 ? 64.795 -26.021 -4.097 1.00 30.25 93 GLY D O 1
ATOM 5504 N N . VAL D 1 15 ? 62.785 -25.436 -3.315 1.00 29.73 94 VAL D N 1
ATOM 5505 C CA . VAL D 1 15 ? 63.088 -24.015 -3.412 1.00 28.66 94 VAL D CA 1
ATOM 5506 C C . VAL D 1 15 ? 62.856 -23.369 -2.049 1.00 28.36 94 VAL D C 1
ATOM 5507 O O . VAL D 1 15 ? 61.748 -23.400 -1.539 1.00 28.72 94 VAL D O 1
ATOM 5511 N N . LEU D 1 16 ? 63.889 -22.815 -1.427 1.00 28.18 95 LEU D N 1
ATOM 5512 C CA . LEU D 1 16 ? 63.677 -22.052 -0.186 1.00 28.39 95 LEU D CA 1
ATOM 5513 C C . LEU D 1 16 ? 63.510 -20.522 -0.495 1.00 30.03 95 LEU D C 1
ATOM 5514 O O . LEU D 1 16 ? 64.400 -19.906 -1.095 1.00 30.03 95 LEU D O 1
ATOM 5519 N N . THR D 1 17 ? 62.380 -19.923 -0.104 1.00 30.57 96 THR D N 1
ATOM 5520 C CA . THR D 1 17 ? 62.133 -18.508 -0.407 1.00 31.72 96 THR D CA 1
ATOM 5521 C C . THR D 1 17 ? 62.154 -17.662 0.836 1.00 32.16 96 THR D C 1
ATOM 5522 O O . THR D 1 17 ? 61.329 -17.854 1.739 1.00 32.34 96 THR D O 1
ATOM 5526 N N . ILE D 1 18 ? 63.074 -16.702 0.865 1.00 31.75 97 ILE D N 1
ATOM 5527 C CA . ILE D 1 18 ? 63.256 -15.880 2.041 1.00 31.95 97 ILE D CA 1
ATOM 5528 C C . ILE D 1 18 ? 62.882 -14.454 1.705 1.00 32.00 97 ILE D C 1
ATOM 5529 O O . ILE D 1 18 ? 63.323 -13.917 0.687 1.00 32.19 97 ILE D O 1
ATOM 5534 N N . ALA D 1 19 ? 62.034 -13.862 2.547 1.00 32.08 98 ALA D N 1
ATOM 5535 C CA . ALA D 1 19 ? 61.684 -12.447 2.427 1.00 32.10 98 ALA D CA 1
ATOM 5536 C C . ALA D 1 19 ? 62.348 -11.699 3.554 1.00 32.29 98 ALA D C 1
ATOM 5537 O O . ALA D 1 19 ? 62.203 -12.050 4.721 1.00 32.28 98 ALA D O 1
ATOM 5539 N N . THR D 1 20 ? 63.069 -10.647 3.200 1.00 32.89 99 THR D N 1
ATOM 5540 C CA . THR D 1 20 ? 63.893 -9.957 4.177 1.00 33.75 99 THR D CA 1
ATOM 5541 C C . THR D 1 20 ? 64.063 -8.473 3.887 1.00 33.60 99 THR D C 1
ATOM 5542 O O . THR D 1 20 ? 63.610 -7.958 2.846 1.00 33.32 99 THR D O 1
ATOM 5546 N N . THR D 1 21 ? 64.691 -7.777 4.823 1.00 34.05 100 THR D N 1
ATOM 5547 C CA . THR D 1 21 ? 64.923 -6.341 4.647 1.00 34.76 100 THR D CA 1
ATOM 5548 C C . THR D 1 21 ? 66.380 -6.081 4.257 1.00 34.49 100 THR D C 1
ATOM 5549 O O . THR D 1 21 ? 67.239 -6.962 4.365 1.00 35.17 100 THR D O 1
ATOM 5553 N N . HIS D 1 22 ? 66.658 -4.858 3.829 1.00 34.31 101 HIS D N 1
ATOM 5554 C CA . HIS D 1 22 ? 68.016 -4.487 3.459 1.00 33.65 101 HIS D CA 1
ATOM 5555 C C . HIS D 1 22 ? 69.023 -4.808 4.576 1.00 33.67 101 HIS D C 1
ATOM 5556 O O . HIS D 1 22 ? 70.099 -5.358 4.304 1.00 32.38 101 HIS D O 1
ATOM 5563 N N . THR D 1 23 ? 68.664 -4.470 5.816 1.00 34.08 102 THR D N 1
ATOM 5564 C CA . THR D 1 23 ? 69.545 -4.695 6.939 1.00 35.10 102 THR D CA 1
ATOM 5565 C C . THR D 1 23 ? 70.071 -6.141 6.969 1.00 36.33 102 THR D C 1
ATOM 5566 O O . THR D 1 23 ? 71.301 -6.372 6.998 1.00 37.04 102 THR D O 1
ATOM 5570 N N . GLN D 1 24 ? 69.178 -7.137 6.986 1.00 36.21 103 GLN D N 1
ATOM 5571 C CA . GLN D 1 24 ? 69.715 -8.485 7.168 1.00 36.57 103 GLN D CA 1
ATOM 5572 C C . GLN D 1 24 ? 70.289 -8.999 5.868 1.00 35.55 103 GLN D C 1
ATOM 5573 O O . GLN D 1 24 ? 71.295 -9.729 5.855 1.00 35.61 103 GLN D O 1
ATOM 5579 N N . ALA D 1 25 ? 69.691 -8.602 4.758 1.00 33.84 104 ALA D N 1
ATOM 5580 C CA . ALA D 1 25 ? 70.236 -9.063 3.493 1.00 32.63 104 ALA D CA 1
ATOM 5581 C C . ALA D 1 25 ? 71.694 -8.660 3.359 1.00 33.04 104 ALA D C 1
ATOM 5582 O O . ALA D 1 25 ? 72.488 -9.466 2.891 1.00 33.17 104 ALA D O 1
ATOM 5584 N N . ARG D 1 26 ? 72.062 -7.438 3.772 1.00 33.12 105 ARG D N 1
ATOM 5585 C CA . ARG D 1 26 ? 73.467 -7.019 3.708 1.00 33.85 105 ARG D CA 1
ATOM 5586 C C . ARG D 1 26 ? 74.348 -7.456 4.873 1.00 34.07 105 ARG D C 1
ATOM 5587 O O . ARG D 1 26 ? 75.496 -7.763 4.656 1.00 33.99 105 ARG D O 1
ATOM 5595 N N . TYR D 1 27 ? 73.849 -7.447 6.108 1.00 33.91 106 TYR D N 1
ATOM 5596 C CA . TYR D 1 27 ? 74.777 -7.542 7.231 1.00 34.06 106 TYR D CA 1
ATOM 5597 C C . TYR D 1 27 ? 74.732 -8.826 8.084 1.00 34.58 106 TYR D C 1
ATOM 5598 O O . TYR D 1 27 ? 75.577 -9.030 8.952 1.00 35.34 106 TYR D O 1
ATOM 5607 N N . SER D 1 28 ? 73.781 -9.715 7.834 1.00 34.64 107 SER D N 1
ATOM 5608 C CA . SER D 1 28 ? 73.647 -10.854 8.718 1.00 33.91 107 SER D CA 1
ATOM 5609 C C . SER D 1 28 ? 73.438 -12.126 7.924 1.00 33.87 107 SER D C 1
ATOM 5610 O O . SER D 1 28 ? 73.997 -13.162 8.267 1.00 34.79 107 SER D O 1
ATOM 5613 N N . LEU D 1 29 ? 72.653 -12.046 6.851 1.00 32.77 108 LEU D N 1
ATOM 5614 C CA . LEU D 1 29 ? 72.311 -13.242 6.082 1.00 31.98 108 LEU D CA 1
ATOM 5615 C C . LEU D 1 29 ? 73.436 -13.879 5.281 1.00 32.01 108 LEU D C 1
ATOM 5616 O O . LEU D 1 29 ? 73.480 -15.106 5.166 1.00 33.06 108 LEU D O 1
ATOM 5621 N N . PRO D 1 30 ? 74.325 -13.077 4.681 1.00 31.68 109 PRO D N 1
ATOM 5622 C CA . PRO D 1 30 ? 75.267 -13.786 3.816 1.00 31.76 109 PRO D CA 1
ATOM 5623 C C . PRO D 1 30 ? 76.014 -14.952 4.478 1.00 32.78 109 PRO D C 1
ATOM 5624 O O . PRO D 1 30 ? 76.176 -16.012 3.890 1.00 32.91 109 PRO D O 1
ATOM 5628 N N . GLU D 1 31 ? 76.462 -14.769 5.699 1.00 34.29 110 GLU D N 1
ATOM 5629 C CA . GLU D 1 31 ? 77.163 -15.817 6.382 1.00 35.47 110 GLU D CA 1
ATOM 5630 C C . GLU D 1 31 ? 76.288 -17.067 6.483 1.00 34.88 110 GLU D C 1
ATOM 5631 O O . GLU D 1 31 ? 76.718 -18.177 6.162 1.00 34.53 110 GLU D O 1
ATOM 5637 N N . VAL D 1 32 ? 75.058 -16.894 6.944 1.00 33.91 111 VAL D N 1
ATOM 5638 C CA . VAL D 1 32 ? 74.144 -18.002 7.070 1.00 32.77 111 VAL D CA 1
ATOM 5639 C C . VAL D 1 32 ? 73.901 -18.623 5.698 1.00 32.50 111 VAL D C 1
ATOM 5640 O O . VAL D 1 32 ? 73.931 -19.851 5.547 1.00 32.60 111 VAL D O 1
ATOM 5644 N N . ILE D 1 33 ? 73.658 -17.791 4.689 1.00 31.62 112 ILE D N 1
ATOM 5645 C CA . ILE D 1 33 ? 73.458 -18.325 3.344 1.00 31.20 112 ILE D CA 1
ATOM 5646 C C . ILE D 1 33 ? 74.633 -19.184 2.863 1.00 31.64 112 ILE D C 1
ATOM 5647 O O . ILE D 1 33 ? 74.440 -20.286 2.360 1.00 31.63 112 ILE D O 1
ATOM 5652 N N . LYS D 1 34 ? 75.856 -18.699 3.024 1.00 32.15 113 LYS D N 1
ATOM 5653 C CA . LYS D 1 34 ? 77.020 -19.530 2.751 1.00 32.90 113 LYS D CA 1
ATOM 5654 C C . LYS D 1 34 ? 76.895 -20.897 3.396 1.00 32.61 113 LYS D C 1
ATOM 5655 O O . LYS D 1 34 ? 77.092 -21.911 2.723 1.00 33.82 113 LYS D O 1
ATOM 5661 N N . ALA D 1 35 ? 76.588 -20.942 4.693 1.00 31.61 114 ALA D N 1
ATOM 5662 C CA . ALA D 1 35 ? 76.545 -22.231 5.389 1.00 30.66 114 ALA D CA 1
ATOM 5663 C C . ALA D 1 35 ? 75.398 -23.113 4.874 1.00 30.67 114 ALA D C 1
ATOM 5664 O O . ALA D 1 35 ? 75.562 -24.312 4.674 1.00 30.22 114 ALA D O 1
ATOM 5666 N N . PHE D 1 36 ? 74.248 -22.497 4.626 1.00 30.77 115 PHE D N 1
ATOM 5667 C CA . PHE D 1 36 ? 73.134 -23.197 4.010 1.00 31.25 115 PHE D CA 1
ATOM 5668 C C . PHE D 1 36 ? 73.509 -23.826 2.656 1.00 32.35 115 PHE D C 1
ATOM 5669 O O . PHE D 1 36 ? 73.181 -24.984 2.399 1.00 32.31 115 PHE D O 1
ATOM 5677 N N . ARG D 1 37 ? 74.186 -23.088 1.781 1.00 33.35 116 ARG D N 1
ATOM 5678 C CA . ARG D 1 37 ? 74.479 -23.657 0.475 1.00 34.62 116 ARG D CA 1
ATOM 5679 C C . ARG D 1 37 ? 75.432 -24.834 0.544 1.00 35.13 116 ARG D C 1
ATOM 5680 O O . ARG D 1 37 ? 75.386 -25.697 -0.312 1.00 35.36 116 ARG D O 1
ATOM 5688 N N . GLU D 1 38 ? 76.313 -24.891 1.534 1.00 36.42 117 GLU D N 1
ATOM 5689 C CA . GLU D 1 38 ? 77.180 -26.078 1.623 1.00 37.92 117 GLU D CA 1
ATOM 5690 C C . GLU D 1 38 ? 76.348 -27.231 2.108 1.00 37.53 117 GLU D C 1
ATOM 5691 O O . GLU D 1 38 ? 76.407 -28.329 1.558 1.00 37.89 117 GLU D O 1
ATOM 5697 N N . LEU D 1 39 ? 75.562 -26.973 3.140 1.00 36.58 118 LEU D N 1
ATOM 5698 C CA . LEU D 1 39 ? 74.668 -27.960 3.683 1.00 35.80 118 LEU D CA 1
ATOM 5699 C C . LEU D 1 39 ? 73.687 -28.530 2.658 1.00 35.04 118 LEU D C 1
ATOM 5700 O O . LEU D 1 39 ? 73.469 -29.731 2.588 1.00 35.24 118 LEU D O 1
ATOM 5705 N N . PHE D 1 40 ? 73.063 -27.657 1.884 1.00 34.64 119 PHE D N 1
ATOM 5706 C CA . PHE D 1 40 ? 72.027 -28.072 0.930 1.00 34.01 119 PHE D CA 1
ATOM 5707 C C . PHE D 1 40 ? 72.367 -27.646 -0.485 1.00 33.51 119 PHE D C 1
ATOM 5708 O O . PHE D 1 40 ? 71.691 -26.805 -1.051 1.00 33.03 119 PHE D O 1
ATOM 5716 N N . PRO D 1 41 ? 73.388 -28.253 -1.079 1.00 33.34 120 PRO D N 1
ATOM 5717 C CA . PRO D 1 41 ? 73.875 -27.828 -2.371 1.00 34.16 120 PRO D CA 1
ATOM 5718 C C . PRO D 1 41 ? 72.799 -27.871 -3.449 1.00 35.54 120 PRO D C 1
ATOM 5719 O O . PRO D 1 41 ? 72.829 -27.070 -4.381 1.00 36.86 120 PRO D O 1
ATOM 5723 N N . GLU D 1 42 ? 71.868 -28.812 -3.333 1.00 36.53 121 GLU D N 1
ATOM 5724 C CA . GLU D 1 42 ? 70.846 -29.005 -4.354 1.00 37.65 121 GLU D CA 1
ATOM 5725 C C . GLU D 1 42 ? 69.562 -28.171 -4.151 1.00 37.52 121 GLU D C 1
ATOM 5726 O O . GLU D 1 42 ? 68.600 -28.342 -4.910 1.00 38.57 121 GLU D O 1
ATOM 5732 N N . VAL D 1 43 ? 69.502 -27.333 -3.115 1.00 35.94 122 VAL D N 1
ATOM 5733 C CA . VAL D 1 43 ? 68.303 -26.502 -2.877 1.00 35.18 122 VAL D CA 1
ATOM 5734 C C . VAL D 1 43 ? 68.498 -25.108 -3.447 1.00 36.01 122 VAL D C 1
ATOM 5735 O O . VAL D 1 43 ? 69.478 -24.423 -3.146 1.00 36.30 122 VAL D O 1
ATOM 5739 N N . ARG D 1 44 ? 67.540 -24.692 -4.253 1.00 36.56 123 ARG D N 1
ATOM 5740 C CA . ARG D 1 44 ? 67.539 -23.377 -4.871 1.00 36.83 123 ARG D CA 1
ATOM 5741 C C . ARG D 1 44 ? 67.149 -22.354 -3.829 1.00 37.30 123 ARG D C 1
ATOM 5742 O O . ARG D 1 44 ? 66.099 -22.479 -3.188 1.00 37.32 123 ARG D O 1
ATOM 5750 N N . LEU D 1 45 ? 67.976 -21.338 -3.646 1.00 37.77 124 LEU D N 1
ATOM 5751 C CA . LEU D 1 45 ? 67.676 -20.331 -2.646 1.00 38.55 124 LEU D CA 1
ATOM 5752 C C . LEU D 1 45 ? 67.236 -19.027 -3.340 1.00 38.45 124 LEU D C 1
ATOM 5753 O O . LEU D 1 45 ? 67.946 -18.555 -4.204 1.00 39.21 124 LEU D O 1
ATOM 5758 N N . GLU D 1 46 ? 66.071 -18.472 -3.001 1.00 38.72 125 GLU D N 1
ATOM 5759 C CA . GLU D 1 46 ? 65.590 -17.194 -3.583 1.00 39.61 125 GLU D CA 1
ATOM 5760 C C . GLU D 1 46 ? 65.328 -16.163 -2.511 1.00 38.66 125 GLU D C 1
ATOM 5761 O O . GLU D 1 46 ? 64.742 -16.515 -1.489 1.00 38.56 125 GLU D O 1
ATOM 5767 N N . LEU D 1 47 ? 65.729 -14.907 -2.727 1.00 37.81 126 LEU D N 1
ATOM 5768 C CA . LEU D 1 47 ? 65.351 -13.864 -1.792 1.00 38.11 126 LEU D CA 1
ATOM 5769 C C . LEU D 1 47 ? 64.522 -12.790 -2.430 1.00 37.53 126 LEU D C 1
ATOM 5770 O O . LEU D 1 47 ? 64.723 -12.433 -3.592 1.00 37.55 126 LEU D O 1
ATOM 5775 N N . ILE D 1 48 ? 63.615 -12.244 -1.628 1.00 37.09 127 ILE D N 1
ATOM 5776 C CA . ILE D 1 48 ? 62.842 -11.053 -1.979 1.00 36.99 127 ILE D CA 1
ATOM 5777 C C . ILE D 1 48 ? 63.144 -10.026 -0.905 1.00 36.55 127 ILE D C 1
ATOM 5778 O O . ILE D 1 48 ? 63.088 -10.341 0.289 1.00 36.16 127 ILE D O 1
ATOM 5783 N N . GLN D 1 49 ? 63.492 -8.813 -1.319 1.00 36.47 128 GLN D N 1
ATOM 5784 C CA . GLN D 1 49 ? 63.767 -7.727 -0.360 1.00 37.03 128 GLN D CA 1
ATOM 5785 C C . GLN D 1 49 ? 62.523 -6.873 -0.259 1.00 37.19 128 GLN D C 1
ATOM 5786 O O . GLN D 1 49 ? 61.908 -6.567 -1.276 1.00 38.06 128 GLN D O 1
ATOM 5792 N N . GLY D 1 50 ? 62.117 -6.505 0.947 1.00 37.26 129 GLY D N 1
ATOM 5793 C CA . GLY D 1 50 ? 60.954 -5.636 1.067 1.00 37.70 129 GLY D CA 1
ATOM 5794 C C . GLY D 1 50 ? 60.829 -5.034 2.438 1.00 38.60 129 GLY D C 1
ATOM 5795 O O . GLY D 1 50 ? 61.708 -5.217 3.290 1.00 39.36 129 GLY D O 1
ATOM 5796 N N . THR D 1 51 ? 59.727 -4.314 2.643 1.00 38.94 130 THR D N 1
ATOM 5797 C CA . THR D 1 51 ? 59.406 -3.672 3.910 1.00 38.53 130 THR D CA 1
ATOM 5798 C C . THR D 1 51 ? 58.780 -4.717 4.812 1.00 39.12 130 THR D C 1
ATOM 5799 O O . THR D 1 51 ? 58.243 -5.711 4.316 1.00 39.31 130 THR D O 1
ATOM 5803 N N . PRO D 1 52 ? 58.857 -4.508 6.140 1.00 39.46 131 PRO D N 1
ATOM 5804 C CA . PRO D 1 52 ? 58.240 -5.423 7.103 1.00 39.48 131 PRO D CA 1
ATOM 5805 C C . PRO D 1 52 ? 56.794 -5.819 6.752 1.00 40.29 131 PRO D C 1
ATOM 5806 O O . PRO D 1 52 ? 56.413 -6.986 6.878 1.00 40.26 131 PRO D O 1
ATOM 5810 N N . GLN D 1 53 ? 56.000 -4.868 6.273 1.00 41.86 132 GLN D N 1
ATOM 5811 C CA . GLN D 1 53 ? 54.593 -5.141 5.990 1.00 42.88 132 GLN D CA 1
ATOM 5812 C C . GLN D 1 53 ? 54.436 -6.050 4.766 1.00 42.49 132 GLN D C 1
ATOM 5813 O O . GLN D 1 53 ? 53.543 -6.912 4.704 1.00 41.15 132 GLN D O 1
ATOM 5819 N N . GLU D 1 54 ? 55.321 -5.839 3.793 1.00 41.41 133 GLU D N 1
ATOM 5820 C CA . GLU D 1 54 ? 55.375 -6.684 2.612 1.00 40.36 133 GLU D CA 1
ATOM 5821 C C . GLU D 1 54 ? 55.774 -8.079 3.002 1.00 38.82 133 GLU D C 1
ATOM 5822 O O . GLU D 1 54 ? 55.215 -9.058 2.498 1.00 38.96 133 GLU D O 1
ATOM 5828 N N . ILE D 1 55 ? 56.762 -8.170 3.885 1.00 36.24 134 ILE D N 1
ATOM 5829 C CA . ILE D 1 55 ? 57.251 -9.459 4.340 1.00 34.21 134 ILE D CA 1
ATOM 5830 C C . ILE D 1 55 ? 56.143 -10.232 5.042 1.00 34.23 134 ILE D C 1
ATOM 5831 O O . ILE D 1 55 ? 55.962 -11.434 4.794 1.00 34.39 134 ILE D O 1
ATOM 5836 N N . ALA D 1 56 ? 55.365 -9.548 5.891 1.00 33.78 135 ALA D N 1
ATOM 5837 C CA . ALA D 1 56 ? 54.261 -10.233 6.560 1.00 32.65 135 ALA D CA 1
ATOM 5838 C C . ALA D 1 56 ? 53.187 -10.648 5.559 1.00 32.99 135 ALA D C 1
ATOM 5839 O O . ALA D 1 56 ? 52.587 -11.693 5.696 1.00 33.89 135 ALA D O 1
ATOM 5841 N N . THR D 1 57 ? 52.961 -9.849 4.529 1.00 33.20 136 THR D N 1
ATOM 5842 C CA . THR D 1 57 ? 51.988 -10.233 3.515 1.00 33.42 136 THR D CA 1
ATOM 5843 C C . THR D 1 57 ? 52.458 -11.447 2.748 1.00 33.74 136 THR D C 1
ATOM 5844 O O . THR D 1 57 ? 51.690 -12.375 2.542 1.00 34.28 136 THR D O 1
ATOM 5848 N N . LEU D 1 58 ? 53.715 -11.433 2.320 1.00 33.82 137 LEU D N 1
ATOM 5849 C CA . LEU D 1 58 ? 54.248 -12.546 1.549 1.00 33.62 137 LEU D CA 1
ATOM 5850 C C . LEU D 1 58 ? 54.120 -13.810 2.348 1.00 33.99 137 LEU D C 1
ATOM 5851 O O . LEU D 1 58 ? 53.796 -14.842 1.785 1.00 34.40 137 LEU D O 1
ATOM 5856 N N . LEU D 1 59 ? 54.362 -13.731 3.658 1.00 33.88 138 LEU D N 1
ATOM 5857 C CA . LEU D 1 59 ? 54.217 -14.911 4.510 1.00 34.35 138 LEU D CA 1
ATOM 5858 C C . LEU D 1 59 ? 52.793 -15.425 4.559 1.00 35.87 138 LEU D C 1
ATOM 5859 O O . LEU D 1 59 ? 52.573 -16.625 4.431 1.00 35.18 138 LEU D O 1
ATOM 5864 N N . GLN D 1 60 ? 51.825 -14.531 4.758 1.00 39.10 139 GLN D N 1
ATOM 5865 C CA . GLN D 1 60 ? 50.432 -14.973 4.851 1.00 43.02 139 GLN D CA 1
ATOM 5866 C C . GLN D 1 60 ? 49.937 -15.589 3.553 1.00 42.41 139 GLN D C 1
ATOM 5867 O O . GLN D 1 60 ? 49.125 -16.499 3.585 1.00 43.41 139 GLN D O 1
ATOM 5873 N N . ASN D 1 61 ? 50.457 -15.158 2.411 1.00 41.28 140 ASN D N 1
ATOM 5874 C CA . ASN D 1 61 ? 50.028 -15.785 1.168 1.00 41.63 140 ASN D CA 1
ATOM 5875 C C . ASN D 1 61 ? 50.874 -16.936 0.679 1.00 41.36 140 ASN D C 1
ATOM 5876 O O . ASN D 1 61 ? 50.624 -17.439 -0.380 1.00 42.41 140 ASN D O 1
ATOM 5881 N N . GLY D 1 62 ? 51.870 -17.360 1.438 1.00 41.10 141 GLY D N 1
ATOM 5882 C CA . GLY D 1 62 ? 52.733 -18.431 0.993 1.00 40.78 141 GLY D CA 1
ATOM 5883 C C . GLY D 1 62 ? 53.729 -18.086 -0.103 1.00 41.39 141 GLY D C 1
ATOM 5884 O O . GLY D 1 62 ? 54.455 -18.965 -0.567 1.00 40.66 141 GLY D O 1
ATOM 5885 N N . GLU D 1 63 ? 53.792 -16.821 -0.512 1.00 42.97 142 GLU D N 1
ATOM 5886 C CA . GLU D 1 63 ? 54.770 -16.419 -1.507 1.00 44.24 142 GLU D CA 1
ATOM 5887 C C . GLU D 1 63 ? 56.198 -16.402 -0.967 1.00 43.43 142 GLU D C 1
ATOM 5888 O O . GLU D 1 63 ? 57.138 -16.405 -1.747 1.00 44.57 142 GLU D O 1
ATOM 5894 N N . ALA D 1 64 ? 56.365 -16.395 0.354 1.00 40.85 143 ALA D N 1
ATOM 5895 C CA . ALA D 1 64 ? 57.681 -16.602 0.962 1.00 38.39 143 ALA D CA 1
ATOM 5896 C C . ALA D 1 64 ? 57.598 -17.657 2.065 1.00 37.63 143 ALA D C 1
ATOM 5897 O O . ALA D 1 64 ? 56.579 -17.758 2.735 1.00 37.13 143 ALA D O 1
ATOM 5899 N N . ASP D 1 65 ? 58.651 -18.449 2.254 1.00 37.05 144 ASP D N 1
ATOM 5900 C CA . ASP D 1 65 ? 58.621 -19.474 3.295 1.00 37.11 144 ASP D CA 1
ATOM 5901 C C . ASP D 1 65 ? 59.027 -18.935 4.654 1.00 36.63 144 ASP D C 1
ATOM 5902 O O . ASP D 1 65 ? 58.409 -19.264 5.646 1.00 36.74 144 ASP D O 1
ATOM 5907 N N . ILE D 1 66 ? 60.084 -18.134 4.698 1.00 35.78 145 ILE D N 1
ATOM 5908 C CA . ILE D 1 66 ? 60.554 -17.509 5.932 1.00 35.00 145 ILE D CA 1
ATOM 5909 C C . ILE D 1 66 ? 60.623 -15.986 5.748 1.00 35.70 145 ILE D C 1
ATOM 5910 O O . ILE D 1 66 ? 61.078 -15.494 4.705 1.00 36.32 145 ILE D O 1
ATOM 5915 N N . GLY D 1 67 ? 60.166 -15.249 6.754 1.00 35.65 146 GLY D N 1
ATOM 5916 C CA . GLY D 1 67 ? 60.249 -13.799 6.759 1.00 35.37 146 GLY D CA 1
ATOM 5917 C C . GLY D 1 67 ? 61.247 -13.377 7.825 1.00 36.07 146 GLY D C 1
ATOM 5918 O O . GLY D 1 67 ? 61.232 -13.913 8.936 1.00 36.77 146 GLY D O 1
ATOM 5919 N N . ILE D 1 68 ? 62.122 -12.426 7.495 1.00 35.96 147 ILE D N 1
ATOM 5920 C CA . ILE D 1 68 ? 63.123 -11.945 8.438 1.00 35.65 147 ILE D CA 1
ATOM 5921 C C . ILE D 1 68 ? 63.151 -10.435 8.536 1.00 36.55 147 ILE D C 1
ATOM 5922 O O . ILE D 1 68 ? 63.496 -9.756 7.551 1.00 37.53 147 ILE D O 1
ATOM 5927 N N . ALA D 1 69 ? 62.793 -9.905 9.709 1.00 36.39 148 ALA D N 1
ATOM 5928 C CA . ALA D 1 69 ? 62.778 -8.461 9.936 1.00 36.59 148 ALA D CA 1
ATOM 5929 C C . ALA D 1 69 ? 62.791 -8.152 11.418 1.00 38.39 148 ALA D C 1
ATOM 5930 O O . ALA D 1 69 ? 62.705 -9.048 12.255 1.00 38.76 148 ALA D O 1
ATOM 5932 N N . SER D 1 70 ? 62.904 -6.873 11.745 1.00 40.74 149 SER D N 1
ATOM 5933 C CA . SER D 1 70 ? 62.902 -6.440 13.142 1.00 42.58 149 SER D CA 1
ATOM 5934 C C . SER D 1 70 ? 61.513 -5.998 13.603 1.00 44.12 149 SER D C 1
ATOM 5935 O O . SER D 1 70 ? 61.225 -5.999 14.801 1.00 43.65 149 SER D O 1
ATOM 5938 N N . GLU D 1 71 ? 60.655 -5.657 12.638 1.00 46.72 150 GLU D N 1
ATOM 5939 C CA . GLU D 1 71 ? 59.331 -5.128 12.941 1.00 49.73 150 GLU D CA 1
ATOM 5940 C C . GLU D 1 71 ? 58.202 -6.044 12.482 1.00 49.56 150 GLU D C 1
ATOM 5941 O O . GLU D 1 71 ? 58.343 -6.810 11.544 1.00 49.15 150 GLU D O 1
ATOM 5947 N N . ARG D 1 72 ? 57.073 -5.951 13.167 1.00 49.82 151 ARG D N 1
ATOM 5948 C CA . ARG D 1 72 ? 55.836 -6.552 12.674 1.00 49.90 151 ARG D CA 1
ATOM 5949 C C . ARG D 1 72 ? 55.766 -8.044 12.507 1.00 48.65 151 ARG D C 1
ATOM 5950 O O . ARG D 1 72 ? 54.938 -8.458 11.722 1.00 50.86 151 ARG D O 1
ATOM 5958 N N . LEU D 1 73 ? 56.613 -8.882 13.073 1.00 45.87 152 LEU D N 1
ATOM 5959 C CA . LEU D 1 73 ? 56.378 -10.278 12.745 1.00 43.49 152 LEU D CA 1
ATOM 5960 C C . LEU D 1 73 ? 55.906 -10.913 14.015 1.00 43.94 152 LEU D C 1
ATOM 5961 O O . LEU D 1 73 ? 55.162 -11.896 14.002 1.00 44.16 152 LEU D O 1
ATOM 5966 N N . SER D 1 74 ? 56.316 -10.317 15.123 1.00 44.63 153 SER D N 1
ATOM 5967 C CA . SER D 1 74 ? 56.085 -10.938 16.407 1.00 46.11 153 SER D CA 1
ATOM 5968 C C . SER D 1 74 ? 54.712 -10.555 16.908 1.00 47.40 153 SER D C 1
ATOM 5969 O O . SER D 1 74 ? 54.238 -11.051 17.939 1.00 47.99 153 SER D O 1
ATOM 5972 N N . ASN D 1 75 ? 54.061 -9.681 16.151 1.00 49.11 154 ASN D N 1
ATOM 5973 C CA . ASN D 1 75 ? 52.758 -9.209 16.552 1.00 49.92 154 ASN D CA 1
ATOM 5974 C C . ASN D 1 75 ? 51.658 -9.427 15.533 1.00 49.77 154 ASN D C 1
ATOM 5975 O O . ASN D 1 75 ? 50.658 -8.730 15.546 1.00 50.41 154 ASN D O 1
ATOM 5980 N N . ASP D 1 76 ? 51.826 -10.424 14.675 1.00 49.49 155 ASP D N 1
ATOM 5981 C CA . ASP D 1 76 ? 50.800 -10.740 13.710 1.00 49.13 155 ASP D CA 1
ATOM 5982 C C . ASP D 1 76 ? 50.154 -12.049 14.122 1.00 48.00 155 ASP D C 1
ATOM 5983 O O . ASP D 1 76 ? 50.822 -13.077 14.240 1.00 47.74 155 ASP D O 1
ATOM 5988 N N . PRO D 1 77 ? 48.843 -12.005 14.366 1.00 46.97 156 PRO D N 1
ATOM 5989 C CA . PRO D 1 77 ? 48.081 -13.199 14.733 1.00 46.26 156 PRO D CA 1
ATOM 5990 C C . PRO D 1 77 ? 48.252 -14.346 13.726 1.00 45.47 156 PRO D C 1
ATOM 5991 O O . PRO D 1 77 ? 48.099 -15.498 14.088 1.00 45.22 156 PRO D O 1
ATOM 5995 N N . GLN D 1 78 ? 48.590 -14.032 12.484 1.00 44.94 157 GLN D N 1
ATOM 5996 C CA . GLN D 1 78 ? 48.671 -15.054 11.468 1.00 45.28 157 GLN D CA 1
ATOM 5997 C C . GLN D 1 78 ? 50.079 -15.628 11.296 1.00 43.32 157 GLN D C 1
ATOM 5998 O O . GLN D 1 78 ? 50.256 -16.624 10.583 1.00 42.75 157 GLN D O 1
ATOM 6004 N N . LEU D 1 79 ? 51.058 -15.000 11.964 1.00 41.16 158 LEU D N 1
ATOM 6005 C CA . LEU D 1 79 ? 52.455 -15.444 11.952 1.00 39.10 158 LEU D CA 1
ATOM 6006 C C . LEU D 1 79 ? 52.925 -15.981 13.294 1.00 38.56 158 LEU D C 1
ATOM 6007 O O . LEU D 1 79 ? 52.274 -15.806 14.298 1.00 38.87 158 LEU D O 1
ATOM 6012 N N . VAL D 1 80 ? 54.065 -16.647 13.307 1.00 38.00 159 VAL D N 1
ATOM 6013 C CA . VAL D 1 80 ? 54.688 -17.061 14.560 1.00 37.09 159 VAL D CA 1
ATOM 6014 C C . VAL D 1 80 ? 56.163 -16.761 14.378 1.00 36.59 159 VAL D C 1
ATOM 6015 O O . VAL D 1 80 ? 56.747 -17.034 13.330 1.00 37.56 159 VAL D O 1
ATOM 6019 N N . ALA D 1 81 ? 56.765 -16.148 15.376 1.00 35.34 160 ALA D N 1
ATOM 6020 C CA . ALA D 1 81 ? 58.092 -15.574 15.184 1.00 34.56 160 ALA D CA 1
ATOM 6021 C C . ALA D 1 81 ? 59.074 -16.011 16.257 1.00 34.68 160 ALA D C 1
ATOM 6022 O O . ALA D 1 81 ? 58.736 -16.145 17.434 1.00 34.44 160 ALA D O 1
ATOM 6024 N N . PHE D 1 82 ? 60.317 -16.206 15.862 1.00 34.48 161 PHE D N 1
ATOM 6025 C CA . PHE D 1 82 ? 61.307 -16.604 16.824 1.00 33.68 161 PHE D CA 1
ATOM 6026 C C . PHE D 1 82 ? 62.483 -15.685 16.760 1.00 32.97 161 PHE D C 1
ATOM 6027 O O . PHE D 1 82 ? 62.812 -15.173 15.699 1.00 32.85 161 PHE D O 1
ATOM 6035 N N . PRO D 1 83 ? 63.102 -15.431 17.921 1.00 32.34 162 PRO D N 1
ATOM 6036 C CA . PRO D 1 83 ? 64.227 -14.504 18.007 1.00 31.64 162 PRO D CA 1
ATOM 6037 C C . PRO D 1 83 ? 65.460 -15.030 17.304 1.00 30.96 162 PRO D C 1
ATOM 6038 O O . PRO D 1 83 ? 65.894 -16.148 17.556 1.00 31.28 162 PRO D O 1
ATOM 6042 N N . TRP D 1 84 ? 66.036 -14.215 16.434 1.00 30.29 163 TRP D N 1
ATOM 6043 C CA . TRP D 1 84 ? 67.324 -14.533 15.828 1.00 30.00 163 TRP D CA 1
ATOM 6044 C C . TRP D 1 84 ? 68.473 -13.994 16.675 1.00 30.29 163 TRP D C 1
ATOM 6045 O O . TRP D 1 84 ? 69.265 -14.756 17.221 1.00 31.44 163 TRP D O 1
ATOM 6056 N N . PHE D 1 85 ? 68.578 -12.672 16.763 1.00 29.92 164 PHE D N 1
ATOM 6057 C CA . PHE D 1 85 ? 69.544 -12.050 17.675 1.00 30.03 164 PHE D CA 1
ATOM 6058 C C . PHE D 1 85 ? 69.092 -10.648 18.083 1.00 30.93 164 PHE D C 1
ATOM 6059 O O . PHE D 1 85 ? 68.149 -10.109 17.509 1.00 31.37 164 PHE D O 1
ATOM 6067 N N . ARG D 1 86 ? 69.753 -10.073 19.083 1.00 31.73 165 ARG D N 1
ATOM 6068 C CA . ARG D 1 86 ? 69.423 -8.740 19.547 1.00 33.25 165 ARG D CA 1
ATOM 6069 C C . ARG D 1 86 ? 70.466 -7.725 19.068 1.00 33.22 165 ARG D C 1
ATOM 6070 O O . ARG D 1 86 ? 71.638 -8.065 18.879 1.00 32.67 165 ARG D O 1
ATOM 6078 N N . TRP D 1 87 ? 70.031 -6.490 18.831 1.00 33.86 166 TRP D N 1
ATOM 6079 C CA . TRP D 1 87 ? 70.936 -5.431 18.374 1.00 34.57 166 TRP D CA 1
ATOM 6080 C C . TRP D 1 87 ? 70.517 -4.032 18.816 1.00 35.40 166 TRP D C 1
ATOM 6081 O O . TRP D 1 87 ? 69.339 -3.766 19.084 1.00 36.36 166 TRP D O 1
ATOM 6092 N N . HIS D 1 88 ? 71.493 -3.130 18.851 1.00 35.38 167 HIS D N 1
ATOM 6093 C CA . HIS D 1 88 ? 71.260 -1.739 19.199 1.00 35.09 167 HIS D CA 1
ATOM 6094 C C . HIS D 1 88 ? 71.694 -0.779 18.099 1.00 35.13 167 HIS D C 1
ATOM 6095 O O . HIS D 1 88 ? 72.541 -1.080 17.237 1.00 34.25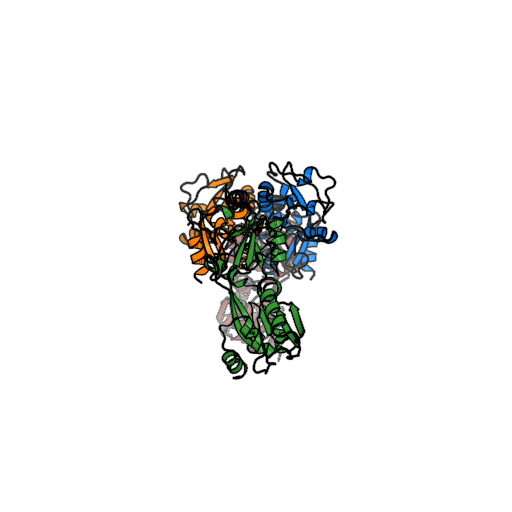 167 HIS D O 1
ATOM 6102 N N . HIS D 1 89 ? 71.128 0.415 18.158 1.00 34.87 168 HIS D N 1
ATOM 6103 C CA . HIS D 1 89 ? 71.584 1.459 17.285 1.00 34.72 168 HIS D CA 1
ATOM 6104 C C . HIS D 1 89 ? 72.908 2.011 17.785 1.00 35.41 168 HIS D C 1
ATOM 6105 O O . HIS D 1 89 ? 73.205 2.000 18.993 1.00 35.17 168 HIS D O 1
ATOM 6112 N N . SER D 1 90 ? 73.714 2.489 16.851 1.00 35.92 169 SER D N 1
ATOM 6113 C CA . SER D 1 90 ? 74.887 3.243 17.236 1.00 37.13 169 SER D CA 1
ATOM 6114 C C . SER D 1 90 ? 74.939 4.586 16.493 1.00 37.30 169 SER D C 1
ATOM 6115 O O . SER D 1 90 ? 74.170 4.839 15.544 1.00 37.92 169 SER D O 1
ATOM 6118 N N . LEU D 1 91 ? 75.821 5.463 16.939 1.00 36.78 170 LEU D N 1
ATOM 6119 C CA . LEU D 1 91 ? 75.808 6.804 16.426 1.00 36.44 170 LEU D CA 1
ATOM 6120 C C . LEU D 1 91 ? 76.942 6.949 15.416 1.00 35.95 170 LEU D C 1
ATOM 6121 O O . LEU D 1 91 ? 78.082 6.665 15.749 1.00 36.30 170 LEU D O 1
ATOM 6126 N N . LEU D 1 92 ? 76.640 7.356 14.186 1.00 34.93 171 LEU D N 1
ATOM 6127 C CA . LEU D 1 92 ? 77.687 7.505 13.167 1.00 34.65 171 LEU D CA 1
ATOM 6128 C C . LEU D 1 92 ? 77.997 8.961 12.920 1.00 34.29 171 LEU D C 1
ATOM 6129 O O . LEU D 1 92 ? 77.115 9.722 12.581 1.00 34.97 171 LEU D O 1
ATOM 6134 N N . VAL D 1 93 ? 79.248 9.362 13.073 1.00 33.95 172 VAL D N 1
ATOM 6135 C CA . VAL D 1 93 ? 79.578 10.776 12.937 1.00 33.98 172 VAL D CA 1
ATOM 6136 C C . VAL D 1 93 ? 80.911 10.973 12.261 1.00 34.95 172 VAL D C 1
ATOM 6137 O O . VAL D 1 93 ? 81.719 10.084 12.258 1.00 35.58 172 VAL D O 1
ATOM 6141 N N . PRO D 1 94 ? 81.138 12.158 11.685 1.00 36.76 173 PRO D N 1
ATOM 6142 C CA . PRO D 1 94 ? 82.419 12.481 11.066 1.00 38.18 173 PRO D CA 1
ATOM 6143 C C . PRO D 1 94 ? 83.550 12.411 12.090 1.00 40.29 173 PRO D C 1
ATOM 6144 O O . PRO D 1 94 ? 83.343 12.837 13.216 1.00 40.11 173 PRO D O 1
ATOM 6148 N N . HIS D 1 95 ? 84.722 11.887 11.707 1.00 42.88 174 HIS D N 1
ATOM 6149 C CA . HIS D 1 95 ? 85.959 11.951 12.519 1.00 44.38 174 HIS D CA 1
ATOM 6150 C C . HIS D 1 95 ? 86.019 12.969 13.640 1.00 43.50 174 HIS D C 1
ATOM 6151 O O . HIS D 1 95 ? 86.183 12.611 14.808 1.00 44.18 174 HIS D O 1
ATOM 6158 N N A ASP D 1 96 ? 85.943 14.246 13.316 0.50 42.31 175 ASP D N 1
ATOM 6159 N N B ASP D 1 96 ? 85.864 14.234 13.253 0.50 42.46 175 ASP D N 1
ATOM 6160 C CA A ASP D 1 96 ? 86.198 15.222 14.359 0.50 41.51 175 ASP D CA 1
ATOM 6161 C CA B ASP D 1 96 ? 86.163 15.377 14.109 0.50 41.88 175 ASP D CA 1
ATOM 6162 C C A ASP D 1 96 ? 84.933 15.975 14.783 0.50 40.92 175 ASP D C 1
ATOM 6163 C C B ASP D 1 96 ? 84.927 15.980 14.783 0.50 41.10 175 ASP D C 1
ATOM 6164 O O A ASP D 1 96 ? 84.985 17.123 15.245 0.50 40.75 175 ASP D O 1
ATOM 6165 O O B ASP D 1 96 ? 84.999 17.036 15.427 0.50 40.85 175 ASP D O 1
ATOM 6174 N N . HIS D 1 97 ? 83.789 15.317 14.638 1.00 40.04 176 HIS D N 1
ATOM 6175 C CA . HIS D 1 97 ? 82.532 15.918 15.083 1.00 37.42 176 HIS D CA 1
ATOM 6176 C C . HIS D 1 97 ? 82.602 16.293 16.541 1.00 36.35 176 HIS D C 1
ATOM 6177 O O . HIS D 1 97 ? 83.151 15.533 17.316 1.00 36.73 176 HIS D O 1
ATOM 6184 N N . PRO D 1 98 ? 82.015 17.440 16.934 1.00 35.07 177 PRO D N 1
ATOM 6185 C CA . PRO D 1 98 ? 81.919 17.786 18.349 1.00 34.54 177 PRO D CA 1
ATOM 6186 C C . PRO D 1 98 ? 81.411 16.668 19.239 1.00 35.09 177 PRO D C 1
ATOM 6187 O O . PRO D 1 98 ? 81.781 16.606 20.393 1.00 36.05 177 PRO D O 1
ATOM 6191 N N . LEU D 1 99 ? 80.568 15.776 18.744 1.00 35.21 178 LEU D N 1
ATOM 6192 C CA . LEU D 1 99 ? 80.095 14.696 19.632 1.00 35.47 178 LEU D CA 1
ATOM 6193 C C . LEU D 1 99 ? 81.166 13.666 19.994 1.00 36.31 178 LEU D C 1
ATOM 6194 O O . LEU D 1 99 ? 80.995 12.890 20.934 1.00 36.43 178 LEU D O 1
ATOM 6199 N N . THR D 1 100 ? 82.264 13.651 19.244 1.00 37.23 179 THR D N 1
ATOM 6200 C CA . THR D 1 100 ? 83.343 12.748 19.550 1.00 37.49 179 THR D CA 1
ATOM 6201 C C . THR D 1 100 ? 84.035 13.265 20.794 1.00 38.37 179 THR D C 1
ATOM 6202 O O . THR D 1 100 ? 84.955 12.630 21.261 1.00 38.86 179 THR D O 1
ATOM 6206 N N . GLN D 1 101 ? 83.525 14.361 21.377 1.00 40.01 180 GLN D N 1
ATOM 6207 C CA . GLN D 1 101 ? 84.150 15.027 22.533 1.00 40.88 180 GLN D CA 1
ATOM 6208 C C . GLN D 1 101 ? 83.292 15.194 23.810 1.00 42.16 180 GLN D C 1
ATOM 6209 O O . GLN D 1 101 ? 83.568 16.098 24.590 1.00 43.73 180 GLN D O 1
ATOM 6215 N N . ILE D 1 102 ? 82.273 14.372 24.038 1.00 42.76 181 ILE D N 1
ATOM 6216 C CA . ILE D 1 102 ? 81.308 14.590 25.135 1.00 43.36 181 ILE D CA 1
ATOM 6217 C C . ILE D 1 102 ? 81.187 13.279 25.909 1.00 43.25 181 ILE D C 1
ATOM 6218 O O . ILE D 1 102 ? 80.710 12.295 25.347 1.00 43.44 181 ILE D O 1
ATOM 6223 N N . SER D 1 103 ? 81.570 13.239 27.182 1.00 42.96 182 SER D N 1
ATOM 6224 C CA . SER D 1 103 ? 81.789 11.922 27.790 1.00 43.47 182 SER D CA 1
ATOM 6225 C C . SER D 1 103 ? 80.596 11.105 28.279 1.00 44.36 182 SER D C 1
ATOM 6226 O O . SER D 1 103 ? 80.505 9.904 27.952 1.00 46.86 182 SER D O 1
ATOM 6229 N N . PRO D 1 104 ? 79.705 11.678 29.109 1.00 43.17 183 PRO D N 1
ATOM 6230 C CA . PRO D 1 104 ? 78.514 10.808 29.117 1.00 41.13 183 PRO D CA 1
ATOM 6231 C C . PRO D 1 104 ? 77.679 11.282 27.930 1.00 39.18 183 PRO D C 1
ATOM 6232 O O . PRO D 1 104 ? 77.176 12.402 27.931 1.00 39.59 183 PRO D O 1
ATOM 6236 N N . LEU D 1 105 ? 77.624 10.476 26.884 1.00 36.87 184 LEU D N 1
ATOM 6237 C CA . LEU D 1 105 ? 76.866 10.822 25.700 1.00 35.77 184 LEU D CA 1
ATOM 6238 C C . LEU D 1 105 ? 75.403 10.712 26.086 1.00 35.16 184 LEU D C 1
ATOM 6239 O O . LEU D 1 105 ? 75.028 9.713 26.694 1.00 35.12 184 LEU D O 1
ATOM 6244 N N . THR D 1 106 ? 74.597 11.738 25.784 1.00 34.37 185 THR D N 1
ATOM 6245 C CA . THR D 1 106 ? 73.167 11.766 26.181 1.00 34.40 185 THR D CA 1
ATOM 6246 C C . THR D 1 106 ? 72.191 12.054 25.030 1.00 34.49 185 THR D C 1
ATOM 6247 O O . THR D 1 106 ? 72.576 12.528 23.946 1.00 34.12 185 THR D O 1
ATOM 6251 N N . LEU D 1 107 ? 70.914 11.777 25.278 1.00 34.25 186 LEU D N 1
ATOM 6252 C CA . LEU D 1 107 ? 69.895 12.042 24.277 1.00 34.66 186 LEU D CA 1
ATOM 6253 C C . LEU D 1 107 ? 69.743 13.552 24.133 1.00 36.32 186 LEU D C 1
ATOM 6254 O O . LEU D 1 107 ? 69.739 14.065 23.005 1.00 36.53 186 LEU D O 1
ATOM 6259 N N . GLU D 1 108 ? 69.634 14.264 25.264 1.00 37.12 187 GLU D N 1
ATOM 6260 C CA . GLU D 1 108 ? 69.418 15.696 25.205 1.00 38.05 187 GLU D CA 1
ATOM 6261 C C . GLU D 1 108 ? 70.488 16.271 24.305 1.00 37.36 187 GLU D C 1
ATOM 6262 O O . GLU D 1 108 ? 70.252 17.216 23.564 1.00 37.29 187 GLU D O 1
ATOM 6268 N N . SER D 1 109 ? 71.676 15.689 24.354 1.00 36.45 188 SER D N 1
ATOM 6269 C CA . SER D 1 109 ? 72.774 16.264 23.593 1.00 36.68 188 SER D CA 1
ATOM 6270 C C . SER D 1 109 ? 72.743 15.888 22.100 1.00 36.53 188 SER D C 1
ATOM 6271 O O . SER D 1 109 ? 72.988 16.741 21.234 1.00 36.30 188 SER D O 1
ATOM 6274 N N . ILE D 1 110 ? 72.449 14.616 21.805 1.00 35.53 189 ILE D N 1
ATOM 6275 C CA . ILE D 1 110 ? 72.190 14.189 20.430 1.00 34.66 189 ILE D CA 1
ATOM 6276 C C . ILE D 1 110 ? 71.054 14.979 19.781 1.00 34.96 189 ILE D C 1
ATOM 6277 O O . ILE D 1 110 ? 71.138 15.367 18.621 1.00 35.82 189 ILE D O 1
ATOM 6282 N N . ALA D 1 111 ? 69.988 15.197 20.537 1.00 34.33 190 ALA D N 1
ATOM 6283 C CA . ALA D 1 111 ? 68.805 15.852 20.030 1.00 33.71 190 ALA D CA 1
ATOM 6284 C C . ALA D 1 111 ? 69.119 17.188 19.395 1.00 34.35 190 ALA D C 1
ATOM 6285 O O . ALA D 1 111 ? 68.310 17.723 18.639 1.00 34.26 190 ALA D O 1
ATOM 6287 N N . LYS D 1 112 ? 70.288 17.743 19.706 1.00 34.97 191 LYS D N 1
ATOM 6288 C CA . LYS D 1 112 ? 70.604 19.089 19.247 1.00 34.78 191 LYS D CA 1
ATOM 6289 C C . LYS D 1 112 ? 71.037 19.132 17.814 1.00 34.96 191 LYS D C 1
ATOM 6290 O O . LYS D 1 112 ? 71.250 20.204 17.302 1.00 36.40 191 LYS D O 1
ATOM 6296 N N . TRP D 1 113 ? 71.178 17.983 17.167 1.00 34.90 192 TRP D N 1
ATOM 6297 C CA . TRP D 1 113 ? 71.783 17.930 15.841 1.00 34.57 192 TRP D CA 1
ATOM 6298 C C . TRP D 1 113 ? 70.830 17.367 14.805 1.00 35.21 192 TRP D C 1
ATOM 6299 O O . TRP D 1 113 ? 69.872 16.667 15.151 1.00 36.67 192 TRP D O 1
ATOM 6310 N N . PRO D 1 114 ? 71.070 17.667 13.522 1.00 34.82 193 PRO D N 1
ATOM 6311 C CA . PRO D 1 114 ? 70.181 17.090 12.510 1.00 34.95 193 PRO D CA 1
ATOM 6312 C C . PRO D 1 114 ? 70.391 15.577 12.401 1.00 34.67 193 PRO D C 1
ATOM 6313 O O . PRO D 1 114 ? 71.514 15.117 12.302 1.00 34.96 193 PRO D O 1
ATOM 6317 N N . LEU D 1 115 ? 69.322 14.805 12.455 1.00 35.17 194 LEU D N 1
ATOM 6318 C CA . LEU D 1 115 ? 69.447 13.348 12.442 1.00 35.94 194 LEU D CA 1
ATOM 6319 C C . LEU D 1 115 ? 69.301 12.821 11.062 1.00 35.03 194 LEU D C 1
ATOM 6320 O O . LEU D 1 115 ? 68.520 13.334 10.290 1.00 36.74 194 LEU D O 1
ATOM 6325 N N . ILE D 1 116 ? 70.035 11.774 10.760 1.00 34.17 195 ILE D N 1
ATOM 6326 C CA . ILE D 1 116 ? 69.864 11.018 9.527 1.00 33.26 195 ILE D CA 1
ATOM 6327 C C . ILE D 1 116 ? 69.637 9.569 9.930 1.00 33.19 195 ILE D C 1
ATOM 6328 O O . ILE D 1 116 ? 70.558 8.898 10.448 1.00 31.96 195 ILE D O 1
ATOM 6333 N N . THR D 1 117 ? 68.416 9.086 9.723 1.00 32.60 196 THR D N 1
ATOM 6334 C CA . THR D 1 117 ? 68.092 7.769 10.225 1.00 32.94 196 THR D CA 1
ATOM 6335 C C . THR D 1 117 ? 66.945 7.100 9.465 1.00 33.72 196 THR D C 1
ATOM 6336 O O . THR 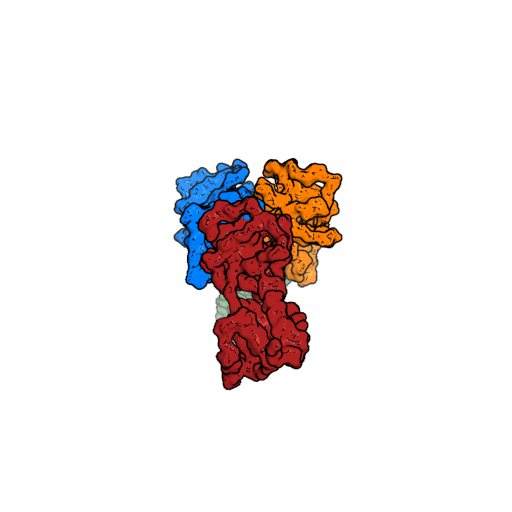D 1 117 ? 66.550 7.574 8.392 1.00 33.60 196 THR D O 1
ATOM 6340 N N . TYR D 1 118 ? 66.427 5.991 10.000 1.00 34.36 197 TYR D N 1
ATOM 6341 C CA . TYR D 1 118 ? 65.405 5.227 9.288 1.00 35.29 197 TYR D CA 1
ATOM 6342 C C . TYR D 1 118 ? 64.039 5.871 9.358 1.00 36.69 197 TYR D C 1
ATOM 6343 O O . TYR D 1 118 ? 63.701 6.546 10.348 1.00 35.90 197 TYR D O 1
ATOM 6352 N N . ARG D 1 119 ? 63.281 5.654 8.281 1.00 38.47 198 ARG D N 1
ATOM 6353 C CA . ARG D 1 119 ? 61.882 6.005 8.199 1.00 40.41 198 ARG D CA 1
ATOM 6354 C C . ARG D 1 119 ? 61.127 5.276 9.280 1.00 40.52 198 ARG D C 1
ATOM 6355 O O . ARG D 1 119 ? 61.612 4.292 9.846 1.00 39.48 198 ARG D O 1
ATOM 6363 N N . GLN D 1 120 ? 59.915 5.751 9.528 1.00 41.44 199 GLN D N 1
ATOM 6364 C CA . GLN D 1 120 ? 59.070 5.193 10.547 1.00 42.85 199 GLN D CA 1
ATOM 6365 C C . GLN D 1 120 ? 58.704 3.742 10.239 1.00 42.75 199 GLN D C 1
ATOM 6366 O O . GLN D 1 120 ? 58.431 3.375 9.095 1.00 42.77 199 GLN D O 1
ATOM 6372 N N . GLY D 1 121 ? 58.740 2.903 11.266 1.00 42.65 200 GLY D N 1
ATOM 6373 C CA . GLY D 1 121 ? 58.323 1.517 11.120 1.00 41.94 200 GLY D CA 1
ATOM 6374 C C . GLY D 1 121 ? 59.395 0.622 10.543 1.00 42.66 200 GLY D C 1
ATOM 6375 O O . GLY D 1 121 ? 59.116 -0.522 10.161 1.00 42.95 200 GLY D O 1
ATOM 6376 N N . ILE D 1 122 ? 60.626 1.127 10.474 1.00 42.88 201 ILE D N 1
ATOM 6377 C CA . ILE D 1 122 ? 61.710 0.310 9.968 1.00 42.65 201 ILE D CA 1
ATOM 6378 C C . ILE D 1 122 ? 63.007 0.428 10.774 1.00 42.04 201 ILE D C 1
ATOM 6379 O O . ILE D 1 122 ? 63.349 1.492 11.271 1.00 41.55 201 ILE D O 1
ATOM 6384 N N . THR D 1 123 ? 63.675 -0.718 10.935 1.00 41.45 202 THR D N 1
ATOM 6385 C CA . THR D 1 123 ? 64.963 -0.864 11.625 1.00 39.45 202 THR D CA 1
ATOM 6386 C C . THR D 1 123 ? 64.970 -0.106 12.939 1.00 39.28 202 THR D C 1
ATOM 6387 O O . THR D 1 123 ? 65.860 0.703 13.199 1.00 39.73 202 THR D O 1
ATOM 6391 N N . GLY D 1 124 ? 63.956 -0.358 13.753 1.00 38.50 203 GLY D N 1
ATOM 6392 C CA . GLY D 1 124 ? 63.928 0.133 15.121 1.00 37.68 203 GLY D CA 1
ATOM 6393 C C . GLY D 1 124 ? 63.682 1.620 15.237 1.00 37.32 203 GLY D C 1
ATOM 6394 O O . GLY D 1 124 ? 63.997 2.229 16.250 1.00 37.01 203 GLY D O 1
ATOM 6395 N N . ARG D 1 125 ? 63.109 2.225 14.211 1.00 36.78 204 ARG D N 1
ATOM 6396 C CA . ARG D 1 125 ? 62.908 3.657 14.287 1.00 36.28 204 ARG D CA 1
ATOM 6397 C C . ARG D 1 125 ? 62.106 3.996 15.541 1.00 36.74 204 ARG D C 1
ATOM 6398 O O . ARG D 1 125 ? 62.342 5.007 16.216 1.00 37.02 204 ARG D O 1
ATOM 6406 N N . SER D 1 126 ? 61.153 3.138 15.863 1.00 36.89 205 SER D N 1
ATOM 6407 C CA . SER D 1 126 ? 60.269 3.422 16.968 1.00 37.20 205 SER D CA 1
ATOM 6408 C C . SER D 1 126 ? 61.075 3.444 18.251 1.00 36.78 205 SER D C 1
ATOM 6409 O O . SER D 1 126 ? 60.723 4.185 19.159 1.00 37.69 205 SER D O 1
ATOM 6412 N N . ARG D 1 127 ? 62.146 2.656 18.337 1.00 35.53 206 ARG D N 1
ATOM 6413 C CA . ARG D 1 127 ? 63.030 2.742 19.507 1.00 35.52 206 ARG D CA 1
ATOM 6414 C C . ARG D 1 127 ? 63.631 4.131 19.670 1.00 34.74 206 ARG D C 1
ATOM 6415 O O . ARG D 1 127 ? 63.674 4.668 20.782 1.00 34.42 206 ARG D O 1
ATOM 6423 N N . ILE D 1 128 ? 64.107 4.697 18.562 1.00 33.59 207 ILE D N 1
ATOM 6424 C CA . ILE D 1 128 ? 64.663 6.023 18.564 1.00 33.39 207 ILE D CA 1
ATOM 6425 C C . ILE D 1 128 ? 63.594 7.012 19.054 1.00 34.68 207 ILE D C 1
ATOM 6426 O O . ILE D 1 128 ? 63.840 7.818 19.987 1.00 34.74 207 ILE D O 1
ATOM 6431 N N . ASP D 1 129 ? 62.416 6.972 18.429 1.00 34.20 208 ASP D N 1
ATOM 6432 C CA . ASP D 1 129 ? 61.393 7.939 18.773 1.00 34.66 208 ASP D CA 1
ATOM 6433 C C . ASP D 1 129 ? 61.058 7.829 20.258 1.00 33.89 208 ASP D C 1
ATOM 6434 O O . ASP D 1 129 ? 60.978 8.850 20.949 1.00 33.78 208 ASP D O 1
ATOM 6439 N N . ASP D 1 130 ? 60.887 6.604 20.759 1.00 32.49 209 ASP D N 1
ATOM 6440 C CA . ASP D 1 130 ? 60.480 6.417 22.151 1.00 32.54 209 ASP D CA 1
ATOM 6441 C C . ASP D 1 130 ? 61.496 6.974 23.139 1.00 31.07 209 ASP D C 1
ATOM 6442 O O . ASP D 1 130 ? 61.128 7.596 24.146 1.00 29.69 209 ASP D O 1
ATOM 6447 N N . ALA D 1 131 ? 62.775 6.744 22.843 1.00 29.64 210 ALA D N 1
ATOM 6448 C CA . ALA D 1 131 ? 63.850 7.232 23.687 1.00 28.15 210 ALA D CA 1
ATOM 6449 C C . ALA D 1 131 ? 63.700 8.714 23.858 1.00 28.38 210 ALA D C 1
ATOM 6450 O O . ALA D 1 131 ? 63.584 9.207 24.979 1.00 29.58 210 ALA D O 1
ATOM 6452 N N . PHE D 1 132 ? 63.672 9.428 22.740 1.00 27.78 211 PHE D N 1
ATOM 6453 C CA . PHE D 1 132 ? 63.563 10.863 22.780 1.00 27.23 211 PHE D CA 1
ATOM 6454 C C . PHE D 1 132 ? 62.269 11.330 23.488 1.00 27.07 211 PHE D C 1
ATOM 6455 O O . PHE D 1 132 ? 62.278 12.326 24.251 1.00 26.57 211 PHE D O 1
ATOM 6463 N N . ALA D 1 133 ? 61.166 10.614 23.247 1.00 26.08 212 ALA D N 1
ATOM 6464 C CA . ALA D 1 133 ? 59.879 10.988 23.849 1.00 25.36 212 ALA D CA 1
ATOM 6465 C C . ALA D 1 133 ? 59.917 10.956 25.367 1.00 26.06 212 ALA D C 1
ATOM 6466 O O . ALA D 1 133 ? 59.323 11.816 26.005 1.00 25.78 212 ALA D O 1
ATOM 6468 N N . ARG D 1 134 ? 60.604 9.972 25.951 1.00 27.78 213 ARG D N 1
ATOM 6469 C CA . ARG D 1 134 ? 60.783 9.943 27.401 1.00 29.06 213 ARG D CA 1
ATOM 6470 C C . ARG D 1 134 ? 61.367 11.259 27.896 1.00 29.16 213 ARG D C 1
ATOM 6471 O O . ARG D 1 134 ? 61.128 11.663 29.013 1.00 28.48 213 ARG D O 1
ATOM 6479 N N . LYS D 1 135 ? 62.157 11.911 27.060 1.00 30.50 214 LYS D N 1
ATOM 6480 C CA . LYS D 1 135 ? 62.792 13.162 27.433 1.00 31.73 214 LYS D CA 1
ATOM 6481 C C . LYS D 1 135 ? 61.998 14.374 26.939 1.00 31.35 214 LYS D C 1
ATOM 6482 O O . LYS D 1 135 ? 62.370 15.516 27.187 1.00 31.57 214 LYS D O 1
ATOM 6488 N N . GLY D 1 136 ? 60.890 14.137 26.249 1.00 30.61 215 GLY D N 1
ATOM 6489 C CA . GLY D 1 136 ? 59.982 15.235 25.896 1.00 29.32 215 GLY D CA 1
ATOM 6490 C C . GLY D 1 136 ? 60.359 15.882 24.578 1.00 29.18 215 GLY D C 1
ATOM 6491 O O . GLY D 1 136 ? 59.834 16.936 24.223 1.00 28.85 215 GLY D O 1
ATOM 6492 N N . LEU D 1 137 ? 61.266 15.237 23.849 1.00 29.08 216 LEU D N 1
ATOM 6493 C CA . LEU D 1 137 ? 61.822 15.812 22.640 1.00 29.77 216 LEU D CA 1
ATOM 6494 C C . LEU D 1 137 ? 61.330 15.107 21.409 1.00 30.49 216 LEU D C 1
ATOM 6495 O O . LEU D 1 137 ? 61.053 13.899 21.434 1.00 29.90 216 LEU D O 1
ATOM 6500 N N . LEU D 1 138 ? 61.199 15.880 20.337 1.00 31.26 217 LEU D N 1
ATOM 6501 C CA . LEU D 1 138 ? 61.212 15.313 19.002 1.00 32.64 217 LEU D CA 1
ATOM 6502 C C . LEU D 1 138 ? 62.647 15.428 18.461 1.00 34.67 217 LEU D C 1
ATOM 6503 O O . LEU D 1 138 ? 63.392 16.365 18.814 1.00 34.34 217 LEU D O 1
ATOM 6508 N N . ALA D 1 139 ? 63.029 14.455 17.631 1.00 37.00 218 ALA D N 1
ATOM 6509 C CA . ALA D 1 139 ? 64.312 14.463 16.919 1.00 38.56 218 ALA D CA 1
ATOM 6510 C C . ALA D 1 139 ? 64.222 15.232 15.579 1.00 39.89 218 ALA D C 1
ATOM 6511 O O . ALA D 1 139 ? 63.259 15.077 14.818 1.00 40.33 218 ALA D O 1
ATOM 6513 N N . ASP D 1 140 ? 65.228 16.053 15.294 1.00 40.95 219 ASP D N 1
ATOM 6514 C CA . ASP D 1 140 ? 65.304 16.811 14.051 1.00 41.53 219 ASP D CA 1
ATOM 6515 C C . ASP D 1 140 ? 65.760 15.908 12.945 1.00 40.54 219 ASP D C 1
ATOM 6516 O O . ASP D 1 140 ? 66.960 15.775 12.743 1.00 41.14 219 ASP D O 1
ATOM 6521 N N . ILE D 1 141 ? 64.839 15.292 12.223 1.00 39.18 220 ILE D N 1
ATOM 6522 C CA . ILE D 1 141 ? 65.224 14.355 11.165 1.00 38.50 220 ILE D CA 1
ATOM 6523 C C . ILE D 1 141 ? 65.430 15.100 9.851 1.00 38.09 220 ILE D C 1
ATOM 6524 O O . ILE D 1 141 ? 64.518 15.739 9.366 1.00 39.53 220 ILE D O 1
ATOM 6529 N N . VAL D 1 142 ? 66.604 15.041 9.257 1.00 36.59 221 VAL D N 1
ATOM 6530 C CA . VAL D 1 142 ? 66.726 15.665 7.946 1.00 36.35 221 VAL D CA 1
ATOM 6531 C C . VAL D 1 142 ? 66.774 14.653 6.801 1.00 36.26 221 VAL D C 1
ATOM 6532 O O . VAL D 1 142 ? 66.689 15.029 5.636 1.00 36.89 221 VAL D O 1
ATOM 6536 N N . LEU D 1 143 ? 66.938 13.379 7.122 1.00 34.67 222 LEU D N 1
ATOM 6537 C CA . LEU D 1 143 ? 66.898 12.374 6.101 1.00 34.95 222 LEU D CA 1
ATOM 6538 C C . LEU D 1 143 ? 66.159 11.139 6.593 1.00 35.28 222 LEU D C 1
ATOM 6539 O O . LEU D 1 143 ? 66.562 10.500 7.568 1.00 35.72 222 LEU D O 1
ATOM 6544 N N . SER D 1 144 ? 65.059 10.818 5.926 1.00 35.11 223 SER D N 1
ATOM 6545 C CA . SER D 1 144 ? 64.317 9.623 6.240 1.00 35.20 223 SER D CA 1
ATOM 6546 C C . SER D 1 144 ? 64.752 8.558 5.314 1.00 35.07 223 SER D C 1
ATOM 6547 O O . SER D 1 144 ? 64.427 8.627 4.116 1.00 35.09 223 SER D O 1
ATOM 6550 N N . ALA D 1 145 ? 65.445 7.562 5.857 1.00 35.01 224 ALA D N 1
ATOM 6551 C CA . ALA D 1 145 ? 66.072 6.531 5.023 1.00 36.46 224 ALA D CA 1
ATOM 6552 C C . ALA D 1 145 ? 65.391 5.156 5.057 1.00 37.13 224 ALA D C 1
ATOM 6553 O O . ALA D 1 145 ? 64.727 4.809 6.036 1.00 37.26 224 ALA D O 1
ATOM 6555 N N . GLN D 1 146 ? 65.592 4.383 3.987 1.00 37.58 225 GLN D N 1
ATOM 6556 C CA . GLN D 1 146 ? 65.113 3.009 3.897 1.00 38.01 225 GLN D CA 1
ATOM 6557 C C . GLN D 1 146 ? 66.212 1.986 4.147 1.00 38.60 225 GLN D C 1
ATOM 6558 O O . GLN D 1 146 ? 65.945 0.780 4.233 1.00 39.06 225 GLN D O 1
ATOM 6564 N N . ASP D 1 147 ? 67.444 2.472 4.291 1.00 38.61 226 ASP D N 1
ATOM 6565 C CA . ASP D 1 147 ? 68.603 1.602 4.473 1.00 39.17 226 ASP D CA 1
ATOM 6566 C C . ASP D 1 147 ? 69.863 2.362 4.926 1.00 38.99 226 ASP D C 1
ATOM 6567 O O . ASP D 1 147 ? 69.982 3.555 4.722 1.00 40.12 226 ASP D O 1
ATOM 6572 N N . SER D 1 148 ? 70.812 1.643 5.502 1.00 38.68 227 SER D N 1
ATOM 6573 C CA . SER D 1 148 ? 72.016 2.206 6.066 1.00 38.68 227 SER D CA 1
ATOM 6574 C C . SER D 1 148 ? 73.006 2.793 5.066 1.00 39.00 227 SER D C 1
ATOM 6575 O O . SER D 1 148 ? 73.751 3.715 5.411 1.00 40.20 227 SER D O 1
ATOM 6578 N N . ASP D 1 149 ? 73.043 2.281 3.843 1.00 38.52 228 ASP D N 1
ATOM 6579 C CA . ASP D 1 149 ? 73.974 2.813 2.861 1.00 38.17 228 ASP D CA 1
ATOM 6580 C C . ASP D 1 149 ? 73.720 4.263 2.520 1.00 36.71 228 ASP D C 1
ATOM 6581 O O . ASP D 1 149 ? 74.661 5.050 2.379 1.00 35.68 228 ASP D O 1
ATOM 6586 N N . VAL D 1 150 ? 72.438 4.609 2.395 1.00 34.57 229 VAL D N 1
ATOM 6587 C CA . VAL D 1 150 ? 72.030 5.972 2.151 1.00 32.07 229 VAL D CA 1
ATOM 6588 C C . VAL D 1 150 ? 72.408 6.796 3.370 1.00 31.11 229 VAL D C 1
ATOM 6589 O O . VAL D 1 150 ? 73.024 7.861 3.251 1.00 31.15 229 VAL D O 1
ATOM 6593 N N . ILE D 1 151 ? 72.101 6.281 4.553 1.00 29.57 230 ILE D N 1
ATOM 6594 C CA . ILE D 1 151 ? 72.538 6.964 5.770 1.00 28.69 230 ILE D CA 1
ATOM 6595 C C . ILE D 1 151 ? 74.032 7.295 5.777 1.00 29.16 230 ILE D C 1
ATOM 6596 O O . ILE D 1 151 ? 74.426 8.434 6.064 1.00 29.36 230 ILE D O 1
ATOM 6601 N N . LYS D 1 152 ? 74.866 6.307 5.471 1.00 29.23 231 LYS D N 1
ATOM 6602 C CA . LYS D 1 152 ? 76.302 6.545 5.498 1.00 29.72 231 LYS D CA 1
ATOM 6603 C C . LYS D 1 152 ? 76.699 7.606 4.487 1.00 29.27 231 LYS D C 1
ATOM 6604 O O . LYS D 1 152 ? 77.518 8.479 4.790 1.00 29.12 231 LYS D O 1
ATOM 6610 N N . THR D 1 153 ? 76.103 7.557 3.301 1.00 28.18 232 THR D N 1
ATOM 6611 C CA . THR D 1 153 ? 76.503 8.488 2.255 1.00 27.79 232 THR D CA 1
ATOM 6612 C C . THR D 1 153 ? 76.403 9.940 2.720 1.00 28.18 232 THR D C 1
ATOM 6613 O O . THR D 1 153 ? 77.286 10.767 2.417 1.00 27.84 232 THR D O 1
ATOM 6617 N N . TYR D 1 154 ? 75.329 10.229 3.462 1.00 27.23 233 TYR D N 1
ATOM 6618 C CA . TYR D 1 154 ? 74.953 11.597 3.748 1.00 26.25 233 TYR D CA 1
ATOM 6619 C C . TYR D 1 154 ? 75.588 12.104 5.028 1.00 27.19 233 TYR D C 1
ATOM 6620 O O . TYR D 1 154 ? 75.707 13.339 5.236 1.00 27.43 233 TYR D O 1
ATOM 6629 N N . VAL D 1 155 ? 76.011 11.164 5.879 1.00 27.35 234 VAL D N 1
ATOM 6630 C CA . VAL D 1 155 ? 76.796 11.533 7.060 1.00 27.22 234 VAL D CA 1
ATOM 6631 C C . VAL D 1 155 ? 78.167 11.969 6.548 1.00 26.53 234 VAL D C 1
ATOM 6632 O O . VAL D 1 155 ? 78.683 13.031 6.930 1.00 26.39 234 VAL D O 1
ATOM 6636 N N . ALA D 1 156 ? 78.734 11.158 5.656 1.00 26.15 235 ALA D N 1
ATOM 6637 C CA . ALA D 1 156 ? 80.016 11.457 5.050 1.00 26.53 235 ALA D CA 1
ATOM 6638 C C . ALA D 1 156 ? 79.901 12.794 4.335 1.00 28.83 235 ALA D C 1
ATOM 6639 O O . ALA D 1 156 ? 80.854 13.593 4.249 1.00 30.21 235 ALA D O 1
ATOM 6641 N N . LEU D 1 157 ? 78.709 13.058 3.828 1.00 29.99 236 LEU D N 1
ATOM 6642 C CA . LEU D 1 157 ? 78.534 14.206 2.973 1.00 29.94 236 LEU D CA 1
ATOM 6643 C C . LEU D 1 157 ? 78.457 15.511 3.741 1.00 28.96 236 LEU D C 1
ATOM 6644 O O . LEU D 1 157 ? 78.664 16.554 3.161 1.00 29.72 236 LEU D O 1
ATOM 6649 N N . GLY D 1 158 ? 78.150 15.461 5.032 1.00 28.13 237 GLY D N 1
ATOM 6650 C CA . GLY D 1 158 ? 78.065 16.679 5.831 1.00 28.10 237 GLY D CA 1
ATOM 6651 C C . GLY D 1 158 ? 76.675 16.961 6.353 1.00 28.67 237 GLY D C 1
ATOM 6652 O O . GLY D 1 158 ? 76.448 17.877 7.155 1.00 27.67 237 GLY D O 1
ATOM 6653 N N . LEU D 1 159 ? 75.732 16.142 5.922 1.00 29.86 238 LEU D N 1
ATOM 6654 C CA . LEU D 1 159 ? 74.348 16.481 6.132 1.00 30.51 238 LEU D CA 1
ATOM 6655 C C . LEU D 1 159 ? 73.904 16.435 7.597 1.00 30.40 238 LEU D C 1
ATOM 6656 O O . LEU D 1 159 ? 73.010 17.154 7.982 1.00 32.01 238 LEU D O 1
ATOM 6661 N N . GLY D 1 160 ? 74.527 15.611 8.420 1.00 29.80 239 GLY D N 1
ATOM 6662 C CA . GLY D 1 160 ? 74.054 15.420 9.777 1.00 28.98 239 GLY D CA 1
ATOM 6663 C C . GLY D 1 160 ? 74.743 14.222 10.389 1.00 29.81 239 GLY D C 1
ATOM 6664 O O . GLY D 1 160 ? 75.733 13.712 9.855 1.00 30.76 239 GLY D O 1
ATOM 6665 N N . ILE D 1 161 ? 74.222 13.757 11.510 1.00 29.49 240 ILE D N 1
ATOM 6666 C CA . ILE D 1 161 ? 74.767 12.582 12.152 1.00 29.72 240 ILE D CA 1
ATOM 6667 C C . ILE D 1 161 ? 73.765 11.435 12.031 1.00 30.17 240 ILE D C 1
ATOM 6668 O O . ILE D 1 161 ? 72.570 11.674 11.995 1.00 30.57 240 ILE D O 1
ATOM 6673 N N . GLY D 1 162 ? 74.244 10.196 11.960 1.00 30.75 241 GLY D N 1
ATOM 6674 C CA . GLY D 1 162 ? 73.356 9.063 11.731 1.00 31.29 241 GLY D CA 1
ATOM 6675 C C . GLY D 1 162 ? 73.126 8.179 12.929 1.00 31.68 241 GLY D C 1
ATOM 6676 O O . GLY D 1 162 ? 74.002 8.002 13.743 1.00 32.53 241 GLY D O 1
ATOM 6677 N N . LEU D 1 163 ? 71.920 7.652 13.056 1.00 32.55 242 LEU D N 1
ATOM 6678 C CA . LEU D 1 163 ? 71.682 6.527 13.932 1.00 33.05 242 LEU D CA 1
ATOM 6679 C C . LEU D 1 163 ? 71.486 5.353 13.010 1.00 35.27 242 LEU D C 1
ATOM 6680 O O . LEU D 1 163 ? 70.513 5.323 12.231 1.00 36.36 242 LEU D O 1
ATOM 6685 N N . VAL D 1 164 ? 72.428 4.405 13.059 1.00 35.94 243 VAL D N 1
ATOM 6686 C CA . VAL D 1 164 ? 72.352 3.216 12.224 1.00 36.06 243 VAL D CA 1
ATOM 6687 C C . VAL D 1 164 ? 72.495 1.994 13.087 1.00 37.02 243 VAL D C 1
ATOM 6688 O O . VAL D 1 164 ? 72.983 2.102 14.228 1.00 37.17 243 VAL D O 1
ATOM 6692 N N . ALA D 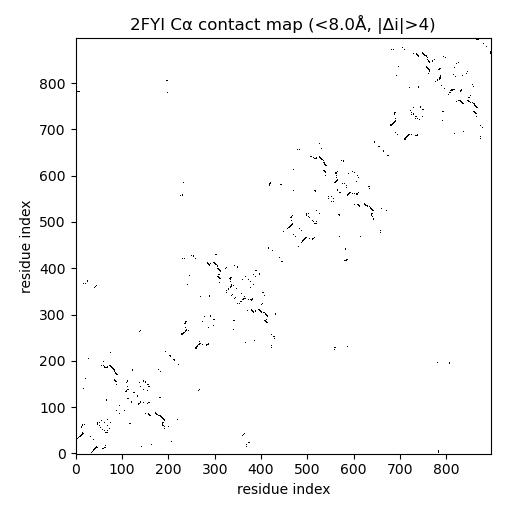1 165 ? 72.075 0.844 12.538 1.00 37.12 244 ALA D N 1
ATOM 6693 C CA . ALA D 1 165 ? 72.167 -0.438 13.231 1.00 37.17 244 ALA D CA 1
ATOM 6694 C C . ALA D 1 165 ? 73.622 -0.770 13.350 1.00 37.38 244 ALA D C 1
ATOM 6695 O O . ALA D 1 165 ? 74.369 -0.524 12.416 1.00 37.28 244 ALA D O 1
ATOM 6697 N N . GLU D 1 166 ? 74.033 -1.319 14.489 1.00 38.30 245 GLU D N 1
ATOM 6698 C CA . GLU D 1 166 ? 75.452 -1.556 14.725 1.00 39.26 245 GLU D CA 1
ATOM 6699 C C . GLU D 1 166 ? 76.018 -2.577 13.740 1.00 39.51 245 GLU D C 1
ATOM 6700 O O . GLU D 1 166 ? 77.155 -2.450 13.305 1.00 39.83 245 GLU D O 1
ATOM 6706 N N . GLN D 1 167 ? 75.214 -3.566 13.363 1.00 40.48 246 GLN D N 1
ATOM 6707 C CA . GLN D 1 167 ? 75.659 -4.601 12.427 1.00 41.54 246 GLN D CA 1
ATOM 6708 C C . GLN D 1 167 ? 76.053 -4.031 11.074 1.00 42.87 246 GLN D C 1
ATOM 6709 O O . GLN D 1 167 ? 76.867 -4.607 10.367 1.00 42.51 246 GLN D O 1
ATOM 6715 N N . SER D 1 168 ? 75.507 -2.864 10.750 1.00 44.79 247 SER D N 1
ATOM 6716 C CA . SER D 1 168 ? 75.769 -2.207 9.476 1.00 46.67 247 SER D CA 1
ATOM 6717 C C . SER D 1 168 ? 77.225 -1.786 9.238 1.00 48.89 247 SER D C 1
ATOM 6718 O O . SER D 1 168 ? 77.563 -1.380 8.133 1.00 47.95 247 SER D O 1
ATOM 6721 N N . SER D 1 169 ? 78.085 -1.877 10.248 1.00 52.36 248 SER D N 1
ATOM 6722 C CA . SER D 1 169 ? 79.475 -1.454 10.069 1.00 56.71 248 SER D CA 1
ATOM 6723 C C . SER D 1 169 ? 80.307 -2.424 9.214 1.00 60.40 248 SER D C 1
ATOM 6724 O O . SER D 1 169 ? 80.951 -3.338 9.733 1.00 60.79 248 SER D O 1
ATOM 6727 N N . GLY D 1 170 ? 80.321 -2.179 7.902 0.86 64.37 249 GLY D N 1
ATOM 6728 C CA . GLY D 1 170 ? 80.858 -3.123 6.907 0.86 67.66 249 GLY D CA 1
ATOM 6729 C C . GLY D 1 170 ? 82.333 -3.495 6.925 0.86 70.10 249 GLY D C 1
ATOM 6730 O O . GLY D 1 170 ? 83.195 -2.700 7.298 0.86 69.35 249 GLY D O 1
ATOM 6731 N N . GLU D 1 171 ? 82.601 -4.737 6.525 0.86 73.76 250 GLU D N 1
ATOM 6732 C CA . GLU D 1 171 ? 83.954 -5.205 6.176 0.86 77.08 250 GLU D CA 1
ATOM 6733 C C . GLU D 1 171 ? 84.352 -4.544 4.838 0.86 78.79 250 GLU D C 1
ATOM 6734 O O . GLU D 1 171 ? 85.506 -4.131 4.635 0.86 78.62 250 GLU D O 1
ATOM 6740 N N . GLN D 1 172 ? 83.368 -4.473 3.932 0.86 80.51 251 GLN D N 1
ATOM 6741 C CA . GLN D 1 172 ? 83.376 -3.553 2.790 0.86 80.96 251 GLN D CA 1
ATOM 6742 C C . GLN D 1 172 ? 82.637 -2.320 3.289 0.86 80.70 251 GLN D C 1
ATOM 6743 O O . GLN D 1 172 ? 81.401 -2.310 3.327 0.86 80.76 251 GLN D O 1
ATOM 6749 N N . GLU D 1 173 ? 83.356 -1.294 3.715 0.86 80.08 252 GLU D N 1
ATOM 6750 C CA . GLU D 1 173 ? 82.633 -0.095 4.125 0.86 79.77 252 GLU D CA 1
ATOM 6751 C C . GLU D 1 173 ? 83.384 1.191 3.815 0.86 78.93 252 GLU D C 1
ATOM 6752 O O . GLU D 1 173 ? 84.602 1.198 3.611 0.86 78.63 252 GLU D O 1
ATOM 6758 N N . GLU D 1 174 ? 82.616 2.270 3.754 0.86 78.05 253 GLU D N 1
ATOM 6759 C CA . GLU D 1 174 ? 83.137 3.604 3.500 0.86 76.79 253 GLU D CA 1
ATOM 6760 C C . GLU D 1 174 ? 83.047 4.374 4.825 0.86 73.82 253 GLU D C 1
ATOM 6761 O O . GLU D 1 174 ? 81.933 4.699 5.274 0.86 73.26 253 GLU D O 1
ATOM 6767 N N . GLU D 1 175 ? 84.197 4.613 5.470 0.86 69.70 254 GLU D N 1
ATOM 6768 C CA . GLU D 1 175 ? 84.204 5.310 6.761 0.86 65.56 254 GLU D CA 1
ATOM 6769 C C . GLU D 1 175 ? 85.456 6.153 7.070 0.86 62.77 254 GLU D C 1
ATOM 6770 O O . GLU D 1 175 ? 86.587 5.709 7.034 0.86 61.60 254 GLU D O 1
ATOM 6776 N N . ASN D 1 176 ? 85.181 7.432 7.280 1.00 60.92 255 ASN D N 1
ATOM 6777 C CA . ASN D 1 176 ? 86.102 8.444 7.778 1.00 57.01 255 ASN D CA 1
ATOM 6778 C C . ASN D 1 176 ? 85.373 9.133 8.939 1.00 54.47 255 ASN D C 1
ATOM 6779 O O . ASN D 1 176 ? 85.290 10.365 9.049 1.00 52.20 255 ASN D O 1
ATOM 6784 N N . LEU D 1 177 ? 84.858 8.263 9.806 1.00 51.87 256 LEU D N 1
ATOM 6785 C CA . LEU D 1 177 ? 83.716 8.497 10.652 1.00 48.60 256 LEU D CA 1
ATOM 6786 C C . LEU D 1 177 ? 83.856 7.502 11.772 1.00 47.73 256 LEU D C 1
ATOM 6787 O O . LEU D 1 177 ? 84.197 6.356 11.513 1.00 49.07 256 LEU D O 1
ATOM 6792 N N . ILE D 1 178 ? 83.577 7.914 13.003 1.00 46.30 257 ILE D N 1
ATOM 6793 C CA . ILE D 1 178 ? 83.576 6.998 14.139 1.00 44.81 257 ILE D CA 1
ATOM 6794 C C . ILE D 1 178 ? 82.156 6.534 14.407 1.00 42.87 257 ILE D C 1
ATOM 6795 O O . ILE D 1 178 ? 81.211 7.196 13.999 1.00 43.64 257 ILE D O 1
ATOM 6800 N N . ARG D 1 179 ? 81.996 5.409 15.084 1.00 40.18 258 ARG D N 1
ATOM 6801 C CA . ARG D 1 179 ? 80.707 5.066 15.653 1.00 39.01 258 ARG D CA 1
ATOM 6802 C C . ARG D 1 179 ? 80.818 5.211 17.150 1.00 38.61 258 ARG D C 1
ATOM 6803 O O . ARG D 1 179 ? 81.786 4.769 17.728 1.00 39.29 258 ARG D O 1
ATOM 6811 N N . LEU D 1 180 ? 79.842 5.845 17.784 1.00 38.17 259 LEU D N 1
ATOM 6812 C CA . LEU D 1 180 ? 79.821 5.879 19.231 1.00 37.45 259 LEU D CA 1
ATOM 6813 C C . LEU D 1 180 ? 78.734 4.962 19.762 1.00 38.79 259 LEU D C 1
ATOM 6814 O O . LEU D 1 180 ? 77.681 4.827 19.163 1.00 39.42 259 LEU D O 1
ATOM 6819 N N . ASP D 1 181 ? 79.004 4.325 20.890 1.00 40.89 260 ASP D N 1
ATOM 6820 C CA . ASP D 1 181 ? 78.079 3.398 21.507 1.00 42.00 260 ASP D CA 1
ATOM 6821 C C . ASP D 1 181 ? 76.904 4.096 22.187 1.00 42.03 260 ASP D C 1
ATOM 6822 O O . ASP D 1 181 ? 77.086 5.026 22.980 1.00 42.82 260 ASP D O 1
ATOM 6827 N N . THR D 1 182 ? 75.696 3.627 21.911 1.00 41.21 261 THR D N 1
ATOM 6828 C CA . THR D 1 182 ? 74.514 4.227 22.507 1.00 40.64 261 THR D CA 1
ATOM 6829 C C . THR D 1 182 ? 73.551 3.197 23.084 1.00 39.87 261 THR D C 1
ATOM 6830 O O . THR D 1 182 ? 72.344 3.421 23.121 1.00 38.88 261 THR D O 1
ATOM 6834 N N . ARG D 1 183 ? 74.081 2.062 23.524 1.00 39.97 262 ARG D N 1
ATOM 6835 C CA . ARG D 1 183 ? 73.237 1.004 24.080 1.00 39.69 262 ARG D CA 1
ATOM 6836 C C . ARG D 1 183 ? 72.592 1.445 25.372 1.00 37.64 262 ARG D C 1
ATOM 6837 O O . ARG D 1 183 ? 71.510 0.969 25.738 1.00 36.76 262 ARG D O 1
ATOM 6845 N N . HIS D 1 184 ? 73.271 2.362 26.054 1.00 35.36 263 HIS D N 1
ATOM 6846 C CA . HIS D 1 184 ? 72.723 2.971 27.245 1.00 33.87 263 HIS D CA 1
ATOM 6847 C C . HIS D 1 184 ? 71.580 3.960 26.935 1.00 33.65 263 HIS D C 1
ATOM 6848 O O . HIS D 1 184 ? 70.891 4.405 27.825 1.00 34.03 263 HIS D O 1
ATOM 6855 N N . LEU D 1 185 ? 71.361 4.295 25.675 1.00 33.25 264 LEU D N 1
ATOM 6856 C CA . LEU D 1 185 ? 70.359 5.314 25.360 1.00 33.21 264 LEU D CA 1
ATOM 6857 C C . LEU D 1 185 ? 69.049 4.755 24.817 1.00 34.05 264 LEU D C 1
ATOM 6858 O O . LEU D 1 185 ? 67.977 5.218 25.213 1.00 34.11 264 LEU D O 1
ATOM 6863 N N . PHE D 1 186 ? 69.144 3.794 23.895 1.00 34.70 265 PHE D N 1
ATOM 6864 C CA . PHE D 1 186 ? 67.975 3.189 23.281 1.00 35.61 265 PHE D CA 1
ATOM 6865 C C . PHE D 1 186 ? 67.838 1.755 23.672 1.00 36.75 265 PHE D C 1
ATOM 6866 O O . PHE D 1 186 ? 68.822 1.098 24.011 1.00 37.48 265 PHE D O 1
ATOM 6874 N N . ASP D 1 187 ? 66.610 1.258 23.604 1.00 37.79 266 ASP D N 1
ATOM 6875 C CA . ASP D 1 187 ? 66.353 -0.129 23.944 1.00 38.63 266 ASP D CA 1
ATOM 6876 C C . ASP D 1 187 ? 66.825 -1.026 22.835 1.00 38.25 266 ASP D C 1
ATOM 6877 O O . ASP D 1 187 ? 67.179 -0.554 21.751 1.00 39.01 266 ASP D O 1
ATOM 6882 N N . ALA D 1 188 ? 66.832 -2.322 23.106 1.00 37.40 267 ALA D N 1
ATOM 6883 C CA . ALA D 1 188 ? 67.309 -3.280 22.131 1.00 36.54 267 ALA D CA 1
ATOM 6884 C C . ALA D 1 188 ? 66.249 -3.561 21.052 1.00 36.37 267 ALA D C 1
ATOM 6885 O O . ALA D 1 188 ? 65.037 -3.382 21.273 1.00 35.67 267 ALA D O 1
ATOM 6887 N N . ASN D 1 189 ? 66.716 -3.964 19.876 1.00 35.75 268 ASN D N 1
ATOM 6888 C CA . ASN D 1 189 ? 65.828 -4.551 18.899 1.00 35.72 268 ASN D CA 1
ATOM 6889 C C . ASN D 1 189 ? 66.094 -6.043 18.767 1.00 35.15 268 ASN D C 1
ATOM 6890 O O . ASN D 1 189 ? 67.065 -6.582 19.310 1.00 35.41 268 ASN D O 1
ATOM 6895 N N . THR D 1 190 ? 65.227 -6.716 18.035 1.00 33.68 269 THR D N 1
ATOM 6896 C CA . THR D 1 190 ? 65.374 -8.138 17.847 1.00 32.45 269 THR D CA 1
ATOM 6897 C C . THR D 1 190 ? 65.123 -8.427 16.408 1.00 32.13 269 THR D C 1
ATOM 6898 O O . THR D 1 190 ? 64.110 -7.991 15.856 1.00 32.81 269 THR D O 1
ATOM 6902 N N . VAL D 1 191 ? 66.039 -9.130 15.766 1.00 31.50 270 VAL D N 1
ATOM 6903 C CA . VAL D 1 191 ? 65.711 -9.596 14.437 1.00 31.57 270 VAL D CA 1
ATOM 6904 C C . VAL D 1 191 ? 64.886 -10.859 14.575 1.00 32.28 270 VAL D C 1
ATOM 6905 O O . VAL D 1 191 ? 65.240 -11.750 15.354 1.00 33.13 270 VAL D O 1
ATOM 6909 N N . TRP D 1 192 ? 63.770 -10.925 13.850 1.00 32.44 271 TRP D N 1
ATOM 6910 C CA . TRP D 1 192 ? 62.803 -12.028 14.008 1.00 32.31 271 TRP D CA 1
ATOM 6911 C C . TRP D 1 192 ? 62.761 -12.952 12.800 1.00 31.84 271 TRP D C 1
ATOM 6912 O O . TRP D 1 192 ? 62.629 -12.484 11.669 1.00 32.94 271 TRP D O 1
ATOM 6923 N N . LEU D 1 193 ? 62.846 -14.251 13.051 1.00 30.49 272 LEU D N 1
ATOM 6924 C CA . LEU D 1 193 ? 62.545 -15.265 12.045 1.00 30.56 272 LEU D CA 1
ATOM 6925 C C . LEU D 1 193 ? 61.033 -15.552 12.016 1.00 30.94 272 LEU D C 1
ATOM 6926 O O . LEU D 1 193 ? 60.463 -16.060 12.995 1.00 31.94 272 LEU D O 1
ATOM 6931 N N . GLY D 1 194 ? 60.372 -15.229 10.912 1.00 30.10 273 GLY D N 1
ATOM 6932 C CA . GLY D 1 194 ? 58.925 -15.408 10.859 1.00 30.41 273 GLY D CA 1
ATOM 6933 C C . GLY D 1 194 ? 58.464 -16.542 9.969 1.00 31.62 273 GLY D C 1
ATOM 6934 O O . GLY D 1 194 ? 59.045 -16.812 8.909 1.00 32.23 273 GLY D O 1
ATOM 6935 N N . LEU D 1 195 ? 57.412 -17.220 10.407 1.00 31.87 274 LEU D N 1
ATOM 6936 C CA . LEU D 1 195 ? 56.789 -18.276 9.616 1.00 31.30 274 LEU D CA 1
ATOM 6937 C C . LEU D 1 195 ? 55.277 -18.196 9.780 1.00 31.49 274 LEU D C 1
ATOM 6938 O O . LEU D 1 195 ? 54.761 -17.898 10.887 1.00 30.81 274 LEU D O 1
ATOM 6943 N N . LYS D 1 196 ? 54.557 -18.496 8.703 1.00 30.70 275 LYS D N 1
ATOM 6944 C CA . LYS D 1 196 ? 53.108 -18.526 8.806 1.00 31.39 275 LYS D CA 1
ATOM 6945 C C . LYS D 1 196 ? 52.605 -19.584 9.804 1.00 32.21 275 LYS D C 1
ATOM 6946 O O . LYS D 1 196 ? 53.059 -20.742 9.795 1.00 32.66 275 LYS D O 1
ATOM 6952 N N . ARG D 1 197 ? 51.658 -19.177 10.645 1.00 32.36 276 ARG D N 1
ATOM 6953 C CA . ARG D 1 197 ? 51.130 -20.021 11.681 1.00 32.31 276 ARG D CA 1
ATOM 6954 C C . ARG D 1 197 ? 50.413 -21.224 11.087 1.00 32.70 276 ARG D C 1
ATOM 6955 O O . ARG D 1 197 ? 49.863 -21.180 9.988 1.00 32.77 276 ARG D O 1
ATOM 6963 N N . GLY D 1 198 ? 50.448 -22.330 11.806 1.00 33.18 277 GLY D N 1
ATOM 6964 C CA . GLY D 1 198 ? 49.677 -23.488 11.418 1.00 33.64 277 GLY D CA 1
ATOM 6965 C C . GLY D 1 198 ? 50.005 -23.983 10.031 1.00 34.74 277 GLY D C 1
ATOM 6966 O O . GLY D 1 198 ? 49.124 -24.437 9.316 1.00 36.70 277 GLY D O 1
ATOM 6967 N N . GLN D 1 199 ? 51.280 -23.942 9.659 1.00 34.40 278 GLN D N 1
ATOM 6968 C CA . GLN D 1 199 ? 51.692 -24.281 8.311 1.00 32.77 278 GLN D CA 1
ATOM 6969 C C . GLN D 1 199 ? 52.866 -25.277 8.291 1.00 31.00 278 GLN D C 1
ATOM 6970 O O . GLN D 1 199 ? 53.925 -24.999 8.846 1.00 31.05 278 GLN D O 1
ATOM 6976 N N . LEU D 1 200 ? 52.692 -26.425 7.641 1.00 28.60 279 LEU D N 1
ATOM 6977 C CA . LEU D 1 200 ? 53.764 -27.420 7.506 1.00 26.29 279 LEU D CA 1
ATOM 6978 C C . LEU D 1 200 ? 54.907 -26.853 6.677 1.00 27.18 279 LEU D C 1
ATOM 6979 O O . LEU D 1 200 ? 54.688 -25.905 5.918 1.00 28.15 279 LEU D O 1
ATOM 6984 N N . GLN D 1 201 ? 56.123 -27.387 6.822 1.00 27.27 280 GLN D N 1
ATOM 6985 C CA . GLN D 1 201 ? 57.268 -26.927 5.990 1.00 27.60 280 GLN D CA 1
ATOM 6986 C C . GLN D 1 201 ? 58.163 -28.051 5.474 1.00 27.98 280 GLN D C 1
ATOM 6987 O O . GLN D 1 201 ? 58.205 -29.117 6.070 1.00 28.54 280 GLN D O 1
ATOM 6993 N N . ARG D 1 202 ? 58.891 -27.802 4.382 1.00 28.03 281 ARG D N 1
ATOM 6994 C CA . ARG D 1 202 ? 59.982 -28.683 3.942 1.00 27.94 281 ARG D CA 1
ATOM 6995 C C . ARG D 1 202 ? 61.100 -28.683 4.991 1.00 28.39 281 ARG D C 1
ATOM 6996 O O . ARG D 1 202 ? 61.330 -27.685 5.664 1.00 28.53 281 ARG D O 1
ATOM 7004 N N . ASN D 1 203 ? 61.766 -29.817 5.162 1.00 29.25 282 ASN D N 1
ATOM 7005 C CA . ASN D 1 203 ? 62.850 -29.957 6.134 1.00 29.11 282 ASN D CA 1
ATOM 7006 C C . ASN D 1 203 ? 63.857 -28.825 6.080 1.00 29.30 282 ASN D C 1
ATOM 7007 O O . ASN D 1 203 ? 64.254 -28.296 7.115 1.00 30.24 282 ASN D O 1
ATOM 7012 N N . TYR D 1 204 ? 64.274 -28.425 4.884 1.00 29.08 283 TYR D N 1
ATOM 7013 C CA . TYR D 1 204 ? 65.319 -27.415 4.812 1.00 28.30 283 TYR D CA 1
ATOM 7014 C C . TYR D 1 204 ? 64.889 -26.113 5.461 1.00 28.46 283 TYR D C 1
ATOM 7015 O O . TYR D 1 204 ? 65.722 -25.366 5.933 1.00 29.46 283 TYR D O 1
ATOM 7024 N N . VAL D 1 205 ? 63.594 -25.839 5.499 1.00 28.07 284 VAL D N 1
ATOM 7025 C CA . VAL D 1 205 ? 63.119 -24.639 6.159 1.00 27.89 284 VAL D CA 1
ATOM 7026 C C . VAL D 1 205 ? 63.383 -24.706 7.641 1.00 28.62 284 VAL D C 1
ATOM 7027 O O . VAL D 1 205 ? 63.932 -23.777 8.218 1.00 27.84 284 VAL D O 1
ATOM 7031 N N . TRP D 1 206 ? 62.982 -25.811 8.265 1.00 30.87 285 TRP D N 1
ATOM 7032 C CA . TRP D 1 206 ? 63.183 -25.952 9.699 1.00 31.86 285 TRP D CA 1
ATOM 7033 C C . TRP D 1 206 ? 64.676 -25.829 9.976 1.00 33.25 285 TRP D C 1
ATOM 7034 O O . TRP D 1 206 ? 65.088 -25.157 10.926 1.00 32.68 285 TRP D O 1
ATOM 7045 N N . ARG D 1 207 ? 65.482 -26.432 9.102 1.00 34.55 286 ARG D N 1
ATOM 7046 C CA . ARG D 1 207 ? 66.929 -26.438 9.274 1.00 36.07 286 ARG D CA 1
ATOM 7047 C C . ARG D 1 207 ? 67.593 -25.062 9.231 1.00 35.59 286 ARG D C 1
ATOM 7048 O O . ARG D 1 207 ? 68.497 -24.765 10.015 1.00 35.17 286 ARG D O 1
ATOM 7056 N N . PHE D 1 208 ? 67.145 -24.235 8.299 1.00 35.37 287 PHE D N 1
ATOM 7057 C CA . PHE D 1 208 ? 67.675 -22.903 8.139 1.00 35.61 287 PHE D CA 1
ATOM 7058 C C . PHE D 1 208 ? 67.483 -22.080 9.403 1.00 36.92 287 PHE D C 1
ATOM 7059 O O . PHE D 1 208 ? 68.275 -21.184 9.715 1.00 37.05 287 PHE D O 1
ATOM 7067 N N . LEU D 1 209 ? 66.420 -22.372 10.131 1.00 38.00 288 LEU D N 1
ATOM 7068 C CA . LEU D 1 209 ? 66.164 -21.621 11.320 1.00 39.09 288 LEU D CA 1
ATOM 7069 C C . LEU D 1 209 ? 67.240 -21.955 12.325 1.00 40.54 288 LEU D C 1
ATOM 7070 O O . LEU D 1 209 ? 67.746 -21.065 13.008 1.00 41.28 288 LEU D O 1
ATOM 7075 N N . GLU D 1 210 ? 67.627 -23.222 12.405 1.00 42.12 289 GLU D N 1
ATOM 7076 C CA . GLU D 1 210 ? 68.611 -23.587 13.413 1.00 44.26 289 GLU D CA 1
ATOM 7077 C C . GLU D 1 210 ? 70.037 -23.179 13.005 1.00 44.21 289 GLU D C 1
ATOM 7078 O O . GLU D 1 210 ? 70.875 -22.910 13.873 1.00 44.77 289 GLU D O 1
ATOM 7084 N N . LEU D 1 211 ? 70.298 -23.064 11.701 1.00 43.25 290 LEU D N 1
ATOM 7085 C CA . LEU D 1 211 ? 71.517 -22.381 11.234 1.00 42.15 290 LEU D CA 1
ATOM 7086 C C . LEU D 1 211 ? 71.635 -20.942 11.709 1.00 42.24 290 LEU D C 1
ATOM 7087 O O . LEU D 1 211 ? 72.720 -20.485 11.974 1.00 42.71 290 LEU D O 1
ATOM 7092 N N . CYS D 1 212 ? 70.535 -20.207 11.776 1.00 42.20 291 CYS D N 1
ATOM 7093 C CA . CYS D 1 212 ? 70.599 -18.833 12.242 1.00 42.06 291 CYS D CA 1
ATOM 7094 C C . CYS D 1 212 ? 70.817 -18.729 13.744 1.00 42.37 291 CYS D C 1
ATOM 7095 O O . CYS D 1 212 ? 71.459 -17.803 14.230 1.00 42.50 291 CYS D O 1
ATOM 7098 N N . ASN D 1 213 ? 70.261 -19.656 14.497 1.00 42.22 292 ASN D N 1
ATOM 7099 C CA . ASN D 1 213 ? 70.262 -19.475 15.920 1.00 42.21 292 ASN D CA 1
ATOM 7100 C C . ASN D 1 213 ? 70.284 -20.840 16.548 1.00 43.31 292 ASN D C 1
ATOM 7101 O O . ASN D 1 213 ? 69.269 -21.519 16.600 1.00 43.92 292 ASN D O 1
ATOM 7106 N N . ALA D 1 214 ? 71.463 -21.248 17.005 1.00 44.26 293 ALA D N 1
ATOM 7107 C CA . ALA D 1 214 ? 71.667 -22.590 17.545 1.00 44.96 293 ALA D CA 1
ATOM 7108 C C . ALA D 1 214 ? 70.892 -22.791 18.859 1.00 45.61 293 ALA D C 1
ATOM 7109 O O . ALA D 1 214 ? 70.653 -23.933 19.288 1.00 46.52 293 ALA D O 1
ATOM 7111 N N . GLY D 1 215 ? 70.488 -21.675 19.470 1.00 45.46 294 GLY D N 1
ATOM 7112 C CA . GLY D 1 215 ? 69.713 -21.669 20.706 1.00 45.21 294 GLY D CA 1
ATOM 7113 C C . GLY D 1 215 ? 68.279 -22.151 20.570 1.00 45.72 294 GLY D C 1
ATOM 7114 O O . GLY D 1 215 ? 67.757 -22.780 21.489 1.00 46.49 294 GLY D O 1
ATOM 7115 N N . LEU D 1 216 ? 67.631 -21.863 19.439 1.00 45.73 295 LEU D N 1
ATOM 7116 C CA . LEU D 1 216 ? 66.281 -22.371 19.180 1.00 45.03 295 LEU D CA 1
ATOM 7117 C C . LEU D 1 216 ? 66.320 -23.865 19.109 1.00 45.41 295 LEU D C 1
ATOM 7118 O O . LEU D 1 216 ? 67.259 -24.437 18.555 1.00 45.23 295 LEU D O 1
ATOM 7123 N N . SER D 1 217 ? 65.283 -24.480 19.665 1.00 46.64 296 SER D N 1
ATOM 7124 C CA . SER D 1 217 ? 65.015 -25.913 19.527 1.00 47.78 296 SER D CA 1
ATOM 7125 C C . SER D 1 217 ? 64.031 -26.238 18.353 1.00 48.00 296 SER D C 1
ATOM 7126 O O . SER D 1 217 ? 62.846 -25.858 18.374 1.00 47.51 296 SER D O 1
ATOM 7129 N N . VAL D 1 218 ? 64.528 -26.918 17.318 1.00 48.62 297 VAL D N 1
ATOM 7130 C CA . VAL D 1 218 ? 63.689 -27.269 16.140 1.00 48.85 297 VAL D CA 1
ATOM 7131 C C . VAL D 1 218 ? 62.331 -27.860 16.534 1.00 48.60 297 VAL D C 1
ATOM 7132 O O . VAL D 1 218 ? 61.302 -27.523 15.936 1.00 48.26 297 VAL D O 1
ATOM 7136 N N A GLU D 1 219 ? 62.333 -28.742 17.534 0.50 47.90 298 GLU D N 1
ATOM 7137 N N B GLU D 1 219 ? 62.345 -28.708 17.557 0.50 48.40 298 GLU D N 1
ATOM 7138 C CA A GLU D 1 219 ? 61.099 -29.351 18.012 0.50 47.34 298 GLU D CA 1
ATOM 7139 C CA B GLU D 1 219 ? 61.148 -29.367 18.041 0.50 48.25 298 GLU D CA 1
ATOM 7140 C C A GLU D 1 219 ? 60.170 -28.321 18.635 0.50 47.57 298 GLU D C 1
ATOM 7141 C C B GLU D 1 219 ? 60.188 -28.375 18.690 0.50 48.11 298 GLU D C 1
ATOM 7142 O O A GLU D 1 219 ? 58.961 -28.353 18.423 0.50 47.45 298 GLU D O 1
ATOM 7143 O O B GLU D 1 219 ? 58.974 -28.483 18.544 0.50 47.96 298 GLU D O 1
ATOM 7154 N N . ASP D 1 220 ? 60.733 -27.393 19.394 1.00 48.06 299 ASP D N 1
ATOM 7155 C CA . ASP D 1 220 ? 59.907 -26.357 20.009 1.00 48.69 299 ASP D CA 1
ATOM 7156 C C . ASP D 1 220 ? 59.328 -25.352 19.039 1.00 47.83 299 ASP D C 1
ATOM 7157 O O . ASP D 1 220 ? 58.212 -24.865 19.265 1.00 47.44 299 ASP D O 1
ATOM 7162 N N . ILE D 1 221 ? 60.086 -25.003 17.996 1.00 46.42 300 ILE D N 1
ATOM 7163 C CA . ILE D 1 221 ? 59.536 -24.102 16.988 1.00 45.75 300 ILE D CA 1
ATOM 7164 C C . ILE D 1 221 ? 58.384 -24.807 16.276 1.00 43.89 300 ILE D C 1
ATOM 7165 O O . ILE D 1 221 ? 57.319 -24.214 16.051 1.00 43.74 300 ILE D O 1
ATOM 7170 N N . LYS D 1 222 ? 58.578 -26.084 15.972 1.00 41.22 301 LYS D N 1
ATOM 7171 C CA . LYS D 1 222 ? 57.506 -26.870 15.413 1.00 39.41 301 LYS D CA 1
ATOM 7172 C C . LYS D 1 222 ? 56.279 -26.908 16.311 1.00 40.64 301 LYS D C 1
ATOM 7173 O O . LYS D 1 222 ? 55.170 -26.706 15.839 1.00 40.73 301 LYS D O 1
ATOM 7179 N N . ARG D 1 223 ? 56.462 -27.176 17.599 1.00 42.66 302 ARG D N 1
ATOM 7180 C CA . ARG D 1 223 ? 55.334 -27.147 18.530 1.00 45.12 302 ARG D CA 1
ATOM 7181 C C . ARG D 1 223 ? 54.458 -25.911 18.371 1.00 45.85 302 ARG D C 1
ATOM 7182 O O . ARG D 1 223 ? 53.229 -26.000 18.361 1.00 45.59 302 ARG D O 1
ATOM 7190 N N . GLN D 1 224 ? 55.111 -24.754 18.267 1.00 47.19 303 GLN D N 1
ATOM 7191 C CA . GLN D 1 224 ? 54.433 -23.464 18.323 1.00 47.89 303 GLN D CA 1
ATOM 7192 C C . GLN D 1 224 ? 53.720 -23.130 17.039 1.00 48.14 303 GLN D C 1
ATOM 7193 O O . GLN D 1 224 ? 52.571 -22.663 17.054 1.00 48.49 303 GLN D O 1
ATOM 7199 N N . VAL D 1 225 ? 54.392 -23.363 15.921 1.00 48.31 304 VAL D N 1
ATOM 7200 C CA . VAL D 1 225 ? 53.760 -23.082 14.656 1.00 49.29 304 VAL D CA 1
ATOM 7201 C C . VAL D 1 225 ? 52.451 -23.841 14.561 1.00 51.96 304 VAL D C 1
ATOM 7202 O O . VAL D 1 225 ? 51.469 -23.312 14.056 1.00 51.89 304 VAL D O 1
ATOM 7206 N N . MET D 1 226 ? 52.435 -25.071 15.076 1.00 55.77 305 MET D N 1
ATOM 7207 C CA . MET D 1 226 ? 51.272 -25.941 14.959 1.00 59.31 305 MET D CA 1
ATOM 7208 C C . MET D 1 226 ? 50.356 -25.859 16.159 1.00 61.98 305 MET D C 1
ATOM 7209 O O . MET D 1 226 ? 49.351 -26.567 16.205 1.00 62.16 305 MET D O 1
ATOM 7214 N N . GLU D 1 227 ? 50.695 -24.981 17.109 1.00 65.41 306 GLU D N 1
ATOM 7215 C CA . GLU D 1 227 ? 50.002 -24.902 18.399 1.00 68.84 306 GLU D CA 1
ATOM 7216 C C . GLU D 1 227 ? 48.480 -24.714 18.286 1.00 70.48 306 GLU D C 1
ATOM 7217 O O . GLU D 1 227 ? 47.975 -23.584 18.334 1.00 70.72 306 GLU D O 1
ATOM 7223 N N . SER D 1 228 ? 47.780 -25.857 18.167 1.00 72.42 307 SER D N 1
ATOM 7224 C CA . SER D 1 228 ? 46.324 -25.974 17.856 1.00 73.00 307 SER D CA 1
ATOM 7225 C C . SER D 1 228 ? 45.770 -24.840 16.911 1.00 73.09 307 SER D C 1
ATOM 7226 O O . SER D 1 228 ? 46.357 -24.768 15.722 1.00 72.37 307 SER D O 1
#

CATH classification: 3.40.190.10 (+1 more: 3.40.190.10)